Protein 6L6R (pdb70)

InterPro domains:
  IPR000033 LDLR class B repeat [PF00058] (108-147)
  IPR000033 LDLR class B repeat [PF00058] (150-191)
  IPR000033 LDLR class B repeat [PF00058] (194-233)
  IPR000033 LDLR class B repeat [PF00058] (372-412)
  IPR000033 LDLR class B repeat [PF00058] (416-455)
  IPR000033 LDLR class B repeat [PF00058] (458-499)
  IPR000033 LDLR class B repeat [PF00058] (674-714)
  IPR000033 LDLR class B repeat [PF00058] (718-757)
  IPR000033 LDLR class B repeat [PF00058] (760-800)
  IPR000033 LDLR class B repeat [PF00058] (1069-1110)
  IPR000033 LDLR class B repeat [PF00058] (1114-1153)
  IPR000033 LDLR class B repeat [PS51120] (63-106)
  IPR000033 LDLR class B repeat [PS51120] (107-149)
  IPR000033 LDLR class B repeat [PS51120] (150-193)
  IPR000033 LDLR class B repeat [PS51120] (194-236)
  IPR000033 LDLR class B repeat [PS51120] (372-414)
  IPR000033 LDLR class B repeat [PS51120] (415-457)
  IPR000033 LDLR class B repeat [PS51120] (458-501)
  IPR000033 LDLR class B repeat [PS51120] (502-544)
  IPR000033 LDLR class B repeat [PS51120] (674-716)

GO terms:
  GO:0060070 canonical Wnt signaling pathway (P, IGI)
  GO:1990851 Wnt-Frizzled-LRP5/6 complex (C, IDA)
  GO:1990909 Wnt signalosome (C, IDA)
  GO:0016055 Wnt signaling pathway (P, IDA)
  GO:0060070 canonical Wnt signaling pathway (P, IDA)
  GO:0017147 Wnt-protein binding (F, TAS)
  GO:1990851 Wnt-Frizzled-LRP5/6 complex (C, TAS)
  GO:0060070 canonical Wnt signaling pathway (P, TAS)
  GO:1904948 midbrain dopaminergic neuron differentiation (P, TAS)
  GO:0005515 protein binding (F, IPI)
  GO:0017147 Wnt-protein binding (F, IPI)
  GO:1990851 Wnt-Frizzled-LRP5/6 complex (C, IPI)
  GO:0072659 protein localization to plasma membrane (P, IPI)
  GO:0005041 low-density lipoprotein particle receptor activity (F, IDA)
  GO:0005886 plasma membrane (C, IDA)
  GO:0042813 Wnt receptor activity (F, IDA)
  GO:0045121 membrane raft (C, EXP)
  GO:0042813 Wnt receptor activity (F, IMP)
  GO:0031901 early endosome membrane (C, TAS)
  GO:0005576 extracellular region (C, TAS)

Radius of gyration: 44.04 Å; Cα contacts (8 Å, |Δi|>4): 3867; chains: 4; bounding box: 131×134×88 Å

Organism: Homo sapiens (NCBI:txid9606)

Foldseek 3Di:
DFFWKWFWQQFFIWIADQPAGDIHTQGGRAHTWFEWDAQVVQQKIKTAHQVQQFIWMWRSVDPVTDIQTQDDDHHGFQEWDADNFQQKIWTAHQPQQFIWMAHPSNPQIATLDRPPAHGKHYKEDDLVQQKIWTWGQPPQTFIWMAGQQSHDIDTQDRPPAHAFQEKYADVVVQKIWTAGFVQAFIWMGHPRNPPTDGAARHDANGWHYKEDDDQKIWTDGFVFQFIWMGGNHHNPDTGTRGGDGNGIHYMYRDDVVRNDDDDHLCPPCNVLAPGGWTAGNDPVRTFHDGGYQWDDDPVSHYTDPPAFWKKWFDFAQFTWIFHPNDLLRDTHTQDEDDRHGWFEWDAAQVVQKIWIQHQVQQFIWIAHPNHPPIDTQARDPGHAFNEKEAPNALQKIWTAGQVQQWIWMFHVRNPFIATQGRPPGHAWHYKYDDVQAFKIWTWGAAPQTFIWMDGQRNPPIHTLDRPPAHGFQYKEDDVVQQKIWTDHQVQLFTWIAHPVRDDIGTQDRDHRNGWRAWEDDDQKIWTQGPPFRWIWIAGNVHGDIDTSGTDHPRTHYMYIDTHNDDDHYDCCNVVNVLAQGHWGAHNVGTFHDGHPQWDADPVRHYIDGD/DWWKWFDQQFFIWIDDQPDDDIHTQGGRARGWFEWDAQVVQQKIKTQHQVQQFIWMWRRVDPPTDIGTQDHPHHGFQEWEAQNFLQKIWTAHQPQQWIWMAHVSNPQIATLDRPPAHGWHYKYDDLLQQKIWTWGADPQTFIWMAGQQNHDIDTQDRPPAHAFQEKDADVVVQKIWTAGFVQAFIWIGHPRNPPTDGAGRHDANGWHYWEDDDQKIWTAGFVQQFIWMAGNHRRPDIDTRGHDGNGIHYMYRDDPVRNDDDDHLCPPCNVLAQGGWGAGNDPVRTFHDGGYQWDQDPVSHYTDPDAFWKKWFDFAQFTWIFHPNDLPRDTHTQDEDDRHGWFEWDFAQAVQWIWIAGQVQQFIWIAHPNHPPIGTQARDDGHAFNEKEAPNALQKIWTAGQVQQFIWMFHVRNPFIATQGRDPGHAWHYKYDDVQAFKIWTFGAAPQTFIWMDGLRNPPTDTLDRPPAHGWQYKEADVVQQKIWTDHQVQQFTWIAHNVRDDTGTQDRDHRNAWRAWEDDDQKIWTQGPVFRWIWIAGNVHGDIGTSGTDHPRGHYMYMDTHNDDDHYDCCNVVNVLAPGHWRAHNVGIFHDGGPQWDADPVRHYIDHDD/DAFDWDWDWDWDDPDQKIFDDIDIATDGDDDNDDDDDDPPDDDDDDFFGWAQDDKAKDKTWIGHDPDDDTHIDIDMHGDDIGTDHDDDDDDDD/DAFDKDKDWDWDDPDQKIFDDIGIAIDGDDANDDDDDDPPDDDDAFGWDQDDKDKDKTWIGHDPPDDTHIDMDMHGDDIDTDDDDDDDDDD

Structure (mmCIF, N/CA/C/O backbone):
data_6L6R
#
_entry.id   6L6R
#
_cell.length_a   252.792
_cell.length_b   252.792
_cell.length_c   86.286
_cell.angle_alpha   90.000
_cell.angle_beta   90.000
_cell.angle_gamma   120.000
#
_symmetry.space_group_name_H-M   'P 64'
#
loop_
_entity.id
_entity.type
_entity.pdbx_description
1 polymer 'Low-density lipoprotein receptor-related protein 6'
2 polymer Sclerostin
3 branched 2-acetamido-2-deoxy-beta-D-glucopyranose-(1-4)-2-acetamido-2-deoxy-beta-D-glucopyranose
4 branched alpha-L-fucopyranose-(1-4)-[alpha-L-fucopyranose-(1-6)]2-acetamido-2-deoxy-beta-D-glucopyranose
5 non-polymer 2-acetamido-2-deoxy-beta-D-glucopyranose
6 non-polymer 'MAGNESIUM ION'
7 non-polymer 'ACETATE ION'
#
loop_
_atom_site.group_PDB
_atom_site.id
_atom_site.type_symbol
_atom_site.label_atom_id
_atom_site.label_alt_id
_atom_site.label_comp_id
_atom_site.label_asym_id
_atom_site.label_entity_id
_atom_site.label_seq_id
_atom_site.pdbx_PDB_ins_code
_atom_site.Cartn_x
_atom_site.Cartn_y
_atom_site.Cartn_z
_atom_site.occupancy
_atom_site.B_iso_or_equiv
_atom_site.auth_seq_id
_atom_site.auth_comp_id
_atom_site.auth_asym_id
_atom_site.auth_atom_id
_atom_site.pdbx_PDB_model_num
ATOM 1 N N . ALA A 1 1 ? 18.559 309.071 22.629 1.00 107.44 19 ALA A N 1
ATOM 2 C CA . ALA A 1 1 ? 17.278 309.462 22.050 1.00 114.56 19 ALA A CA 1
ATOM 3 C C . ALA A 1 1 ? 17.472 310.128 20.690 1.00 128.89 19 ALA A C 1
ATOM 4 O O . ALA A 1 1 ? 16.503 310.481 20.016 1.00 135.91 19 ALA A O 1
ATOM 6 N N . ASP A 1 2 ? 18.734 310.290 20.295 1.00 130.03 20 ASP A N 1
ATOM 7 C CA . ASP A 1 2 ? 19.120 310.900 19.028 1.00 123.14 20 ASP A CA 1
ATOM 8 C C . ASP A 1 2 ? 20.586 310.515 18.801 1.00 110.09 20 ASP A C 1
ATOM 9 O O . ASP A 1 2 ? 21.034 309.557 19.443 1.00 115.07 20 ASP A O 1
ATOM 14 N N . PRO A 1 3 ? 21.393 311.179 17.913 1.00 91.92 21 PRO A N 1
ATOM 15 C CA . PRO A 1 3 ? 22.751 310.655 17.702 1.00 81.84 21 PRO A CA 1
ATOM 16 C C . PRO A 1 3 ? 23.638 310.695 18.933 1.00 80.79 21 PRO A C 1
ATOM 17 O O . PRO A 1 3 ? 23.983 311.763 19.446 1.00 83.03 21 PRO A O 1
ATOM 21 N N . LEU A 1 4 ? 24.006 309.514 19.415 1.00 79.37 22 LEU A N 1
ATOM 22 C CA . LEU A 1 4 ? 25.006 309.403 20.463 1.00 74.26 22 LEU A CA 1
ATOM 23 C C . LEU A 1 4 ? 26.385 309.568 19.840 1.00 89.74 22 LEU A C 1
ATOM 24 O O . LEU A 1 4 ? 26.693 308.940 18.824 1.00 97.74 22 LEU A O 1
ATOM 29 N N . LEU A 1 5 ? 27.211 310.420 20.435 1.00 71.94 23 LEU A N 1
ATOM 30 C CA . LEU A 1 5 ? 28.532 310.713 19.900 1.00 70.48 23 LEU A CA 1
ATOM 31 C C . LEU A 1 5 ? 29.572 309.960 20.716 1.00 78.12 23 LEU A C 1
ATOM 32 O O . LEU A 1 5 ? 29.749 310.228 21.909 1.00 101.02 23 LEU A O 1
ATOM 37 N N . LEU A 1 6 ? 30.254 309.024 20.070 1.00 69.42 24 LEU A N 1
ATOM 38 C CA . LEU A 1 6 ? 31.345 308.275 20.676 1.00 69.06 24 LEU A CA 1
ATOM 39 C C . LEU A 1 6 ? 32.661 308.946 20.318 1.00 78.54 24 LEU A C 1
ATOM 40 O O . LEU A 1 6 ? 32.929 309.198 19.140 1.00 85.03 24 LEU A O 1
ATOM 45 N N . TYR A 1 7 ? 33.477 309.240 21.328 1.00 67.96 25 TYR A N 1
ATOM 46 C CA . TYR A 1 7 ? 34.747 309.909 21.092 1.00 67.11 25 TYR A CA 1
ATOM 47 C C . TYR A 1 7 ? 35.810 309.369 22.035 1.00 67.19 25 TYR A C 1
ATOM 48 O O . TYR A 1 7 ? 35.512 308.806 23.090 1.00 99.33 25 TYR A O 1
ATOM 57 N N . ALA A 1 8 ? 37.064 309.537 21.624 1.00 66.39 26 ALA A N 1
ATOM 58 C CA . ALA A 1 8 ? 38.218 309.109 22.402 1.00 66.47 26 ALA A CA 1
ATOM 59 C C . ALA A 1 8 ? 38.798 310.310 23.135 1.00 66.88 26 ALA A C 1
ATOM 60 O O . ALA A 1 8 ? 39.016 311.366 22.532 1.00 66.54 26 ALA A O 1
ATOM 62 N N . ASN A 1 9 ? 39.056 310.139 24.432 1.00 71.25 27 ASN A N 1
ATOM 63 C CA . ASN A 1 9 ? 39.473 311.231 25.301 1.00 71.20 27 ASN A CA 1
ATOM 64 C C . ASN A 1 9 ? 40.888 311.051 25.838 1.00 83.60 27 ASN A C 1
ATOM 65 O O . ASN A 1 9 ? 41.219 311.624 26.878 1.00 112.76 27 ASN A O 1
ATOM 70 N N . ARG A 1 10 ? 41.712 310.240 25.167 1.00 67.86 28 ARG A N 1
ATOM 71 C CA . ARG A 1 10 ? 43.117 310.020 25.507 1.00 67.98 28 ARG A CA 1
ATOM 72 C C . ARG A 1 10 ? 43.266 309.117 26.728 1.00 97.70 28 ARG A C 1
ATOM 73 O O . ARG A 1 10 ? 44.304 308.477 26.908 1.00 103.08 28 ARG A O 1
ATOM 81 N N . ARG A 1 11 ? 42.251 309.064 27.588 1.00 87.22 29 ARG A N 1
ATOM 82 C CA . ARG A 1 11 ? 42.300 308.220 28.771 1.00 75.75 29 ARG A CA 1
ATOM 83 C C . ARG A 1 11 ? 41.134 307.261 28.868 1.00 84.02 29 ARG A C 1
ATOM 84 O O . ARG A 1 11 ? 41.192 306.327 29.675 1.00 95.58 29 ARG A O 1
ATOM 92 N N . ASP A 1 12 ? 40.084 307.464 28.084 1.00 80.42 30 ASP A N 1
ATOM 93 C CA . ASP A 1 12 ? 38.909 306.611 28.097 1.00 83.78 30 ASP A CA 1
ATOM 94 C C . ASP A 1 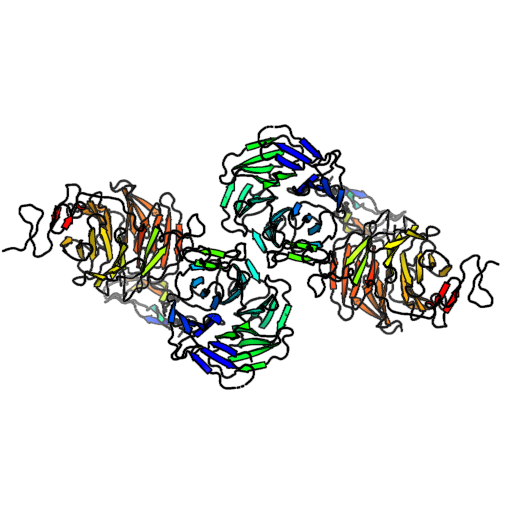12 ? 38.085 306.932 26.859 1.00 77.05 30 ASP A C 1
ATOM 95 O O . ASP A 1 12 ? 38.317 307.935 26.180 1.00 69.43 30 ASP A O 1
ATOM 100 N N . LEU A 1 13 ? 37.130 306.056 26.565 1.00 70.43 31 LEU A N 1
ATOM 101 C CA . LEU A 1 13 ? 36.192 306.244 25.467 1.00 69.86 31 LEU A CA 1
ATOM 102 C C . LEU A 1 13 ? 34.828 306.601 26.045 1.00 71.07 31 LEU A C 1
ATOM 103 O O . LEU A 1 13 ? 34.263 305.831 26.827 1.00 72.28 31 LEU A O 1
ATOM 108 N N . ARG A 1 14 ? 34.315 307.769 25.676 1.00 70.87 32 ARG A N 1
ATOM 109 C CA . ARG A 1 14 ? 33.067 308.291 26.214 1.00 78.99 32 ARG A CA 1
ATOM 110 C C . ARG A 1 14 ? 31.980 308.305 25.143 1.00 77.63 32 ARG A C 1
ATOM 111 O O . ARG A 1 14 ? 32.238 308.113 23.952 1.00 70.69 32 ARG A O 1
ATOM 119 N N . LEU A 1 15 ? 30.744 308.525 25.590 1.00 85.26 33 LEU A N 1
ATOM 120 C CA . LEU A 1 15 ? 29.570 308.519 24.719 1.00 73.24 33 LEU A CA 1
ATOM 121 C C . LEU A 1 15 ? 28.612 309.604 25.193 1.00 74.27 33 LEU A C 1
ATOM 122 O O . LEU A 1 15 ? 28.048 309.497 26.285 1.00 78.08 33 LEU A O 1
ATOM 127 N N . VAL A 1 16 ? 28.418 310.637 24.380 1.00 73.62 34 VAL A N 1
ATOM 128 C CA . VAL A 1 16 ? 27.561 311.756 24.738 1.00 74.55 34 VAL A CA 1
ATOM 129 C C . VAL A 1 16 ? 26.228 311.616 24.015 1.00 98.40 34 VAL A C 1
ATOM 130 O O . VAL A 1 16 ? 26.106 310.927 23.001 1.00 108.92 34 VAL A O 1
ATOM 134 N N . ASP A 1 17 ? 25.207 312.278 24.549 1.00 98.25 35 ASP A N 1
ATOM 135 C CA . ASP A 1 17 ? 23.913 312.406 23.895 1.00 97.07 35 ASP A CA 1
ATOM 136 C C . ASP A 1 17 ? 23.813 313.763 23.209 1.00 110.23 35 ASP A C 1
ATOM 137 O O . ASP A 1 17 ? 24.088 314.798 23.825 1.00 121.92 35 ASP A O 1
ATOM 142 N N . ALA A 1 18 ? 23.423 313.755 21.929 1.00 110.49 36 ALA A N 1
ATOM 143 C CA . ALA A 1 18 ? 23.371 314.998 21.162 1.00 109.31 36 ALA A CA 1
ATOM 144 C C . ALA A 1 18 ? 22.220 315.891 21.605 1.00 121.21 36 ALA A C 1
ATOM 145 O O . ALA A 1 18 ? 22.289 317.113 21.429 1.00 124.41 36 ALA A O 1
ATOM 147 N N . THR A 1 19 ? 21.155 315.312 22.161 1.00 128.52 37 THR A N 1
ATOM 148 C CA . THR A 1 19 ? 20.007 316.111 22.576 1.00 130.75 37 THR A CA 1
ATOM 149 C C . THR A 1 19 ? 20.379 317.033 23.731 1.00 124.19 37 THR A C 1
ATOM 150 O O . THR A 1 19 ? 20.464 318.254 23.556 1.00 119.70 37 THR A O 1
ATOM 154 N N . ASN A 1 20 ? 20.629 316.464 24.904 1.00 139.93 38 ASN A N 1
ATOM 155 C CA . ASN A 1 20 ? 20.921 317.268 26.083 1.00 147.39 38 ASN A CA 1
ATOM 156 C C . ASN A 1 20 ? 22.387 317.687 26.098 1.00 144.83 38 ASN A C 1
ATOM 157 O O . ASN A 1 20 ? 23.270 316.889 26.409 1.00 142.95 38 ASN A O 1
ATOM 162 N N . GLU A 1 23 ? 23.344 316.612 29.459 1.00 141.10 41 GLU A N 1
ATOM 163 C CA . GLU A 1 23 ? 24.753 316.406 29.144 1.00 145.12 41 GLU A CA 1
ATOM 164 C C . GLU A 1 23 ? 25.423 315.421 30.104 1.00 152.89 41 GLU A C 1
ATOM 165 O O . GLU A 1 23 ? 26.344 315.790 30.833 1.00 154.13 41 GLU A O 1
ATOM 171 N N . ASN A 1 24 ? 24.955 314.175 30.130 1.00 154.85 42 ASN A N 1
ATOM 172 C CA . ASN A 1 24 ? 25.592 313.130 30.925 1.00 145.11 42 ASN A CA 1
ATOM 173 C C . ASN A 1 24 ? 26.315 312.191 29.963 1.00 130.60 42 ASN A C 1
ATOM 174 O O . ASN A 1 24 ? 25.675 311.464 29.195 1.00 133.22 42 ASN A O 1
ATOM 179 N N . ALA A 1 25 ? 27.646 312.236 29.988 1.00 113.57 43 ALA A N 1
ATOM 180 C CA . ALA A 1 25 ? 28.472 311.399 29.128 1.00 87.57 43 ALA A CA 1
ATOM 181 C C . ALA A 1 25 ? 28.757 310.067 29.811 1.00 86.21 43 ALA A C 1
ATOM 182 O O . ALA A 1 25 ? 29.303 310.039 30.918 1.00 79.74 43 ALA A O 1
ATOM 184 N N . THR A 1 26 ? 28.391 308.969 29.156 1.00 90.36 44 THR A N 1
ATOM 185 C CA . THR A 1 26 ? 28.655 307.638 29.686 1.00 79.20 44 THR A CA 1
ATOM 186 C C . THR A 1 26 ? 29.998 307.143 29.160 1.00 77.55 44 THR A C 1
ATOM 187 O O . THR A 1 26 ? 30.270 307.225 27.958 1.00 86.92 44 THR A O 1
ATOM 191 N N . ILE A 1 27 ? 30.837 306.644 30.059 1.00 79.37 45 ILE A N 1
ATOM 192 C CA . ILE A 1 27 ? 32.149 306.132 29.672 1.00 76.69 45 ILE A CA 1
ATOM 193 C C . ILE A 1 27 ? 32.000 304.715 29.138 1.00 84.74 45 ILE A C 1
ATOM 194 O O . ILE A 1 27 ? 31.339 303.870 29.756 1.00 94.07 45 ILE A O 1
ATOM 199 N N . VAL A 1 28 ? 32.620 304.447 27.989 1.00 76.76 46 VAL A N 1
ATOM 200 C CA . VAL A 1 28 ? 32.612 303.110 27.409 1.00 74.79 46 VAL A CA 1
ATOM 201 C C . VAL A 1 28 ? 33.733 302.267 28.005 1.00 74.87 46 VAL A C 1
ATOM 202 O O . VAL A 1 28 ? 33.479 301.229 28.623 1.00 77.74 46 VAL A O 1
ATOM 206 N N . VAL A 1 29 ? 34.978 302.703 27.824 1.00 79.89 47 VAL A N 1
ATOM 207 C CA . VAL A 1 29 ? 36.145 301.962 28.301 1.00 84.41 47 VAL A CA 1
ATOM 208 C C . VAL A 1 29 ? 37.125 302.946 28.920 1.00 84.73 47 VAL A C 1
ATOM 209 O O . VAL A 1 29 ? 37.605 303.856 28.237 1.00 92.31 47 VAL A O 1
ATOM 213 N N . GLY A 1 30 ? 37.442 302.754 30.203 1.00 82.15 48 GLY A N 1
ATOM 214 C CA . GLY A 1 30 ? 38.394 303.590 30.901 1.00 87.04 48 GLY A CA 1
ATOM 215 C C . GLY A 1 30 ? 39.763 302.935 31.036 1.00 94.40 48 GLY A C 1
ATOM 216 O O . GLY A 1 30 ? 40.023 301.840 30.542 1.00 104.83 48 GLY A O 1
ATOM 217 N N . GLY A 1 31 ? 40.654 303.647 31.724 1.00 93.03 49 GLY A N 1
ATOM 218 C CA . GLY A 1 31 ? 41.982 303.131 31.988 1.00 90.86 49 GLY A CA 1
ATOM 219 C C . GLY A 1 31 ? 42.956 303.231 30.837 1.00 73.40 49 GLY A C 1
ATOM 220 O O . GLY A 1 31 ? 44.072 302.709 30.944 1.00 73.38 49 GLY A O 1
ATOM 221 N N . LEU A 1 32 ? 42.568 303.869 29.737 1.00 72.11 50 LEU A N 1
ATOM 222 C CA . LEU A 1 32 ? 43.449 304.024 28.590 1.00 71.12 50 LEU A CA 1
ATOM 223 C C . LEU A 1 32 ? 44.538 305.058 28.867 1.00 81.13 50 LEU A C 1
ATOM 224 O O . LEU A 1 32 ? 44.401 305.934 29.725 1.00 87.67 50 LEU A O 1
ATOM 229 N N . GLU A 1 33 ? 45.634 304.948 28.116 1.00 79.26 51 GLU A N 1
ATOM 230 C CA . GLU A 1 33 ? 46.778 305.838 28.276 1.00 82.11 51 GLU A CA 1
ATOM 231 C C . GLU A 1 33 ? 46.830 306.942 27.228 1.00 75.85 51 GLU A C 1
ATOM 232 O O . GLU A 1 33 ? 47.177 308.081 27.555 1.00 81.99 51 GLU A O 1
ATOM 238 N N . ASP A 1 34 ? 46.475 306.639 25.979 1.00 69.97 52 ASP A N 1
ATOM 239 C CA . ASP A 1 34 ? 46.410 307.646 24.926 1.00 73.72 52 ASP A CA 1
ATOM 240 C C . ASP A 1 34 ? 45.444 307.214 23.827 1.00 75.13 52 ASP A C 1
ATOM 241 O O . ASP A 1 34 ? 45.852 306.989 22.682 1.00 69.69 52 ASP A O 1
ATOM 246 N N . ALA A 1 35 ? 44.161 307.104 24.170 1.00 66.45 53 ALA A N 1
ATOM 247 C CA . ALA A 1 35 ? 43.123 306.768 23.204 1.00 65.82 53 ALA A CA 1
ATOM 248 C C . ALA A 1 35 ? 43.044 307.812 22.098 1.00 67.50 53 ALA A C 1
ATOM 249 O O . ALA A 1 35 ? 42.612 308.944 22.337 1.00 73.31 53 ALA A O 1
ATOM 251 N N . ALA A 1 36 ? 43.454 307.437 20.886 1.00 65.39 54 ALA A N 1
ATOM 252 C CA . ALA A 1 36 ? 43.540 308.380 19.776 1.00 66.49 54 ALA A CA 1
ATOM 253 C C . ALA A 1 36 ? 42.360 308.251 18.820 1.00 63.49 54 ALA A C 1
ATOM 254 O O . ALA A 1 36 ? 41.392 309.011 18.912 1.00 65.47 54 ALA A O 1
ATOM 256 N N . ALA A 1 37 ? 42.422 307.298 17.901 1.00 63.06 55 ALA A N 1
ATOM 257 C CA . ALA A 1 37 ? 41.370 307.117 16.914 1.00 62.91 55 ALA A CA 1
ATOM 258 C C . ALA A 1 37 ? 40.438 305.992 17.343 1.00 63.31 55 ALA A C 1
ATOM 259 O O . ALA A 1 37 ? 40.793 305.139 18.157 1.00 63.58 55 ALA A O 1
ATOM 261 N N . VAL A 1 38 ? 39.231 306.002 16.782 1.00 70.56 56 VAL A N 1
ATOM 262 C CA . VAL A 1 38 ? 38.202 305.033 17.149 1.00 73.50 56 VAL A CA 1
ATOM 263 C C . VAL A 1 38 ? 37.211 304.922 15.997 1.00 84.68 56 VAL A C 1
ATOM 264 O O . VAL A 1 38 ? 36.880 305.913 15.343 1.00 100.23 56 VAL A O 1
ATOM 268 N N . ASP A 1 39 ? 36.770 303.695 15.733 1.00 80.79 57 ASP A N 1
ATOM 269 C CA . ASP A 1 39 ? 35.596 303.436 14.911 1.00 94.81 57 ASP A CA 1
ATOM 270 C C . ASP A 1 39 ? 34.845 302.283 15.571 1.00 66.21 57 ASP A C 1
ATOM 271 O O . ASP A 1 39 ? 35.163 301.875 16.692 1.00 66.45 57 ASP A O 1
ATOM 276 N N . PHE A 1 40 ? 33.835 301.751 14.890 1.00 67.81 58 PHE A N 1
ATOM 277 C CA . PHE A 1 40 ? 33.035 300.689 15.480 1.00 71.67 58 PHE A CA 1
ATOM 278 C C . PHE A 1 40 ? 32.524 299.759 14.391 1.00 78.02 58 PHE A C 1
ATOM 279 O O . PHE A 1 40 ? 32.637 300.038 13.196 1.00 85.68 58 PHE A O 1
ATOM 287 N N . VAL A 1 41 ? 31.976 298.628 14.832 1.00 70.90 59 VAL A N 1
ATOM 288 C CA . VAL A 1 41 ? 31.334 297.649 13.963 1.00 71.10 59 VAL A CA 1
ATOM 289 C C . VAL A 1 41 ? 29.991 297.310 14.592 1.00 72.73 59 VAL A C 1
ATOM 290 O O . VAL A 1 41 ? 29.867 296.309 15.307 1.00 93.33 59 VAL A O 1
ATOM 294 N N . PHE A 1 42 ? 28.986 298.156 14.347 1.00 73.12 60 PHE A N 1
ATOM 295 C CA . PHE A 1 42 ? 27.747 298.099 15.121 1.00 74.64 60 PHE A CA 1
ATOM 296 C C . PHE A 1 42 ? 27.099 296.721 15.053 1.00 79.87 60 PHE A C 1
ATOM 297 O O . PHE A 1 42 ? 26.606 296.214 16.067 1.00 77.65 60 PHE A O 1
ATOM 305 N N . SER A 1 43 ? 27.080 296.107 13.868 1.00 82.93 61 SER A N 1
ATOM 306 C CA . SER A 1 43 ? 26.479 294.783 13.720 1.00 85.36 61 SER A CA 1
ATOM 307 C C . SER A 1 43 ? 27.127 293.778 14.665 1.00 89.66 61 SER A C 1
ATOM 308 O O . SER A 1 43 ? 26.438 293.077 15.416 1.00 95.41 61 SER A O 1
ATOM 311 N N . HIS A 1 44 ? 28.458 293.691 14.635 1.00 97.80 62 HIS A N 1
ATOM 312 C CA . HIS A 1 44 ? 29.177 292.832 15.565 1.00 100.02 62 HIS A CA 1
ATOM 313 C C . HIS A 1 44 ? 29.185 293.385 16.983 1.00 94.06 62 HIS A C 1
ATOM 314 O O . HIS A 1 44 ? 29.558 292.660 17.911 1.00 77.93 62 HIS A O 1
ATOM 321 N N . GLY A 1 45 ? 28.786 294.638 17.170 1.00 87.08 63 GLY A N 1
ATOM 322 C CA . GLY A 1 45 ? 28.787 295.249 18.486 1.00 81.86 63 GLY A CA 1
ATOM 323 C C . GLY A 1 45 ? 30.167 295.461 19.071 1.00 85.03 63 GLY A C 1
ATOM 324 O O . GLY A 1 45 ? 30.369 295.231 20.270 1.00 101.04 63 GLY A O 1
ATOM 325 N N . LEU A 1 46 ? 31.121 295.908 18.259 1.00 76.55 64 LEU A N 1
ATOM 326 C CA . LEU A 1 46 ? 32.497 296.097 18.693 1.00 72.40 64 LEU A CA 1
ATOM 327 C C . LEU A 1 46 ? 32.880 297.566 18.605 1.00 71.04 64 LEU A C 1
ATOM 328 O O . LEU A 1 46 ? 32.370 298.308 17.761 1.00 79.73 64 LEU A O 1
ATOM 333 N N . ILE A 1 47 ? 33.792 297.979 19.480 1.00 70.42 65 ILE A N 1
ATOM 334 C CA . ILE A 1 47 ? 34.402 299.302 19.425 1.00 69.19 65 ILE A CA 1
ATOM 335 C C . ILE A 1 47 ? 35.910 299.114 19.351 1.00 68.19 65 ILE A C 1
ATOM 336 O O . ILE A 1 47 ? 36.520 298.572 20.281 1.00 69.32 65 ILE A O 1
ATOM 341 N N . TYR A 1 48 ? 36.502 299.545 18.243 1.00 67.13 66 TYR A N 1
ATOM 342 C CA . TYR A 1 48 ? 37.943 299.537 18.056 1.00 66.22 66 TYR A CA 1
ATOM 343 C C . TYR A 1 48 ? 38.508 300.914 18.376 1.00 65.51 66 TYR A C 1
ATOM 344 O O . TYR A 1 48 ? 37.840 301.933 18.191 1.00 73.53 66 TYR A O 1
ATOM 353 N N . TRP A 1 49 ? 39.746 300.942 18.862 1.00 65.14 67 TRP A N 1
ATOM 354 C CA . TRP A 1 49 ? 40.410 302.214 19.109 1.00 64.62 67 TRP A CA 1
ATOM 355 C C . TRP A 1 49 ? 41.918 302.011 19.049 1.00 64.16 67 TRP A C 1
ATOM 356 O O . TRP A 1 49 ? 42.416 300.883 19.054 1.00 64.31 67 TRP A O 1
ATOM 367 N N . SER A 1 50 ? 42.638 303.129 18.975 1.00 68.01 68 SER A N 1
ATOM 368 C CA . SER A 1 50 ? 44.092 303.153 18.897 1.00 69.40 68 SER A CA 1
ATOM 369 C C . SER A 1 50 ? 44.660 303.817 20.146 1.00 71.74 68 SER A C 1
ATOM 370 O O . SER A 1 50 ? 43.949 304.479 20.907 1.00 81.73 68 SER A O 1
ATOM 373 N N . ASP A 1 51 ? 45.968 303.641 20.346 1.00 65.51 69 ASP A N 1
ATOM 374 C CA . ASP A 1 51 ? 46.630 304.118 21.561 1.00 72.97 69 ASP A CA 1
ATOM 375 C C . ASP A 1 51 ? 48.089 304.382 21.201 1.00 75.53 69 ASP A C 1
ATOM 376 O O . ASP A 1 51 ? 48.882 303.442 21.104 1.00 80.83 69 ASP A O 1
ATOM 381 N N . VAL A 1 52 ? 48.434 305.658 20.998 1.00 64.38 70 VAL A N 1
ATOM 382 C CA . VAL A 1 52 ? 49.768 305.993 20.507 1.00 85.49 70 VAL A CA 1
ATOM 383 C C . VAL A 1 52 ? 50.848 305.757 21.556 1.00 80.73 70 VAL A C 1
ATOM 384 O O . VAL A 1 52 ? 52.036 305.699 21.212 1.00 83.71 70 VAL A O 1
ATOM 388 N N . SER A 1 53 ? 50.475 305.612 22.828 1.00 90.39 71 SER A N 1
ATOM 389 C CA . SER A 1 53 ? 51.463 305.378 23.873 1.00 89.07 71 SER A CA 1
ATOM 390 C C . SER A 1 53 ? 51.681 303.894 24.134 1.00 86.21 71 SER A C 1
ATOM 391 O O . SER A 1 53 ? 52.827 303.451 24.263 1.00 92.84 71 SER A O 1
ATOM 394 N N . GLU A 1 54 ? 50.603 303.114 24.215 1.00 77.13 72 GLU A N 1
ATOM 395 C CA . GLU A 1 54 ? 50.749 301.665 24.229 1.00 80.89 72 GLU A CA 1
ATOM 396 C C . GLU A 1 54 ? 51.140 301.119 22.862 1.00 78.05 72 GLU A C 1
ATOM 397 O O . GLU A 1 54 ? 51.505 299.941 22.766 1.00 73.27 72 GLU A O 1
ATOM 403 N N . GLU A 1 55 ? 51.071 301.946 21.815 1.00 77.05 73 GLU A N 1
ATOM 404 C CA . GLU A 1 55 ? 51.474 301.580 20.457 1.00 71.31 73 GLU A CA 1
ATOM 405 C C . GLU A 1 55 ? 50.740 300.325 19.981 1.00 76.60 73 GLU A C 1
ATOM 406 O O . GLU A 1 55 ? 51.343 299.321 19.596 1.00 90.82 73 GLU A O 1
ATOM 412 N N . ALA A 1 56 ? 49.413 300.404 20.015 1.00 66.90 74 ALA A N 1
ATOM 413 C CA . ALA A 1 56 ? 48.582 299.243 19.732 1.00 71.59 74 ALA A CA 1
ATOM 414 C C . ALA A 1 56 ? 47.178 299.704 19.372 1.00 69.17 74 ALA A C 1
ATOM 415 O O . ALA A 1 56 ? 46.836 300.883 19.487 1.00 63.78 74 ALA A O 1
ATOM 417 N N . ILE A 1 57 ? 46.368 298.743 18.934 1.00 64.08 75 ILE A N 1
ATOM 418 C CA . ILE A 1 57 ? 44.965 298.950 18.598 1.00 64.09 75 ILE A CA 1
ATOM 419 C C . ILE A 1 57 ? 44.171 297.864 19.306 1.00 64.94 75 ILE A C 1
ATOM 420 O O . ILE A 1 57 ? 44.532 296.685 19.238 1.00 68.51 75 ILE A O 1
ATOM 425 N N . LYS A 1 58 ? 43.109 298.261 20.000 1.00 65.41 76 LYS A N 1
ATOM 426 C CA . LYS A 1 58 ? 42.346 297.357 20.845 1.00 66.48 76 LYS A CA 1
ATOM 427 C C . LYS A 1 58 ? 40.873 297.397 20.455 1.00 68.30 76 LYS A C 1
ATOM 428 O O . LYS A 1 58 ? 40.415 298.297 19.746 1.00 68.56 76 LYS A O 1
ATOM 434 N N . ARG A 1 59 ? 40.131 296.403 20.937 1.00 69.32 77 ARG A N 1
ATOM 435 C CA . ARG A 1 59 ? 38.715 296.261 20.640 1.00 68.63 77 ARG A CA 1
ATOM 436 C C . ARG A 1 59 ? 37.993 295.802 21.897 1.00 70.07 77 ARG A C 1
ATOM 437 O O . ARG A 1 59 ? 38.597 295.243 22.815 1.00 75.76 77 ARG A O 1
ATOM 445 N N . THR A 1 60 ? 36.688 296.056 21.934 1.00 75.52 78 THR A N 1
ATOM 446 C CA . THR A 1 60 ? 35.862 295.583 23.035 1.00 87.79 78 THR A CA 1
ATOM 447 C C . THR A 1 60 ? 34.422 295.468 22.559 1.00 96.65 78 THR A C 1
ATOM 448 O O . THR A 1 60 ? 34.001 296.171 21.636 1.00 104.68 78 THR A O 1
ATOM 452 N N . GLU A 1 61 ? 33.679 294.562 23.191 1.00 90.92 79 GLU A N 1
ATOM 453 C CA . GLU A 1 61 ? 32.265 294.365 22.892 1.00 86.34 79 GLU A CA 1
ATOM 454 C C . GLU A 1 61 ? 31.462 295.246 23.840 1.00 97.35 79 GLU A C 1
ATOM 455 O O . GLU A 1 61 ? 31.444 295.002 25.051 1.00 108.26 79 GLU A O 1
ATOM 461 N N . PHE A 1 62 ? 30.796 296.269 23.301 1.00 99.69 80 PHE A N 1
ATOM 462 C CA . PHE A 1 62 ? 30.097 297.199 24.180 1.00 106.86 80 PHE A CA 1
ATOM 463 C C . PHE A 1 62 ? 28.794 296.623 24.712 1.00 111.64 80 PHE A C 1
ATOM 464 O O . PHE A 1 62 ? 28.268 297.137 25.705 1.00 124.30 80 PHE A O 1
ATOM 472 N N . ASN A 1 63 ? 28.266 295.574 24.079 1.00 122.80 81 ASN A N 1
ATOM 473 C CA . ASN A 1 63 ? 27.061 294.932 24.590 1.00 138.82 81 ASN A CA 1
ATOM 474 C C . ASN A 1 63 ? 27.354 294.098 25.835 1.00 139.43 81 ASN A C 1
ATOM 475 O O . ASN A 1 63 ? 26.472 293.931 26.684 1.00 146.94 81 ASN A O 1
ATOM 480 N N . LYS A 1 64 ? 28.573 293.574 25.967 1.00 129.65 82 LYS A N 1
ATOM 481 C CA . LYS A 1 64 ? 28.933 292.735 27.104 1.00 122.39 82 LYS A CA 1
ATOM 482 C C . LYS A 1 64 ? 29.386 293.610 28.265 1.00 137.87 82 LYS A C 1
ATOM 483 O O . LYS A 1 64 ? 30.172 294.543 28.076 1.00 133.52 82 LYS A O 1
ATOM 489 N N . THR A 1 65 ? 28.887 293.310 29.462 1.00 165.21 83 THR A N 1
ATOM 490 C CA . THR A 1 65 ? 29.311 294.045 30.642 1.00 170.36 83 THR A CA 1
ATOM 491 C C . THR A 1 65 ? 30.672 293.538 31.115 1.00 171.76 83 THR A C 1
ATOM 492 O O . THR A 1 65 ? 31.103 292.432 30.773 1.00 175.95 83 THR A O 1
ATOM 496 N N . GLU A 1 66 ? 31.341 294.360 31.931 1.00 163.89 84 GLU A N 1
ATOM 497 C CA . GLU A 1 66 ? 32.728 294.108 32.336 1.00 148.06 84 GLU A CA 1
ATOM 498 C C . GLU A 1 66 ? 33.565 293.730 31.118 1.00 124.51 84 GLU A C 1
ATOM 499 O O . GLU A 1 66 ? 34.405 292.828 31.160 1.00 115.86 84 GLU A O 1
ATOM 505 N N . SER A 1 67 ? 33.329 294.450 30.025 1.00 121.68 85 SER A N 1
ATOM 506 C CA . SER A 1 67 ? 33.866 294.124 28.712 1.00 131.42 85 SER A CA 1
ATOM 507 C C . SER A 1 67 ? 35.383 294.216 28.672 1.00 139.88 85 SER A C 1
ATOM 508 O O . SER A 1 67 ? 35.938 295.280 28.374 1.00 141.56 85 SER A O 1
ATOM 511 N N . VAL A 1 68 ? 36.057 293.111 29.003 1.00 142.25 86 VAL A N 1
ATOM 512 C CA . VAL A 1 68 ? 37.510 293.092 28.953 1.00 136.09 86 VAL A CA 1
ATOM 513 C C . VAL A 1 68 ? 37.969 293.399 27.527 1.00 127.17 86 VAL A C 1
ATOM 514 O O . VAL A 1 68 ? 37.304 293.052 26.541 1.00 121.70 86 VAL A O 1
ATOM 518 N N . GLN A 1 69 ? 39.110 294.075 27.422 1.00 119.60 87 GLN A N 1
ATOM 519 C CA . GLN A 1 69 ? 39.688 294.423 26.135 1.00 113.06 87 GLN A CA 1
ATOM 520 C C . GLN A 1 69 ? 40.232 293.180 25.428 1.00 108.82 87 GLN A C 1
ATOM 521 O O . GLN A 1 69 ? 40.364 292.099 26.008 1.00 114.05 87 GLN A O 1
ATOM 527 N N . ASN A 1 70 ? 40.565 293.358 24.150 1.00 95.70 88 ASN A N 1
ATOM 528 C CA . ASN A 1 70 ? 41.162 292.306 23.330 1.00 89.72 88 ASN A CA 1
ATOM 529 C C . ASN A 1 70 ? 42.303 292.940 22.548 1.00 78.50 88 ASN A C 1
ATOM 530 O O . ASN A 1 70 ? 42.065 293.752 21.650 1.00 78.10 88 ASN A O 1
ATOM 535 N N . VAL A 1 71 ? 43.540 292.591 22.904 1.00 78.51 89 VAL A N 1
ATOM 536 C CA . VAL A 1 71 ? 44.700 293.111 22.189 1.00 80.15 89 VAL A CA 1
ATOM 537 C C . VAL A 1 71 ? 44.644 292.629 20.744 1.00 81.28 89 VAL A C 1
ATOM 538 O O . VAL A 1 71 ? 44.602 291.422 20.476 1.00 90.04 89 VAL A O 1
ATOM 542 N N . VAL A 1 72 ? 44.613 293.571 19.806 1.00 78.87 90 VAL A N 1
ATOM 543 C CA . VAL A 1 72 ? 44.467 293.264 18.381 1.00 86.13 90 VAL A CA 1
ATOM 544 C C . VAL A 1 72 ? 45.789 293.394 17.629 1.00 82.66 90 VAL A C 1
ATOM 545 O O . VAL A 1 72 ? 46.150 292.520 16.839 1.00 76.32 90 VAL A O 1
ATOM 549 N N . VAL A 1 73 ? 46.532 294.479 17.860 1.00 89.96 91 VAL A N 1
ATOM 550 C CA . VAL A 1 73 ? 47.779 294.726 17.147 1.00 84.92 91 VAL A CA 1
ATOM 551 C C . VAL A 1 73 ? 48.875 295.103 18.137 1.00 86.95 91 VAL A C 1
ATOM 552 O O . VAL A 1 73 ? 48.607 295.596 19.236 1.00 70.43 91 VAL A O 1
ATOM 556 N N . SER A 1 74 ? 50.122 294.859 17.731 1.00 102.72 92 SER A N 1
ATOM 557 C CA . SER A 1 74 ? 51.304 295.295 18.464 1.00 94.16 92 SER A CA 1
ATOM 558 C C . SER A 1 74 ? 52.503 295.243 17.527 1.00 94.45 92 SER A C 1
ATOM 559 O O . SER A 1 74 ? 52.676 294.274 16.781 1.00 84.95 92 SER A O 1
ATOM 562 N N . GLY A 1 75 ? 53.331 296.284 17.579 1.00 95.72 93 GLY A N 1
ATOM 563 C CA . GLY A 1 75 ? 54.379 296.465 16.592 1.00 84.73 93 GLY A CA 1
ATOM 564 C C . GLY A 1 75 ? 54.197 297.732 15.778 1.00 87.54 93 GLY A C 1
ATOM 565 O O . GLY A 1 75 ? 54.832 297.908 14.734 1.00 78.68 93 GLY A O 1
ATOM 566 N N . LEU A 1 76 ? 53.319 298.615 16.246 1.00 96.19 94 LEU A N 1
ATOM 567 C CA . LEU A 1 76 ? 53.050 299.910 15.634 1.00 79.67 94 LEU A CA 1
ATOM 568 C C . LEU A 1 76 ? 53.884 300.999 16.302 1.00 79.12 94 LEU A C 1
ATOM 569 O O . LEU A 1 76 ? 54.388 300.831 17.416 1.00 103.40 94 LEU A O 1
ATOM 574 N N . LEU A 1 77 ? 54.023 302.131 15.610 1.00 63.61 95 LEU A N 1
ATOM 575 C CA . LEU A 1 77 ? 54.775 303.265 16.140 1.00 64.09 95 LEU A CA 1
ATOM 576 C C . LEU A 1 77 ? 53.882 304.431 16.543 1.00 73.78 95 LEU A C 1
ATOM 577 O O . LEU A 1 77 ? 53.940 304.877 17.691 1.00 74.60 95 LEU A O 1
ATOM 582 N N . SER A 1 78 ? 53.054 304.947 15.632 1.00 73.20 96 SER A N 1
ATOM 583 C CA . SER A 1 78 ? 52.197 306.099 15.924 1.00 76.83 96 SER A CA 1
ATOM 584 C C . SER A 1 78 ? 50.907 305.988 15.122 1.00 71.49 96 SER A C 1
ATOM 585 O O . SER A 1 78 ? 50.691 306.719 14.147 1.00 65.34 96 SER A O 1
ATOM 588 N N . PRO A 1 79 ? 50.008 305.072 15.518 1.00 68.72 97 PRO A N 1
ATOM 589 C CA . PRO A 1 79 ? 48.746 304.905 14.781 1.00 68.56 97 PRO A CA 1
ATOM 590 C C . PRO A 1 79 ? 47.796 306.074 14.972 1.00 62.17 97 PRO A C 1
ATOM 591 O O . PRO A 1 79 ? 47.018 306.097 15.931 1.00 62.28 97 PRO A O 1
ATOM 595 N N . ASP A 1 80 ? 47.837 307.039 14.051 1.00 71.85 98 ASP A N 1
ATOM 596 C CA . ASP A 1 80 ? 47.064 308.268 14.185 1.00 76.03 98 ASP A CA 1
ATOM 597 C C . ASP A 1 80 ? 45.637 308.164 13.648 1.00 67.28 98 ASP A C 1
ATOM 598 O O . ASP A 1 80 ? 44.812 309.030 13.962 1.00 63.67 98 ASP A O 1
ATOM 603 N N . GLY A 1 81 ? 45.321 307.151 12.853 1.00 61.89 99 GLY A N 1
ATOM 604 C CA . GLY A 1 81 ? 44.005 307.056 12.245 1.00 61.90 99 GLY A CA 1
ATOM 605 C C . GLY A 1 81 ? 43.529 305.622 12.163 1.00 61.92 99 GLY A C 1
ATOM 606 O O . GLY A 1 81 ? 44.323 304.682 12.105 1.00 61.89 99 GLY A O 1
ATOM 607 N N . LEU A 1 82 ? 42.208 305.466 12.143 1.00 62.12 100 LEU A N 1
ATOM 608 C CA . LEU A 1 82 ? 41.600 304.145 12.167 1.00 62.38 100 LEU A CA 1
ATOM 609 C C . LEU A 1 82 ? 40.191 304.223 11.595 1.00 81.99 100 LEU A C 1
ATOM 610 O O . LEU A 1 82 ? 39.467 305.190 11.848 1.00 90.91 100 LEU A O 1
ATOM 615 N N . ALA A 1 83 ? 39.814 303.200 10.826 1.00 75.89 101 ALA A N 1
ATOM 616 C CA . ALA A 1 83 ? 38.466 303.081 10.286 1.00 80.29 101 ALA A CA 1
ATOM 617 C C . ALA A 1 83 ? 38.131 301.607 10.096 1.00 70.65 101 ALA A C 1
ATOM 618 O O . ALA A 1 83 ? 38.975 300.826 9.652 1.00 66.08 101 ALA A O 1
ATOM 620 N N . CYS A 1 84 ? 36.902 301.235 10.444 1.00 65.11 102 CYS A N 1
ATOM 621 C CA . CYS A 1 84 ? 36.441 299.855 10.359 1.00 65.97 102 CYS A CA 1
ATOM 622 C C . CYS A 1 84 ? 35.630 299.630 9.088 1.00 66.79 102 CYS A C 1
ATOM 623 O O . CYS A 1 84 ? 34.859 300.498 8.668 1.00 66.98 102 CYS A O 1
ATOM 626 N N . ASP A 1 85 ? 35.808 298.457 8.482 1.00 67.42 103 ASP A N 1
ATOM 627 C CA . ASP A 1 85 ? 35.038 298.039 7.310 1.00 105.79 103 ASP A CA 1
ATOM 628 C C . ASP A 1 85 ? 33.944 297.090 7.785 1.00 69.76 103 ASP A C 1
ATOM 629 O O . ASP A 1 85 ? 34.180 295.893 7.972 1.00 70.32 103 ASP A O 1
ATOM 634 N N . TRP A 1 86 ? 32.744 297.628 7.973 1.00 70.34 104 TRP A N 1
ATOM 635 C CA . TRP A 1 86 ? 31.637 296.855 8.515 1.00 71.69 104 TRP A CA 1
ATOM 636 C C . TRP A 1 86 ? 30.984 295.940 7.488 1.00 73.26 104 TRP A C 1
ATOM 637 O O . TRP A 1 86 ? 29.922 295.378 7.777 1.00 74.68 104 TRP A O 1
ATOM 648 N N . LEU A 1 87 ? 31.572 295.781 6.303 1.00 73.23 105 LEU A N 1
ATOM 649 C CA . LEU A 1 87 ? 31.029 294.889 5.286 1.00 74.88 105 LEU A CA 1
ATOM 650 C C . LEU A 1 87 ? 31.939 293.694 5.039 1.00 90.06 105 LEU A C 1
ATOM 651 O O . LEU A 1 87 ? 31.535 292.548 5.256 1.00 76.41 105 LEU A O 1
ATOM 656 N N . GLY A 1 88 ? 33.161 293.931 4.579 1.00 86.72 106 GLY A N 1
ATOM 657 C CA . GLY A 1 88 ? 34.117 292.863 4.412 1.00 87.21 106 GLY A CA 1
ATOM 658 C C . GLY A 1 88 ? 34.773 292.386 5.685 1.00 89.21 106 GLY A C 1
ATOM 659 O O . GLY A 1 88 ? 35.702 291.577 5.615 1.00 103.12 106 GLY A O 1
ATOM 660 N N . GLU A 1 89 ? 34.324 292.869 6.847 1.00 72.89 107 GLU A N 1
ATOM 661 C CA . GLU A 1 89 ? 34.892 292.480 8.139 1.00 79.27 107 GLU A CA 1
ATOM 662 C C . GLU A 1 89 ? 36.385 292.791 8.202 1.00 78.48 107 GLU A C 1
ATOM 663 O O . GLU A 1 89 ? 37.190 291.977 8.660 1.00 83.27 107 GLU A O 1
ATOM 669 N N . LYS A 1 90 ? 36.760 293.975 7.735 1.00 73.84 108 LYS A N 1
ATOM 670 C CA . LYS A 1 90 ? 38.157 294.369 7.660 1.00 76.26 108 LYS A CA 1
ATOM 671 C C . LYS A 1 90 ? 38.395 295.600 8.523 1.00 70.91 108 LYS A C 1
ATOM 672 O O . LYS A 1 90 ? 37.461 296.262 8.982 1.00 69.97 108 LYS A O 1
ATOM 678 N N . LEU A 1 91 ? 39.673 295.904 8.734 1.00 75.86 109 LEU A N 1
ATOM 679 C CA . LEU A 1 91 ? 40.082 296.966 9.645 1.00 75.51 109 LEU A CA 1
ATOM 680 C C . LEU A 1 91 ? 41.294 297.669 9.058 1.00 73.91 109 LEU A C 1
ATOM 681 O O . LEU A 1 91 ? 42.339 297.041 8.858 1.00 74.99 109 LEU A O 1
ATOM 686 N N . TYR A 1 92 ? 41.164 298.967 8.806 1.00 74.06 110 TYR A N 1
ATOM 687 C CA . TYR A 1 92 ? 42.223 299.766 8.208 1.00 76.15 110 TYR A CA 1
ATOM 688 C C . TYR A 1 92 ? 42.718 300.801 9.209 1.00 78.23 110 TYR A C 1
ATOM 689 O O . TYR A 1 92 ? 41.937 301.334 10.005 1.00 70.89 110 TYR A O 1
ATOM 698 N N . TRP A 1 93 ? 44.019 301.074 9.169 1.00 77.89 111 TRP A N 1
ATOM 699 C CA . TRP A 1 93 ? 44.618 302.086 10.025 1.00 65.50 111 TRP A CA 1
ATOM 700 C C . TRP A 1 93 ? 45.827 302.678 9.319 1.00 62.30 111 TRP A C 1
ATOM 701 O O . TRP A 1 93 ? 46.295 302.162 8.302 1.00 76.66 111 TRP A O 1
ATOM 712 N N . THR A 1 94 ? 46.328 303.775 9.871 1.00 62.09 112 THR A N 1
ATOM 713 C CA . THR A 1 94 ? 47.488 304.478 9.340 1.00 67.87 112 THR A CA 1
ATOM 714 C C . THR A 1 94 ? 48.561 304.573 10.421 1.00 69.79 112 THR A C 1
ATOM 715 O O . THR A 1 94 ? 48.384 304.111 11.551 1.00 67.66 112 THR A O 1
ATOM 719 N N . ASP A 1 95 ? 49.691 305.172 10.056 1.00 67.90 113 ASP A N 1
ATOM 720 C CA . ASP A 1 95 ? 50.777 305.398 11.006 1.00 71.46 113 ASP A CA 1
ATOM 721 C C . ASP A 1 95 ? 51.602 306.562 10.475 1.00 74.95 113 ASP A C 1
ATOM 722 O O . ASP A 1 95 ? 52.226 306.440 9.416 1.00 78.10 113 ASP A O 1
ATOM 727 N N . SER A 1 96 ? 51.597 307.684 11.199 1.00 72.83 114 SER A N 1
ATOM 728 C CA . SER A 1 96 ? 52.255 308.891 10.712 1.00 73.24 114 SER A CA 1
ATOM 729 C C . SER A 1 96 ? 53.776 308.818 10.774 1.00 75.41 114 SER A C 1
ATOM 730 O O . SER A 1 96 ? 54.441 309.645 10.140 1.00 69.16 114 SER A O 1
ATOM 733 N N . GLU A 1 97 ? 54.345 307.854 11.499 1.00 79.07 115 GLU A N 1
ATOM 734 C CA . GLU A 1 97 ? 55.795 307.736 11.619 1.00 84.48 115 GLU A CA 1
ATOM 735 C C . GLU A 1 97 ? 56.375 306.721 10.638 1.00 91.63 115 GLU A C 1
ATOM 736 O O . GLU A 1 97 ? 57.194 307.082 9.788 1.00 99.82 115 GLU A O 1
ATOM 742 N N . THR A 1 98 ? 55.961 305.452 10.730 1.00 86.25 116 THR A N 1
ATOM 743 C CA . THR A 1 98 ? 56.465 304.441 9.802 1.00 81.22 116 THR A CA 1
ATOM 744 C C . THR A 1 98 ? 55.996 304.662 8.370 1.00 85.96 116 THR A C 1
ATOM 745 O O . THR A 1 98 ? 56.538 304.028 7.456 1.00 91.29 116 THR A O 1
ATOM 749 N N . ASN A 1 99 ? 55.007 305.531 8.159 1.00 80.48 117 ASN A N 1
ATOM 750 C CA . ASN A 1 99 ? 54.527 305.906 6.831 1.00 68.04 117 ASN A CA 1
ATOM 751 C C . ASN A 1 99 ? 54.014 304.678 6.072 1.00 65.02 117 ASN A C 1
ATOM 752 O O . ASN A 1 99 ? 54.608 304.208 5.101 1.00 80.45 117 ASN A O 1
ATOM 757 N N . ARG A 1 100 ? 52.882 304.172 6.557 1.00 64.30 118 ARG A N 1
ATOM 758 C CA . ARG A 1 100 ? 52.218 303.041 5.926 1.00 65.02 118 ARG A CA 1
ATOM 759 C C . ARG A 1 100 ? 50.750 303.038 6.322 1.00 66.51 118 ARG A C 1
ATOM 760 O O . ARG A 1 100 ? 50.348 303.680 7.296 1.00 66.15 118 ARG A O 1
ATOM 768 N N . ILE A 1 101 ? 49.955 302.303 5.547 1.00 69.37 119 ILE A N 1
ATOM 769 C CA . ILE A 1 101 ? 48.532 302.109 5.804 1.00 63.60 119 ILE A CA 1
ATOM 770 C C . ILE A 1 101 ? 48.274 300.611 5.733 1.00 78.11 119 ILE A C 1
ATOM 771 O O . ILE A 1 101 ? 48.239 300.037 4.638 1.00 79.50 119 ILE A O 1
ATOM 776 N N . GLU A 1 102 ? 48.087 299.978 6.884 1.00 75.06 120 GLU A N 1
ATOM 777 C CA . GLU A 1 102 ? 47.898 298.537 6.937 1.00 80.15 120 GLU A CA 1
ATOM 778 C C . GLU A 1 102 ? 46.413 298.191 6.953 1.00 81.35 120 GLU A C 1
ATOM 779 O O . GLU A 1 102 ? 45.541 299.057 7.044 1.00 87.08 120 GLU A O 1
ATOM 785 N N . VAL A 1 103 ? 46.138 296.891 6.855 1.00 78.50 121 VAL A N 1
ATOM 786 C CA . VAL A 1 103 ? 44.778 296.369 6.874 1.00 70.16 121 VAL A CA 1
ATOM 787 C C . VAL A 1 103 ? 44.830 294.954 7.426 1.00 65.45 121 VAL A C 1
ATOM 788 O O . VAL A 1 103 ? 45.801 294.223 7.214 1.00 76.64 121 VAL A O 1
ATOM 792 N N . SER A 1 104 ? 43.781 294.569 8.148 1.00 65.73 122 SER A N 1
ATOM 793 C CA . SER A 1 104 ? 43.724 293.246 8.744 1.00 66.37 122 SER A CA 1
ATOM 794 C C . SER A 1 104 ? 42.272 292.838 8.929 1.00 72.29 122 SER A C 1
ATOM 795 O O . SER A 1 104 ? 41.347 293.630 8.734 1.00 78.83 122 SER A O 1
ATOM 798 N N . ASN A 1 105 ? 42.084 291.581 9.318 1.00 68.04 123 ASN A N 1
ATOM 799 C CA . ASN A 1 105 ? 40.782 291.133 9.779 1.00 68.96 123 ASN A CA 1
ATOM 800 C C . ASN A 1 105 ? 40.480 291.746 11.145 1.00 86.38 123 ASN A C 1
ATOM 801 O O . ASN A 1 105 ? 41.298 292.454 11.740 1.00 81.66 123 ASN A O 1
ATOM 806 N N . LEU A 1 106 ? 39.275 291.473 11.642 1.00 86.44 124 LEU A N 1
ATOM 807 C CA . LEU A 1 106 ? 38.871 292.010 12.935 1.00 83.11 124 LEU A CA 1
ATOM 808 C C . LEU A 1 106 ? 39.686 291.412 14.077 1.00 79.42 124 LEU A C 1
ATOM 809 O O . LEU A 1 106 ? 39.986 292.112 15.050 1.00 74.38 124 LEU A O 1
ATOM 814 N N . ASP A 1 107 ? 40.069 290.138 13.975 1.00 81.84 125 ASP A N 1
ATOM 815 C CA . ASP A 1 107 ? 40.856 289.497 15.023 1.00 83.25 125 ASP A CA 1
ATOM 816 C C . ASP A 1 107 ? 42.344 289.807 14.892 1.00 78.67 125 ASP A C 1
ATOM 817 O O . ASP A 1 107 ? 43.183 289.032 15.363 1.00 87.92 125 ASP A O 1
ATOM 822 N N . GLY A 1 108 ? 42.682 290.934 14.265 1.00 75.22 126 GLY A N 1
ATOM 823 C CA . GLY A 1 108 ? 44.062 291.340 14.096 1.00 78.31 126 GLY A CA 1
ATOM 824 C C . GLY A 1 108 ? 44.904 290.459 13.203 1.00 78.29 126 GLY A C 1
ATOM 825 O O . GLY A 1 108 ? 46.107 290.717 13.065 1.00 75.50 126 GLY A O 1
ATOM 826 N N . SER A 1 109 ? 44.322 289.431 12.596 1.00 75.97 127 SER A N 1
ATOM 827 C CA . SER A 1 109 ? 45.076 288.507 11.768 1.00 77.11 127 SER A CA 1
ATOM 828 C C . SER A 1 109 ? 45.225 289.050 10.350 1.00 86.49 127 SER A C 1
ATOM 829 O O . SER A 1 109 ? 44.471 289.922 9.906 1.00 85.74 127 SER A O 1
ATOM 832 N N . LEU A 1 110 ? 46.236 288.530 9.648 1.00 92.05 128 LEU A N 1
ATOM 833 C CA . LEU A 1 110 ? 46.456 288.804 8.226 1.00 68.73 128 LEU A CA 1
ATOM 834 C C . LEU A 1 110 ? 46.807 290.273 7.984 1.00 67.63 128 LEU A C 1
ATOM 835 O O . LEU A 1 110 ? 46.168 290.958 7.184 1.00 77.71 128 LEU A O 1
ATOM 840 N N . ARG A 1 111 ? 47.838 290.754 8.674 1.00 69.58 129 ARG A N 1
ATOM 841 C CA . ARG A 1 111 ? 48.306 292.115 8.446 1.00 74.82 129 ARG A CA 1
ATOM 842 C C . ARG A 1 111 ? 48.870 292.241 7.039 1.00 78.22 129 ARG A C 1
ATOM 843 O O . ARG A 1 111 ? 49.781 291.499 6.658 1.00 83.88 129 ARG A O 1
ATOM 851 N N . LYS A 1 112 ? 48.319 293.168 6.262 1.00 75.58 130 LYS A N 1
ATOM 852 C CA . LYS A 1 112 ? 48.875 293.522 4.967 1.00 66.60 130 LYS A CA 1
ATOM 853 C C . LYS A 1 112 ? 49.124 295.018 4.923 1.00 65.91 130 LYS A C 1
ATOM 854 O O . LYS A 1 112 ? 48.242 295.808 5.266 1.00 65.44 130 LYS A O 1
ATOM 860 N N . VAL A 1 113 ? 50.326 295.399 4.505 1.00 66.00 131 VAL A N 1
ATOM 861 C CA . VAL A 1 113 ? 50.624 296.795 4.209 1.00 65.71 131 VAL A CA 1
ATOM 862 C C . VAL A 1 113 ? 50.087 297.095 2.816 1.00 86.13 131 VAL A C 1
ATOM 863 O O . VAL A 1 113 ? 50.561 296.535 1.822 1.00 67.31 131 VAL A O 1
ATOM 867 N N . LEU A 1 114 ? 49.092 297.975 2.738 1.00 87.10 132 LEU A N 1
ATOM 868 C CA . LEU A 1 114 ? 48.514 298.343 1.455 1.00 66.90 132 LEU A CA 1
ATOM 869 C C . LEU A 1 114 ? 49.277 299.465 0.773 1.00 76.56 132 LEU A C 1
ATOM 870 O O . LEU A 1 114 ? 49.333 299.505 -0.461 1.00 92.61 132 LEU A O 1
ATOM 875 N N . PHE A 1 115 ? 49.867 300.374 1.543 1.00 66.69 133 PHE A N 1
ATOM 876 C CA . PHE A 1 115 ? 50.597 301.496 0.975 1.00 75.56 133 PHE A CA 1
ATOM 877 C C . PHE A 1 115 ? 51.755 301.858 1.890 1.00 72.43 133 PHE A C 1
ATOM 878 O O . PHE A 1 115 ? 51.624 301.819 3.115 1.00 76.52 133 PHE A O 1
ATOM 886 N N . TRP A 1 116 ? 52.888 302.201 1.282 1.00 67.28 134 TRP A N 1
ATOM 887 C CA . TRP A 1 116 ? 54.016 302.778 2.002 1.00 67.19 134 TRP A CA 1
ATOM 888 C C . TRP A 1 116 ? 54.658 303.940 1.265 1.00 78.23 134 TRP A C 1
ATOM 889 O O . TRP A 1 116 ? 55.558 304.573 1.824 1.00 82.99 134 TRP A O 1
ATOM 900 N N . GLN A 1 117 ? 54.225 304.250 0.045 1.00 74.35 135 GLN A N 1
ATOM 901 C CA . GLN A 1 117 ? 54.863 305.259 -0.785 1.00 82.89 135 GLN A CA 1
ATOM 902 C C . GLN A 1 117 ? 54.191 306.614 -0.603 1.00 80.75 135 GLN A C 1
ATOM 903 O O . GLN A 1 117 ? 52.970 306.696 -0.448 1.00 69.17 135 GLN A O 1
ATOM 909 N N . GLU A 1 118 ? 55.001 307.673 -0.634 1.00 82.70 136 GLU A N 1
ATOM 910 C CA . GLU A 1 118 ? 54.525 309.060 -0.630 1.00 83.72 136 GLU A CA 1
ATOM 911 C C . GLU A 1 118 ? 53.482 309.303 0.460 1.00 70.20 136 GLU A C 1
ATOM 912 O O . GLU A 1 118 ? 52.407 309.857 0.218 1.00 69.96 136 GLU A O 1
ATOM 918 N N . LEU A 1 119 ? 53.806 308.868 1.675 1.00 68.47 137 LEU A N 1
ATOM 919 C CA . LEU A 1 119 ? 52.974 309.113 2.851 1.00 67.32 137 LEU A CA 1
ATOM 920 C C . LEU A 1 119 ? 53.854 309.790 3.893 1.00 69.42 137 LEU A C 1
ATOM 921 O O . LEU A 1 119 ? 54.674 309.134 4.540 1.00 68.58 137 LEU A O 1
ATOM 926 N N . ASP A 1 120 ? 53.691 311.103 4.052 1.00 84.49 138 ASP A N 1
ATOM 927 C CA . ASP A 1 120 ? 54.521 311.849 4.998 1.00 85.09 138 ASP A CA 1
ATOM 928 C C . ASP A 1 120 ? 53.960 311.737 6.412 1.00 91.31 138 ASP A C 1
ATOM 929 O O . ASP A 1 120 ? 54.558 311.098 7.284 1.00 98.56 138 ASP A O 1
ATOM 934 N N . GLN A 1 121 ? 52.813 312.369 6.654 1.00 85.94 139 GLN A N 1
ATOM 935 C CA . GLN A 1 121 ? 52.130 312.320 7.945 1.00 77.61 139 GLN A CA 1
ATOM 936 C C . GLN A 1 121 ? 50.651 312.067 7.687 1.00 75.65 139 GLN A C 1
ATOM 937 O O . GLN A 1 121 ? 49.826 312.987 7.765 1.00 70.97 139 GLN A O 1
ATOM 943 N N . PRO A 1 122 ? 50.280 310.829 7.366 1.00 75.98 140 PRO A N 1
ATOM 944 C CA . PRO A 1 122 ? 48.861 310.517 7.178 1.00 69.54 140 PRO A CA 1
ATOM 945 C C . PRO A 1 122 ? 48.103 310.641 8.487 1.00 79.53 140 PRO A C 1
ATOM 946 O O . PRO A 1 122 ? 48.642 310.410 9.571 1.00 86.16 140 PRO A O 1
ATOM 950 N N . ARG A 1 123 ? 46.832 311.018 8.378 1.00 81.51 141 ARG A N 1
ATOM 951 C CA . ARG A 1 123 ? 46.055 311.258 9.584 1.00 73.99 141 ARG A CA 1
ATOM 952 C C . ARG A 1 123 ? 44.800 310.394 9.594 1.00 68.06 141 ARG A C 1
ATOM 953 O O . ARG A 1 123 ? 44.848 309.236 10.022 1.00 67.32 141 ARG A O 1
ATOM 961 N N . ALA A 1 124 ? 43.692 310.915 9.081 1.00 63.67 142 ALA A N 1
ATOM 962 C CA . ALA A 1 124 ? 42.388 310.296 9.264 1.00 77.11 142 ALA A CA 1
ATOM 963 C C . ALA A 1 124 ? 41.979 309.529 8.016 1.00 62.87 142 ALA A C 1
ATOM 964 O O . ALA A 1 124 ? 42.388 309.862 6.904 1.00 70.11 142 ALA A O 1
ATOM 966 N N . ILE A 1 125 ? 41.147 308.506 8.211 1.00 62.84 143 ILE A N 1
ATOM 967 C CA . ILE A 1 125 ? 40.778 307.571 7.153 1.00 63.21 143 ILE A CA 1
ATOM 968 C C . ILE A 1 125 ? 39.294 307.249 7.268 1.00 77.55 143 ILE A C 1
ATOM 969 O O . ILE A 1 125 ? 38.760 307.111 8.374 1.00 89.28 143 ILE A O 1
ATOM 974 N N . ALA A 1 126 ? 38.627 307.129 6.120 1.00 64.17 144 ALA A N 1
ATOM 975 C CA . ALA A 1 126 ? 37.200 306.846 6.066 1.00 64.74 144 ALA A CA 1
ATOM 976 C C . ALA A 1 126 ? 36.923 305.854 4.946 1.00 65.48 144 ALA A C 1
ATOM 977 O O . ALA A 1 126 ? 37.676 305.773 3.973 1.00 97.58 144 ALA A O 1
ATOM 979 N N . LEU A 1 127 ? 35.827 305.108 5.082 1.00 66.08 145 LEU A N 1
ATOM 980 C CA . LEU A 1 127 ? 35.539 304.006 4.178 1.00 66.97 145 LEU A CA 1
ATOM 981 C C . LEU A 1 127 ? 34.158 304.147 3.552 1.00 69.48 145 LEU A C 1
ATOM 982 O O . LEU A 1 127 ? 33.286 304.861 4.052 1.00 73.08 145 LEU A O 1
ATOM 987 N N . ASP A 1 128 ? 33.988 303.442 2.433 1.00 69.09 146 ASP A N 1
ATOM 988 C CA . ASP A 1 128 ? 32.689 303.296 1.773 1.00 70.45 146 ASP A CA 1
ATOM 989 C C . ASP A 1 128 ? 32.659 301.916 1.132 1.00 71.49 146 ASP A C 1
ATOM 990 O O . ASP A 1 128 ? 32.810 301.769 -0.087 1.00 102.51 146 ASP A O 1
ATOM 995 N N . PRO A 1 129 ? 32.491 300.869 1.941 1.00 71.55 147 PRO A N 1
ATOM 996 C CA . PRO A 1 129 ? 32.664 299.502 1.420 1.00 92.44 147 PRO A CA 1
ATOM 997 C C . PRO A 1 129 ? 31.684 299.114 0.322 1.00 98.08 147 PRO A C 1
ATOM 998 O O . PRO A 1 129 ? 32.002 298.232 -0.486 1.00 75.27 147 PRO A O 1
ATOM 1002 N N . SER A 1 130 ? 30.504 299.739 0.261 1.00 89.42 148 SER A N 1
ATOM 1003 C CA . SER A 1 130 ? 29.559 299.434 -0.810 1.00 89.66 148 SER A CA 1
ATOM 1004 C C . SER A 1 130 ? 30.107 299.808 -2.179 1.00 87.79 148 SER A C 1
ATOM 1005 O O . SER A 1 130 ? 29.625 299.290 -3.194 1.00 91.74 148 SER A O 1
ATOM 1008 N N . SER A 1 131 ? 31.095 300.700 -2.227 1.00 86.40 149 SER A N 1
ATOM 1009 C CA . SER A 1 131 ? 31.789 301.046 -3.457 1.00 80.38 149 SER A CA 1
ATOM 1010 C C . SER A 1 131 ? 33.190 300.470 -3.532 1.00 76.51 149 SER A C 1
ATOM 1011 O O . SER A 1 131 ? 33.659 300.156 -4.627 1.00 84.83 149 SER A O 1
ATOM 1014 N N . GLY A 1 132 ? 33.861 300.314 -2.396 1.00 74.36 150 GLY A N 1
ATOM 1015 C CA . GLY A 1 132 ? 35.206 299.779 -2.377 1.00 83.02 150 GLY A CA 1
ATOM 1016 C C . GLY A 1 132 ? 36.244 300.873 -2.466 1.00 84.51 150 GLY A C 1
ATOM 1017 O O . GLY A 1 132 ? 37.286 300.699 -3.103 1.00 83.63 150 GLY A O 1
ATOM 1018 N N . PHE A 1 133 ? 35.968 302.008 -1.827 1.00 88.84 151 PHE A N 1
ATOM 1019 C CA . PHE A 1 133 ? 36.849 303.169 -1.871 1.00 92.11 151 PHE A CA 1
ATOM 1020 C C . PHE A 1 133 ? 37.181 303.598 -0.452 1.00 82.17 151 PHE A C 1
ATOM 1021 O O . PHE A 1 133 ? 36.277 303.890 0.338 1.00 83.84 151 PHE A O 1
ATOM 1029 N N . MET A 1 134 ? 38.469 303.640 -0.135 1.00 73.59 152 MET A N 1
ATOM 1030 C CA . MET A 1 134 ? 38.949 304.235 1.101 1.00 68.69 152 MET A CA 1
ATOM 1031 C C . MET A 1 134 ? 39.469 305.642 0.832 1.00 78.93 152 MET A C 1
ATOM 1032 O O . MET A 1 134 ? 39.996 305.935 -0.244 1.00 89.29 152 MET A O 1
ATOM 1037 N N . TYR A 1 135 ? 39.310 306.512 1.826 1.00 77.85 153 TYR A N 1
ATOM 1038 C CA . TYR A 1 135 ? 39.728 307.904 1.745 1.00 66.22 153 TYR A CA 1
ATOM 1039 C C . TYR A 1 135 ? 40.566 308.236 2.968 1.00 65.25 153 TYR A C 1
ATOM 1040 O O . TYR A 1 135 ? 40.227 307.834 4.083 1.00 83.20 153 TYR A O 1
ATOM 1049 N N . TRP A 1 136 ? 41.655 308.972 2.765 1.00 65.25 154 TRP A N 1
ATOM 1050 C CA . TRP A 1 136 ? 42.482 309.390 3.886 1.00 64.55 154 TRP A CA 1
ATOM 1051 C C . TRP A 1 136 ? 43.127 310.731 3.569 1.00 64.92 154 TRP A C 1
ATOM 1052 O O . TRP A 1 136 ? 43.041 311.238 2.450 1.00 85.48 154 TRP A O 1
ATOM 1063 N N . THR A 1 137 ? 43.765 311.310 4.585 1.00 64.50 155 THR A N 1
ATOM 1064 C CA . THR A 1 137 ? 44.363 312.634 4.497 1.00 67.70 155 THR A CA 1
ATOM 1065 C C . THR A 1 137 ? 45.832 312.580 4.898 1.00 66.96 155 THR A C 1
ATOM 1066 O O . THR A 1 137 ? 46.302 311.610 5.497 1.00 67.99 155 THR A O 1
ATOM 1070 N N . ASP A 1 138 ? 46.556 313.641 4.549 1.00 65.67 156 ASP A N 1
ATOM 1071 C CA . ASP A 1 138 ? 47.954 313.806 4.927 1.00 66.88 156 ASP A CA 1
ATOM 1072 C C . ASP A 1 138 ? 48.233 315.298 5.031 1.00 70.86 156 ASP A C 1
ATOM 1073 O O . ASP A 1 138 ? 47.860 316.061 4.137 1.00 80.92 156 ASP A O 1
ATOM 1078 N N . TRP A 1 139 ? 48.885 315.705 6.120 1.00 69.10 157 TRP A N 1
ATOM 1079 C CA . TRP A 1 139 ? 49.174 317.107 6.395 1.00 73.93 157 TRP A CA 1
ATOM 1080 C C . TRP A 1 139 ? 50.666 317.421 6.366 1.00 76.22 157 TRP A C 1
ATOM 1081 O O . TRP A 1 139 ? 51.063 318.536 6.722 1.00 69.35 157 TRP A O 1
ATOM 1092 N N . GLY A 1 140 ? 51.501 316.471 5.954 1.00 74.22 158 GLY A N 1
ATOM 1093 C CA . GLY A 1 140 ? 52.934 316.683 5.969 1.00 83.01 158 GLY A CA 1
ATOM 1094 C C . GLY A 1 140 ? 53.471 317.570 4.864 1.00 91.63 158 GLY A C 1
ATOM 1095 O O . GLY A 1 140 ? 52.953 318.668 4.630 1.00 88.44 158 GLY A O 1
ATOM 1096 N N . GLU A 1 141 ? 54.510 317.087 4.174 1.00 93.72 159 GLU A N 1
ATOM 1097 C CA . GLU A 1 141 ? 55.217 317.904 3.191 1.00 93.78 159 GLU A CA 1
ATOM 1098 C C . GLU A 1 141 ? 54.267 318.424 2.120 1.00 91.46 159 GLU A C 1
ATOM 1099 O O . GLU A 1 141 ? 54.235 319.626 1.830 1.00 93.87 159 GLU A O 1
ATOM 1105 N N . VAL A 1 142 ? 53.475 317.535 1.534 1.00 89.58 160 VAL A N 1
ATOM 1106 C CA . VAL A 1 142 ? 52.513 317.916 0.504 1.00 81.24 160 VAL A CA 1
ATOM 1107 C C . VAL A 1 142 ? 51.118 317.568 1.008 1.00 79.26 160 VAL A C 1
ATOM 1108 O O . VAL A 1 142 ? 50.653 316.434 0.817 1.00 71.36 160 VAL A O 1
ATOM 1112 N N . PRO A 1 143 ? 50.434 318.499 1.675 1.00 86.32 161 PRO A N 1
ATOM 1113 C CA . PRO A 1 143 ? 49.084 318.216 2.180 1.00 79.93 161 PRO A CA 1
ATOM 1114 C C . PRO A 1 143 ? 48.136 317.837 1.052 1.00 72.00 161 PRO A C 1
ATOM 1115 O O . PRO A 1 143 ? 48.095 318.483 0.004 1.00 75.84 161 PRO A O 1
ATOM 1119 N N . LYS A 1 144 ? 47.369 316.776 1.282 1.00 69.49 162 LYS A N 1
ATOM 1120 C CA . LYS A 1 144 ? 46.563 316.169 0.234 1.00 69.70 162 LYS A CA 1
ATOM 1121 C C . LYS A 1 144 ? 45.519 315.263 0.870 1.00 68.48 162 LYS A C 1
ATOM 1122 O O . LYS A 1 144 ? 45.659 314.836 2.019 1.00 82.93 162 LYS A O 1
ATOM 1128 N N . ILE A 1 145 ? 44.465 314.983 0.108 1.00 72.94 163 ILE A N 1
ATOM 1129 C CA . ILE A 1 145 ? 43.447 314.004 0.479 1.00 67.94 163 ILE A CA 1
ATOM 1130 C C . ILE A 1 145 ? 43.397 312.974 -0.641 1.00 80.42 163 ILE A C 1
ATOM 1131 O O . ILE A 1 145 ? 42.996 313.293 -1.767 1.00 83.12 163 ILE A O 1
ATOM 1136 N N . GLU A 1 146 ? 43.819 311.750 -0.346 1.00 70.48 164 GLU A N 1
ATOM 1137 C CA . GLU A 1 146 ? 43.858 310.683 -1.334 1.00 68.55 164 GLU A CA 1
ATOM 1138 C C . GLU A 1 146 ? 42.637 309.784 -1.203 1.00 68.27 164 GLU A C 1
ATOM 1139 O O . GLU A 1 146 ? 42.003 309.701 -0.150 1.00 67.40 164 GLU A O 1
ATOM 1145 N N . ARG A 1 147 ? 42.305 309.118 -2.304 1.00 69.23 165 ARG A N 1
ATOM 1146 C CA . ARG A 1 147 ? 41.308 308.062 -2.308 1.00 69.28 165 ARG A CA 1
ATOM 1147 C C . ARG A 1 147 ? 41.858 306.879 -3.088 1.00 76.38 165 ARG A C 1
ATOM 1148 O O . ARG A 1 147 ? 42.651 307.043 -4.020 1.00 70.85 165 ARG A O 1
ATOM 1156 N N . ALA A 1 148 ? 41.438 305.683 -2.691 1.00 69.70 166 ALA A N 1
ATOM 1157 C CA . ALA A 1 148 ? 41.949 304.470 -3.307 1.00 70.36 166 ALA A CA 1
ATOM 1158 C C . ALA A 1 148 ? 40.974 303.340 -3.044 1.00 70.50 166 ALA A C 1
ATOM 1159 O O . ALA A 1 148 ? 40.096 303.438 -2.186 1.00 69.88 166 ALA A O 1
ATOM 1161 N N . GLY A 1 149 ? 41.147 302.260 -3.798 1.00 71.94 167 GLY A N 1
ATOM 1162 C CA . GLY A 1 149 ? 40.367 301.067 -3.551 1.00 79.33 167 GLY A CA 1
ATOM 1163 C C . GLY A 1 149 ? 40.777 300.411 -2.246 1.00 81.16 167 GLY A C 1
ATOM 1164 O O . GLY A 1 149 ? 41.949 300.410 -1.865 1.00 69.87 167 GLY A O 1
ATOM 1165 N N . MET A 1 150 ? 39.790 299.846 -1.551 1.00 79.41 168 MET A N 1
ATOM 1166 C CA . MET A 1 150 ? 40.065 299.109 -0.326 1.00 69.62 168 MET A CA 1
ATOM 1167 C C . MET A 1 150 ? 40.892 297.856 -0.576 1.00 70.07 168 MET A C 1
ATOM 1168 O O . MET A 1 150 ? 41.293 297.195 0.387 1.00 69.44 168 MET A O 1
ATOM 1173 N N . ASP A 1 151 ? 41.155 297.519 -1.836 1.00 71.26 169 ASP A N 1
ATOM 1174 C CA . ASP A 1 151 ? 42.027 296.412 -2.191 1.00 79.95 169 ASP A CA 1
ATOM 1175 C C . ASP A 1 151 ? 43.471 296.846 -2.389 1.00 71.37 169 ASP A C 1
ATOM 1176 O O . ASP A 1 151 ? 44.337 295.991 -2.600 1.00 71.77 169 ASP A O 1
ATOM 1181 N N . GLY A 1 152 ? 43.749 298.144 -2.328 1.00 77.24 170 GLY A N 1
ATOM 1182 C CA . GLY A 1 152 ? 45.089 298.641 -2.555 1.00 81.24 170 GLY A CA 1
ATOM 1183 C C . GLY A 1 152 ? 45.378 299.054 -3.976 1.00 77.72 170 GLY A C 1
ATOM 1184 O O . GLY A 1 152 ? 46.552 299.194 -4.337 1.00 72.05 170 GLY A O 1
ATOM 1185 N N . SER A 1 153 ? 44.347 299.247 -4.795 1.00 84.84 171 SER A N 1
ATOM 1186 C CA . SER A 1 153 ? 44.489 299.618 -6.195 1.00 97.71 171 SER A CA 1
ATOM 1187 C C . SER A 1 153 ? 43.843 300.975 -6.449 1.00 100.69 171 SER A C 1
ATOM 1188 O O . SER A 1 153 ? 43.134 301.522 -5.600 1.00 100.42 171 SER A O 1
ATOM 1191 N N . SER A 1 154 ? 44.092 301.496 -7.651 1.00 97.68 172 SER A N 1
ATOM 1192 C CA . SER A 1 154 ? 43.536 302.762 -8.135 1.00 98.56 172 SER A CA 1
ATOM 1193 C C . SER A 1 154 ? 43.635 303.867 -7.081 1.00 95.38 172 SER A C 1
ATOM 1194 O O . SER A 1 154 ? 42.644 304.483 -6.682 1.00 101.49 172 SER A O 1
ATOM 1197 N N . ARG A 1 155 ? 44.864 304.103 -6.628 1.00 92.76 173 ARG A N 1
ATOM 1198 C CA . ARG A 1 155 ? 45.152 305.188 -5.697 1.00 93.12 173 ARG A CA 1
ATOM 1199 C C . ARG A 1 155 ? 45.351 306.486 -6.471 1.00 89.70 173 ARG A C 1
ATOM 1200 O O . ARG A 1 155 ? 46.262 306.584 -7.302 1.00 86.44 173 ARG A O 1
ATOM 1208 N N . PHE A 1 156 ? 44.501 307.478 -6.206 1.00 85.36 174 PHE A N 1
ATOM 1209 C CA . PHE A 1 156 ? 44.572 308.765 -6.884 1.00 81.40 174 PHE A CA 1
ATOM 1210 C C . PHE A 1 156 ? 44.440 309.884 -5.865 1.00 80.02 174 PHE A C 1
ATOM 1211 O O . PHE A 1 156 ? 43.548 309.850 -5.013 1.00 83.69 174 PHE A O 1
ATOM 1219 N N . ILE A 1 157 ? 45.330 310.870 -5.957 1.00 77.48 175 ILE A N 1
ATOM 1220 C CA . ILE A 1 157 ? 45.234 312.064 -5.126 1.00 76.83 175 ILE A CA 1
ATOM 1221 C C . ILE A 1 157 ? 44.056 312.897 -5.614 1.00 79.10 175 ILE A C 1
ATOM 1222 O O . ILE A 1 157 ? 44.029 313.341 -6.768 1.00 88.31 175 ILE A O 1
ATOM 1227 N N . ILE A 1 158 ? 43.067 313.110 -4.742 1.00 79.78 176 ILE A N 1
ATOM 1228 C CA . ILE A 1 158 ? 41.840 313.788 -5.157 1.00 84.68 176 ILE A CA 1
ATOM 1229 C C . ILE A 1 158 ? 41.749 315.230 -4.672 1.00 88.99 176 ILE A C 1
ATOM 1230 O O . ILE A 1 158 ? 40.862 315.966 -5.136 1.00 99.29 176 ILE A O 1
ATOM 1235 N N . ILE A 1 159 ? 42.624 315.663 -3.765 1.00 77.81 177 ILE A N 1
ATOM 1236 C CA . ILE A 1 159 ? 42.687 317.061 -3.346 1.00 77.16 177 ILE A CA 1
ATOM 1237 C C . ILE A 1 159 ? 44.147 317.452 -3.172 1.00 79.98 177 ILE A C 1
ATOM 1238 O O . ILE A 1 159 ? 44.911 316.742 -2.510 1.00 81.94 177 ILE A O 1
ATOM 1243 N N . ASN A 1 160 ? 44.536 318.576 -3.773 1.00 76.97 178 ASN A N 1
ATOM 1244 C CA . ASN A 1 160 ? 45.880 319.105 -3.582 1.00 74.73 178 ASN A CA 1
ATOM 1245 C C . ASN A 1 160 ? 45.930 320.625 -3.579 1.00 75.78 178 ASN A C 1
ATOM 1246 O O . ASN A 1 160 ? 47.005 321.179 -3.336 1.00 82.81 178 ASN A O 1
ATOM 1251 N N . SER A 1 161 ? 44.822 321.318 -3.827 1.00 76.16 179 SER A N 1
ATOM 1252 C CA . SER A 1 161 ? 44.796 322.769 -3.923 1.00 91.66 179 SER A CA 1
ATOM 1253 C C . SER A 1 161 ? 44.049 323.354 -2.734 1.00 102.77 179 SER A C 1
ATOM 1254 O O . SER A 1 161 ? 42.982 322.858 -2.357 1.00 112.62 179 SER A O 1
ATOM 1257 N N . GLU A 1 162 ? 44.607 324.419 -2.160 1.00 109.10 180 GLU A N 1
ATOM 1258 C CA . GLU A 1 162 ? 44.037 325.096 -0.994 1.00 110.89 180 GLU A CA 1
ATOM 1259 C C . GLU A 1 162 ? 43.744 324.087 0.120 1.00 94.80 180 GLU A C 1
ATOM 1260 O O . GLU A 1 162 ? 42.600 323.751 0.428 1.00 82.12 180 GLU A O 1
ATOM 1266 N N . ILE A 1 163 ? 44.832 323.611 0.717 1.00 91.76 181 ILE A N 1
ATOM 1267 C CA . ILE A 1 163 ? 44.762 322.588 1.752 1.00 82.52 181 ILE A CA 1
ATOM 1268 C C . ILE A 1 163 ? 46.097 322.580 2.481 1.00 82.49 181 ILE A C 1
ATOM 1269 O O . ILE A 1 163 ? 47.159 322.687 1.860 1.00 83.61 181 ILE A O 1
ATOM 1274 N N . TYR A 1 164 ? 46.039 322.473 3.809 1.00 79.98 182 TYR A N 1
ATOM 1275 C CA . TYR A 1 164 ? 47.256 322.540 4.609 1.00 78.81 182 TYR A CA 1
ATOM 1276 C C . TYR A 1 164 ? 47.225 321.565 5.781 1.00 75.85 182 TYR A C 1
ATOM 1277 O O . TYR A 1 164 ? 48.164 320.783 5.967 1.00 75.32 182 TYR A O 1
ATOM 1286 N N . TRP A 1 165 ? 46.159 321.602 6.577 1.00 83.88 183 TRP A N 1
ATOM 1287 C CA . TRP A 1 165 ? 46.008 320.740 7.751 1.00 87.21 183 TRP A CA 1
ATOM 1288 C C . TRP A 1 165 ? 44.662 320.031 7.693 1.00 77.25 183 TRP A C 1
ATOM 1289 O O . TRP A 1 165 ? 43.743 320.347 8.457 1.00 78.24 183 TRP A O 1
ATOM 1300 N N . PRO A 1 166 ? 44.521 319.049 6.814 1.00 67.00 184 PRO A N 1
ATOM 1301 C CA . PRO A 1 166 ? 43.250 318.306 6.711 1.00 72.14 184 PRO A CA 1
ATOM 1302 C C . PRO A 1 166 ? 43.110 317.264 7.819 1.00 70.67 184 PRO A C 1
ATOM 1303 O O . PRO A 1 166 ? 43.339 316.070 7.645 1.00 84.40 184 PRO A O 1
ATOM 1307 N N . ASN A 1 167 ? 42.710 317.727 9.005 1.00 65.29 185 ASN A N 1
ATOM 1308 C CA . ASN A 1 167 ? 42.739 316.858 10.178 1.00 64.65 185 ASN A CA 1
ATOM 1309 C C . ASN A 1 167 ? 41.571 315.876 10.206 1.00 64.14 185 ASN A C 1
ATOM 1310 O O . ASN A 1 167 ? 41.766 314.691 10.502 1.00 69.80 185 ASN A O 1
ATOM 1315 N N . GLY A 1 168 ? 40.356 316.336 9.907 1.00 64.40 186 GLY A N 1
ATOM 1316 C CA . GLY A 1 168 ? 39.182 315.487 10.014 1.00 64.16 186 GLY A CA 1
ATOM 1317 C C . GLY A 1 168 ? 38.526 315.171 8.689 1.00 70.18 186 GLY A C 1
ATOM 1318 O O . GLY A 1 168 ? 38.684 315.919 7.723 1.00 72.21 186 GLY A O 1
ATOM 1319 N N . LEU A 1 169 ? 37.763 314.082 8.632 1.00 64.25 187 LEU A N 1
ATOM 1320 C CA . LEU A 1 169 ? 37.229 313.616 7.360 1.00 67.53 187 LEU A CA 1
ATOM 1321 C C . LEU A 1 169 ? 36.122 312.596 7.596 1.00 76.34 187 LEU A C 1
ATOM 1322 O O . LEU A 1 169 ? 36.272 311.704 8.433 1.00 101.76 187 LEU A O 1
ATOM 1327 N N . THR A 1 170 ? 35.025 312.727 6.854 1.00 67.63 188 THR A N 1
ATOM 1328 C CA . THR A 1 170 ? 33.926 311.769 6.933 1.00 67.33 188 THR A CA 1
ATOM 1329 C C . THR A 1 170 ? 33.065 311.896 5.681 1.00 66.63 188 THR A C 1
ATOM 1330 O O . THR A 1 170 ? 33.240 312.807 4.872 1.00 81.66 188 THR A O 1
ATOM 1334 N N . LEU A 1 171 ? 32.111 310.973 5.550 1.00 67.20 189 LEU A N 1
ATOM 1335 C CA . LEU A 1 171 ? 31.276 310.844 4.364 1.00 68.26 189 LEU A CA 1
ATOM 1336 C C . LEU A 1 171 ? 29.811 311.054 4.718 1.00 81.15 189 LEU A C 1
ATOM 1337 O O . LEU A 1 171 ? 29.391 310.865 5.862 1.00 93.70 189 LEU A O 1
ATOM 1342 N N . ASP A 1 172 ? 29.031 311.438 3.711 1.00 70.11 190 ASP A N 1
ATOM 1343 C CA . ASP A 1 172 ? 27.579 311.547 3.823 1.00 71.17 190 ASP A CA 1
ATOM 1344 C C . ASP A 1 172 ? 26.976 310.507 2.883 1.00 72.33 190 ASP A C 1
ATOM 1345 O O . ASP A 1 172 ? 26.696 310.790 1.718 1.00 78.81 190 ASP A O 1
ATOM 1350 N N . TYR A 1 173 ? 26.789 309.293 3.405 1.00 72.42 191 TYR A N 1
ATOM 1351 C CA . TYR A 1 173 ? 26.317 308.186 2.581 1.00 73.61 191 TYR A CA 1
ATOM 1352 C C . TYR A 1 173 ? 24.969 308.492 1.940 1.00 88.43 191 TYR A C 1
ATOM 1353 O O . TYR A 1 173 ? 24.709 308.064 0.809 1.00 76.42 191 TYR A O 1
ATOM 1362 N N . GLU A 1 174 ? 24.104 309.234 2.640 1.00 86.85 192 GLU A N 1
ATOM 1363 C CA . GLU A 1 174 ? 22.795 309.565 2.087 1.00 94.83 192 GLU A CA 1
ATOM 1364 C C . GLU A 1 174 ? 22.897 310.471 0.869 1.00 97.04 192 GLU A C 1
ATOM 1365 O O . GLU A 1 174 ? 22.058 310.385 -0.034 1.00 120.09 192 GLU A O 1
ATOM 1371 N N . GLU A 1 175 ? 23.902 311.342 0.821 1.00 84.65 193 GLU A N 1
ATOM 1372 C CA . GLU A 1 175 ? 24.038 312.300 -0.264 1.00 81.98 193 GLU A CA 1
ATOM 1373 C C . GLU A 1 175 ? 25.269 312.064 -1.129 1.00 91.06 193 GLU A C 1
ATOM 1374 O O . GLU A 1 175 ? 25.471 312.803 -2.097 1.00 107.96 193 GLU A O 1
ATOM 1380 N N . GLN A 1 176 ? 26.086 311.059 -0.811 1.00 93.16 194 GLN A N 1
ATOM 1381 C CA . GLN A 1 176 ? 27.286 310.723 -1.580 1.00 93.95 194 GLN A CA 1
ATOM 1382 C C . GLN A 1 176 ? 28.199 311.942 -1.745 1.00 85.02 194 GLN A C 1
ATOM 1383 O O . GLN A 1 176 ? 28.477 312.404 -2.854 1.00 86.31 194 GLN A O 1
ATOM 1389 N N . LYS A 1 177 ? 28.669 312.459 -0.607 1.00 77.53 195 LYS A N 1
ATOM 1390 C CA . LYS A 1 177 ? 29.559 313.614 -0.575 1.00 73.96 195 LYS A CA 1
ATOM 1391 C C . LYS A 1 177 ? 30.676 313.357 0.430 1.00 71.12 195 LYS A C 1
ATOM 1392 O O . LYS A 1 177 ? 30.659 312.369 1.167 1.00 85.92 195 LYS A O 1
ATOM 1398 N N . LEU A 1 178 ? 31.659 314.257 0.457 1.00 70.62 196 LEU A N 1
ATOM 1399 C CA . LEU A 1 178 ? 32.854 314.091 1.281 1.00 69.40 196 LEU A CA 1
ATOM 1400 C C . LEU A 1 178 ? 33.108 315.367 2.068 1.00 82.23 196 LEU A C 1
ATOM 1401 O O . LEU A 1 178 ? 33.324 316.429 1.476 1.00 85.93 196 LEU A O 1
ATOM 1406 N N . TYR A 1 179 ? 33.112 315.259 3.394 1.00 68.14 197 TYR A N 1
ATOM 1407 C CA . TYR A 1 179 ? 33.338 316.392 4.282 1.00 67.84 197 TYR A CA 1
ATOM 1408 C C . TYR A 1 179 ? 34.702 316.271 4.945 1.00 66.97 197 TYR A C 1
ATOM 1409 O O . TYR A 1 179 ? 35.024 315.234 5.533 1.00 78.89 197 TYR A O 1
ATOM 1418 N N . TRP A 1 180 ? 35.497 317.333 4.847 1.00 69.91 198 TRP A N 1
ATOM 1419 C CA . TRP A 1 180 ? 36.763 317.422 5.557 1.00 66.53 198 TRP A CA 1
ATOM 1420 C C . TRP A 1 180 ? 36.892 318.805 6.179 1.00 69.93 198 TRP A C 1
ATOM 1421 O O . TRP A 1 180 ? 36.187 319.747 5.806 1.00 71.32 198 TRP A O 1
ATOM 1432 N N . ALA A 1 181 ? 37.808 318.913 7.140 1.00 68.81 199 ALA A N 1
ATOM 1433 C CA . ALA A 1 181 ? 38.020 320.138 7.898 1.00 67.58 199 ALA A CA 1
ATOM 1434 C C . ALA A 1 181 ? 39.509 320.439 7.962 1.00 66.88 199 ALA A C 1
ATOM 1435 O O . ALA A 1 181 ? 40.308 319.552 8.277 1.00 66.29 199 ALA A O 1
ATOM 1437 N N . ASP A 1 182 ? 39.883 321.684 7.676 1.00 67.74 200 ASP A N 1
ATOM 1438 C CA . ASP A 1 182 ? 41.280 322.099 7.674 1.00 76.87 200 ASP A CA 1
ATOM 1439 C C . ASP A 1 182 ? 41.545 322.925 8.927 1.00 82.17 200 ASP A C 1
ATOM 1440 O O . ASP A 1 182 ? 40.864 323.928 9.170 1.00 81.43 200 ASP A O 1
ATOM 1445 N N . ALA A 1 183 ? 42.544 322.508 9.712 1.00 82.93 201 ALA A N 1
ATOM 1446 C CA . ALA A 1 183 ? 42.776 323.113 11.018 1.00 68.56 201 ALA A CA 1
ATOM 1447 C C . ALA A 1 183 ? 43.549 324.420 10.923 1.00 74.99 201 ALA A C 1
ATOM 1448 O O . ALA A 1 183 ? 43.388 325.289 11.787 1.00 87.67 201 ALA A O 1
ATOM 1450 N N . LYS A 1 184 ? 44.392 324.578 9.904 1.00 70.38 202 LYS A N 1
ATOM 1451 C CA . LYS A 1 184 ? 45.105 325.837 9.719 1.00 78.02 202 LYS A CA 1
ATOM 1452 C C . LYS A 1 184 ? 44.344 326.777 8.794 1.00 85.62 202 LYS A C 1
ATOM 1453 O O . LYS A 1 184 ? 44.178 327.962 9.104 1.00 86.50 202 LYS A O 1
ATOM 1459 N N . LEU A 1 185 ? 43.876 326.263 7.656 1.00 89.01 203 LEU A N 1
ATOM 1460 C CA . LEU A 1 185 ? 43.124 327.090 6.725 1.00 92.72 203 LEU A CA 1
ATOM 1461 C C . LEU A 1 185 ? 41.736 327.443 7.241 1.00 94.08 203 LEU A C 1
ATOM 1462 O O . LEU A 1 185 ? 41.060 328.270 6.619 1.00 98.91 203 LEU A O 1
ATOM 1467 N N . ASN A 1 186 ? 41.297 326.833 8.345 1.00 87.03 204 ASN A N 1
ATOM 1468 C CA . ASN A 1 186 ? 40.146 327.299 9.117 1.00 84.40 204 ASN A CA 1
ATOM 1469 C C . ASN A 1 186 ? 38.871 327.291 8.267 1.00 71.88 204 ASN A C 1
ATOM 1470 O O . ASN A 1 186 ? 38.287 328.329 7.967 1.00 85.50 204 ASN A O 1
ATOM 1475 N N . PHE A 1 187 ? 38.449 326.088 7.889 1.00 70.89 205 PHE A N 1
ATOM 1476 C CA . PHE A 1 187 ? 37.167 325.925 7.208 1.00 70.92 205 PHE A CA 1
ATOM 1477 C C . PHE A 1 187 ? 36.787 324.449 7.200 1.00 69.81 205 PHE A C 1
ATOM 1478 O O . PHE A 1 187 ? 37.558 323.583 7.626 1.00 69.03 205 PHE A O 1
ATOM 1486 N N . ILE A 1 188 ? 35.584 324.177 6.695 1.00 69.90 206 ILE A N 1
ATOM 1487 C CA . ILE A 1 188 ? 35.093 322.830 6.418 1.00 69.20 206 ILE A CA 1
ATOM 1488 C C . ILE A 1 188 ? 34.465 322.865 5.036 1.00 69.91 206 ILE A C 1
ATOM 1489 O O . ILE A 1 188 ? 33.507 323.614 4.808 1.00 78.64 206 ILE A O 1
ATOM 1494 N N . HIS A 1 189 ? 34.992 322.064 4.118 1.00 75.24 207 HIS A N 1
ATOM 1495 C CA . HIS A 1 189 ? 34.455 322.001 2.768 1.00 84.38 207 HIS A CA 1
ATOM 1496 C C . HIS A 1 189 ? 33.849 320.632 2.498 1.00 90.04 207 HIS A C 1
ATOM 1497 O O . HIS A 1 189 ? 34.181 319.635 3.146 1.00 93.96 207 HIS A O 1
ATOM 1504 N N . LYS A 1 190 ? 32.951 320.602 1.519 1.00 76.97 208 LYS A N 1
ATOM 1505 C CA . LYS A 1 190 ? 32.357 319.370 1.037 1.00 72.56 208 LYS A CA 1
ATOM 1506 C C . LYS A 1 190 ? 32.713 319.184 -0.430 1.00 86.44 208 LYS A C 1
ATOM 1507 O O . LYS A 1 190 ? 33.158 320.113 -1.108 1.00 90.44 208 LYS A O 1
ATOM 1513 N N . SER A 1 191 ? 32.510 317.963 -0.912 1.00 90.33 209 SER A N 1
ATOM 1514 C CA . SER A 1 191 ? 32.835 317.620 -2.287 1.00 84.52 209 SER A CA 1
ATOM 1515 C C . SER A 1 191 ? 32.155 316.307 -2.630 1.00 90.91 209 SER A C 1
ATOM 1516 O O . SER A 1 191 ? 31.774 315.539 -1.743 1.00 101.60 209 SER A O 1
ATOM 1519 N N . ASN A 1 192 ? 32.010 316.056 -3.929 1.00 94.38 210 ASN A N 1
ATOM 1520 C CA . ASN A 1 192 ? 31.585 314.740 -4.373 1.00 91.83 210 ASN A CA 1
ATOM 1521 C C . ASN A 1 192 ? 32.714 313.735 -4.144 1.00 92.87 210 ASN A C 1
ATOM 1522 O O . ASN A 1 192 ? 33.857 314.100 -3.855 1.00 91.06 210 ASN A O 1
ATOM 1527 N N . LEU A 1 193 ? 32.389 312.450 -4.281 1.00 74.41 211 LEU A N 1
ATOM 1528 C CA . LEU A 1 193 ? 33.358 311.424 -3.884 1.00 73.47 211 LEU A CA 1
ATOM 1529 C C . LEU A 1 193 ? 34.631 311.403 -4.749 1.00 88.15 211 LEU A C 1
ATOM 1530 O O . LEU A 1 193 ? 35.464 310.507 -4.538 1.00 86.81 211 LEU A O 1
ATOM 1535 N N . ASP A 1 194 ? 34.824 312.332 -5.689 1.00 84.29 212 ASP A N 1
ATOM 1536 C CA . ASP A 1 194 ? 36.048 312.409 -6.471 1.00 81.68 212 ASP A CA 1
ATOM 1537 C C . ASP A 1 194 ? 36.831 313.700 -6.284 1.00 81.18 212 ASP A C 1
ATOM 1538 O O . ASP A 1 194 ? 38.023 313.723 -6.605 1.00 81.72 212 ASP A O 1
ATOM 1543 N N . GLY A 1 195 ? 36.209 314.763 -5.787 1.00 88.62 213 GLY A N 1
ATOM 1544 C CA . GLY A 1 195 ? 36.859 316.055 -5.647 1.00 91.06 213 GLY A CA 1
ATOM 1545 C C . GLY A 1 195 ? 36.176 317.183 -6.391 1.00 95.08 213 GLY A C 1
ATOM 1546 O O . GLY A 1 195 ? 36.596 318.343 -6.249 1.00 93.05 213 GLY A O 1
ATOM 1547 N N . THR A 1 196 ? 35.141 316.891 -7.175 1.00 94.48 214 THR A N 1
ATOM 1548 C CA . THR A 1 196 ? 34.459 317.901 -7.968 1.00 100.28 214 THR A CA 1
ATOM 1549 C C . THR A 1 196 ? 33.420 318.643 -7.137 1.00 96.17 214 THR A C 1
ATOM 1550 O O . THR A 1 196 ? 32.887 318.120 -6.153 1.00 93.68 214 THR A O 1
ATOM 1554 N N . ASN A 1 197 ? 33.126 319.873 -7.561 1.00 100.08 215 ASN A N 1
ATOM 1555 C CA . ASN A 1 197 ? 32.156 320.738 -6.890 1.00 100.42 215 ASN A CA 1
ATOM 1556 C C . ASN A 1 197 ? 32.522 320.931 -5.420 1.00 101.72 215 ASN A C 1
ATOM 1557 O O . ASN A 1 197 ? 31.687 320.806 -4.522 1.00 104.95 215 ASN A O 1
ATOM 1562 N N . ARG A 1 198 ? 33.793 321.233 -5.179 1.00 102.09 216 ARG A N 1
ATOM 1563 C CA . ARG A 1 198 ? 34.254 321.589 -3.841 1.00 75.85 216 ARG A CA 1
ATOM 1564 C C . ARG A 1 198 ? 33.670 322.949 -3.479 1.00 83.88 216 ARG A C 1
ATOM 1565 O O . ARG A 1 198 ? 34.153 323.990 -3.930 1.00 89.11 216 ARG A O 1
ATOM 1573 N N . GLN A 1 199 ? 32.618 322.946 -2.665 1.00 75.83 217 GLN A N 1
ATOM 1574 C CA . GLN A 1 199 ? 31.944 324.167 -2.255 1.00 83.01 217 GLN A CA 1
ATOM 1575 C C . GLN A 1 199 ? 32.051 324.334 -0.745 1.00 89.91 217 GLN A C 1
ATOM 1576 O O . GLN A 1 199 ? 32.187 323.358 -0.003 1.00 91.18 217 GLN A O 1
ATOM 1582 N N . ALA A 1 200 ? 31.995 325.586 -0.298 1.00 93.31 218 ALA A N 1
ATOM 1583 C CA . ALA A 1 200 ? 32.243 325.906 1.100 1.00 88.10 218 ALA A CA 1
ATOM 1584 C C . ALA A 1 200 ? 31.013 325.639 1.958 1.00 89.75 218 ALA A C 1
ATOM 1585 O O . ALA A 1 200 ? 29.870 325.767 1.509 1.00 101.48 218 ALA A O 1
ATOM 1587 N N . VAL A 1 201 ? 31.264 325.270 3.212 1.00 88.21 219 VAL A N 1
ATOM 1588 C CA . VAL A 1 201 ? 30.200 325.038 4.182 1.00 83.79 219 VAL A CA 1
ATOM 1589 C C . VAL A 1 201 ? 30.380 326.012 5.339 1.00 96.96 219 VAL A C 1
ATOM 1590 O O . VAL A 1 201 ? 29.592 326.949 5.507 1.00 104.96 219 VAL A O 1
ATOM 1594 N N . VAL A 1 202 ? 31.431 325.809 6.128 1.00 99.97 220 VAL A N 1
ATOM 1595 C CA . VAL A 1 202 ? 31.775 326.684 7.243 1.00 72.26 220 VAL A CA 1
ATOM 1596 C C . VAL A 1 202 ? 33.094 327.357 6.899 1.00 84.57 220 VAL A C 1
ATOM 1597 O O . VAL A 1 202 ? 34.115 326.682 6.723 1.00 71.92 220 VAL A O 1
ATOM 1601 N N . LYS A 1 203 ? 33.075 328.685 6.811 1.00 93.13 221 LYS A N 1
ATOM 1602 C CA . LYS A 1 203 ? 34.209 329.444 6.297 1.00 107.71 221 LYS A CA 1
ATOM 1603 C C . LYS A 1 203 ? 35.128 329.974 7.385 1.00 110.25 221 LYS A C 1
ATOM 1604 O O . LYS A 1 203 ? 36.347 329.972 7.206 1.00 120.32 221 LYS A O 1
ATOM 1610 N N . GLY A 1 204 ? 34.579 330.462 8.496 1.00 90.36 222 GLY A N 1
ATOM 1611 C CA . GLY A 1 204 ? 35.372 331.001 9.573 1.00 86.44 222 GLY A CA 1
ATOM 1612 C C . GLY A 1 204 ? 35.188 330.209 10.855 1.00 91.58 222 GLY A C 1
ATOM 1613 O O . GLY A 1 204 ? 34.491 329.192 10.898 1.00 103.83 222 GLY A O 1
ATOM 1614 N N . SER A 1 205 ? 35.861 330.689 11.900 1.00 85.81 223 SER A N 1
ATOM 1615 C CA . SER A 1 205 ? 35.557 330.306 13.275 1.00 78.60 223 SER A CA 1
ATOM 1616 C C . SER A 1 205 ? 35.821 328.819 13.521 1.00 76.60 223 SER A C 1
ATOM 1617 O O . SER A 1 205 ? 34.922 328.046 13.856 1.00 85.66 223 SER A O 1
ATOM 1620 N N . LEU A 1 206 ? 37.081 328.427 13.342 1.00 72.42 224 LEU A N 1
ATOM 1621 C CA . LEU A 1 206 ? 37.521 327.062 13.628 1.00 76.93 224 LEU A CA 1
ATOM 1622 C C . LEU A 1 206 ? 38.921 327.120 14.226 1.00 85.47 224 LEU A C 1
ATOM 1623 O O . LEU A 1 206 ? 39.915 327.233 13.490 1.00 92.11 224 LEU A O 1
ATOM 1628 N N . PRO A 1 207 ? 39.041 327.031 15.556 1.00 85.52 225 PRO A N 1
ATOM 1629 C CA . PRO A 1 207 ? 40.355 327.189 16.198 1.00 83.08 225 PRO A CA 1
ATOM 1630 C C . PRO A 1 207 ? 41.341 326.101 15.806 1.00 75.31 225 PRO A C 1
ATOM 1631 O O . PRO A 1 207 ? 42.420 326.395 15.280 1.00 71.60 225 PRO A O 1
ATOM 1635 N N . HIS A 1 208 ? 40.980 324.843 16.056 1.00 70.10 226 HIS A N 1
ATOM 1636 C CA . HIS A 1 208 ? 41.876 323.732 15.765 1.00 69.27 226 HIS A CA 1
ATOM 1637 C C . HIS A 1 208 ? 41.116 322.411 15.798 1.00 68.16 226 HIS A C 1
ATOM 1638 O O . HIS A 1 208 ? 41.264 321.633 16.748 1.00 67.88 226 HIS A O 1
ATOM 1645 N N . PRO A 1 209 ? 40.305 322.120 14.784 1.00 67.90 227 PRO A N 1
ATOM 1646 C CA . PRO A 1 209 ? 39.547 320.866 14.778 1.00 66.82 227 PRO A CA 1
ATOM 1647 C C . PRO A 1 209 ? 40.442 319.668 14.507 1.00 66.07 227 PRO A C 1
ATOM 1648 O O . PRO A 1 209 ? 41.539 319.782 13.958 1.00 66.11 227 PRO A O 1
ATOM 1652 N N . PHE A 1 210 ? 39.947 318.496 14.887 1.00 65.49 228 PHE A N 1
ATOM 1653 C CA . PHE A 1 210 ? 40.739 317.283 14.700 1.00 64.85 228 PHE A CA 1
ATOM 1654 C C . PHE A 1 210 ? 39.977 316.140 14.047 1.00 64.29 228 PHE A C 1
ATOM 1655 O O . PHE A 1 210 ? 40.542 315.446 13.201 1.00 90.51 228 PHE A O 1
ATOM 1663 N N . ALA A 1 211 ? 38.723 315.903 14.428 1.00 64.40 229 ALA A N 1
ATOM 1664 C CA . ALA A 1 211 ? 37.962 314.800 13.852 1.00 64.10 229 ALA A CA 1
ATOM 1665 C C . ALA A 1 211 ? 36.532 315.242 13.589 1.00 64.55 229 ALA A C 1
ATOM 1666 O O . ALA A 1 211 ? 35.891 315.820 14.469 1.00 65.02 229 ALA A O 1
ATOM 1668 N N . LEU A 1 212 ? 36.032 314.945 12.394 1.00 64.54 230 LEU A N 1
ATOM 1669 C CA . LEU A 1 212 ? 34.708 315.361 11.950 1.00 65.09 230 LEU A CA 1
ATOM 1670 C C . LEU A 1 212 ? 33.814 314.143 11.766 1.00 76.85 230 LEU A C 1
ATOM 1671 O O . LEU A 1 212 ? 34.269 313.095 11.298 1.00 86.12 230 LEU A O 1
ATOM 1676 N N . THR A 1 213 ? 32.543 314.280 12.141 1.00 65.83 231 THR A N 1
ATOM 1677 C CA . THR A 1 213 ? 31.561 313.235 11.886 1.00 74.44 231 THR A CA 1
ATOM 1678 C C . THR A 1 213 ? 30.212 313.878 11.592 1.00 76.87 231 THR A C 1
ATOM 1679 O O . THR A 1 213 ? 29.989 315.060 11.867 1.00 79.64 231 THR A O 1
ATOM 1683 N N . LEU A 1 214 ? 29.307 313.078 11.031 1.00 81.32 232 LEU A N 1
ATOM 1684 C CA . LEU A 1 214 ? 28.079 313.592 10.444 1.00 75.39 232 LEU A CA 1
ATOM 1685 C C . LEU A 1 214 ? 26.906 312.709 10.846 1.00 74.07 232 LEU A C 1
ATOM 1686 O O . LEU A 1 214 ? 27.064 311.507 11.077 1.00 70.67 232 LEU A O 1
ATOM 1691 N N . PHE A 1 215 ? 25.725 313.322 10.939 1.00 70.56 233 PHE A N 1
ATOM 1692 C CA . PHE A 1 215 ? 24.497 312.582 11.211 1.00 75.34 233 PHE A CA 1
ATOM 1693 C C . PHE A 1 215 ? 23.305 313.446 10.832 1.00 82.82 233 PHE A C 1
ATOM 1694 O O . PHE A 1 215 ? 23.224 314.606 11.251 1.00 90.26 233 PHE A O 1
ATOM 1702 N N . GLU A 1 216 ? 22.384 312.874 10.058 1.00 81.81 234 GLU A N 1
ATOM 1703 C CA . GLU A 1 216 ? 21.185 313.571 9.568 1.00 80.16 234 GLU A CA 1
ATOM 1704 C C . GLU A 1 216 ? 21.664 314.802 8.802 1.00 75.09 234 GLU A C 1
ATOM 1705 O O . GLU A 1 216 ? 22.519 314.665 7.912 1.00 78.17 234 GLU A O 1
ATOM 1711 N N . ASP A 1 217 ? 21.163 315.999 9.104 1.00 75.17 235 ASP A N 1
ATOM 1712 C CA . ASP A 1 217 ? 21.607 317.231 8.467 1.00 84.89 235 ASP A CA 1
ATOM 1713 C C . ASP A 1 217 ? 22.481 318.072 9.396 1.00 83.60 235 ASP A C 1
ATOM 1714 O O . ASP A 1 217 ? 22.554 319.294 9.249 1.00 89.66 235 ASP A O 1
ATOM 1719 N N . ILE A 1 218 ? 23.147 317.434 10.360 1.00 87.46 236 ILE A N 1
ATOM 1720 C CA . ILE A 1 218 ? 23.915 318.130 11.388 1.00 83.24 236 ILE A CA 1
ATOM 1721 C C . ILE A 1 218 ? 25.333 317.571 11.413 1.00 80.92 236 ILE A C 1
ATOM 1722 O O . ILE A 1 218 ? 25.525 316.350 11.398 1.00 81.48 236 ILE A O 1
ATOM 1727 N N . LEU A 1 219 ? 26.320 318.461 11.452 1.00 70.52 237 LEU A N 1
ATOM 1728 C CA . LEU A 1 219 ? 27.717 318.074 11.565 1.00 69.43 237 LEU A CA 1
ATOM 1729 C C . LEU A 1 219 ? 28.148 318.069 13.027 1.00 82.25 237 LEU A C 1
ATOM 1730 O O . LEU A 1 219 ? 27.553 318.732 13.879 1.00 102.14 237 LEU A O 1
ATOM 1735 N N . TYR A 1 220 ? 29.199 317.303 13.311 1.00 76.28 238 TYR A N 1
ATOM 1736 C CA . TYR A 1 220 ? 29.759 317.221 14.654 1.00 72.84 238 TYR A CA 1
ATOM 1737 C C . TYR A 1 220 ? 31.262 317.031 14.529 1.00 67.28 238 TYR A C 1
ATOM 1738 O O . TYR A 1 220 ? 31.715 316.206 13.732 1.00 66.72 238 TYR A O 1
ATOM 1747 N N . TRP A 1 221 ? 32.031 317.779 15.317 1.00 67.38 239 TRP A N 1
ATOM 1748 C CA . TRP A 1 221 ? 33.476 317.614 15.295 1.00 71.71 239 TRP A CA 1
ATOM 1749 C C . TRP A 1 221 ? 34.079 318.033 16.625 1.00 81.88 239 TRP A C 1
ATOM 1750 O O . TRP A 1 221 ? 33.469 318.766 17.408 1.00 90.13 239 TRP A O 1
ATOM 1761 N N . THR A 1 222 ? 35.298 317.556 16.864 1.00 83.08 240 THR A N 1
ATOM 1762 C CA . THR A 1 222 ? 36.084 317.923 18.031 1.00 75.81 240 THR A CA 1
ATOM 1763 C C . THR A 1 222 ? 37.041 319.055 17.678 1.00 71.75 240 THR A C 1
ATOM 1764 O O . THR A 1 222 ? 37.475 319.193 16.532 1.00 66.95 240 THR A O 1
ATOM 1768 N N . ASP A 1 223 ? 37.369 319.863 18.679 1.00 73.45 241 ASP A N 1
ATOM 1769 C CA . ASP A 1 223 ? 38.342 320.934 18.536 1.00 79.21 241 ASP A CA 1
ATOM 1770 C C . ASP A 1 223 ? 39.324 320.846 19.693 1.00 87.36 241 ASP A C 1
ATOM 1771 O O . ASP A 1 223 ? 38.934 320.559 20.828 1.00 93.09 241 ASP A O 1
ATOM 1776 N N . TRP A 1 224 ? 40.598 321.094 19.403 1.00 84.16 242 TRP A N 1
ATOM 1777 C CA . TRP A 1 224 ? 41.647 320.922 20.400 1.00 80.84 242 TRP A CA 1
ATOM 1778 C C . TRP A 1 224 ? 41.845 322.158 21.265 1.00 83.13 242 TRP A C 1
ATOM 1779 O O . TRP A 1 224 ? 41.983 322.039 22.487 1.00 96.07 242 TRP A O 1
ATOM 1790 N N . SER A 1 225 ? 41.868 323.344 20.658 1.00 79.74 243 SER A N 1
ATOM 1791 C CA . SER A 1 225 ? 42.109 324.565 21.415 1.00 87.40 243 SER A CA 1
ATOM 1792 C C . SER A 1 225 ? 40.928 324.957 22.293 1.00 88.16 243 SER A C 1
ATOM 1793 O O . SER A 1 225 ? 41.093 325.805 23.178 1.00 93.48 243 SER A O 1
ATOM 1796 N N . THR A 1 226 ? 39.752 324.363 22.080 1.00 84.39 244 THR A N 1
ATOM 1797 C CA . THR A 1 226 ? 38.582 324.647 22.896 1.00 73.10 244 THR A CA 1
ATOM 1798 C C . THR A 1 226 ? 38.227 323.522 23.859 1.00 72.98 244 THR A C 1
ATOM 1799 O O . THR A 1 226 ? 37.456 323.759 24.794 1.00 75.88 244 THR A O 1
ATOM 1803 N N . HIS A 1 227 ? 38.777 322.324 23.670 1.00 71.98 245 HIS A N 1
ATOM 1804 C CA . HIS A 1 227 ? 38.454 321.153 24.486 1.00 75.38 245 HIS A CA 1
ATOM 1805 C C . HIS A 1 227 ? 36.942 320.961 24.582 1.00 72.97 245 HIS A C 1
ATOM 1806 O O . HIS A 1 227 ? 36.346 320.946 25.661 1.00 81.22 245 HIS A O 1
ATOM 1813 N N . SER A 1 228 ? 36.328 320.806 23.413 1.00 71.12 246 SER A N 1
ATOM 1814 C CA . SER A 1 228 ? 34.879 320.722 23.307 1.00 79.01 246 SER A CA 1
ATOM 1815 C C . SER A 1 228 ? 34.528 320.040 21.991 1.00 79.47 246 SER A C 1
ATOM 1816 O O . SER A 1 228 ? 35.404 319.674 21.203 1.00 69.24 246 SER A O 1
ATOM 1819 N N . ILE A 1 229 ? 33.230 319.861 21.768 1.00 80.94 247 ILE A N 1
ATOM 1820 C CA . ILE A 1 229 ? 32.697 319.274 20.544 1.00 78.91 247 ILE A CA 1
ATOM 1821 C C . ILE A 1 229 ? 31.737 320.292 19.945 1.00 89.01 247 ILE A C 1
ATOM 1822 O O . ILE A 1 229 ? 30.689 320.586 20.533 1.00 105.43 247 ILE A O 1
ATOM 1827 N N . LEU A 1 230 ? 32.098 320.850 18.794 1.00 69.62 248 LEU A N 1
ATOM 1828 C CA . LEU A 1 230 ? 31.213 321.778 18.110 1.00 70.13 248 LEU A CA 1
ATOM 1829 C C . LEU A 1 230 ? 30.237 321.018 17.215 1.00 79.76 248 LEU A C 1
ATOM 1830 O O . LEU A 1 230 ? 30.350 319.808 17.012 1.00 79.41 248 LEU A O 1
ATOM 1835 N N . ALA A 1 231 ? 29.265 321.750 16.673 1.00 79.61 249 ALA A N 1
ATOM 1836 C CA . ALA A 1 231 ? 28.229 321.144 15.847 1.00 70.62 249 ALA A CA 1
ATOM 1837 C C . ALA A 1 231 ? 27.534 322.224 15.034 1.00 94.24 249 ALA A C 1
ATOM 1838 O O . ALA A 1 231 ? 27.154 323.263 15.581 1.00 108.53 249 ALA A O 1
ATOM 1840 N N . CYS A 1 232 ? 27.368 321.975 13.734 1.00 85.79 250 CYS A N 1
ATOM 1841 C CA . CYS A 1 232 ? 26.696 322.910 12.840 1.00 85.67 250 CYS A CA 1
ATOM 1842 C C . CYS A 1 232 ? 25.805 322.131 11.879 1.00 79.05 250 CYS A C 1
ATOM 1843 O O . CYS A 1 232 ? 25.720 320.900 11.931 1.00 71.63 250 CYS A O 1
ATOM 1846 N N . ASN A 1 233 ? 25.145 322.864 10.988 1.00 75.66 251 ASN A N 1
ATOM 1847 C CA . ASN A 1 233 ? 24.280 322.269 9.982 1.00 76.44 251 ASN A CA 1
ATOM 1848 C C . ASN A 1 233 ? 25.099 321.758 8.804 1.00 80.93 251 ASN A C 1
ATOM 1849 O O . ASN A 1 233 ? 26.119 322.343 8.431 1.00 90.45 251 ASN A O 1
ATOM 1854 N N . LYS A 1 234 ? 24.642 320.646 8.220 1.00 74.05 252 LYS A N 1
ATOM 1855 C CA . LYS A 1 234 ? 25.423 319.984 7.178 1.00 76.52 252 LYS A CA 1
ATOM 1856 C C . LYS A 1 234 ? 25.448 320.801 5.889 1.00 86.46 252 LYS A C 1
ATOM 1857 O O . LYS A 1 234 ? 26.486 320.887 5.222 1.00 91.61 252 LYS A O 1
ATOM 1863 N N . TYR A 1 235 ? 24.321 321.416 5.525 1.00 84.14 253 TYR A N 1
ATOM 1864 C CA . TYR A 1 235 ? 24.241 322.131 4.254 1.00 74.94 253 TYR A CA 1
ATOM 1865 C C . TYR A 1 235 ? 24.766 323.556 4.386 1.00 75.03 253 TYR A C 1
ATOM 1866 O O . TYR A 1 235 ? 25.657 323.969 3.636 1.00 74.98 253 TYR A O 1
ATOM 1875 N N . THR A 1 236 ? 24.222 324.321 5.326 1.00 75.34 254 THR A N 1
ATOM 1876 C CA . THR A 1 236 ? 24.587 325.715 5.520 1.00 81.55 254 THR A CA 1
ATOM 1877 C C . THR A 1 236 ? 25.650 325.832 6.604 1.00 87.41 254 THR A C 1
ATOM 1878 O O . THR A 1 236 ? 25.844 324.928 7.420 1.00 90.64 254 THR A O 1
ATOM 1882 N N . GLY A 1 237 ? 26.341 326.966 6.604 1.00 96.74 255 GLY A N 1
ATOM 1883 C CA . GLY A 1 237 ? 27.327 327.208 7.632 1.00 101.30 255 GLY A CA 1
ATOM 1884 C C . GLY A 1 237 ? 26.742 327.731 8.921 1.00 108.66 255 GLY A C 1
ATOM 1885 O O . GLY A 1 237 ? 27.481 328.066 9.850 1.00 108.55 255 GLY A O 1
ATOM 1886 N N . GLU A 1 238 ? 25.416 327.794 9.000 1.00 111.87 256 GLU A N 1
ATOM 1887 C CA . GLU A 1 238 ? 24.704 328.394 10.114 1.00 118.56 256 GLU A CA 1
ATOM 1888 C C . GLU A 1 238 ? 24.663 327.471 11.326 1.00 111.69 256 GLU A C 1
ATOM 1889 O O . GLU A 1 238 ? 24.780 326.246 11.224 1.00 97.08 256 GLU A O 1
ATOM 1895 N N . GLY A 1 239 ? 24.499 328.095 12.491 1.00 109.61 257 GLY A N 1
ATOM 1896 C CA . GLY A 1 239 ? 24.289 327.381 13.730 1.00 97.90 257 GLY A CA 1
ATOM 1897 C C . GLY A 1 239 ? 25.553 326.783 14.303 1.00 87.02 257 GLY A C 1
ATOM 1898 O O . GLY A 1 239 ? 25.596 325.585 14.595 1.00 89.02 257 GLY A O 1
ATOM 1899 N N . LEU A 1 240 ? 26.596 327.592 14.451 1.00 82.93 258 LEU A N 1
ATOM 1900 C CA . LEU A 1 240 ? 27.827 327.103 15.054 1.00 86.20 258 LEU A CA 1
ATOM 1901 C C . LEU A 1 240 ? 27.597 326.995 16.555 1.00 87.51 258 LEU A C 1
ATOM 1902 O O . LEU A 1 240 ? 27.351 328.003 17.225 1.00 98.37 258 LEU A O 1
ATOM 1907 N N . ARG A 1 241 ? 27.662 325.776 17.082 1.00 83.13 259 ARG A N 1
ATOM 1908 C CA . ARG A 1 241 ? 27.207 325.499 18.435 1.00 83.63 259 ARG A CA 1
ATOM 1909 C C . ARG A 1 241 ? 28.278 324.777 19.238 1.00 73.65 259 ARG A C 1
ATOM 1910 O O . ARG A 1 241 ? 29.178 324.141 18.687 1.00 77.88 259 ARG A O 1
ATOM 1918 N N . GLU A 1 242 ? 28.166 324.892 20.559 1.00 75.18 260 GLU A N 1
ATOM 1919 C CA . GLU A 1 242 ? 28.839 323.997 21.488 1.00 79.63 260 GLU A CA 1
ATOM 1920 C C . GLU A 1 242 ? 27.807 323.015 22.022 1.00 96.90 260 GLU A C 1
ATOM 1921 O O . GLU A 1 242 ? 26.759 323.429 22.528 1.00 123.23 260 GLU A O 1
ATOM 1927 N N . ILE A 1 243 ? 28.101 321.723 21.924 1.00 73.80 261 ILE A N 1
ATOM 1928 C CA . ILE A 1 243 ? 27.189 320.705 22.413 1.00 74.33 261 ILE A CA 1
ATOM 1929 C C . ILE A 1 243 ? 27.747 319.968 23.622 1.00 87.37 261 ILE A C 1
ATOM 1930 O O . ILE A 1 243 ? 26.969 319.497 24.460 1.00 97.79 261 ILE A O 1
ATOM 1935 N N . HIS A 1 244 ? 29.066 319.855 23.738 1.00 80.59 262 HIS A N 1
ATOM 1936 C CA . HIS A 1 244 ? 29.694 319.150 24.849 1.00 82.50 262 HIS A CA 1
ATOM 1937 C C . HIS A 1 244 ? 31.036 319.827 25.075 1.00 77.68 262 HIS A C 1
ATOM 1938 O O . HIS A 1 244 ? 31.927 319.732 24.228 1.00 77.51 262 HIS A O 1
ATOM 1945 N N . SER A 1 245 ? 31.173 320.517 26.199 1.00 75.08 263 SER A N 1
ATOM 1946 C CA . SER A 1 245 ? 32.340 321.335 26.478 1.00 75.22 263 SER A CA 1
ATOM 1947 C C . SER A 1 245 ? 33.135 320.751 27.642 1.00 86.93 263 SER A C 1
ATOM 1948 O O . SER A 1 245 ? 32.739 319.764 28.268 1.00 91.41 263 SER A O 1
ATOM 1951 N N . ASP A 1 246 ? 34.273 321.383 27.924 1.00 92.54 264 ASP A N 1
ATOM 1952 C CA . ASP A 1 246 ? 35.166 321.008 29.022 1.00 103.37 264 ASP A CA 1
ATOM 1953 C C . ASP A 1 246 ? 35.574 319.536 28.949 1.00 98.39 264 ASP A C 1
ATOM 1954 O O . ASP A 1 246 ? 35.379 318.755 29.883 1.00 87.43 264 ASP A O 1
ATOM 1959 N N . ILE A 1 247 ? 36.170 319.172 27.823 1.00 93.66 265 ILE A N 1
ATOM 1960 C CA . ILE A 1 247 ? 36.655 317.816 27.603 1.00 89.01 265 ILE A CA 1
ATOM 1961 C C . ILE A 1 247 ? 38.134 317.768 27.945 1.00 87.60 265 ILE A C 1
ATOM 1962 O O . ILE A 1 247 ? 38.867 318.745 27.757 1.00 86.73 265 ILE A O 1
ATOM 1967 N N . PHE A 1 248 ? 38.577 316.626 28.469 1.00 73.34 266 PHE A N 1
ATOM 1968 C CA . PHE A 1 248 ? 39.973 316.463 28.850 1.00 78.83 266 PHE A CA 1
ATOM 1969 C C . PHE A 1 248 ? 40.875 316.727 27.653 1.00 79.21 266 PHE A C 1
ATOM 1970 O O . PHE A 1 248 ? 41.527 317.774 27.575 1.00 78.94 266 PHE A O 1
ATOM 1978 N N . SER A 1 249 ? 40.903 315.795 26.704 1.00 79.34 267 SER A N 1
ATOM 1979 C CA . SER A 1 249 ? 41.626 315.996 25.450 1.00 73.50 267 SER A CA 1
ATOM 1980 C C . SER A 1 249 ? 40.924 315.177 24.382 1.00 69.22 267 SER A C 1
ATOM 1981 O O . SER A 1 249 ? 41.218 313.990 24.191 1.00 68.04 267 SER A O 1
ATOM 1984 N N . PRO A 1 250 ? 39.980 315.778 23.665 1.00 68.50 268 PRO A N 1
ATOM 1985 C CA . PRO A 1 250 ? 39.189 315.009 22.700 1.00 67.52 268 PRO A CA 1
ATOM 1986 C C . PRO A 1 250 ? 40.008 314.642 21.478 1.00 66.48 268 PRO A C 1
ATOM 1987 O O . PRO A 1 250 ? 40.911 315.373 21.065 1.00 70.55 268 PRO A O 1
ATOM 1991 N N . MET A 1 251 ? 39.687 313.485 20.896 1.00 65.83 269 MET A N 1
ATOM 1992 C CA . MET A 1 251 ? 40.422 313.036 19.723 1.00 70.62 269 MET A CA 1
ATOM 1993 C C . MET A 1 251 ? 39.488 312.725 18.562 1.00 72.50 269 MET A C 1
ATOM 1994 O O . MET A 1 251 ? 39.117 313.629 17.805 1.00 77.22 269 MET A O 1
ATOM 1999 N N . ASP A 1 252 ? 39.079 311.471 18.416 1.00 65.27 270 ASP A N 1
ATOM 2000 C CA . ASP A 1 252 ? 38.340 311.031 17.241 1.00 63.98 270 ASP A CA 1
ATOM 2001 C C . ASP A 1 252 ? 36.912 310.706 17.648 1.00 64.55 270 ASP A C 1
ATOM 2002 O O . ASP A 1 252 ? 36.674 310.154 18.723 1.00 79.93 270 ASP A O 1
ATOM 2007 N N . ILE A 1 253 ? 35.966 311.051 16.779 1.00 74.96 271 ILE A N 1
ATOM 2008 C CA . ILE A 1 253 ? 34.547 311.011 17.111 1.00 70.90 271 ILE A CA 1
ATOM 2009 C C . ILE A 1 253 ? 33.769 310.447 15.930 1.00 65.41 271 ILE A C 1
ATOM 2010 O O . ILE A 1 253 ? 34.074 310.742 14.770 1.00 86.45 271 ILE A O 1
ATOM 2015 N N . HIS A 1 254 ? 32.769 309.623 16.229 1.00 66.09 272 HIS A N 1
ATOM 2016 C CA . HIS A 1 254 ? 31.845 309.112 15.227 1.00 74.99 272 HIS A CA 1
ATOM 2017 C C . HIS A 1 254 ? 30.423 309.212 15.759 1.00 72.38 272 HIS A C 1
ATOM 2018 O O . HIS A 1 254 ? 30.192 309.136 16.968 1.00 70.01 272 HIS A O 1
ATOM 2025 N N . ALA A 1 255 ? 29.473 309.391 14.846 1.00 75.90 273 ALA A N 1
ATOM 2026 C CA . ALA A 1 255 ? 28.069 309.195 15.184 1.00 69.32 273 ALA A CA 1
ATOM 2027 C C . ALA A 1 255 ? 27.825 307.710 15.416 1.00 69.92 273 ALA A C 1
ATOM 2028 O O . ALA A 1 255 ? 28.105 306.885 14.541 1.00 69.71 273 ALA A O 1
ATOM 2030 N N . PHE A 1 256 ? 27.323 307.364 16.597 1.00 70.80 274 PHE A N 1
ATOM 2031 C CA . PHE A 1 256 ? 27.177 305.969 17.011 1.00 76.88 274 PHE A CA 1
ATOM 2032 C C . PHE A 1 256 ? 25.731 305.527 16.812 1.00 83.65 274 PHE A C 1
ATOM 2033 O O . PHE A 1 256 ? 24.876 305.718 17.677 1.00 96.99 274 PHE A O 1
ATOM 2041 N N . SER A 1 257 ? 25.462 304.924 15.657 1.00 78.82 275 SER A N 1
ATOM 2042 C CA . SER A 1 257 ? 24.153 304.355 15.371 1.00 85.84 275 SER A CA 1
ATOM 2043 C C . SER A 1 257 ? 24.295 303.402 14.197 1.00 85.99 275 SER A C 1
ATOM 2044 O O . SER A 1 257 ? 25.173 303.575 13.347 1.00 79.55 275 SER A O 1
ATOM 2047 N N . GLN A 1 258 ? 23.427 302.387 14.164 1.00 95.69 276 GLN A N 1
ATOM 2048 C CA . GLN A 1 258 ? 23.445 301.443 13.052 1.00 97.84 276 GLN A CA 1
ATOM 2049 C C . GLN A 1 258 ? 23.167 302.139 11.726 1.00 96.13 276 GLN A C 1
ATOM 2050 O O . GLN A 1 258 ? 23.610 301.670 10.671 1.00 89.07 276 GLN A O 1
ATOM 2056 N N . GLN A 1 259 ? 22.471 303.275 11.763 1.00 97.13 277 GLN A N 1
ATOM 2057 C CA . GLN A 1 259 ? 22.119 304.020 10.563 1.00 90.33 277 GLN A CA 1
ATOM 2058 C C . GLN A 1 259 ? 23.311 304.709 9.917 1.00 87.54 277 GLN A C 1
ATOM 2059 O O . GLN A 1 259 ? 23.127 305.438 8.935 1.00 97.99 277 GLN A O 1
ATOM 2065 N N . ARG A 1 260 ? 24.519 304.501 10.434 1.00 76.36 278 ARG A N 1
ATOM 2066 C CA . ARG A 1 260 ? 25.732 305.021 9.823 1.00 76.52 278 ARG A CA 1
ATOM 2067 C C . ARG A 1 260 ? 26.594 303.916 9.233 1.00 77.87 278 ARG A C 1
ATOM 2068 O O . ARG A 1 260 ? 27.699 304.193 8.754 1.00 80.43 278 ARG A O 1
ATOM 2076 N N . GLN A 1 261 ? 26.116 302.676 9.257 1.00 75.87 279 GLN A N 1
ATOM 2077 C CA . GLN A 1 261 ? 26.798 301.546 8.627 1.00 83.58 279 GLN A CA 1
ATOM 2078 C C . GLN A 1 261 ? 25.766 300.723 7.869 1.00 91.21 279 GLN A C 1
ATOM 2079 O O . GLN A 1 261 ? 25.391 299.621 8.285 1.00 102.18 279 GLN A O 1
ATOM 2085 N N . PRO A 1 262 ? 25.271 301.245 6.742 1.00 85.62 280 PRO A N 1
ATOM 2086 C CA . PRO A 1 262 ? 24.095 300.642 6.103 1.00 90.49 280 PRO A CA 1
ATOM 2087 C C . PRO A 1 262 ? 24.348 299.211 5.647 1.00 94.32 280 PRO A C 1
ATOM 2088 O O . PRO A 1 262 ? 25.423 298.876 5.146 1.00 77.96 280 PRO A O 1
ATOM 2092 N N . ASN A 1 263 ? 23.336 298.367 5.839 1.00 99.63 281 ASN A N 1
ATOM 2093 C CA . ASN A 1 263 ? 23.395 296.988 5.372 1.00 101.84 281 ASN A CA 1
ATOM 2094 C C . ASN A 1 263 ? 23.488 296.947 3.850 1.00 100.58 281 ASN A C 1
ATOM 2095 O O . ASN A 1 263 ? 22.700 297.587 3.148 1.00 98.38 281 ASN A O 1
ATOM 2100 N N . ALA A 1 264 ? 24.466 296.198 3.343 1.00 106.00 282 ALA A N 1
ATOM 2101 C CA . ALA A 1 264 ? 24.654 296.028 1.910 1.00 97.48 282 ALA A CA 1
ATOM 2102 C C . ALA A 1 264 ? 25.177 294.621 1.660 1.00 96.68 282 ALA A C 1
ATOM 2103 O O . ALA A 1 264 ? 25.678 293.954 2.570 1.00 98.12 282 ALA A O 1
ATOM 2105 N N . THR A 1 265 ? 25.071 294.179 0.410 1.00 94.42 283 THR A N 1
ATOM 2106 C CA . THR A 1 265 ? 25.404 292.803 0.069 1.00 90.40 283 THR A CA 1
ATOM 2107 C C . THR A 1 265 ? 26.904 292.651 -0.147 1.00 85.20 283 THR A C 1
ATOM 2108 O O . THR A 1 265 ? 27.526 293.460 -0.843 1.00 88.48 283 THR A O 1
ATOM 2112 N N . ASN A 1 266 ? 27.477 291.607 0.449 1.00 84.83 284 ASN A N 1
ATOM 2113 C CA . ASN A 1 266 ? 28.913 291.369 0.380 1.00 84.62 284 ASN A CA 1
ATOM 2114 C C . ASN A 1 266 ? 29.247 290.575 -0.874 1.00 96.41 284 ASN A C 1
ATOM 2115 O O . ASN A 1 266 ? 28.689 289.487 -1.070 1.00 107.21 284 ASN A O 1
ATOM 2120 N N . PRO A 1 267 ? 30.139 291.066 -1.741 1.00 96.12 285 PRO A N 1
ATOM 2121 C CA . PRO A 1 267 ? 30.546 290.253 -2.898 1.00 94.62 285 PRO A CA 1
ATOM 2122 C C . PRO A 1 267 ? 31.306 288.998 -2.510 1.00 94.47 285 PRO A C 1
ATOM 2123 O O . PRO A 1 267 ? 31.277 288.015 -3.262 1.00 99.06 285 PRO A O 1
ATOM 2127 N N . CYS A 1 268 ? 31.978 288.994 -1.356 1.00 93.25 286 CYS A N 1
ATOM 2128 C CA . CYS A 1 268 ? 32.690 287.800 -0.919 1.00 103.64 286 CYS A CA 1
ATOM 2129 C C . CYS A 1 268 ? 31.742 286.662 -0.562 1.00 108.55 286 CYS A C 1
ATOM 2130 O O . CYS A 1 268 ? 32.168 285.502 -0.547 1.00 119.88 286 CYS A O 1
ATOM 2133 N N . GLY A 1 269 ? 30.472 286.961 -0.293 1.00 103.96 287 GLY A N 1
ATOM 2134 C CA . GLY A 1 269 ? 29.490 285.933 -0.014 1.00 100.38 287 GLY A CA 1
ATOM 2135 C C . GLY A 1 269 ? 29.860 285.105 1.203 1.00 100.92 287 GLY A C 1
ATOM 2136 O O . GLY A 1 269 ? 30.499 285.578 2.150 1.00 107.12 287 GLY A O 1
ATOM 2137 N N . ILE A 1 270 ? 29.445 283.838 1.174 1.00 110.60 288 ILE A N 1
ATOM 2138 C CA . ILE A 1 270 ? 29.749 282.926 2.273 1.00 112.19 288 ILE A CA 1
ATOM 2139 C C . ILE A 1 270 ? 31.134 282.312 2.101 1.00 109.83 288 ILE A C 1
ATOM 2140 O O . ILE A 1 270 ? 31.860 282.107 3.080 1.00 110.64 288 ILE A O 1
ATOM 2145 N N . ASP A 1 271 ? 31.530 282.029 0.858 1.00 106.51 289 ASP A N 1
ATOM 2146 C CA . ASP A 1 271 ? 32.779 281.342 0.553 1.00 96.95 289 ASP A CA 1
ATOM 2147 C C . ASP A 1 271 ? 34.001 282.257 0.594 1.00 91.83 289 ASP A C 1
ATOM 2148 O O . ASP A 1 271 ? 35.022 281.908 -0.013 1.00 88.83 289 ASP A O 1
ATOM 2153 N N . ASN A 1 272 ? 33.923 283.392 1.296 1.00 91.67 290 ASN A N 1
ATOM 2154 C CA . ASN A 1 272 ? 35.025 284.358 1.367 1.00 84.06 290 ASN A CA 1
ATOM 2155 C C . ASN A 1 272 ? 35.493 284.763 -0.028 1.00 113.47 290 ASN A C 1
ATOM 2156 O O . ASN A 1 272 ? 36.668 285.063 -0.243 1.00 82.94 290 ASN A O 1
ATOM 2161 N N . GLY A 1 273 ? 34.575 284.760 -0.991 1.00 126.33 291 GLY A N 1
ATOM 2162 C CA . GLY A 1 273 ? 34.938 285.031 -2.365 1.00 126.89 291 GLY A CA 1
ATOM 2163 C C . GLY A 1 273 ? 35.886 284.015 -2.965 1.00 122.95 291 GLY A C 1
ATOM 2164 O O . GLY A 1 273 ? 36.470 284.271 -4.016 1.00 128.29 291 GLY A O 1
ATOM 2165 N N . GLY A 1 274 ? 36.039 282.858 -2.323 1.00 113.34 292 GLY A N 1
ATOM 2166 C CA . GLY A 1 274 ? 37.012 281.877 -2.746 1.00 99.76 292 GLY A CA 1
ATOM 2167 C C . GLY A 1 274 ? 38.433 282.181 -2.337 1.00 88.86 292 GLY A C 1
ATOM 2168 O O . GLY A 1 274 ? 39.324 281.369 -2.611 1.00 87.42 292 GLY A O 1
ATOM 2169 N N . CYS A 1 275 ? 38.672 283.320 -1.691 1.00 84.61 293 CYS A N 1
ATOM 2170 C CA . CYS A 1 275 ? 40.024 283.699 -1.307 1.00 89.84 293 CYS A CA 1
ATOM 2171 C C . CYS A 1 275 ? 40.573 282.773 -0.230 1.00 88.62 293 CYS A C 1
ATOM 2172 O O . CYS A 1 275 ? 39.850 282.333 0.668 1.00 89.95 293 CYS A O 1
ATOM 2175 N N . SER A 1 276 ? 41.870 282.483 -0.327 1.00 89.10 294 SER A N 1
ATOM 2176 C CA . SER A 1 276 ? 42.518 281.652 0.680 1.00 90.82 294 SER A CA 1
ATOM 2177 C C . SER A 1 276 ? 42.672 282.400 1.998 1.00 93.44 294 SER A C 1
ATOM 2178 O O . SER A 1 276 ? 42.524 281.808 3.073 1.00 99.34 294 SER A O 1
ATOM 2181 N N . HIS A 1 277 ? 42.974 283.699 1.938 1.00 101.27 295 HIS A N 1
ATOM 2182 C CA . HIS A 1 277 ? 43.239 284.465 3.151 1.00 103.82 295 HIS A CA 1
ATOM 2183 C C . HIS A 1 277 ? 42.358 285.706 3.270 1.00 108.03 295 HIS A C 1
ATOM 2184 O O . HIS A 1 277 ? 41.407 285.721 4.058 1.00 114.40 295 HIS A O 1
ATOM 2191 N N . LEU A 1 278 ? 42.654 286.749 2.500 1.00 102.91 296 LEU A N 1
ATOM 2192 C CA . LEU A 1 278 ? 42.014 288.049 2.657 1.00 91.97 296 LEU A CA 1
ATOM 2193 C C . LEU A 1 278 ? 41.068 288.311 1.493 1.00 91.40 296 LEU A C 1
ATOM 2194 O O . LEU A 1 278 ? 41.475 288.217 0.331 1.00 108.10 296 LEU A O 1
ATOM 2199 N N . CYS A 1 279 ? 39.815 288.642 1.803 1.00 77.11 297 CYS A N 1
ATOM 2200 C CA . CYS A 1 279 ? 38.828 289.030 0.793 1.00 78.51 297 CYS A CA 1
ATOM 2201 C C . CYS A 1 279 ? 38.502 290.505 1.013 1.00 74.97 297 CYS A C 1
ATOM 2202 O O . CYS A 1 279 ? 37.550 290.849 1.713 1.00 74.82 297 CYS A O 1
ATOM 2205 N N . LEU A 1 280 ? 39.293 291.373 0.396 1.00 74.21 298 LEU A N 1
ATOM 2206 C CA . LEU A 1 280 ? 39.131 292.810 0.542 1.00 73.07 298 LEU A CA 1
ATOM 2207 C C . LEU A 1 280 ? 38.114 293.350 -0.458 1.00 98.37 298 LEU A C 1
ATOM 2208 O O . LEU A 1 280 ? 37.867 292.761 -1.511 1.00 96.36 298 LEU A O 1
ATOM 2213 N N . MET A 1 281 ? 37.521 294.490 -0.111 1.00 92.81 299 MET A N 1
ATOM 2214 C CA . MET A 1 281 ? 36.604 295.164 -1.018 1.00 78.17 299 MET A CA 1
ATOM 2215 C C . MET A 1 281 ? 37.377 295.845 -2.143 1.00 77.62 299 MET A C 1
ATOM 2216 O O . MET A 1 281 ? 38.523 296.269 -1.971 1.00 80.72 299 MET A O 1
ATOM 2221 N N . SER A 1 282 ? 36.736 295.952 -3.303 1.00 80.49 300 SER A N 1
ATOM 2222 C CA . SER A 1 282 ? 37.376 296.507 -4.486 1.00 84.83 300 SER A CA 1
ATOM 2223 C C . SER A 1 282 ? 36.339 297.267 -5.297 1.00 82.73 300 SER A C 1
ATOM 2224 O O . SER A 1 282 ? 35.144 296.953 -5.221 1.00 84.10 300 SER A O 1
ATOM 2227 N N . PRO A 1 283 ? 36.755 298.280 -6.062 1.00 80.15 301 PRO A N 1
ATOM 2228 C CA . PRO A 1 283 ? 35.802 298.994 -6.922 1.00 78.79 301 PRO A CA 1
ATOM 2229 C C . PRO A 1 283 ? 35.597 298.297 -8.257 1.00 95.86 301 PRO A C 1
ATOM 2230 O O . PRO A 1 283 ? 34.519 298.391 -8.852 1.00 82.53 301 PRO A O 1
ATOM 2234 N N . VAL A 1 284 ? 36.626 297.608 -8.742 1.00 96.48 302 VAL A N 1
ATOM 2235 C CA . VAL A 1 284 ? 36.527 296.878 -10.000 1.00 100.17 302 VAL A CA 1
ATOM 2236 C C . VAL A 1 284 ? 35.722 295.604 -9.781 1.00 104.70 302 VAL A C 1
ATOM 2237 O O . VAL A 1 284 ? 35.776 294.988 -8.711 1.00 112.01 302 VAL A O 1
ATOM 2241 N N . LYS A 1 285 ? 34.962 295.208 -10.799 1.00 97.32 303 LYS A N 1
ATOM 2242 C CA . LYS A 1 285 ? 34.258 293.934 -10.758 1.00 98.63 303 LYS A CA 1
ATOM 2243 C C . LYS A 1 285 ? 35.240 292.802 -10.456 1.00 106.73 303 LYS A C 1
ATOM 2244 O O . LYS A 1 285 ? 36.388 292.842 -10.918 1.00 112.23 303 LYS A O 1
ATOM 2250 N N . PRO A 1 286 ? 34.838 291.780 -9.680 1.00 103.21 304 PRO A N 1
ATOM 2251 C CA . PRO A 1 286 ? 33.516 291.558 -9.085 1.00 94.04 304 PRO A CA 1
ATOM 2252 C C . PRO A 1 286 ? 33.341 292.229 -7.725 1.00 89.78 304 PRO A C 1
ATOM 2253 O O . PRO A 1 286 ? 32.520 291.773 -6.929 1.00 86.67 304 PRO A O 1
ATOM 2257 N N . PHE A 1 287 ? 34.130 293.276 -7.475 1.00 92.14 305 PHE A N 1
ATOM 2258 C CA . PHE A 1 287 ? 34.093 294.161 -6.300 1.00 91.32 305 PHE A CA 1
ATOM 2259 C C . PHE A 1 287 ? 34.801 293.578 -5.088 1.00 84.34 305 PHE A C 1
ATOM 2260 O O . PHE A 1 287 ? 34.704 294.152 -3.992 1.00 81.71 305 PHE A O 1
ATOM 2268 N N . TYR A 1 288 ? 35.507 292.465 -5.243 1.00 82.84 306 TYR A N 1
ATOM 2269 C CA . TYR A 1 288 ? 36.435 292.001 -4.230 1.00 79.99 306 TYR A CA 1
ATOM 2270 C C . TYR A 1 288 ? 37.743 291.632 -4.911 1.00 93.46 306 TYR A C 1
ATOM 2271 O O . TYR A 1 288 ? 37.806 291.459 -6.130 1.00 111.51 306 TYR A O 1
ATOM 2280 N N . GLN A 1 289 ? 38.794 291.517 -4.107 1.00 78.65 307 GLN A N 1
ATOM 2281 C CA . GLN A 1 289 ? 40.071 291.025 -4.601 1.00 89.05 307 GLN A CA 1
ATOM 2282 C C . GLN A 1 289 ? 40.746 290.247 -3.485 1.00 96.13 307 GLN A C 1
ATOM 2283 O O . GLN A 1 289 ? 40.790 290.714 -2.344 1.00 107.01 307 GLN A O 1
ATOM 2289 N N . CYS A 1 290 ? 41.258 289.066 -3.812 1.00 92.75 308 CYS A N 1
ATOM 2290 C CA . CYS A 1 290 ? 41.955 288.272 -2.815 1.00 78.27 308 CYS A CA 1
ATOM 2291 C C . CYS A 1 290 ? 43.327 288.870 -2.529 1.00 76.80 308 CYS A C 1
ATOM 2292 O O . CYS A 1 290 ? 43.984 289.429 -3.409 1.00 76.97 308 CYS A O 1
ATOM 2295 N N . ALA A 1 291 ? 43.760 288.740 -1.281 1.00 81.00 309 ALA A N 1
ATOM 2296 C CA . ALA A 1 291 ? 44.986 289.375 -0.830 1.00 87.13 309 ALA A CA 1
ATOM 2297 C C . ALA A 1 291 ? 45.721 288.443 0.118 1.00 86.12 309 ALA A C 1
ATOM 2298 O O . ALA A 1 291 ? 45.119 287.579 0.761 1.00 90.38 309 ALA A O 1
ATOM 2300 N N . CYS A 1 292 ? 47.036 288.627 0.191 1.00 85.72 310 CYS A N 1
ATOM 2301 C CA . CYS A 1 292 ? 47.880 287.834 1.063 1.00 89.26 310 CYS A CA 1
ATOM 2302 C C . CYS A 1 292 ? 48.538 288.727 2.106 1.00 87.68 310 CYS A C 1
ATOM 2303 O O . CYS A 1 292 ? 48.712 289.927 1.873 1.00 88.68 310 CYS A O 1
ATOM 2306 N N . PRO A 1 293 ? 48.900 288.177 3.267 1.00 79.98 311 PRO A N 1
ATOM 2307 C CA . PRO A 1 293 ? 49.561 288.987 4.297 1.00 72.38 311 PRO A CA 1
ATOM 2308 C C . PRO A 1 293 ? 50.858 289.591 3.784 1.00 74.94 311 PRO A C 1
ATOM 2309 O O . PRO A 1 293 ? 51.341 289.292 2.690 1.00 83.22 311 PRO A O 1
ATOM 2313 N N . THR A 1 294 ? 51.427 290.458 4.614 1.00 68.40 312 THR A N 1
ATOM 2314 C CA . THR A 1 294 ? 52.621 291.198 4.232 1.00 71.04 312 THR A CA 1
ATOM 2315 C C . THR A 1 294 ? 53.757 290.258 3.846 1.00 76.54 312 THR A C 1
ATOM 2316 O O . THR A 1 294 ? 54.107 289.340 4.595 1.00 85.65 312 THR A O 1
ATOM 2320 N N . GLY A 1 295 ? 54.323 290.483 2.662 1.00 72.18 313 GLY A N 1
ATOM 2321 C CA . GLY A 1 295 ? 55.482 289.751 2.209 1.00 70.76 313 GLY A CA 1
ATOM 2322 C C . GLY A 1 295 ? 55.199 288.441 1.505 1.00 86.21 313 GLY A C 1
ATOM 2323 O O . GLY A 1 295 ? 56.122 287.869 0.909 1.00 91.31 313 GLY A O 1
ATOM 2324 N N . VAL A 1 296 ? 53.966 287.942 1.550 1.00 83.02 314 VAL A N 1
ATOM 2325 C CA . VAL A 1 296 ? 53.589 286.710 0.866 1.00 80.45 314 VAL A CA 1
ATOM 2326 C C . VAL A 1 296 ? 52.916 287.074 -0.449 1.00 87.57 314 VAL A C 1
ATOM 2327 O O . VAL A 1 296 ? 51.974 287.876 -0.472 1.00 88.14 314 VAL A O 1
ATOM 2331 N N . LYS A 1 297 ? 53.400 286.490 -1.541 1.00 89.30 315 LYS A N 1
ATOM 2332 C CA . LYS A 1 297 ? 52.880 286.782 -2.867 1.00 87.35 315 LYS A CA 1
ATOM 2333 C C . LYS A 1 297 ? 51.741 285.830 -3.211 1.00 93.52 315 LYS A C 1
ATOM 2334 O O . LYS A 1 297 ? 51.679 284.701 -2.717 1.00 78.39 315 LYS A O 1
ATOM 2340 N N . LEU A 1 298 ? 50.824 286.311 -4.048 1.00 97.94 316 LEU A N 1
ATOM 2341 C CA . LEU A 1 298 ? 49.639 285.557 -4.433 1.00 97.86 316 LEU A CA 1
ATOM 2342 C C . LEU A 1 298 ? 49.925 284.711 -5.670 1.00 110.92 316 LEU A C 1
ATOM 2343 O O . LEU A 1 298 ? 50.662 285.131 -6.567 1.00 119.90 316 LEU A O 1
ATOM 2348 N N . LEU A 1 299 ? 49.326 283.521 -5.715 1.00 112.24 317 LEU A N 1
ATOM 2349 C CA . LEU A 1 299 ? 49.595 282.546 -6.767 1.00 112.10 317 LEU A CA 1
ATOM 2350 C C . LEU A 1 299 ? 48.873 282.926 -8.060 1.00 112.58 317 LEU A C 1
ATOM 2351 O O . LEU A 1 299 ? 48.303 284.012 -8.198 1.00 110.76 317 LEU A O 1
ATOM 2356 N N . GLU A 1 300 ? 48.899 282.011 -9.032 1.00 117.26 318 GLU A N 1
ATOM 2357 C CA . GLU A 1 300 ? 48.275 282.256 -10.326 1.00 127.14 318 GLU A CA 1
ATOM 2358 C C . GLU A 1 300 ? 46.755 282.249 -10.251 1.00 121.17 318 GLU A C 1
ATOM 2359 O O . GLU A 1 300 ? 46.102 282.815 -11.136 1.00 119.84 318 GLU A O 1
ATOM 2365 N N . ASN A 1 301 ? 46.179 281.619 -9.222 1.00 114.35 319 ASN A N 1
ATOM 2366 C CA . ASN A 1 301 ? 44.729 281.597 -9.076 1.00 103.83 319 ASN A CA 1
ATOM 2367 C C . ASN A 1 301 ? 44.143 282.991 -8.938 1.00 103.33 319 ASN A C 1
ATOM 2368 O O . ASN A 1 301 ? 42.966 283.193 -9.255 1.00 101.42 319 ASN A O 1
ATOM 2373 N N . GLY A 1 302 ? 44.942 283.959 -8.496 1.00 108.97 320 GLY A N 1
ATOM 2374 C CA . GLY A 1 302 ? 44.387 285.218 -8.046 1.00 109.42 320 GLY A CA 1
ATOM 2375 C C . GLY A 1 302 ? 43.493 285.055 -6.843 1.00 106.10 320 GLY A C 1
ATOM 2376 O O . GLY A 1 302 ? 42.687 285.942 -6.549 1.00 106.85 320 GLY A O 1
ATOM 2377 N N . LYS A 1 303 ? 43.621 283.932 -6.130 1.00 99.63 321 LYS A N 1
ATOM 2378 C CA . LYS A 1 303 ? 42.739 283.603 -5.019 1.00 95.56 321 LYS A CA 1
ATOM 2379 C C . LYS A 1 303 ? 43.459 282.814 -3.929 1.00 92.09 321 LYS A C 1
ATOM 2380 O O . LYS A 1 303 ? 43.021 282.814 -2.775 1.00 98.16 321 LYS A O 1
ATOM 2386 N N . THR A 1 304 ? 44.554 282.138 -4.271 1.00 84.78 322 THR A N 1
ATOM 2387 C CA . THR A 1 304 ? 45.214 281.207 -3.361 1.00 84.53 322 THR A CA 1
ATOM 2388 C C . THR A 1 304 ? 46.602 281.723 -3.008 1.00 87.80 322 THR A C 1
ATOM 2389 O O . THR A 1 304 ? 47.465 281.837 -3.883 1.00 85.48 322 THR A O 1
ATOM 2393 N N . CYS A 1 305 ? 46.815 282.032 -1.730 1.00 96.98 323 CYS A N 1
ATOM 2394 C CA . CYS A 1 305 ? 48.110 282.535 -1.292 1.00 94.97 323 CYS A CA 1
ATOM 2395 C C . CYS A 1 305 ? 49.143 281.407 -1.260 1.00 83.92 323 CYS A C 1
ATOM 2396 O O . CYS A 1 305 ? 48.818 280.220 -1.321 1.00 82.13 323 CYS A O 1
ATOM 2399 N N . LYS A 1 306 ? 50.404 281.799 -1.139 1.00 79.80 324 LYS A N 1
ATOM 2400 C CA . LYS A 1 306 ? 51.510 280.857 -1.090 1.00 90.32 324 LYS A CA 1
ATOM 2401 C C . LYS A 1 306 ? 51.779 280.407 0.342 1.00 105.94 324 LYS A C 1
ATOM 2402 O O . LYS A 1 306 ? 51.482 281.113 1.311 1.00 114.03 324 LYS A O 1
ATOM 2408 N N . ASP A 1 307 ? 52.370 279.220 0.464 1.00 116.60 325 ASP A N 1
ATOM 2409 C CA . ASP A 1 307 ? 52.747 278.684 1.768 1.00 120.69 325 ASP A CA 1
ATOM 2410 C C . ASP A 1 307 ? 53.866 279.531 2.364 1.00 108.92 325 ASP A C 1
ATOM 2411 O O . ASP A 1 307 ? 55.049 279.201 2.230 1.00 104.23 325 ASP A O 1
ATOM 2416 N N . GLY A 1 308 ? 53.503 280.622 3.046 1.00 98.97 326 GLY A N 1
ATOM 2417 C CA . GLY A 1 308 ? 54.497 281.547 3.568 1.00 96.08 326 GLY A CA 1
ATOM 2418 C C . GLY A 1 308 ? 55.232 282.256 2.441 1.00 95.73 326 GLY A C 1
ATOM 2419 O O . GLY A 1 308 ? 54.922 282.111 1.256 1.00 105.34 326 GLY A O 1
ATOM 2420 N N . ALA A 1 309 ? 56.218 283.058 2.831 1.00 89.12 327 ALA A N 1
ATOM 2421 C CA . ALA A 1 309 ? 57.069 283.738 1.864 1.00 85.53 327 ALA A CA 1
ATOM 2422 C C . ALA A 1 309 ? 58.294 282.879 1.576 1.00 96.53 327 ALA A C 1
ATOM 2423 O O . ALA A 1 309 ? 58.919 282.344 2.495 1.00 105.57 327 ALA A O 1
ATOM 2425 N N . THR A 1 310 ? 58.636 282.751 0.289 1.00 94.96 328 THR A N 1
ATOM 2426 C CA . THR A 1 310 ? 59.670 281.811 -0.135 1.00 89.21 328 THR A CA 1
ATOM 2427 C C . THR A 1 310 ? 61.061 282.285 0.277 1.00 94.84 328 THR A C 1
ATOM 2428 O O . THR A 1 310 ? 61.673 281.711 1.184 1.00 98.74 328 THR A O 1
ATOM 2432 N N . GLU A 1 311 ? 61.572 283.330 -0.366 1.00 105.75 329 GLU A N 1
ATOM 2433 C CA . GLU A 1 311 ? 62.840 283.905 0.053 1.00 107.21 329 GLU A CA 1
ATOM 2434 C C . GLU A 1 311 ? 62.590 284.870 1.202 1.00 102.03 329 GLU A C 1
ATOM 2435 O O . GLU A 1 311 ? 61.654 285.675 1.171 1.00 98.59 329 GLU A O 1
ATOM 2441 N N . LEU A 1 312 ? 63.439 284.789 2.221 1.00 104.02 330 LEU A N 1
ATOM 2442 C CA . LEU A 1 312 ? 63.182 285.501 3.461 1.00 96.47 330 LEU A CA 1
ATOM 2443 C C . LEU A 1 312 ? 64.500 285.957 4.061 1.00 94.59 330 LEU A C 1
ATOM 2444 O O . LEU A 1 312 ? 65.510 285.253 3.973 1.00 105.37 330 LEU A O 1
ATOM 2449 N N . LEU A 1 313 ? 64.480 287.140 4.668 1.00 78.91 331 LEU A N 1
ATOM 2450 C CA . LEU A 1 313 ? 65.668 287.749 5.253 1.00 74.55 331 LEU A CA 1
ATOM 2451 C C . LEU A 1 313 ? 65.390 288.001 6.729 1.00 77.40 331 LEU A C 1
ATOM 2452 O O . LEU A 1 313 ? 64.640 288.919 7.076 1.00 89.67 331 LEU A O 1
ATOM 2457 N N . LEU A 1 314 ? 65.983 287.179 7.591 1.00 73.95 332 LEU A N 1
ATOM 2458 C CA . LEU A 1 314 ? 65.804 287.290 9.031 1.00 73.29 332 LEU A CA 1
ATOM 2459 C C . LEU A 1 314 ? 66.873 288.199 9.619 1.00 73.59 332 LEU A C 1
ATOM 2460 O O . LEU A 1 314 ? 68.045 288.109 9.248 1.00 78.12 332 LEU A O 1
ATOM 2465 N N . LEU A 1 315 ? 66.466 289.064 10.547 1.00 72.73 333 LEU A N 1
ATOM 2466 C CA . LEU A 1 315 ? 67.343 290.075 11.124 1.00 80.03 333 LEU A CA 1
ATOM 2467 C C . LEU A 1 315 ? 67.337 290.016 12.647 1.00 87.35 333 LEU A C 1
ATOM 2468 O O . LEU A 1 315 ? 66.332 289.667 13.271 1.00 101.53 333 LEU A O 1
ATOM 2473 N N . ALA A 1 316 ? 68.470 290.395 13.236 1.00 84.61 334 ALA A N 1
ATOM 2474 C CA . ALA A 1 316 ? 68.621 290.544 14.678 1.00 73.91 334 ALA A CA 1
ATOM 2475 C C . ALA A 1 316 ? 68.968 291.990 15.007 1.00 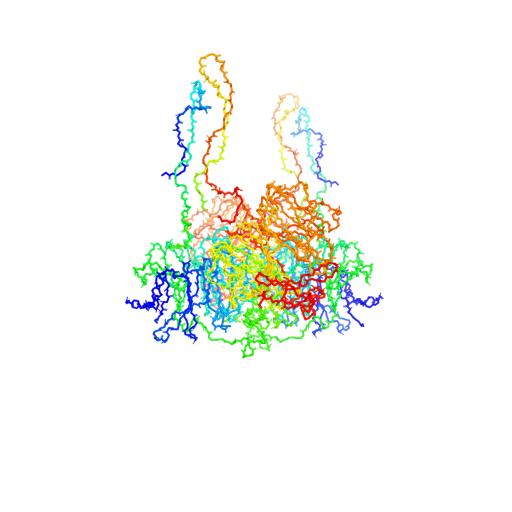88.55 334 ALA A C 1
ATOM 2476 O O . ALA A 1 316 ? 69.975 292.513 14.519 1.00 74.89 334 ALA A O 1
ATOM 2478 N N . ARG A 1 317 ? 68.100 292.650 15.773 1.00 85.30 335 ARG A N 1
ATOM 2479 C CA . ARG A 1 317 ? 68.410 293.916 16.418 1.00 83.00 335 ARG A CA 1
ATOM 2480 C C . ARG A 1 317 ? 68.858 293.644 17.851 1.00 90.97 335 ARG A C 1
ATOM 2481 O O . ARG A 1 317 ? 69.148 292.506 18.234 1.00 104.29 335 ARG A O 1
ATOM 2489 N N . ARG A 1 318 ? 68.929 294.697 18.664 1.00 84.71 336 ARG A N 1
ATOM 2490 C CA . ARG A 1 318 ? 69.335 294.508 20.052 1.00 87.08 336 ARG A CA 1
ATOM 2491 C C . ARG A 1 318 ? 68.172 294.010 20.907 1.00 86.53 336 ARG A C 1
ATOM 2492 O O . ARG A 1 318 ? 68.309 293.025 21.640 1.00 81.03 336 ARG A O 1
ATOM 2500 N N . THR A 1 319 ? 67.017 294.670 20.819 1.00 90.59 337 THR A N 1
ATOM 2501 C CA . THR A 1 319 ? 65.888 294.380 21.695 1.00 83.54 337 THR A CA 1
ATOM 2502 C C . THR A 1 319 ? 64.796 293.531 21.050 1.00 88.01 337 THR A C 1
ATOM 2503 O O . THR A 1 319 ? 63.934 293.018 21.772 1.00 92.91 337 THR A O 1
ATOM 2507 N N . ASP A 1 320 ? 64.799 293.367 19.730 1.00 85.06 338 ASP A N 1
ATOM 2508 C CA . ASP A 1 320 ? 63.793 292.550 19.067 1.00 82.25 338 ASP A CA 1
ATOM 2509 C C . ASP A 1 320 ? 64.455 291.752 17.953 1.00 91.17 338 ASP A C 1
ATOM 2510 O O . ASP A 1 320 ? 65.616 291.977 17.600 1.00 104.87 338 ASP A O 1
ATOM 2515 N N . LEU A 1 321 ? 63.710 290.791 17.418 1.00 91.04 339 LEU A N 1
ATOM 2516 C CA . LEU A 1 321 ? 64.060 290.120 16.175 1.00 81.42 339 LEU A CA 1
ATOM 2517 C C . LEU A 1 321 ? 63.040 290.521 15.119 1.00 95.09 339 LEU A C 1
ATOM 2518 O O . LEU A 1 321 ? 61.853 290.676 15.423 1.00 115.28 339 LEU A O 1
ATOM 2523 N N . ARG A 1 322 ? 63.495 290.701 13.884 1.00 69.87 340 ARG A N 1
ATOM 2524 C CA . ARG A 1 322 ? 62.601 291.116 12.813 1.00 79.48 340 ARG A CA 1
ATOM 2525 C C . ARG A 1 322 ? 62.919 290.339 11.547 1.00 90.67 340 ARG A C 1
ATOM 2526 O O . ARG A 1 322 ? 64.082 290.036 11.269 1.00 96.07 340 ARG A O 1
ATOM 2534 N N . ARG A 1 323 ? 61.878 290.023 10.780 1.00 96.86 341 ARG A N 1
ATOM 2535 C CA . ARG A 1 323 ? 62.028 289.355 9.499 1.00 69.94 341 ARG A CA 1
ATOM 2536 C C . ARG A 1 323 ? 61.550 290.274 8.384 1.00 78.47 341 ARG A C 1
ATOM 2537 O O . ARG A 1 323 ? 60.658 291.106 8.580 1.00 83.71 341 ARG A O 1
ATOM 2545 N N . ILE A 1 324 ? 62.157 290.121 7.211 1.00 75.87 342 ILE A N 1
ATOM 2546 C CA . ILE A 1 324 ? 61.843 290.932 6.042 1.00 77.58 342 ILE A CA 1
ATOM 2547 C C . ILE A 1 324 ? 61.668 289.986 4.865 1.00 79.92 342 ILE A C 1
ATOM 2548 O O . ILE A 1 324 ? 62.612 289.280 4.488 1.00 78.87 342 ILE A O 1
ATOM 2553 N N . SER A 1 325 ? 60.473 289.972 4.284 1.00 74.27 343 SER A N 1
ATOM 2554 C CA . SER A 1 325 ? 60.218 289.120 3.133 1.00 72.03 343 SER A CA 1
ATOM 2555 C C . SER A 1 325 ? 60.853 289.713 1.885 1.00 74.36 343 SER A C 1
ATOM 2556 O O . SER A 1 325 ? 60.865 290.933 1.692 1.00 72.60 343 SER A O 1
ATOM 2559 N N . LEU A 1 326 ? 61.371 288.836 1.029 1.00 74.26 344 LEU A N 1
ATOM 2560 C CA . LEU A 1 326 ? 62.048 289.243 -0.192 1.00 84.23 344 LEU A CA 1
ATOM 2561 C C . LEU A 1 326 ? 61.215 288.999 -1.443 1.00 83.45 344 LEU A C 1
ATOM 2562 O O . LEU A 1 326 ? 61.694 289.264 -2.551 1.00 90.46 344 LEU A O 1
ATOM 2567 N N . ASP A 1 327 ? 59.985 288.509 -1.298 1.00 82.88 345 ASP A N 1
ATOM 2568 C CA . ASP A 1 327 ? 59.116 288.255 -2.438 1.00 87.96 345 ASP A CA 1
ATOM 2569 C C . ASP A 1 327 ? 58.330 289.483 -2.873 1.00 90.36 345 ASP A C 1
ATOM 2570 O O . ASP A 1 327 ? 57.727 289.463 -3.951 1.00 99.00 345 ASP A O 1
ATOM 2575 N N . THR A 1 328 ? 58.320 290.541 -2.069 1.00 83.78 346 THR A N 1
ATOM 2576 C CA . THR A 1 328 ? 57.551 291.742 -2.343 1.00 84.44 346 THR A CA 1
ATOM 2577 C C . THR A 1 328 ? 58.442 292.968 -2.208 1.00 90.25 346 THR A C 1
ATOM 2578 O O . THR A 1 328 ? 59.387 292.967 -1.413 1.00 98.68 346 THR A O 1
ATOM 2582 N N . PRO A 1 329 ? 58.159 294.033 -2.965 1.00 86.76 347 PRO A N 1
ATOM 2583 C CA . PRO A 1 329 ? 58.982 295.246 -2.883 1.00 87.51 347 PRO A CA 1
ATOM 2584 C C . PRO A 1 329 ? 58.704 296.116 -1.668 1.00 96.61 347 PRO A C 1
ATOM 2585 O O . PRO A 1 329 ? 59.376 297.140 -1.499 1.00 109.22 347 PRO A O 1
ATOM 2589 N N . ASP A 1 330 ? 57.737 295.750 -0.824 1.00 97.94 348 ASP A N 1
ATOM 2590 C CA . ASP A 1 330 ? 57.433 296.573 0.340 1.00 91.46 348 ASP A CA 1
ATOM 2591 C C . ASP A 1 330 ? 58.513 296.453 1.406 1.00 94.68 348 ASP A C 1
ATOM 2592 O O . ASP A 1 330 ? 58.746 297.408 2.156 1.00 99.04 348 ASP A O 1
ATOM 2597 N N . PHE A 1 331 ? 59.184 295.300 1.480 1.00 96.60 349 PHE A N 1
ATOM 2598 C CA . PHE A 1 331 ? 60.288 295.084 2.418 1.00 96.06 349 PHE A CA 1
ATOM 2599 C C . PHE A 1 331 ? 59.868 295.390 3.851 1.00 99.41 349 PHE A C 1
ATOM 2600 O O . PHE A 1 331 ? 60.638 295.934 4.646 1.00 97.48 349 PHE A O 1
ATOM 2608 N N . THR A 1 332 ? 58.630 295.041 4.186 1.00 101.52 350 THR A N 1
ATOM 2609 C CA . THR A 1 332 ? 58.122 295.322 5.520 1.00 99.63 350 THR A CA 1
ATOM 2610 C C . THR A 1 332 ? 58.800 294.420 6.543 1.00 84.96 350 THR A C 1
ATOM 2611 O O . THR A 1 332 ? 58.787 293.191 6.414 1.00 77.98 350 THR A O 1
ATOM 2615 N N . ASP A 1 333 ? 59.399 295.042 7.553 1.00 75.20 351 ASP A N 1
ATOM 2616 C CA . ASP A 1 333 ? 60.078 294.343 8.640 1.00 75.37 351 ASP A CA 1
ATOM 2617 C C . ASP A 1 333 ? 59.048 293.971 9.698 1.00 76.41 351 ASP A C 1
ATOM 2618 O O . ASP A 1 333 ? 58.685 294.792 10.542 1.00 83.62 351 ASP A O 1
ATOM 2623 N N . ILE A 1 334 ? 58.570 292.730 9.656 1.00 76.12 352 ILE A N 1
ATOM 2624 C CA . ILE A 1 334 ? 57.595 292.276 10.641 1.00 78.21 352 ILE A CA 1
ATOM 2625 C C . ILE A 1 334 ? 58.303 292.085 11.976 1.00 81.21 352 ILE A C 1
ATOM 2626 O O . ILE A 1 334 ? 59.292 291.348 12.069 1.00 77.83 352 ILE A O 1
ATOM 2631 N N . VAL A 1 335 ? 57.809 292.762 13.012 1.00 86.82 353 VAL A N 1
ATOM 2632 C CA . VAL A 1 335 ? 58.382 292.641 14.351 1.00 80.24 353 VAL A CA 1
ATOM 2633 C C . VAL A 1 335 ? 58.022 291.262 14.891 1.00 80.35 353 VAL A C 1
ATOM 2634 O O . VAL A 1 335 ? 56.869 291.004 15.249 1.00 83.63 353 VAL A O 1
ATOM 2638 N N . LEU A 1 336 ? 59.007 290.373 14.945 1.00 87.38 354 LEU A N 1
ATOM 2639 C CA . LEU A 1 336 ? 58.784 289.024 15.439 1.00 87.99 354 LEU A CA 1
ATOM 2640 C C . LEU A 1 336 ? 58.392 289.061 16.911 1.00 68.53 354 LEU A C 1
ATOM 2641 O O . LEU A 1 336 ? 59.168 289.512 17.760 1.00 68.82 354 LEU A O 1
ATOM 2646 N N . GLN A 1 337 ? 57.182 288.584 17.205 1.00 94.30 355 GLN A N 1
ATOM 2647 C CA . GLN A 1 337 ? 56.577 288.693 18.534 1.00 89.41 355 GLN A CA 1
ATOM 2648 C C . GLN A 1 337 ? 57.247 287.709 19.484 1.00 83.02 355 GLN A C 1
ATOM 2649 O O . GLN A 1 337 ? 56.907 286.524 19.521 1.00 81.11 355 GLN A O 1
ATOM 2655 N N . LEU A 1 338 ? 58.199 288.207 20.269 1.00 80.21 356 LEU A N 1
ATOM 2656 C CA . LEU A 1 338 ? 58.969 287.367 21.174 1.00 75.06 356 LEU A CA 1
ATOM 2657 C C . LEU A 1 338 ? 59.082 288.023 22.545 1.00 88.39 356 LEU A C 1
ATOM 2658 O O . LEU A 1 338 ? 58.469 289.069 22.780 1.00 99.23 356 LEU A O 1
ATOM 2663 N N . GLU A 1 339 ? 59.855 287.429 23.456 1.00 93.34 357 GLU A N 1
ATOM 2664 C CA . GLU A 1 339 ? 59.911 287.917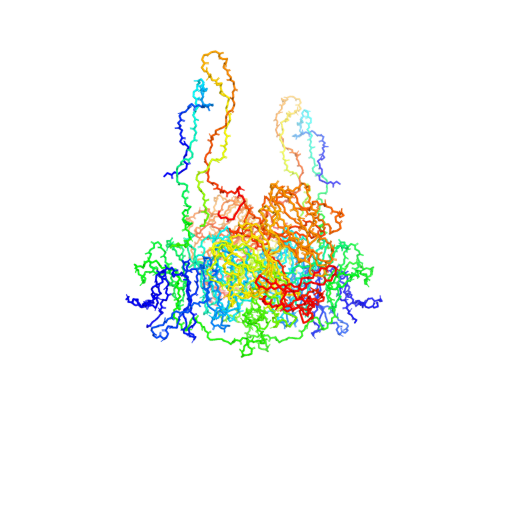 24.828 1.00 91.59 357 GLU A CA 1
ATOM 2665 C C . GLU A 1 339 ? 61.304 287.739 25.415 1.00 86.47 357 GLU A C 1
ATOM 2666 O O . GLU A 1 339 ? 61.959 286.719 25.184 1.00 83.20 357 GLU A O 1
ATOM 2672 N N . ASP A 1 340 ? 61.731 288.733 26.197 1.00 75.17 358 ASP A N 1
ATOM 2673 C CA . ASP A 1 340 ? 63.028 288.761 26.878 1.00 84.25 358 ASP A CA 1
ATOM 2674 C C . ASP A 1 340 ? 64.179 288.610 25.876 1.00 90.34 358 ASP A C 1
ATOM 2675 O O . ASP A 1 340 ? 64.867 287.589 25.809 1.00 91.54 358 ASP A O 1
ATOM 2680 N N . ILE A 1 341 ? 64.374 289.675 25.104 1.00 87.26 359 ILE A N 1
ATOM 2681 C CA . ILE A 1 341 ? 65.494 289.797 24.176 1.00 82.71 359 ILE A CA 1
ATOM 2682 C C . ILE A 1 341 ? 66.223 291.075 24.569 1.00 84.53 359 ILE A C 1
ATOM 2683 O O . ILE A 1 341 ? 65.802 292.179 24.202 1.00 87.43 359 ILE A O 1
ATOM 2688 N N . ARG A 1 342 ? 67.320 290.932 25.312 1.00 88.21 360 ARG A N 1
ATOM 2689 C CA . ARG A 1 342 ? 68.019 292.077 25.882 1.00 92.14 360 ARG A CA 1
ATOM 2690 C C . ARG A 1 342 ? 69.097 292.623 24.962 1.00 93.93 360 ARG A C 1
ATOM 2691 O O . ARG A 1 342 ? 69.336 293.837 24.948 1.00 92.21 360 ARG A O 1
ATOM 2699 N N . HIS A 1 343 ? 69.751 291.752 24.196 1.00 96.54 361 HIS A N 1
ATOM 2700 C CA . HIS A 1 343 ? 70.878 292.163 23.373 1.00 102.51 361 HIS A CA 1
ATOM 2701 C C . HIS A 1 343 ? 71.193 291.090 22.340 1.00 99.99 361 HIS A C 1
ATOM 2702 O O . HIS A 1 343 ? 72.220 290.413 22.443 1.00 104.13 361 HIS A O 1
ATOM 2709 N N . ALA A 1 344 ? 70.329 290.927 21.342 1.00 91.20 362 ALA A N 1
ATOM 2710 C CA . ALA A 1 344 ? 70.508 289.850 20.377 1.00 91.36 362 ALA A CA 1
ATOM 2711 C C . ALA A 1 344 ? 71.667 290.155 19.435 1.00 85.36 362 ALA A C 1
ATOM 2712 O O . ALA A 1 344 ? 71.812 291.278 18.945 1.00 90.78 362 ALA A O 1
ATOM 2714 N N . ILE A 1 345 ? 72.492 289.139 19.179 1.00 81.71 363 ILE A N 1
ATOM 2715 C CA . ILE A 1 345 ? 73.731 289.312 18.426 1.00 88.56 363 ILE A CA 1
ATOM 2716 C C . ILE A 1 345 ? 73.640 288.575 17.096 1.00 94.88 363 ILE A C 1
ATOM 2717 O O . ILE A 1 345 ? 73.250 289.155 16.076 1.00 90.18 363 ILE A O 1
ATOM 2722 N N . ALA A 1 346 ? 74.002 287.296 17.101 1.00 97.51 364 ALA A N 1
ATOM 2723 C CA . ALA A 1 346 ? 74.085 286.484 15.897 1.00 94.68 364 ALA A CA 1
ATOM 2724 C C . ALA A 1 346 ? 72.814 285.667 15.714 1.00 79.50 364 ALA A C 1
ATOM 2725 O O . ALA A 1 346 ? 72.067 285.416 16.661 1.00 79.01 364 ALA A O 1
ATOM 2727 N N . ILE A 1 347 ? 72.581 285.245 14.471 1.00 80.32 365 ILE A N 1
ATOM 2728 C CA . ILE A 1 347 ? 71.315 284.634 14.089 1.00 85.23 365 ILE A CA 1
ATOM 2729 C C . ILE A 1 347 ? 71.554 283.702 12.907 1.00 86.46 365 ILE A C 1
ATOM 2730 O O . ILE A 1 347 ? 72.463 283.913 12.099 1.00 91.26 365 ILE A O 1
ATOM 2735 N N . ASP A 1 348 ? 70.740 282.651 12.824 1.00 80.41 366 ASP A N 1
ATOM 2736 C CA . ASP A 1 348 ? 70.769 281.723 11.699 1.00 85.32 366 ASP A CA 1
ATOM 2737 C C . ASP A 1 348 ? 69.407 281.039 11.630 1.00 85.93 366 ASP A C 1
ATOM 2738 O O . ASP A 1 348 ? 68.545 281.242 12.490 1.00 83.23 366 ASP A O 1
ATOM 2743 N N . TYR A 1 349 ? 69.222 280.214 10.602 1.00 79.41 367 TYR A N 1
ATOM 2744 C CA . TYR A 1 349 ? 67.938 279.590 10.320 1.00 79.04 367 TYR A CA 1
ATOM 2745 C C . TYR A 1 349 ? 68.159 278.124 9.976 1.00 90.51 367 TYR A C 1
ATOM 2746 O O . TYR A 1 349 ? 69.280 277.680 9.719 1.00 103.75 367 TYR A O 1
ATOM 2755 N N . ASP A 1 350 ? 67.064 277.368 9.983 1.00 80.42 368 ASP A N 1
ATOM 2756 C CA . ASP A 1 350 ? 67.080 275.945 9.658 1.00 81.82 368 ASP A CA 1
ATOM 2757 C C . ASP A 1 350 ? 65.840 275.658 8.824 1.00 99.31 368 ASP A C 1
ATOM 2758 O O . ASP A 1 350 ? 64.742 275.477 9.377 1.00 103.14 368 ASP A O 1
ATOM 2763 N N . PRO A 1 351 ? 65.967 275.617 7.496 1.00 100.70 369 PRO A N 1
ATOM 2764 C CA . PRO A 1 351 ? 64.775 275.411 6.656 1.00 96.26 369 PRO A CA 1
ATOM 2765 C C . PRO A 1 351 ? 64.094 274.083 6.898 1.00 103.32 369 PRO A C 1
ATOM 2766 O O . PRO A 1 351 ? 62.919 273.930 6.538 1.00 110.93 369 PRO A O 1
ATOM 2770 N N . VAL A 1 352 ? 64.790 273.125 7.510 1.00 97.78 370 VAL A N 1
ATOM 2771 C CA . VAL A 1 352 ? 64.208 271.811 7.762 1.00 93.72 370 VAL A CA 1
ATOM 2772 C C . VAL A 1 352 ? 63.062 271.919 8.759 1.00 95.65 370 VAL A C 1
ATOM 2773 O O . VAL A 1 352 ? 61.917 271.563 8.459 1.00 110.21 370 VAL A O 1
ATOM 2777 N N . GLU A 1 353 ? 63.354 272.424 9.956 1.00 88.30 371 GLU A N 1
ATOM 2778 C CA . GLU A 1 353 ? 62.351 272.545 11.003 1.00 83.52 371 GLU A CA 1
ATOM 2779 C C . GLU A 1 353 ? 61.710 273.923 11.070 1.00 87.56 371 GLU A C 1
ATOM 2780 O O . GLU A 1 353 ? 60.658 274.066 11.702 1.00 88.27 371 GLU A O 1
ATOM 2786 N N . GLY A 1 354 ? 62.305 274.929 10.436 1.00 92.44 372 GLY A N 1
ATOM 2787 C CA . GLY A 1 354 ? 61.769 276.273 10.517 1.00 89.96 372 GLY A CA 1
ATOM 2788 C C . GLY A 1 354 ? 62.145 276.993 11.788 1.00 85.37 372 GLY A C 1
ATOM 2789 O O . GLY A 1 354 ? 61.367 277.816 12.280 1.00 77.35 372 GLY A O 1
ATOM 2790 N N . TYR A 1 355 ? 63.322 276.702 12.336 1.00 88.89 373 TYR A N 1
ATOM 2791 C CA . TYR A 1 355 ? 63.780 277.265 13.598 1.00 85.62 373 TYR A CA 1
ATOM 2792 C C . TYR A 1 355 ? 64.803 278.369 13.363 1.00 82.75 373 TYR A C 1
ATOM 2793 O O . TYR A 1 355 ? 65.682 278.245 12.505 1.00 92.36 373 TYR A O 1
ATOM 2802 N N . ILE A 1 356 ? 64.695 279.438 14.145 1.00 77.05 374 ILE A N 1
ATOM 2803 C CA . ILE A 1 356 ? 65.625 280.560 14.093 1.00 80.38 374 ILE A CA 1
ATOM 2804 C C . ILE A 1 356 ? 66.488 280.503 15.342 1.00 79.71 374 ILE A C 1
ATOM 2805 O O . ILE A 1 356 ? 65.978 280.622 16.462 1.00 86.49 374 ILE A O 1
ATOM 2810 N N . TYR A 1 357 ? 67.787 280.316 15.154 1.00 78.15 375 TYR A N 1
ATOM 2811 C CA . TYR A 1 357 ? 68.735 280.236 16.256 1.00 79.00 375 TYR A CA 1
ATOM 2812 C C . TYR A 1 357 ? 69.455 281.572 16.387 1.00 83.37 375 TYR A C 1
ATOM 2813 O O . TYR A 1 357 ? 70.161 281.992 15.465 1.00 89.45 375 TYR A O 1
ATOM 2822 N N . TRP A 1 358 ? 69.264 282.242 17.522 1.00 85.31 376 TRP A N 1
ATOM 2823 C CA . TRP A 1 358 ? 69.898 283.525 17.776 1.00 85.11 376 TRP A CA 1
ATOM 2824 C C . TRP A 1 358 ? 70.561 283.501 19.146 1.00 97.45 376 TRP A C 1
ATOM 2825 O O . TRP A 1 358 ? 70.275 282.644 19.987 1.00 103.47 376 TRP A O 1
ATOM 2836 N N . THR A 1 359 ? 71.462 284.455 19.357 1.00 99.76 377 THR A N 1
ATOM 2837 C CA . THR A 1 359 ? 72.267 284.535 20.567 1.00 98.82 377 THR A CA 1
ATOM 2838 C C . THR A 1 359 ? 71.993 285.844 21.296 1.00 96.33 377 THR A C 1
ATOM 2839 O O . THR A 1 359 ? 71.330 286.746 20.777 1.00 96.56 377 THR A O 1
ATOM 2843 N N . ASP A 1 360 ? 72.528 285.944 22.512 1.00 97.07 378 ASP A N 1
ATOM 2844 C CA . ASP A 1 360 ? 72.367 287.145 23.324 1.00 96.65 378 ASP A CA 1
ATOM 2845 C C . ASP A 1 360 ? 73.454 287.148 24.389 1.00 94.58 378 ASP A C 1
ATOM 2846 O O . ASP A 1 360 ? 73.648 286.141 25.077 1.00 91.12 378 ASP A O 1
ATOM 2851 N N . ASP A 1 361 ? 74.156 288.276 24.524 1.00 95.87 379 ASP A N 1
ATOM 2852 C CA . ASP A 1 361 ? 75.293 288.365 25.434 1.00 93.49 379 ASP A CA 1
ATOM 2853 C C . ASP A 1 361 ? 74.929 288.890 26.818 1.00 100.38 379 ASP A C 1
ATOM 2854 O O . ASP A 1 361 ? 75.779 288.854 27.714 1.00 115.14 379 ASP A O 1
ATOM 2859 N N . GLU A 1 362 ? 73.705 289.377 27.022 1.00 98.85 380 GLU A N 1
ATOM 2860 C CA . GLU A 1 362 ? 73.239 289.723 28.360 1.00 97.38 380 GLU A CA 1
ATOM 2861 C C . GLU A 1 362 ? 72.350 288.649 28.967 1.00 104.55 380 GLU A C 1
ATOM 2862 O O . GLU A 1 362 ? 72.340 288.487 30.193 1.00 106.62 380 GLU A O 1
ATOM 2868 N N . VAL A 1 363 ? 71.609 287.915 28.135 1.00 102.91 381 VAL A N 1
ATOM 2869 C CA . VAL A 1 363 ? 70.918 286.718 28.596 1.00 84.59 381 VAL A CA 1
ATOM 2870 C C . VAL A 1 363 ? 71.889 285.554 28.735 1.00 96.99 381 VAL A C 1
ATOM 2871 O O . VAL A 1 363 ? 71.630 284.623 29.510 1.00 98.95 381 VAL A O 1
ATOM 2875 N N . ARG A 1 364 ? 73.010 285.599 28.010 1.00 99.56 382 ARG A N 1
ATOM 2876 C CA . ARG A 1 364 ? 74.026 284.546 28.022 1.00 108.29 382 ARG A CA 1
ATOM 2877 C C . ARG A 1 364 ? 73.440 283.220 27.549 1.00 109.14 382 ARG A C 1
ATOM 2878 O O . ARG A 1 364 ? 73.687 282.167 28.140 1.00 121.69 382 ARG A O 1
ATOM 2886 N N . ALA A 1 365 ? 72.666 283.264 26.468 1.00 96.24 383 ALA A N 1
ATOM 2887 C CA . ALA A 1 365 ? 71.984 282.063 26.017 1.00 93.22 383 ALA A CA 1
ATOM 2888 C C . ALA A 1 365 ? 71.816 282.076 24.509 1.00 88.27 383 ALA A C 1
ATOM 2889 O O . ALA A 1 365 ? 71.603 283.125 23.895 1.00 87.57 383 ALA A O 1
ATOM 2891 N N . ILE A 1 366 ? 71.905 280.888 23.924 1.00 89.25 384 ILE A N 1
ATOM 2892 C CA . ILE A 1 366 ? 71.539 280.658 22.535 1.00 89.38 384 ILE A CA 1
ATOM 2893 C C . ILE A 1 366 ? 70.114 280.140 22.539 1.00 87.97 384 ILE A C 1
ATOM 2894 O O . ILE A 1 366 ? 69.801 279.165 23.234 1.00 93.49 384 ILE A O 1
ATOM 2899 N N . ARG A 1 367 ? 69.245 280.792 21.779 1.00 80.97 385 ARG A N 1
ATOM 2900 C CA . ARG A 1 367 ? 67.825 280.504 21.849 1.00 83.37 385 ARG A CA 1
ATOM 2901 C C . ARG A 1 367 ? 67.304 280.167 20.460 1.00 85.37 385 ARG A C 1
ATOM 2902 O O . ARG A 1 367 ? 68.002 280.318 19.454 1.00 86.60 385 ARG A O 1
ATOM 2910 N N . ARG A 1 368 ? 66.058 279.708 20.416 1.00 85.40 386 ARG A N 1
ATOM 2911 C CA . ARG A 1 368 ? 65.504 279.139 19.200 1.00 81.69 386 ARG A CA 1
ATOM 2912 C C . ARG A 1 368 ? 64.003 279.388 19.156 1.00 87.26 386 ARG A C 1
ATOM 2913 O O . ARG A 1 368 ? 63.314 279.238 20.169 1.00 102.24 386 ARG A O 1
ATOM 2921 N N . SER A 1 369 ? 63.504 279.777 17.982 1.00 76.92 387 SER A N 1
ATOM 2922 C CA . SER A 1 369 ? 62.093 280.094 17.814 1.00 84.81 387 SER A CA 1
ATOM 2923 C C . SER A 1 369 ? 61.683 279.814 16.378 1.00 75.85 387 SER A C 1
ATOM 2924 O O . SER A 1 369 ? 62.524 279.623 15.497 1.00 96.96 387 SER A O 1
ATOM 2927 N N . PHE A 1 370 ? 60.372 279.798 16.149 1.00 75.46 388 PHE A N 1
ATOM 2928 C CA . PHE A 1 370 ? 59.851 279.725 14.795 1.00 75.21 388 PHE A CA 1
ATOM 2929 C C . PHE A 1 370 ? 59.892 281.102 14.141 1.00 73.95 388 PHE A C 1
ATOM 2930 O O . PHE A 1 370 ? 60.091 282.127 14.798 1.00 93.19 388 PHE A O 1
ATOM 2938 N N . ILE A 1 371 ? 59.700 281.115 12.820 1.00 73.87 389 ILE A N 1
ATOM 2939 C CA . ILE A 1 371 ? 59.559 282.380 12.102 1.00 93.87 389 ILE A CA 1
ATOM 2940 C C . ILE A 1 371 ? 58.443 283.207 12.723 1.00 92.78 389 ILE A C 1
ATOM 2941 O O . ILE A 1 371 ? 58.569 284.425 12.902 1.00 82.99 389 ILE A O 1
ATOM 2946 N N . ASP A 1 372 ? 57.330 282.551 13.058 1.00 104.24 390 ASP A N 1
ATOM 2947 C CA . ASP A 1 372 ? 56.225 283.222 13.735 1.00 106.44 390 ASP A CA 1
ATOM 2948 C C . ASP A 1 372 ? 56.692 283.898 15.018 1.00 97.33 390 ASP A C 1
ATOM 2949 O O . ASP A 1 372 ? 56.418 285.082 15.248 1.00 89.61 390 ASP A O 1
ATOM 2954 N N . GLY A 1 373 ? 57.403 283.160 15.862 1.00 93.47 391 GLY A N 1
ATOM 2955 C CA . GLY A 1 373 ? 57.808 283.663 17.157 1.00 82.83 391 GLY A CA 1
ATOM 2956 C C . GLY A 1 373 ? 57.327 282.752 18.262 1.00 80.82 391 GLY A C 1
ATOM 2957 O O . GLY A 1 373 ? 57.455 283.064 19.449 1.00 98.99 391 GLY A O 1
ATOM 2958 N N . SER A 1 374 ? 56.761 281.618 17.873 1.00 83.23 392 SER A N 1
ATOM 2959 C CA . SER A 1 374 ? 56.299 280.616 18.816 1.00 85.32 392 SER A CA 1
ATOM 2960 C C . SER A 1 374 ? 57.403 279.605 19.108 1.00 78.92 392 SER A C 1
ATOM 2961 O O . SER A 1 374 ? 58.396 279.500 18.383 1.00 77.39 392 SER A O 1
ATOM 2964 N N . GLY A 1 375 ? 57.216 278.860 20.194 1.00 87.25 393 GLY A N 1
ATOM 2965 C CA . GLY A 1 375 ? 58.187 277.857 20.587 1.00 89.93 393 GLY A CA 1
ATOM 2966 C C . GLY A 1 375 ? 59.525 278.415 21.011 1.00 88.62 393 GLY A C 1
ATOM 2967 O O . GLY A 1 375 ? 60.558 277.787 20.758 1.00 82.88 393 GLY A O 1
ATOM 2968 N N . SER A 1 376 ? 59.537 279.583 21.649 1.00 84.54 394 SER A N 1
ATOM 2969 C CA . SER A 1 376 ? 60.778 280.172 22.140 1.00 80.08 394 SER A CA 1
ATOM 2970 C C . SER A 1 376 ? 61.353 279.295 23.247 1.00 96.07 394 SER A C 1
ATOM 2971 O O . SER A 1 376 ? 60.755 279.162 24.319 1.00 120.62 394 SER A O 1
ATOM 2974 N N . GLN A 1 377 ? 62.510 278.689 22.989 1.00 90.84 395 GLN A N 1
ATOM 2975 C CA . GLN A 1 377 ? 63.143 277.792 23.944 1.00 104.35 395 GLN A CA 1
ATOM 2976 C C . GLN A 1 377 ? 64.625 278.112 24.037 1.00 106.34 395 GLN A C 1
ATOM 2977 O O . GLN A 1 377 ? 65.237 278.582 23.075 1.00 109.00 395 GLN A O 1
ATOM 2983 N N . PHE A 1 378 ? 65.194 277.857 25.211 1.00 110.25 396 PHE A N 1
ATOM 2984 C CA . PHE A 1 378 ? 66.620 278.046 25.436 1.00 107.52 396 PHE A CA 1
ATOM 2985 C C . PHE A 1 378 ? 67.375 276.784 25.038 1.00 97.14 396 PHE A C 1
ATOM 2986 O O . PHE A 1 378 ? 67.016 275.678 25.457 1.00 103.52 396 PHE A O 1
ATOM 2994 N N . VAL A 1 379 ? 68.415 276.956 24.226 1.00 84.90 397 VAL A N 1
ATOM 2995 C CA . VAL A 1 379 ? 69.199 275.834 23.726 1.00 86.01 397 VAL A CA 1
ATOM 2996 C C . VAL A 1 379 ? 70.376 275.588 24.657 1.00 87.63 397 VAL A C 1
ATOM 2997 O O . VAL A 1 379 ? 70.461 274.540 25.306 1.00 89.12 397 VAL A O 1
ATOM 3001 N N . VAL A 1 380 ? 71.296 276.547 24.724 1.00 87.50 398 VAL A N 1
ATOM 3002 C CA . VAL A 1 380 ? 72.460 276.470 25.599 1.00 102.99 398 VAL A CA 1
ATOM 3003 C C . VAL A 1 380 ? 72.340 277.585 26.628 1.00 99.23 398 VAL A C 1
ATOM 3004 O O . VAL A 1 380 ? 72.312 278.769 26.266 1.00 87.80 398 VAL A O 1
ATOM 3008 N N . THR A 1 381 ? 72.266 277.211 27.905 1.00 96.01 399 THR A N 1
ATOM 3009 C CA . THR A 1 381 ? 71.997 278.156 28.983 1.00 98.24 399 THR A CA 1
ATOM 3010 C C . THR A 1 381 ? 73.262 278.658 29.666 1.00 99.02 399 THR A C 1
ATOM 3011 O O . THR A 1 381 ? 73.425 279.868 29.850 1.00 100.79 399 THR A O 1
ATOM 3015 N N . ALA A 1 382 ? 74.165 277.759 30.042 1.00 107.49 400 ALA A N 1
ATOM 3016 C CA . ALA A 1 382 ? 75.300 278.113 30.881 1.00 117.91 400 ALA A CA 1
ATOM 3017 C C . ALA A 1 382 ? 76.598 278.054 30.088 1.00 114.53 400 ALA A C 1
ATOM 3018 O O . ALA A 1 382 ? 76.648 277.567 28.954 1.00 102.40 400 ALA A O 1
ATOM 3020 N N . GLN A 1 383 ? 77.653 278.566 30.721 1.00 120.14 401 GLN A N 1
ATOM 3021 C CA . GLN A 1 383 ? 78.991 278.639 30.141 1.00 111.43 401 GLN A CA 1
ATOM 3022 C C . GLN A 1 383 ? 78.933 279.281 28.755 1.00 105.14 401 GLN A C 1
ATOM 3023 O O . GLN A 1 383 ? 79.313 278.699 27.737 1.00 107.95 401 GLN A O 1
ATOM 3029 N N . ILE A 1 384 ? 78.421 280.511 28.748 1.00 102.48 402 ILE A N 1
ATOM 3030 C CA . ILE A 1 384 ? 78.275 281.330 27.550 1.00 93.50 402 ILE A CA 1
ATOM 3031 C C . ILE A 1 384 ? 78.556 282.774 27.943 1.00 114.21 402 ILE A C 1
ATOM 3032 O O . ILE A 1 384 ? 78.039 283.255 28.957 1.00 93.78 402 ILE A O 1
ATOM 3037 N N . ALA A 1 385 ? 79.377 283.467 27.150 1.00 111.67 403 ALA A N 1
ATOM 3038 C CA . ALA A 1 385 ? 79.805 284.823 27.481 1.00 111.08 403 ALA A CA 1
ATOM 3039 C C . ALA A 1 385 ? 79.460 285.828 26.391 1.00 116.33 403 ALA A C 1
ATOM 3040 O O . ALA A 1 385 ? 78.698 286.766 26.645 1.00 91.55 403 ALA A O 1
ATOM 3042 N N . HIS A 1 386 ? 80.004 285.671 25.187 1.00 117.69 404 HIS A N 1
ATOM 3043 C CA . HIS A 1 386 ? 79.775 286.609 24.086 1.00 126.90 404 HIS A CA 1
ATOM 3044 C C . HIS A 1 386 ? 79.676 285.844 22.776 1.00 129.44 404 HIS A C 1
ATOM 3045 O O . HIS A 1 386 ? 80.662 285.695 22.044 1.00 138.15 404 HIS A O 1
ATOM 3052 N N . PRO A 1 387 ? 78.491 285.331 22.451 1.00 118.51 405 PRO A N 1
ATOM 3053 C CA . PRO A 1 387 ? 78.318 284.635 21.170 1.00 115.84 405 PRO A CA 1
ATOM 3054 C C . PRO A 1 387 ? 78.174 285.611 20.012 1.00 118.15 405 PRO A C 1
ATOM 3055 O O . PRO A 1 387 ? 77.059 286.031 19.685 1.00 119.63 405 PRO A O 1
ATOM 3059 N N . ASP A 1 388 ? 79.292 285.982 19.391 1.00 115.07 406 ASP A N 1
ATOM 3060 C CA . ASP A 1 388 ? 79.294 286.941 18.294 1.00 110.17 406 ASP A CA 1
ATOM 3061 C C . ASP A 1 388 ? 79.120 286.279 16.930 1.00 94.83 406 ASP A C 1
ATOM 3062 O O . ASP A 1 388 ? 79.339 286.934 15.905 1.00 90.44 406 ASP A O 1
ATOM 3067 N N . GLY A 1 389 ? 78.735 285.006 16.893 1.00 93.27 407 GLY A N 1
ATOM 3068 C CA . GLY A 1 389 ? 78.600 284.284 15.643 1.00 86.68 407 GLY A CA 1
ATOM 3069 C C . GLY A 1 389 ? 78.039 282.890 15.835 1.00 99.35 407 GLY A C 1
ATOM 3070 O O . GLY A 1 389 ? 78.480 282.156 16.724 1.00 101.66 407 GLY A O 1
ATOM 3071 N N . ILE A 1 390 ? 77.066 282.511 15.008 1.00 92.76 408 ILE A N 1
ATOM 3072 C CA . ILE A 1 390 ? 76.399 281.220 15.121 1.00 85.20 408 ILE A CA 1
ATOM 3073 C C . ILE A 1 390 ? 76.138 280.679 13.721 1.00 85.13 408 ILE A C 1
ATOM 3074 O O . ILE A 1 390 ? 75.918 281.438 12.772 1.00 87.73 408 ILE A O 1
ATOM 3079 N N . ALA A 1 391 ? 76.181 279.354 13.592 1.00 85.93 409 ALA A N 1
ATOM 3080 C CA . ALA A 1 391 ? 76.006 278.703 12.302 1.00 92.36 409 ALA A CA 1
ATOM 3081 C C . ALA A 1 391 ? 75.317 277.359 12.494 1.00 98.00 409 ALA A C 1
ATOM 3082 O O . ALA A 1 391 ? 75.603 276.637 13.454 1.00 101.75 409 ALA A O 1
ATOM 3084 N N . VAL A 1 392 ? 74.418 277.028 11.568 1.00 97.20 410 VAL A N 1
ATOM 3085 C CA . VAL A 1 392 ? 73.603 275.819 11.636 1.00 86.08 410 VAL A CA 1
ATOM 3086 C C . VAL A 1 392 ? 74.081 274.848 10.567 1.00 97.22 410 VAL A C 1
ATOM 3087 O O . VAL A 1 392 ? 74.110 275.189 9.378 1.00 106.19 410 VAL A O 1
ATOM 3091 N N . ASP A 1 393 ? 74.453 273.638 10.986 1.00 90.19 411 ASP A N 1
ATOM 3092 C CA . ASP A 1 393 ? 74.714 272.538 10.057 1.00 90.27 411 ASP A CA 1
ATOM 3093 C C . ASP A 1 393 ? 73.375 271.860 9.794 1.00 91.17 411 ASP A C 1
ATOM 3094 O O . ASP A 1 393 ? 72.944 270.976 10.535 1.00 95.36 411 ASP A O 1
ATOM 3099 N N . TRP A 1 394 ? 72.704 272.289 8.727 1.00 95.78 412 TRP A N 1
ATOM 3100 C CA . TRP A 1 394 ? 71.401 271.740 8.370 1.00 99.55 412 TRP A CA 1
ATOM 3101 C C . TRP A 1 394 ? 71.462 270.275 7.951 1.00 103.62 412 TRP A C 1
ATOM 3102 O O . TRP A 1 394 ? 70.411 269.626 7.888 1.00 99.49 412 TRP A O 1
ATOM 3113 N N . VAL A 1 395 ? 72.650 269.737 7.670 1.00 107.98 413 VAL A N 1
ATOM 3114 C CA . VAL A 1 395 ? 72.786 268.351 7.232 1.00 103.08 413 VAL A CA 1
ATOM 3115 C C . VAL A 1 395 ? 72.960 267.433 8.435 1.00 105.22 413 VAL A C 1
ATOM 3116 O O . VAL A 1 395 ? 72.116 266.570 8.698 1.00 113.89 413 VAL A O 1
ATOM 3120 N N . ALA A 1 396 ? 74.064 267.603 9.165 1.00 104.22 414 ALA A N 1
ATOM 3121 C CA . ALA A 1 396 ? 74.347 266.754 10.317 1.00 103.29 414 ALA A CA 1
ATOM 3122 C C . ALA A 1 396 ? 73.487 267.089 11.529 1.00 99.52 414 ALA A C 1
ATOM 3123 O O . ALA A 1 396 ? 73.591 266.394 12.547 1.00 95.84 414 ALA A O 1
ATOM 3125 N N . ARG A 1 397 ? 72.648 268.122 11.437 1.00 97.31 415 ARG A N 1
ATOM 3126 C CA . ARG A 1 397 ? 71.767 268.554 12.526 1.00 99.07 415 ARG A CA 1
ATOM 3127 C C . ARG A 1 397 ? 72.572 268.928 13.770 1.00 101.81 415 ARG A C 1
ATOM 3128 O O . ARG A 1 397 ? 72.301 268.465 14.881 1.00 114.40 415 ARG A O 1
ATOM 3136 N N . ASN A 1 398 ? 73.569 269.787 13.572 1.00 91.91 416 ASN A N 1
ATOM 3137 C CA . ASN A 1 398 ? 74.437 270.257 14.640 1.00 91.89 416 ASN A CA 1
ATOM 3138 C C . ASN A 1 398 ? 74.485 271.779 14.621 1.00 94.57 416 ASN A C 1
ATOM 3139 O O . ASN A 1 398 ? 74.141 272.420 13.625 1.00 89.43 416 ASN A O 1
ATOM 3144 N N . LEU A 1 399 ? 74.915 272.352 15.744 1.00 99.08 417 LEU A N 1
ATOM 3145 C CA . LEU A 1 399 ? 74.919 273.794 15.949 1.00 96.54 417 LEU A CA 1
ATOM 3146 C C . LEU A 1 399 ? 76.322 274.252 16.317 1.00 97.85 417 LEU A C 1
ATOM 3147 O O . LEU A 1 399 ? 76.944 273.689 17.224 1.00 104.45 417 LEU A O 1
ATOM 3152 N N . TYR A 1 400 ? 76.813 275.273 15.620 1.00 89.49 418 TYR A N 1
ATOM 3153 C CA . TYR A 1 400 ? 78.137 275.826 15.856 1.00 90.51 418 TYR A CA 1
ATOM 3154 C C . TYR A 1 400 ? 78.005 277.274 16.304 1.00 89.43 418 TYR A C 1
ATOM 3155 O O . TYR A 1 400 ? 77.095 277.990 15.875 1.00 87.90 418 TYR A O 1
ATOM 3164 N N . TRP A 1 401 ? 78.927 277.709 17.160 1.00 90.38 419 TRP A N 1
ATOM 3165 C CA . TRP A 1 401 ? 78.948 279.103 17.580 1.00 89.69 419 TRP A CA 1
ATOM 3166 C C . TRP A 1 401 ? 80.341 279.455 18.078 1.00 98.66 419 TRP A C 1
ATOM 3167 O O . TRP A 1 401 ? 81.147 278.579 18.404 1.00 112.71 419 TRP A O 1
ATOM 3178 N N . THR A 1 402 ? 80.609 280.757 18.129 1.00 91.13 420 THR A N 1
ATOM 3179 C CA . THR A 1 402 ? 81.883 281.291 18.587 1.00 92.79 420 THR A CA 1
ATOM 3180 C C . THR A 1 402 ? 81.632 282.222 19.761 1.00 92.51 420 THR A C 1
ATOM 3181 O O . THR A 1 402 ? 80.733 283.067 19.706 1.00 90.95 420 THR A O 1
ATOM 3185 N N . ASP A 1 403 ? 82.427 282.069 20.816 1.00 105.76 421 ASP A N 1
ATOM 3186 C CA . ASP A 1 403 ? 82.282 282.853 22.038 1.00 102.81 421 ASP A CA 1
ATOM 3187 C C . ASP A 1 403 ? 83.645 283.443 22.369 1.00 101.60 421 ASP A C 1
ATOM 3188 O O . ASP A 1 403 ? 84.544 282.721 22.812 1.00 108.51 421 ASP A O 1
ATOM 3193 N N . THR A 1 404 ? 83.796 284.751 22.163 1.00 99.23 422 THR A N 1
ATOM 3194 C CA . THR A 1 404 ? 85.060 285.413 22.452 1.00 109.86 422 THR A CA 1
ATOM 3195 C C . THR A 1 404 ? 85.266 285.705 23.931 1.00 117.13 422 THR A C 1
ATOM 3196 O O . THR A 1 404 ? 86.379 286.078 24.318 1.00 120.04 422 THR A O 1
ATOM 3200 N N . GLY A 1 405 ? 84.232 285.558 24.760 1.00 114.58 423 GLY A N 1
ATOM 3201 C CA . GLY A 1 405 ? 84.442 285.634 26.196 1.00 111.63 423 GLY A CA 1
ATOM 3202 C C . GLY A 1 405 ? 85.335 284.519 26.702 1.00 111.75 423 GLY A C 1
ATOM 3203 O O . GLY A 1 405 ? 86.225 284.745 27.526 1.00 116.06 423 GLY A O 1
ATOM 3204 N N . THR A 1 406 ? 85.112 283.302 26.211 1.00 112.28 424 THR A N 1
ATOM 3205 C CA . THR A 1 406 ? 85.996 282.172 26.455 1.00 119.88 424 THR A CA 1
ATOM 3206 C C . THR A 1 406 ? 86.986 281.947 25.320 1.00 118.87 424 THR A C 1
ATOM 3207 O O . THR A 1 406 ? 87.859 281.081 25.442 1.00 121.32 424 THR A O 1
ATOM 3211 N N . ASP A 1 407 ? 86.874 282.709 24.231 1.00 110.86 425 ASP A N 1
ATOM 3212 C CA . ASP A 1 407 ? 87.756 282.586 23.072 1.00 112.14 425 ASP A CA 1
ATOM 3213 C C . ASP A 1 407 ? 87.840 281.135 22.602 1.00 109.54 425 ASP A C 1
ATOM 3214 O O . ASP A 1 407 ? 88.921 280.562 22.445 1.00 112.54 425 ASP A O 1
ATOM 3219 N N . ARG A 1 408 ? 86.672 280.534 22.383 1.00 109.37 426 ARG A N 1
ATOM 3220 C CA . ARG A 1 408 ? 86.597 279.152 21.934 1.00 109.62 426 ARG A CA 1
ATOM 3221 C C . ARG A 1 408 ? 85.393 278.980 21.019 1.00 107.03 426 ARG A C 1
ATOM 3222 O O . ARG A 1 408 ? 84.478 279.809 20.998 1.00 103.21 426 ARG A O 1
ATOM 3230 N N . ILE A 1 409 ? 85.413 277.894 20.248 1.00 108.94 427 ILE A N 1
ATOM 3231 C CA . ILE A 1 409 ? 84.316 277.514 19.364 1.00 102.84 427 ILE A CA 1
ATOM 3232 C C . ILE A 1 409 ? 83.869 276.108 19.736 1.00 105.89 427 ILE A C 1
ATOM 3233 O O . ILE A 1 409 ? 84.689 275.184 19.779 1.00 117.90 427 ILE A O 1
ATOM 3238 N N . GLU A 1 410 ? 82.576 275.948 19.996 1.00 97.74 428 GLU A N 1
ATOM 3239 C CA . GLU A 1 410 ? 82.006 274.683 20.437 1.00 102.89 428 GLU A CA 1
ATOM 3240 C C . GLU A 1 410 ? 80.924 274.238 19.458 1.00 102.72 428 GLU A C 1
ATOM 3241 O O . GLU A 1 410 ? 80.640 274.907 18.461 1.00 94.61 428 GLU A O 1
ATOM 3247 N N . VAL A 1 411 ? 80.323 273.086 19.748 1.00 101.17 429 VAL A N 1
ATOM 3248 C CA . VAL A 1 411 ? 79.328 272.497 18.859 1.00 95.11 429 VAL A CA 1
ATOM 3249 C C . VAL A 1 411 ? 78.422 271.588 19.677 1.00 116.18 429 VAL A C 1
ATOM 3250 O O . VAL A 1 411 ? 78.886 270.837 20.540 1.00 123.19 429 VAL A O 1
ATOM 3254 N N . THR A 1 412 ? 77.120 271.678 19.410 1.00 106.94 430 THR A N 1
ATOM 3255 C CA . THR A 1 412 ? 76.120 270.779 19.971 1.00 105.42 430 THR A CA 1
ATOM 3256 C C . THR A 1 412 ? 75.168 270.334 18.869 1.00 101.93 430 THR A C 1
ATOM 3257 O O . THR A 1 412 ? 75.174 270.867 17.757 1.00 108.22 430 THR A O 1
ATOM 3261 N N . ARG A 1 413 ? 74.337 269.347 19.191 1.00 93.73 431 ARG A N 1
ATOM 3262 C CA . ARG A 1 413 ? 73.171 269.072 18.368 1.00 95.16 431 ARG A CA 1
ATOM 3263 C C . ARG A 1 413 ? 72.191 270.242 18.474 1.00 90.98 431 ARG A C 1
ATOM 3264 O O . ARG A 1 413 ? 72.273 271.071 19.384 1.00 90.44 431 ARG A O 1
ATOM 3272 N N . LEU A 1 414 ? 71.271 270.322 17.509 1.00 90.03 432 LEU A N 1
ATOM 3273 C CA . LEU A 1 414 ? 70.409 271.495 17.393 1.00 91.81 432 LEU A CA 1
ATOM 3274 C C . LEU A 1 414 ? 69.590 271.769 18.651 1.00 92.19 432 LEU A C 1
ATOM 3275 O O . LEU A 1 414 ? 69.165 272.911 18.854 1.00 100.53 432 LEU A O 1
ATOM 3280 N N . ASN A 1 415 ? 69.349 270.764 19.496 1.00 89.35 433 ASN A N 1
ATOM 3281 C CA . ASN A 1 415 ? 68.571 270.970 20.712 1.00 93.06 433 ASN A CA 1
ATOM 3282 C C . ASN A 1 415 ? 69.442 270.978 21.971 1.00 92.43 433 ASN A C 1
ATOM 3283 O O . ASN A 1 415 ? 69.004 270.546 23.039 1.00 98.54 433 ASN A O 1
ATOM 3288 N N . GLY A 1 416 ? 70.675 271.477 21.858 1.00 90.10 434 GLY A N 1
ATOM 3289 C CA . GLY A 1 416 ? 71.522 271.749 22.999 1.00 90.99 434 GLY A CA 1
ATOM 3290 C C . GLY A 1 416 ? 72.380 270.599 23.486 1.00 93.09 434 GLY A C 1
ATOM 3291 O O . GLY A 1 416 ? 73.391 270.843 24.153 1.00 93.97 434 GLY A O 1
ATOM 3292 N N . THR A 1 417 ? 72.019 269.358 23.173 1.00 94.05 435 THR A N 1
ATOM 3293 C CA . THR A 1 417 ? 72.732 268.218 23.729 1.00 96.19 435 THR A CA 1
ATOM 3294 C C . THR A 1 417 ? 74.101 268.040 23.073 1.00 119.05 435 THR A C 1
ATOM 3295 O O . THR A 1 417 ? 74.359 268.509 21.960 1.00 117.81 435 THR A O 1
ATOM 3299 N N . MET A 1 418 ? 74.987 267.350 23.797 1.00 120.92 436 MET A N 1
ATOM 3300 C CA . MET A 1 418 ? 76.290 266.899 23.300 1.00 119.92 436 MET A CA 1
ATOM 3301 C C . MET A 1 418 ? 77.189 268.085 22.932 1.00 118.68 436 MET A C 1
ATOM 3302 O O . MET A 1 418 ? 77.483 268.353 21.766 1.00 119.35 436 MET A O 1
ATOM 3307 N N . ARG A 1 419 ? 77.630 268.783 23.977 1.00 112.44 437 ARG A N 1
ATOM 3308 C CA . ARG A 1 419 ? 78.542 269.907 23.814 1.00 104.66 437 ARG A CA 1
ATOM 3309 C C . ARG A 1 419 ? 79.974 269.398 23.707 1.00 113.82 437 ARG A C 1
ATOM 3310 O O . ARG A 1 419 ? 80.395 268.517 24.463 1.00 121.06 437 ARG A O 1
ATOM 3318 N N . LYS A 1 420 ? 80.725 269.960 22.762 1.00 111.88 438 LYS A N 1
ATOM 3319 C CA . LYS A 1 420 ? 82.108 269.565 22.532 1.00 102.47 438 LYS A CA 1
ATOM 3320 C C . LYS A 1 420 ? 82.902 270.796 22.127 1.00 102.10 438 LYS A C 1
ATOM 3321 O O . LYS A 1 420 ? 82.511 271.507 21.196 1.00 100.55 438 LYS A O 1
ATOM 3327 N N . ILE A 1 421 ? 84.015 271.041 22.812 1.00 107.81 439 ILE A N 1
ATOM 3328 C CA . ILE A 1 421 ? 84.838 272.212 22.527 1.00 103.70 439 ILE A CA 1
ATOM 3329 C C . ILE A 1 421 ? 85.770 271.872 21.373 1.00 104.65 439 ILE A C 1
ATOM 3330 O O . ILE A 1 421 ? 86.607 270.971 21.483 1.00 106.58 439 ILE A O 1
ATOM 3335 N N . LEU A 1 422 ? 85.631 272.597 20.262 1.00 111.71 440 LEU A N 1
ATOM 3336 C CA . LEU A 1 422 ? 86.418 272.306 19.068 1.00 122.83 440 LEU A CA 1
ATOM 3337 C C . LEU A 1 422 ? 87.691 273.143 18.994 1.00 127.73 440 LEU A C 1
ATOM 3338 O O . LEU A 1 422 ? 88.801 272.599 18.996 1.00 137.13 440 LEU A O 1
ATOM 3343 N N . ILE A 1 423 ? 87.546 274.464 18.938 1.00 120.03 441 ILE A N 1
ATOM 3344 C CA . ILE A 1 423 ? 88.675 275.366 18.759 1.00 124.96 441 ILE A CA 1
ATOM 3345 C C . ILE A 1 423 ? 88.814 276.201 20.022 1.00 127.12 441 ILE A C 1
ATOM 3346 O O . ILE A 1 423 ? 87.986 277.083 20.278 1.00 125.21 441 ILE A O 1
ATOM 3351 N N . SER A 1 424 ? 89.858 275.938 20.805 1.00 130.96 442 SER A N 1
ATOM 3352 C CA . SER A 1 424 ? 90.094 276.631 22.068 1.00 133.27 442 SER A CA 1
ATOM 3353 C C . SER A 1 424 ? 91.267 277.596 22.036 1.00 132.34 442 SER A C 1
ATOM 3354 O O . SER A 1 424 ? 91.173 278.696 22.589 1.00 132.47 442 SER A O 1
ATOM 3357 N N . GLU A 1 425 ? 92.368 277.215 21.400 1.00 128.70 443 GLU A N 1
ATOM 3358 C CA . GLU A 1 425 ? 93.607 277.971 21.467 1.00 127.75 443 GLU A CA 1
ATOM 3359 C C . GLU A 1 425 ? 93.796 278.835 20.223 1.00 129.23 443 GLU A C 1
ATOM 3360 O O . GLU A 1 425 ? 93.025 278.766 19.263 1.00 128.99 443 GLU A O 1
ATOM 3366 N N . ASP A 1 426 ? 94.847 279.657 20.261 1.00 130.35 444 ASP A N 1
ATOM 3367 C CA . ASP A 1 426 ? 95.265 280.498 19.137 1.00 128.16 444 ASP A CA 1
ATOM 3368 C C . ASP A 1 426 ? 94.095 281.279 18.534 1.00 118.51 444 ASP A C 1
ATOM 3369 O O . ASP A 1 426 ? 93.869 281.267 17.320 1.00 121.32 444 ASP A O 1
ATOM 3374 N N . LEU A 1 427 ? 93.342 281.971 19.387 1.00 112.58 445 LEU A N 1
ATOM 3375 C CA . LEU A 1 427 ? 92.166 282.693 18.917 1.00 119.09 445 LEU A CA 1
ATOM 3376 C C . LEU A 1 427 ? 92.008 283.992 19.691 1.00 128.16 445 LEU A C 1
ATOM 3377 O O . LEU A 1 427 ? 92.069 283.994 20.923 1.00 110.47 445 LEU A O 1
ATOM 3382 N N . GLU A 1 428 ? 91.783 285.088 18.963 1.00 130.59 446 GLU A N 1
ATOM 3383 C CA . GLU A 1 428 ? 91.761 286.437 19.530 1.00 136.02 446 GLU A CA 1
ATOM 3384 C C . GLU A 1 428 ? 90.480 287.144 19.099 1.00 128.48 446 GLU A C 1
ATOM 3385 O O . GLU A 1 428 ? 90.399 287.657 17.978 1.00 128.89 446 GLU A O 1
ATOM 3391 N N . GLU A 1 429 ? 89.497 287.184 19.994 1.00 126.51 447 GLU A N 1
ATOM 3392 C CA . GLU A 1 429 ? 88.225 287.856 19.756 1.00 119.17 447 GLU A CA 1
ATOM 3393 C C . GLU A 1 429 ? 87.552 287.395 18.457 1.00 118.70 447 GLU A C 1
ATOM 3394 O O . GLU A 1 429 ? 87.328 288.197 17.549 1.00 118.54 447 GLU A O 1
ATOM 3400 N N . PRO A 1 430 ? 87.210 286.111 18.347 1.00 115.60 448 PRO A N 1
ATOM 3401 C CA . PRO A 1 430 ? 86.566 285.620 17.126 1.00 110.40 448 PRO A CA 1
ATOM 3402 C C . PRO A 1 430 ? 85.062 285.844 17.142 1.00 107.76 448 PRO A C 1
ATOM 3403 O O . PRO A 1 430 ? 84.420 285.867 18.194 1.00 112.27 448 PRO A O 1
ATOM 3407 N N . ARG A 1 431 ? 84.501 286.013 15.946 1.00 100.38 449 ARG A N 1
ATOM 3408 C CA . ARG A 1 431 ? 83.066 286.246 15.831 1.00 103.20 449 ARG A CA 1
ATOM 3409 C C . ARG A 1 431 ? 82.386 285.426 14.739 1.00 108.11 449 ARG A C 1
ATOM 3410 O O . ARG A 1 431 ? 81.762 284.400 15.025 1.00 111.16 449 ARG A O 1
ATOM 3418 N N . ALA A 1 432 ? 82.490 285.876 13.489 1.00 108.30 450 ALA A N 1
ATOM 3419 C CA . ALA A 1 432 ? 81.650 285.350 12.423 1.00 107.76 450 ALA A CA 1
ATOM 3420 C C . ALA A 1 432 ? 82.022 283.913 12.096 1.00 100.91 450 ALA A C 1
ATOM 3421 O O . ALA A 1 432 ? 83.171 283.495 12.250 1.00 102.89 450 ALA A O 1
ATOM 3423 N N . ILE A 1 433 ? 81.032 283.156 11.624 1.00 101.36 451 ILE A N 1
ATOM 3424 C CA . ILE A 1 433 ? 81.233 281.746 11.318 1.00 106.78 451 ILE A CA 1
ATOM 3425 C C . ILE A 1 433 ? 80.174 281.269 10.333 1.00 107.22 451 ILE A C 1
ATOM 3426 O O . ILE A 1 433 ? 78.971 281.460 10.547 1.00 97.35 451 ILE A O 1
ATOM 3431 N N . VAL A 1 434 ? 80.623 280.661 9.234 1.00 113.93 452 VAL A N 1
ATOM 3432 C CA . VAL A 1 434 ? 79.757 280.020 8.254 1.00 111.34 452 VAL A CA 1
ATOM 3433 C C . VAL A 1 434 ? 80.311 278.625 8.003 1.00 115.28 452 VAL A C 1
ATOM 3434 O O . VAL A 1 434 ? 81.469 278.328 8.304 1.00 123.85 452 VAL A O 1
ATOM 3438 N N . LEU A 1 435 ? 79.470 277.765 7.436 1.00 110.92 453 LEU A N 1
ATOM 3439 C CA . LEU A 1 435 ? 79.797 276.356 7.298 1.00 111.23 453 LEU A CA 1
ATOM 3440 C C . LEU A 1 435 ? 79.542 275.891 5.872 1.00 94.08 453 LEU A C 1
ATOM 3441 O O . LEU A 1 435 ? 78.786 276.504 5.114 1.00 99.95 453 LEU A O 1
ATOM 3446 N N . ASP A 1 436 ? 80.188 274.782 5.525 1.00 95.84 454 ASP A N 1
ATOM 3447 C CA . ASP A 1 436 ? 79.993 274.126 4.235 1.00 106.93 454 ASP A CA 1
ATOM 3448 C C . ASP A 1 436 ? 80.020 272.629 4.500 1.00 111.71 454 ASP A C 1
ATOM 3449 O O . ASP A 1 436 ? 81.079 271.992 4.443 1.00 122.26 454 ASP A O 1
ATOM 3454 N N . PRO A 1 437 ? 78.865 272.032 4.809 1.00 108.27 455 PRO A N 1
ATOM 3455 C CA . PRO A 1 437 ? 78.864 270.616 5.207 1.00 119.48 455 PRO A CA 1
ATOM 3456 C C . PRO A 1 437 ? 79.105 269.658 4.054 1.00 125.84 455 PRO A C 1
ATOM 3457 O O . PRO A 1 437 ? 79.573 268.538 4.299 1.00 129.48 455 PRO A O 1
ATOM 3461 N N . MET A 1 438 ? 78.813 270.055 2.812 1.00 129.65 456 MET A N 1
ATOM 3462 C CA . MET A 1 438 ? 79.080 269.178 1.676 1.00 138.95 456 MET A CA 1
ATOM 3463 C C . MET A 1 438 ? 80.571 268.911 1.516 1.00 142.56 456 MET A C 1
ATOM 3464 O O . MET A 1 438 ? 80.978 267.778 1.231 1.00 148.07 456 MET A O 1
ATOM 3469 N N . VAL A 1 439 ? 81.399 269.939 1.693 1.00 144.73 457 VAL A N 1
ATOM 3470 C CA . VAL A 1 439 ? 82.842 269.771 1.570 1.00 142.73 457 VAL A CA 1
ATOM 3471 C C . VAL A 1 439 ? 83.493 269.443 2.914 1.00 134.06 457 VAL A C 1
ATOM 3472 O O . VAL A 1 439 ? 84.542 268.792 2.953 1.00 126.27 457 VAL A O 1
ATOM 3476 N N . GLY A 1 440 ? 82.885 269.863 4.019 1.00 140.19 458 GLY A N 1
ATOM 3477 C CA . GLY A 1 440 ? 83.378 269.534 5.342 1.00 140.69 458 GLY A CA 1
ATOM 3478 C C . GLY A 1 440 ? 84.405 270.505 5.886 1.00 138.84 458 GLY A C 1
ATOM 3479 O O . GLY A 1 440 ? 85.359 270.098 6.555 1.00 144.01 458 GLY A O 1
ATOM 3480 N N . TYR A 1 441 ? 84.221 271.793 5.609 1.00 125.21 459 TYR A N 1
ATOM 3481 C CA . TYR A 1 441 ? 85.067 272.844 6.152 1.00 116.66 459 TYR A CA 1
ATOM 3482 C C . TYR A 1 441 ? 84.214 273.854 6.902 1.00 116.33 459 TYR A C 1
ATOM 3483 O O . TYR A 1 441 ? 83.078 274.137 6.509 1.00 119.02 459 TYR A O 1
ATOM 3492 N N . MET A 1 442 ? 84.765 274.386 7.987 1.00 121.00 460 MET A N 1
ATOM 3493 C CA . MET A 1 442 ? 84.187 275.521 8.687 1.00 117.29 460 MET A CA 1
ATOM 3494 C C . MET A 1 442 ? 85.067 276.746 8.468 1.00 124.79 460 MET A C 1
ATOM 3495 O O . MET A 1 442 ? 86.284 276.635 8.289 1.00 128.45 460 MET A O 1
ATOM 3500 N N . TYR A 1 443 ? 84.438 277.917 8.464 1.00 122.06 461 TYR A N 1
ATOM 3501 C CA . TYR A 1 443 ? 85.130 279.176 8.234 1.00 119.51 461 TYR A CA 1
ATOM 3502 C C . TYR A 1 443 ? 84.753 280.161 9.328 1.00 116.75 461 TYR A C 1
ATOM 3503 O O . TYR A 1 443 ? 83.611 280.168 9.794 1.00 118.76 461 TYR A O 1
ATOM 3512 N N . TRP A 1 444 ? 85.709 280.993 9.733 1.00 118.36 462 TRP A N 1
ATOM 3513 C CA . TRP A 1 444 ? 85.446 281.981 10.771 1.00 111.17 462 TRP A CA 1
ATOM 3514 C C . TRP A 1 444 ? 86.490 283.086 10.690 1.00 107.54 462 TRP A C 1
ATOM 3515 O O . TRP A 1 444 ? 87.514 282.955 10.017 1.00 113.55 462 TRP A O 1
ATOM 3526 N N . THR A 1 445 ? 86.206 284.185 11.387 1.00 98.29 463 THR A N 1
ATOM 3527 C CA . THR A 1 445 ? 87.092 285.336 11.451 1.00 99.69 463 THR A CA 1
ATOM 3528 C C . THR A 1 445 ? 87.368 285.686 12.907 1.00 116.15 463 THR A C 1
ATOM 3529 O O . THR A 1 445 ? 86.622 285.304 13.813 1.00 114.68 463 THR A O 1
ATOM 3533 N N . ASP A 1 446 ? 88.462 286.415 13.129 1.00 114.31 464 ASP A N 1
ATOM 3534 C CA . ASP A 1 446 ? 88.690 287.042 14.425 1.00 113.45 464 ASP A CA 1
ATOM 3535 C C . ASP A 1 446 ? 89.090 288.498 14.210 1.00 110.61 464 ASP A C 1
ATOM 3536 O O . ASP A 1 446 ? 88.951 289.019 13.098 1.00 106.19 464 ASP A O 1
ATOM 3541 N N . TRP A 1 447 ? 89.592 289.164 15.242 1.00 115.20 465 TRP A N 1
ATOM 3542 C CA . TRP A 1 447 ? 89.671 290.614 15.194 1.00 124.38 465 TRP A CA 1
ATOM 3543 C C . TRP A 1 447 ? 91.052 291.123 14.782 1.00 137.87 465 TRP A C 1
ATOM 3544 O O . TRP A 1 447 ? 91.929 290.366 14.371 1.00 148.74 465 TRP A O 1
ATOM 3555 N N . GLY A 1 448 ? 91.256 292.432 14.943 1.00 138.66 466 GLY A N 1
ATOM 3556 C CA . GLY A 1 448 ? 92.296 293.178 14.256 1.00 143.84 466 GLY A CA 1
ATOM 3557 C C . GLY A 1 448 ? 93.712 292.984 14.749 1.00 148.39 466 GLY A C 1
ATOM 3558 O O . GLY A 1 448 ? 94.642 293.400 14.048 1.00 154.65 466 GLY A O 1
ATOM 3559 N N . GLU A 1 449 ? 93.905 292.391 15.930 1.00 146.34 467 GLU A N 1
ATOM 3560 C CA . GLU A 1 449 ? 95.258 292.218 16.449 1.00 147.56 467 GLU A CA 1
ATOM 3561 C C . GLU A 1 449 ? 96.067 291.304 15.541 1.00 147.29 467 GLU A C 1
ATOM 3562 O O . GLU A 1 449 ? 97.095 291.709 14.984 1.00 144.71 467 GLU A O 1
ATOM 3568 N N . ILE A 1 450 ? 95.621 290.060 15.390 1.00 145.64 468 ILE A N 1
ATOM 3569 C CA . ILE A 1 450 ? 96.156 289.153 14.379 1.00 143.55 468 ILE A CA 1
ATOM 3570 C C . ILE A 1 450 ? 94.997 288.788 13.457 1.00 139.67 468 ILE A C 1
ATOM 3571 O O . ILE A 1 450 ? 94.473 287.668 13.532 1.00 139.97 468 ILE A O 1
ATOM 3576 N N . PRO A 1 451 ? 94.555 289.700 12.589 1.00 137.90 469 PRO A N 1
ATOM 3577 C CA . PRO A 1 451 ? 93.323 289.458 11.828 1.00 135.78 469 PRO A CA 1
ATOM 3578 C C . PRO A 1 451 ? 93.507 288.360 10.794 1.00 142.36 469 PRO A C 1
ATOM 3579 O O . PRO A 1 451 ? 94.535 288.281 10.118 1.00 144.31 469 PRO A O 1
ATOM 3583 N N . LYS A 1 452 ? 92.490 287.510 10.675 1.00 146.06 470 LYS A N 1
ATOM 3584 C CA . LYS A 1 452 ? 92.578 286.349 9.803 1.00 141.38 470 LYS A CA 1
ATOM 3585 C C . LYS A 1 452 ? 91.177 285.823 9.532 1.00 133.81 470 LYS A C 1
ATOM 3586 O O . LYS A 1 452 ? 90.213 286.176 10.217 1.00 125.68 470 LYS A O 1
ATOM 3592 N N . ILE A 1 453 ? 91.081 284.988 8.505 1.00 128.97 471 ILE A N 1
ATOM 3593 C CA . ILE A 1 453 ? 89.876 284.218 8.215 1.00 127.07 471 ILE A CA 1
ATOM 3594 C C . ILE A 1 453 ? 90.320 282.761 8.172 1.00 135.34 471 ILE A C 1
ATOM 3595 O O . ILE A 1 453 ? 90.626 282.219 7.108 1.00 143.49 471 ILE A O 1
ATOM 3600 N N . GLU A 1 454 ? 90.372 282.115 9.333 1.00 137.88 472 GLU A N 1
ATOM 3601 C CA . GLU A 1 454 ? 90.846 280.740 9.396 1.00 136.53 472 GLU A CA 1
ATOM 3602 C C . GLU A 1 454 ? 89.808 279.770 8.835 1.00 131.74 472 GLU A C 1
ATOM 3603 O O . GLU A 1 454 ? 88.629 280.097 8.666 1.00 132.42 472 GLU A O 1
ATOM 3609 N N . ARG A 1 455 ? 90.274 278.559 8.534 1.00 121.85 473 ARG A N 1
ATOM 3610 C CA . ARG A 1 455 ? 89.428 277.483 8.042 1.00 114.57 473 ARG A CA 1
ATOM 3611 C C . ARG A 1 455 ? 89.900 276.168 8.645 1.00 117.29 473 ARG A C 1
ATOM 3612 O O . ARG A 1 455 ? 91.104 275.953 8.816 1.00 119.92 473 ARG A O 1
ATOM 3620 N N . ALA A 1 456 ? 88.948 275.302 8.984 1.00 114.42 474 ALA A N 1
ATOM 3621 C CA . ALA A 1 456 ? 89.255 273.988 9.531 1.00 115.68 474 ALA A CA 1
ATOM 3622 C C . ALA A 1 456 ? 88.122 273.035 9.171 1.00 112.11 474 ALA A C 1
ATOM 3623 O O . ALA A 1 456 ? 87.121 273.427 8.564 1.00 109.57 474 ALA A O 1
ATOM 3625 N N . ALA A 1 457 ? 88.289 271.769 9.544 1.00 113.28 475 ALA A N 1
ATOM 3626 C CA . ALA A 1 457 ? 87.230 270.791 9.367 1.00 113.31 475 ALA A CA 1
ATOM 3627 C C . ALA A 1 457 ? 86.224 270.912 10.508 1.00 119.14 475 ALA A C 1
ATOM 3628 O O . ALA A 1 457 ? 86.397 271.696 11.444 1.00 118.09 475 ALA A O 1
ATOM 3630 N N . LEU A 1 458 ? 85.157 270.119 10.438 1.00 121.89 476 LEU A N 1
ATOM 3631 C CA . LEU A 1 458 ? 84.097 270.188 11.436 1.00 124.44 476 LEU A CA 1
ATOM 3632 C C . LEU A 1 458 ? 84.466 269.510 12.751 1.00 129.78 476 LEU A C 1
ATOM 3633 O O . LEU A 1 458 ? 83.646 269.501 13.675 1.00 127.30 476 LEU A O 1
ATOM 3638 N N . ASP A 1 459 ? 85.670 268.949 12.862 1.00 144.61 477 ASP A N 1
ATOM 3639 C CA . ASP A 1 459 ? 86.145 268.337 14.094 1.00 147.47 477 ASP A CA 1
ATOM 3640 C C . ASP A 1 459 ? 87.242 269.149 14.766 1.00 152.81 477 ASP A C 1
ATOM 3641 O O . ASP A 1 459 ? 87.678 268.786 15.863 1.00 159.87 477 ASP A O 1
ATOM 3646 N N . GLY A 1 460 ? 87.692 270.237 14.147 1.00 151.13 478 GLY A N 1
ATOM 3647 C CA . GLY A 1 460 ? 88.825 270.980 14.654 1.00 149.94 478 GLY A CA 1
ATOM 3648 C C . GLY A 1 460 ? 90.164 270.496 14.151 1.00 149.90 478 GLY A C 1
ATOM 3649 O O . GLY A 1 460 ? 91.174 270.665 14.845 1.00 158.80 478 GLY A O 1
ATOM 3650 N N . SER A 1 461 ? 90.209 269.896 12.967 1.00 140.39 479 SER A N 1
ATOM 3651 C CA . SER A 1 461 ? 91.434 269.360 12.398 1.00 146.04 479 SER A CA 1
ATOM 3652 C C . SER A 1 461 ? 91.892 270.231 11.234 1.00 161.99 479 SER A C 1
ATOM 3653 O O . SER A 1 461 ? 91.154 271.087 10.740 1.00 163.79 479 SER A O 1
ATOM 3656 N N . ASP A 1 462 ? 93.133 269.979 10.800 1.00 179.38 480 ASP A N 1
ATOM 3657 C CA . ASP A 1 462 ? 93.831 270.695 9.729 1.00 182.57 480 ASP A CA 1
ATOM 3658 C C . ASP A 1 462 ? 93.441 272.169 9.633 1.00 179.85 480 ASP A C 1
ATOM 3659 O O . ASP A 1 462 ? 93.092 272.658 8.552 1.00 183.21 480 ASP A O 1
ATOM 3664 N N . ARG A 1 463 ? 93.509 272.890 10.755 1.00 164.85 481 ARG A N 1
ATOM 3665 C CA . ARG A 1 463 ? 93.211 274.317 10.752 1.00 138.21 481 ARG A CA 1
ATOM 3666 C C . ARG A 1 463 ? 94.206 275.070 9.878 1.00 133.46 481 ARG A C 1
ATOM 3667 O O . ARG A 1 463 ? 95.374 275.229 10.249 1.00 137.81 481 ARG A O 1
ATOM 3675 N N . VAL A 1 464 ? 93.760 275.525 8.711 1.00 128.84 482 VAL A N 1
ATOM 3676 C CA . VAL A 1 464 ? 94.604 276.252 7.769 1.00 124.03 482 VAL A CA 1
ATOM 3677 C C . VAL A 1 464 ? 94.103 277.689 7.690 1.00 119.25 482 VAL A C 1
ATOM 3678 O O . VAL A 1 464 ? 92.937 277.932 7.354 1.00 125.40 482 VAL A O 1
ATOM 3682 N N . VAL A 1 465 ? 94.977 278.636 8.024 1.00 118.50 483 VAL A N 1
ATOM 3683 C CA . VAL A 1 465 ? 94.650 280.055 7.920 1.00 119.26 483 VAL A CA 1
ATOM 3684 C C . VAL A 1 465 ? 94.483 280.421 6.450 1.00 130.87 483 VAL A C 1
ATOM 3685 O O . VAL A 1 465 ? 95.405 280.247 5.644 1.00 147.89 483 VAL A O 1
ATOM 3689 N N . LEU A 1 466 ? 93.299 280.920 6.089 1.00 122.99 484 LEU A N 1
ATOM 3690 C CA . LEU A 1 466 ? 93.019 281.215 4.687 1.00 122.05 484 LEU A CA 1
ATOM 3691 C C . LEU A 1 466 ? 93.629 282.546 4.263 1.00 127.69 484 LEU A C 1
ATOM 3692 O O . LEU A 1 466 ? 94.462 282.597 3.353 1.00 140.89 484 LEU A O 1
ATOM 3697 N N . VAL A 1 467 ? 93.223 283.636 4.910 1.00 123.74 485 VAL A N 1
ATOM 3698 C CA . VAL A 1 467 ? 93.634 284.982 4.530 1.00 129.08 485 VAL A CA 1
ATOM 3699 C C . VAL A 1 467 ? 94.454 285.590 5.659 1.00 140.09 485 VAL A C 1
ATOM 3700 O O . VAL A 1 467 ? 94.141 285.393 6.838 1.00 139.38 485 VAL A O 1
ATOM 3704 N N . ASN A 1 468 ? 95.507 286.332 5.295 1.00 141.60 486 ASN A N 1
ATOM 3705 C CA . ASN A 1 468 ? 96.321 287.031 6.280 1.00 131.93 486 ASN A CA 1
ATOM 3706 C C . ASN A 1 468 ? 96.625 288.481 5.919 1.00 128.67 486 ASN A C 1
ATOM 3707 O O . ASN A 1 468 ? 97.142 289.206 6.775 1.00 131.01 486 ASN A O 1
ATOM 3712 N N . THR A 1 469 ? 96.302 288.938 4.711 1.00 123.07 487 THR A N 1
ATOM 3713 C CA . THR A 1 469 ? 96.736 290.244 4.230 1.00 124.15 487 THR A CA 1
ATOM 3714 C C . THR A 1 469 ? 95.564 291.212 4.131 1.00 124.36 487 THR A C 1
ATOM 3715 O O . THR A 1 469 ? 94.447 290.818 3.779 1.00 130.85 487 THR A O 1
ATOM 3719 N N . SER A 1 470 ? 95.839 292.484 4.433 1.00 122.18 488 SER A N 1
ATOM 3720 C CA . SER A 1 470 ? 94.875 293.580 4.302 1.00 133.84 488 SER A CA 1
ATOM 3721 C C . SER A 1 470 ? 93.567 293.267 5.028 1.00 136.09 488 SER A C 1
ATOM 3722 O O . SER A 1 470 ? 92.469 293.391 4.481 1.00 132.04 488 SER A O 1
ATOM 3725 N N . LEU A 1 471 ? 93.699 292.862 6.286 1.00 142.98 489 LEU A N 1
ATOM 3726 C CA . LEU A 1 471 ? 92.573 292.495 7.133 1.00 142.98 489 LEU A CA 1
ATOM 3727 C C . LEU A 1 471 ? 92.527 293.451 8.313 1.00 143.20 489 LEU A C 1
ATOM 3728 O O . LEU A 1 471 ? 93.560 293.733 8.928 1.00 154.57 489 LEU A O 1
ATOM 3733 N N . GLY A 1 472 ? 91.335 293.948 8.622 1.00 131.71 490 GLY A N 1
ATOM 3734 C CA . GLY A 1 472 ? 91.163 294.837 9.751 1.00 133.76 490 GLY A CA 1
ATOM 3735 C C . GLY A 1 472 ? 90.134 294.318 10.730 1.00 135.02 490 GLY A C 1
ATOM 3736 O O . GLY A 1 472 ? 90.480 293.676 11.726 1.00 139.39 490 GLY A O 1
ATOM 3737 N N . TRP A 1 473 ? 88.859 294.583 10.451 1.00 132.22 491 TRP A N 1
ATOM 3738 C CA . TRP A 1 473 ? 87.747 294.154 11.294 1.00 123.29 491 TRP A CA 1
ATOM 3739 C C . TRP A 1 473 ? 86.814 293.264 10.479 1.00 128.17 491 TRP A C 1
ATOM 3740 O O . TRP A 1 473 ? 85.723 293.692 10.081 1.00 134.67 491 TRP A O 1
ATOM 3751 N N . PRO A 1 474 ? 87.213 292.020 10.207 1.00 122.93 492 PRO A N 1
ATOM 3752 C CA . PRO A 1 474 ? 86.331 291.129 9.444 1.00 117.93 492 PRO A CA 1
ATOM 3753 C C . PRO A 1 474 ? 85.167 290.636 10.288 1.00 112.91 492 PRO A C 1
ATOM 3754 O O . PRO A 1 474 ? 85.260 289.596 10.949 1.00 114.63 492 PRO A O 1
ATOM 3758 N N . ASN A 1 475 ? 84.056 291.372 10.263 1.00 107.86 493 ASN A N 1
ATOM 3759 C CA . ASN A 1 475 ? 82.925 291.056 11.126 1.00 107.60 493 ASN A CA 1
ATOM 3760 C C . ASN A 1 475 ? 81.974 290.040 10.514 1.00 112.44 493 ASN A C 1
ATOM 3761 O O . ASN A 1 475 ? 81.315 289.303 11.255 1.00 118.52 493 ASN A O 1
ATOM 3766 N N . GLY A 1 476 ? 81.881 289.987 9.187 1.00 115.14 494 GLY A N 1
ATOM 3767 C CA . GLY A 1 476 ? 80.924 289.116 8.533 1.00 110.49 494 GLY A CA 1
ATOM 3768 C C . GLY A 1 476 ? 81.520 288.116 7.564 1.00 106.10 494 GLY A C 1
ATOM 3769 O O . GLY A 1 476 ? 82.626 288.310 7.051 1.00 106.42 494 GLY A O 1
ATOM 3770 N N . LEU A 1 477 ? 80.778 287.045 7.294 1.00 104.07 495 LEU A N 1
ATOM 3771 C CA . LEU A 1 477 ? 81.236 285.987 6.409 1.00 103.15 495 LEU A CA 1
ATOM 3772 C C . LEU A 1 477 ? 80.018 285.343 5.761 1.00 105.54 495 LEU A C 1
ATOM 3773 O O . LEU A 1 477 ? 78.945 285.268 6.367 1.00 106.41 495 LEU A O 1
ATOM 3778 N N . ALA A 1 478 ? 80.188 284.892 4.519 1.00 105.11 496 ALA A N 1
ATOM 3779 C CA . ALA A 1 478 ? 79.111 284.226 3.796 1.00 99.65 496 ALA A CA 1
ATOM 3780 C C . ALA A 1 478 ? 79.708 283.400 2.666 1.00 92.43 496 ALA A C 1
ATOM 3781 O O . ALA A 1 478 ? 80.813 283.673 2.189 1.00 94.25 496 ALA A O 1
ATOM 3783 N N . LEU A 1 479 ? 78.955 282.387 2.236 1.00 94.66 497 LEU A N 1
ATOM 3784 C CA . LEU A 1 479 ? 79.403 281.474 1.195 1.00 103.55 497 LEU A CA 1
ATOM 3785 C C . LEU A 1 479 ? 78.362 281.368 0.092 1.00 113.88 497 LEU A C 1
ATOM 3786 O O . LEU A 1 479 ? 77.158 281.314 0.362 1.00 117.50 497 LEU A O 1
ATOM 3791 N N . ASP A 1 480 ? 78.839 281.334 -1.152 1.00 122.36 498 ASP A N 1
ATOM 3792 C CA . ASP A 1 480 ? 78.011 281.060 -2.325 1.00 114.28 498 ASP A CA 1
ATOM 3793 C C . ASP A 1 480 ? 78.439 279.689 -2.840 1.00 114.99 498 ASP A C 1
ATOM 3794 O O . ASP A 1 480 ? 79.417 279.574 -3.586 1.00 114.74 498 ASP A O 1
ATOM 3799 N N . TYR A 1 481 ? 77.695 278.654 -2.439 1.00 113.01 499 TYR A N 1
ATOM 3800 C CA . TYR A 1 481 ? 78.132 277.281 -2.673 1.00 113.00 499 TYR A CA 1
ATOM 3801 C C . TYR A 1 481 ? 78.168 276.945 -4.158 1.00 115.80 499 TYR A C 1
ATOM 3802 O O . TYR A 1 481 ? 79.070 276.233 -4.617 1.00 122.88 499 TYR A O 1
ATOM 3811 N N . ASP A 1 482 ? 77.208 277.457 -4.930 1.00 115.23 500 ASP A N 1
ATOM 3812 C CA . ASP A 1 482 ? 77.145 277.111 -6.344 1.00 121.03 500 ASP A CA 1
ATOM 3813 C C . ASP A 1 482 ? 78.313 277.680 -7.136 1.00 126.59 500 ASP A C 1
ATOM 3814 O O . ASP A 1 482 ? 78.586 277.198 -8.240 1.00 141.21 500 ASP A O 1
ATOM 3819 N N . GLU A 1 483 ? 79.010 278.684 -6.603 1.00 120.53 501 GLU A N 1
ATOM 3820 C CA . GLU A 1 483 ? 80.129 279.295 -7.309 1.00 123.37 501 GLU A CA 1
ATOM 3821 C C . GLU A 1 483 ? 81.451 279.119 -6.573 1.00 126.28 501 GLU A C 1
ATOM 3822 O O . GLU A 1 483 ? 82.449 279.742 -6.959 1.00 131.60 501 GLU A O 1
ATOM 3828 N N . GLY A 1 484 ? 81.489 278.279 -5.539 1.00 117.92 502 GLY A N 1
ATOM 3829 C CA . GLY A 1 484 ? 82.715 277.935 -4.840 1.00 116.24 502 GLY A CA 1
ATOM 3830 C C . GLY A 1 484 ? 83.529 279.114 -4.344 1.00 118.19 502 GLY A C 1
ATOM 3831 O O . GLY A 1 484 ? 84.730 278.984 -4.092 1.00 118.31 502 GLY A O 1
ATOM 3832 N N . LYS A 1 485 ? 82.886 280.266 -4.187 1.00 117.21 503 LYS A N 1
ATOM 3833 C CA . LYS A 1 485 ? 83.535 281.468 -3.691 1.00 119.87 503 LYS A CA 1
ATOM 3834 C C . LYS A 1 485 ? 82.911 281.885 -2.367 1.00 119.49 503 LYS A C 1
ATOM 3835 O O . LYS A 1 485 ? 81.717 281.674 -2.132 1.00 109.96 503 LYS A O 1
ATOM 3841 N N . ILE A 1 486 ? 83.734 282.468 -1.496 1.00 127.81 504 ILE A N 1
ATOM 3842 C CA . ILE A 1 486 ? 83.276 282.967 -0.205 1.00 116.98 504 ILE A CA 1
ATOM 3843 C C . ILE A 1 486 ? 83.412 284.483 -0.200 1.00 111.54 504 ILE A C 1
ATOM 3844 O O . ILE A 1 486 ? 84.314 285.060 -0.820 1.00 121.34 504 ILE A O 1
ATOM 3849 N N . TYR A 1 487 ? 82.490 285.129 0.499 1.00 100.52 505 TYR A N 1
ATOM 3850 C CA . TYR A 1 487 ? 82.421 286.578 0.570 1.00 100.19 505 TYR A CA 1
ATOM 3851 C C . TYR A 1 487 ? 82.609 286.992 2.021 1.00 104.21 505 TYR A C 1
ATOM 3852 O O . TYR A 1 487 ? 82.077 286.347 2.930 1.00 110.84 505 TYR A O 1
ATOM 3861 N N . TRP A 1 488 ? 83.372 288.060 2.242 1.00 105.73 506 TRP A N 1
ATOM 3862 C CA . TRP A 1 488 ? 83.560 288.584 3.586 1.00 105.30 506 TRP A CA 1
ATOM 3863 C C . TRP A 1 488 ? 83.445 290.099 3.538 1.00 107.93 506 TRP A C 1
ATOM 3864 O O . TRP A 1 488 ? 83.266 290.698 2.474 1.00 104.56 506 TRP A O 1
ATOM 3875 N N . GLY A 1 489 ? 83.543 290.719 4.709 1.00 110.91 507 GLY A N 1
ATOM 3876 C CA . GLY A 1 489 ? 83.367 292.151 4.816 1.00 95.91 507 GLY A CA 1
ATOM 3877 C C . GLY A 1 489 ? 84.082 292.750 6.008 1.00 114.83 507 GLY A C 1
ATOM 3878 O O . GLY A 1 489 ? 84.085 292.172 7.100 1.00 95.99 507 GLY A O 1
ATOM 3879 N N . ASP A 1 490 ? 84.689 293.916 5.810 1.00 113.54 508 ASP A N 1
ATOM 3880 C CA . ASP A 1 490 ? 85.530 294.546 6.814 1.00 113.45 508 ASP A CA 1
ATOM 3881 C C . ASP A 1 490 ? 84.962 295.906 7.194 1.00 126.33 508 ASP A C 1
ATOM 3882 O O . ASP A 1 490 ? 84.448 296.640 6.343 1.00 131.81 508 ASP A O 1
ATOM 3887 N N . ALA A 1 491 ? 85.061 296.235 8.481 1.00 129.42 509 ALA A N 1
ATOM 3888 C CA . ALA A 1 491 ? 84.588 297.507 9.009 1.00 130.54 509 ALA A CA 1
ATOM 3889 C C . ALA A 1 491 ? 85.710 298.494 9.289 1.00 117.75 509 ALA A C 1
ATOM 3890 O O . ALA A 1 491 ? 85.474 299.706 9.255 1.00 100.69 509 ALA A O 1
ATOM 3892 N N . LYS A 1 492 ? 86.915 298.006 9.593 1.00 124.04 510 LYS A N 1
ATOM 3893 C CA . LYS A 1 492 ? 88.060 298.900 9.738 1.00 129.18 510 LYS A CA 1
ATOM 3894 C C . LYS A 1 492 ? 88.518 299.425 8.383 1.00 139.05 510 LYS A C 1
ATOM 3895 O O . LYS A 1 492 ? 88.703 300.636 8.206 1.00 145.31 510 LYS A O 1
ATOM 3901 N N . THR A 1 493 ? 88.705 298.530 7.409 1.00 133.61 511 THR A N 1
ATOM 3902 C CA . THR A 1 493 ? 89.066 298.960 6.062 1.00 132.20 511 THR A CA 1
ATOM 3903 C C . THR A 1 493 ? 87.924 299.673 5.353 1.00 136.46 511 THR A C 1
ATOM 3904 O O . THR A 1 493 ? 88.139 300.202 4.256 1.00 146.73 511 THR A O 1
ATOM 3908 N N . ASP A 1 494 ? 86.729 299.694 5.949 1.00 137.01 512 ASP A N 1
ATOM 3909 C CA . ASP A 1 494 ? 85.549 300.336 5.366 1.00 132.50 512 ASP A CA 1
ATOM 3910 C C . ASP A 1 494 ? 85.321 299.840 3.939 1.00 129.92 512 ASP A C 1
ATOM 3911 O O . ASP A 1 494 ? 85.070 300.615 3.013 1.00 131.97 512 ASP A O 1
ATOM 3916 N N . LYS A 1 495 ? 85.414 298.523 3.770 1.00 121.31 513 LYS A N 1
ATOM 3917 C CA . LYS A 1 495 ? 85.490 297.932 2.443 1.00 117.52 513 LYS A CA 1
ATOM 3918 C C . LYS A 1 495 ? 85.094 296.466 2.539 1.00 123.43 513 LYS A C 1
ATOM 3919 O O . LYS A 1 495 ? 85.210 295.845 3.598 1.00 129.43 513 LYS A O 1
ATOM 3925 N N . ILE A 1 496 ? 84.619 295.919 1.421 1.00 128.54 514 ILE A N 1
ATOM 3926 C CA . ILE A 1 496 ? 84.125 294.544 1.371 1.00 120.16 514 ILE A CA 1
ATOM 3927 C C . ILE A 1 496 ? 84.574 293.897 0.067 1.00 119.57 514 ILE A C 1
ATOM 3928 O O . ILE A 1 496 ? 84.420 294.485 -1.009 1.00 126.76 514 ILE A O 1
ATOM 3933 N N . GLU A 1 497 ? 85.127 292.687 0.163 1.00 115.48 515 GLU A N 1
ATOM 3934 C CA . GLU A 1 497 ? 85.758 292.025 -0.970 1.00 130.17 515 GLU A CA 1
ATOM 3935 C C . GLU A 1 497 ? 85.368 290.552 -0.990 1.00 133.26 515 GLU A C 1
ATOM 3936 O O . GLU A 1 497 ? 84.706 290.047 -0.078 1.00 125.28 515 GLU A O 1
ATOM 3942 N N . VAL A 1 498 ? 85.795 289.860 -2.052 1.00 145.58 516 VAL A N 1
ATOM 3943 C CA . VAL A 1 498 ? 85.408 288.481 -2.330 1.00 144.88 516 VAL A CA 1
ATOM 3944 C C . VAL A 1 498 ? 86.657 287.639 -2.571 1.00 148.53 516 VAL A C 1
ATOM 3945 O O . VAL A 1 498 ? 87.726 288.151 -2.907 1.00 152.68 516 VAL A O 1
ATOM 3949 N N . MET A 1 499 ? 86.505 286.325 -2.396 1.00 145.37 517 MET A N 1
ATOM 3950 C CA . MET A 1 499 ? 87.557 285.369 -2.712 1.00 144.72 517 MET A CA 1
ATOM 3951 C C . MET A 1 499 ? 86.929 284.043 -3.124 1.00 134.88 517 MET A C 1
ATOM 3952 O O . MET A 1 499 ? 85.763 283.768 -2.832 1.00 134.47 517 MET A O 1
ATOM 3957 N N . ASN A 1 500 ? 87.716 283.229 -3.822 1.00 135.01 518 ASN A N 1
ATOM 3958 C CA . ASN A 1 500 ? 87.359 281.856 -4.146 1.00 137.00 518 ASN A CA 1
ATOM 3959 C C . ASN A 1 500 ? 87.965 280.925 -3.100 1.00 138.50 518 ASN A C 1
ATOM 3960 O O . ASN A 1 500 ? 88.987 281.240 -2.484 1.00 137.94 518 ASN A O 1
ATOM 3965 N N . THR A 1 501 ? 87.320 279.773 -2.895 1.00 132.20 519 THR A N 1
ATOM 3966 C CA . THR A 1 501 ? 87.815 278.829 -1.898 1.00 131.79 519 THR A CA 1
ATOM 3967 C C . THR A 1 501 ? 89.187 278.272 -2.263 1.00 141.53 519 THR A C 1
ATOM 3968 O O . THR A 1 501 ? 89.910 277.808 -1.375 1.00 147.73 519 THR A O 1
ATOM 3972 N N . ASP A 1 502 ? 89.563 278.306 -3.545 1.00 146.40 520 ASP A N 1
ATOM 3973 C CA . ASP A 1 502 ? 90.911 277.926 -3.951 1.00 147.18 520 ASP A CA 1
ATOM 3974 C C . ASP A 1 502 ? 91.946 278.984 -3.599 1.00 142.84 520 ASP A C 1
ATOM 3975 O O . ASP A 1 502 ? 93.145 278.723 -3.729 1.00 145.33 520 ASP A O 1
ATOM 3980 N N . GLY A 1 503 ? 91.514 280.164 -3.164 1.00 142.94 521 GLY A N 1
ATOM 3981 C CA . GLY A 1 503 ? 92.413 281.291 -3.028 1.00 139.87 521 GLY A CA 1
ATOM 3982 C C . GLY A 1 503 ? 92.831 281.882 -4.352 1.00 133.69 521 GLY A C 1
ATOM 3983 O O . GLY A 1 503 ? 93.954 282.380 -4.476 1.00 124.56 521 GLY A O 1
ATOM 3984 N N . THR A 1 504 ? 91.944 281.855 -5.347 1.00 129.62 522 THR A N 1
ATOM 3985 C CA . THR A 1 504 ? 92.300 282.284 -6.693 1.00 135.70 522 THR A CA 1
ATOM 3986 C C . THR A 1 504 ? 92.138 283.793 -6.820 1.00 137.76 522 THR A C 1
ATOM 3987 O O . THR A 1 504 ? 93.127 284.533 -6.773 1.00 145.86 522 THR A O 1
ATOM 3991 N N . GLY A 1 505 ? 90.900 284.257 -6.966 1.00 129.56 523 GLY A N 1
ATOM 3992 C CA . GLY A 1 505 ? 90.638 285.675 -7.076 1.00 120.95 523 GLY A CA 1
ATOM 3993 C C . GLY A 1 505 ? 90.389 286.302 -5.718 1.00 118.61 523 GLY A C 1
ATOM 3994 O O . GLY A 1 505 ? 89.884 285.660 -4.804 1.00 139.70 523 GLY A O 1
ATOM 3995 N N . ARG A 1 506 ? 90.763 287.582 -5.593 1.00 120.74 524 ARG A N 1
ATOM 3996 C CA . ARG A 1 506 ? 90.539 288.342 -4.360 1.00 122.24 524 ARG A CA 1
ATOM 3997 C C . ARG A 1 506 ? 90.368 289.812 -4.757 1.00 129.75 524 ARG A C 1
ATOM 3998 O O . ARG A 1 506 ? 91.274 290.638 -4.628 1.00 140.33 524 ARG A O 1
ATOM 4006 N N . ARG A 1 507 ? 89.186 290.136 -5.270 1.00 125.03 525 ARG A N 1
ATOM 4007 C CA . ARG A 1 507 ? 88.884 291.477 -5.745 1.00 127.06 525 ARG A CA 1
ATOM 4008 C C . ARG A 1 507 ? 87.947 292.176 -4.767 1.00 127.77 525 ARG A C 1
ATOM 4009 O O . ARG A 1 507 ? 87.107 291.541 -4.123 1.00 110.69 525 ARG A O 1
ATOM 4017 N N . VAL A 1 508 ? 88.105 293.491 -4.654 1.00 136.35 526 VAL A N 1
ATOM 4018 C CA . VAL A 1 508 ? 87.203 294.294 -3.836 1.00 137.96 526 VAL A CA 1
ATOM 4019 C C . VAL A 1 508 ? 85.908 294.505 -4.606 1.00 142.65 526 VAL A C 1
ATOM 4020 O O . VAL A 1 508 ? 85.921 294.792 -5.809 1.00 154.79 526 VAL A O 1
ATOM 4024 N N . LEU A 1 509 ? 84.780 294.341 -3.920 1.00 135.95 527 LEU A N 1
ATOM 4025 C CA . LEU A 1 509 ? 83.472 294.495 -4.566 1.00 133.56 527 LEU A CA 1
ATOM 4026 C C . LEU A 1 509 ? 83.022 295.953 -4.516 1.00 136.33 527 LEU A C 1
ATOM 4027 O O . LEU A 1 509 ? 82.932 296.617 -5.553 1.00 143.65 527 LEU A O 1
ATOM 4032 N N . VAL A 1 510 ? 82.742 296.462 -3.316 1.00 134.66 528 VAL A N 1
ATOM 4033 C CA . VAL A 1 510 ? 82.377 297.861 -3.123 1.00 131.72 528 VAL A CA 1
ATOM 4034 C C . VAL A 1 510 ? 83.280 298.471 -2.061 1.00 131.19 528 VAL A C 1
ATOM 4035 O O . VAL A 1 510 ? 83.532 297.861 -1.016 1.00 133.94 528 VAL A O 1
ATOM 4039 N N . GLU A 1 511 ? 83.755 299.687 -2.333 1.00 131.31 529 GLU A N 1
ATOM 4040 C CA . GLU A 1 511 ? 84.687 300.397 -1.471 1.00 131.25 529 GLU A CA 1
ATOM 4041 C C . GLU A 1 511 ? 84.162 301.739 -0.982 1.00 137.23 529 GLU A C 1
ATOM 4042 O O . GLU A 1 511 ? 84.666 302.250 0.025 1.00 133.95 529 GLU A O 1
ATOM 4048 N N . ASP A 1 512 ? 83.131 302.290 -1.619 1.00 159.49 530 ASP A N 1
ATOM 4049 C CA . ASP A 1 512 ? 82.796 303.701 -1.467 1.00 168.61 530 ASP A CA 1
ATOM 4050 C C . ASP A 1 512 ? 82.274 304.058 -0.078 1.00 166.22 530 ASP A C 1
ATOM 4051 O O . ASP A 1 512 ? 82.948 304.774 0.670 1.00 171.70 530 ASP A O 1
ATOM 4056 N N . LYS A 1 513 ? 81.083 303.577 0.283 1.00 147.21 531 LYS A N 1
ATOM 4057 C CA . LYS A 1 513 ? 80.394 304.033 1.490 1.00 130.30 531 LYS A CA 1
ATOM 4058 C C . LYS A 1 513 ? 79.958 302.816 2.312 1.00 118.96 531 LYS A C 1
ATOM 4059 O O . LYS A 1 513 ? 78.766 302.537 2.470 1.00 107.77 531 LYS A O 1
ATOM 4065 N N . ILE A 1 514 ? 80.944 302.103 2.848 1.00 126.06 532 ILE A N 1
ATOM 4066 C CA . ILE A 1 514 ? 80.721 300.955 3.725 1.00 120.30 532 ILE A CA 1
ATOM 4067 C C . ILE A 1 514 ? 81.413 301.243 5.054 1.00 125.61 532 ILE A C 1
ATOM 4068 O O . ILE A 1 514 ? 82.434 300.614 5.369 1.00 128.55 532 ILE A O 1
ATOM 4073 N N . PRO A 1 515 ? 80.902 302.177 5.862 1.00 125.38 533 PRO A N 1
ATOM 4074 C CA . PRO A 1 515 ? 81.648 302.585 7.064 1.00 126.09 533 PRO A CA 1
ATOM 4075 C C . PRO A 1 515 ? 81.814 301.486 8.099 1.00 126.33 533 PRO A C 1
ATOM 4076 O O . PRO A 1 515 ? 82.851 301.443 8.772 1.00 121.39 533 PRO A O 1
ATOM 4080 N N . HIS A 1 516 ? 80.839 300.589 8.249 1.00 125.47 534 HIS A N 1
ATOM 4081 C CA . HIS A 1 516 ? 80.891 299.656 9.368 1.00 122.96 534 HIS A CA 1
ATOM 4082 C C . HIS A 1 516 ? 79.851 298.546 9.266 1.00 113.77 534 HIS A C 1
ATOM 4083 O O . HIS A 1 516 ? 78.742 298.677 9.796 1.00 108.80 534 HIS A O 1
ATOM 4090 N N . ILE A 1 517 ? 80.200 297.443 8.614 1.00 103.11 535 ILE A N 1
ATOM 4091 C CA . ILE A 1 517 ? 79.275 296.330 8.435 1.00 97.39 535 ILE A CA 1
ATOM 4092 C C . ILE A 1 517 ? 79.477 295.316 9.552 1.00 90.78 535 ILE A C 1
ATOM 4093 O O . ILE A 1 517 ? 80.598 294.847 9.786 1.00 89.63 535 ILE A O 1
ATOM 4098 N N . PHE A 1 518 ? 78.392 294.988 10.250 1.00 86.05 536 PHE A N 1
ATOM 4099 C CA . PHE A 1 518 ? 78.370 293.886 11.202 1.00 95.07 536 PHE A CA 1
ATOM 4100 C C . PHE A 1 518 ? 77.586 292.691 10.682 1.00 93.40 536 PHE A C 1
ATOM 4101 O O . PHE A 1 518 ? 78.113 291.575 10.644 1.00 101.28 536 PHE A O 1
ATOM 4109 N N . GLY A 1 519 ? 76.337 292.897 10.268 1.00 87.64 537 GLY A N 1
ATOM 4110 C CA . GLY A 1 519 ? 75.556 291.813 9.689 1.00 85.51 537 GLY A CA 1
ATOM 4111 C C . GLY A 1 519 ? 75.957 291.560 8.244 1.00 93.49 537 GLY A C 1
ATOM 4112 O O . GLY A 1 519 ? 76.288 292.481 7.497 1.00 108.61 537 GLY A O 1
ATOM 4113 N N . PHE A 1 520 ? 75.918 290.289 7.848 1.00 83.02 538 PHE A N 1
ATOM 4114 C CA . PHE A 1 520 ? 76.454 289.905 6.548 1.00 87.68 538 PHE A CA 1
ATOM 4115 C C . PHE A 1 520 ? 75.935 288.530 6.162 1.00 93.36 538 PHE A C 1
ATOM 4116 O O . PHE A 1 520 ? 76.036 287.585 6.950 1.00 106.20 538 PHE A O 1
ATOM 4124 N N . THR A 1 521 ? 75.401 288.420 4.949 1.00 85.10 539 THR A N 1
ATOM 4125 C CA . THR A 1 521 ? 74.883 287.154 4.447 1.00 93.64 539 THR A CA 1
ATOM 4126 C C . THR A 1 521 ? 74.813 287.212 2.929 1.00 103.87 539 THR A C 1
ATOM 4127 O O . THR A 1 521 ? 74.952 288.274 2.317 1.00 115.73 539 THR A O 1
ATOM 4131 N N . LEU A 1 522 ? 74.577 286.047 2.330 1.00 106.73 540 LEU A N 1
ATOM 4132 C CA . LEU A 1 522 ? 74.466 285.917 0.886 1.00 108.75 540 LEU A CA 1
ATOM 4133 C C . LEU A 1 522 ? 73.318 284.976 0.554 1.00 118.64 540 LEU A C 1
ATOM 4134 O O . LEU A 1 522 ? 73.077 284.003 1.274 1.00 118.01 540 LEU A O 1
ATOM 4139 N N . LEU A 1 523 ? 72.612 285.272 -0.539 1.00 121.73 541 LEU A N 1
ATOM 4140 C CA . LEU A 1 523 ? 71.561 284.381 -1.030 1.00 110.29 541 LEU A CA 1
ATOM 4141 C C . LEU A 1 523 ? 71.295 284.710 -2.493 1.00 101.34 541 LEU A C 1
ATOM 4142 O O . LEU A 1 523 ? 70.681 285.740 -2.789 1.00 102.29 541 LEU A O 1
ATOM 4147 N N . GLY A 1 524 ? 71.754 283.842 -3.393 1.00 88.57 542 GLY A N 1
ATOM 4148 C CA . GLY A 1 524 ? 71.396 283.914 -4.799 1.00 110.51 542 GLY A CA 1
ATOM 4149 C C . GLY A 1 524 ? 71.580 285.243 -5.506 1.00 104.96 542 GLY A C 1
ATOM 4150 O O . GLY A 1 524 ? 70.610 285.981 -5.703 1.00 102.79 542 GLY A O 1
ATOM 4151 N N . ASP A 1 525 ? 72.821 285.565 -5.879 1.00 102.90 543 ASP A N 1
ATOM 4152 C CA . ASP A 1 525 ? 73.152 286.750 -6.673 1.00 107.04 543 ASP A CA 1
ATOM 4153 C C . ASP A 1 525 ? 72.838 288.059 -5.953 1.00 117.13 543 ASP A C 1
ATOM 4154 O O . ASP A 1 525 ? 72.727 289.109 -6.596 1.00 124.32 543 ASP A O 1
ATOM 4159 N N . TYR A 1 526 ? 72.686 288.022 -4.631 1.00 115.43 544 TYR A N 1
ATOM 4160 C CA . TYR A 1 526 ? 72.534 289.228 -3.829 1.00 100.21 544 TYR A CA 1
ATOM 4161 C C . TYR A 1 526 ? 73.232 289.029 -2.493 1.00 101.61 544 TYR A C 1
ATOM 4162 O O . TYR A 1 526 ? 73.262 287.922 -1.947 1.00 100.29 544 TYR A O 1
ATOM 4171 N N . VAL A 1 527 ? 73.786 290.117 -1.966 1.00 106.22 545 VAL A N 1
ATOM 4172 C CA . VAL A 1 527 ? 74.515 290.105 -0.704 1.00 115.13 545 VAL A CA 1
ATOM 4173 C C . VAL A 1 527 ? 73.964 291.227 0.163 1.00 110.61 545 VAL A C 1
ATOM 4174 O O . VAL A 1 527 ? 73.977 292.395 -0.245 1.00 115.95 545 VAL A O 1
ATOM 4178 N N . TYR A 1 528 ? 73.496 290.878 1.358 1.00 103.54 546 TYR A N 1
ATOM 4179 C CA . TYR A 1 528 ? 72.868 291.829 2.261 1.00 99.72 546 TYR A CA 1
ATOM 4180 C C . TYR A 1 528 ? 73.796 292.102 3.436 1.00 92.79 546 TYR A C 1
ATOM 4181 O O . TYR A 1 528 ? 74.475 291.196 3.931 1.00 84.03 546 TYR A O 1
ATOM 4190 N N . TRP A 1 529 ? 73.820 293.356 3.876 1.00 99.78 547 TRP A N 1
ATOM 4191 C CA . TRP A 1 529 ? 74.716 293.791 4.933 1.00 102.08 547 TRP A CA 1
ATOM 4192 C C . TRP A 1 529 ? 74.021 294.795 5.837 1.00 104.36 547 TRP A C 1
ATOM 4193 O O . TRP A 1 529 ? 73.098 295.501 5.421 1.00 106.19 547 TRP A O 1
ATOM 4204 N N . THR A 1 530 ? 74.488 294.850 7.081 1.00 107.92 548 THR A N 1
ATOM 4205 C CA . THR A 1 530 ? 73.910 295.685 8.132 1.00 104.93 548 THR A CA 1
ATOM 4206 C C . THR A 1 530 ? 74.972 296.680 8.592 1.00 108.82 548 THR A C 1
ATOM 4207 O O . THR A 1 530 ? 75.909 296.311 9.309 1.00 109.84 548 THR A O 1
ATOM 4211 N N . ASP A 1 531 ? 74.820 297.938 8.184 1.00 113.19 549 ASP A N 1
ATOM 4212 C CA . ASP A 1 531 ? 75.804 298.979 8.460 1.00 117.22 549 ASP A CA 1
ATOM 4213 C C . ASP A 1 531 ? 75.522 299.647 9.802 1.00 113.44 549 ASP A C 1
ATOM 4214 O O . ASP A 1 531 ? 74.441 300.205 10.009 1.00 107.61 549 ASP A O 1
ATOM 4219 N N . TRP A 1 532 ? 76.493 299.589 10.709 1.00 114.00 550 TRP A N 1
ATOM 4220 C CA . TRP A 1 532 ? 76.501 300.468 11.865 1.00 117.18 550 TRP A CA 1
ATOM 4221 C C . TRP A 1 532 ? 76.978 301.854 11.439 1.00 131.71 550 TRP A C 1
ATOM 4222 O O . TRP A 1 532 ? 77.649 302.024 10.412 1.00 138.99 550 TRP A O 1
ATOM 4233 N N . GLN A 1 533 ? 76.604 302.855 12.234 1.00 141.34 551 GLN A N 1
ATOM 4234 C CA . GLN A 1 533 ? 76.893 304.273 12.042 1.00 151.66 551 GLN A CA 1
ATOM 4235 C C . GLN A 1 533 ? 75.962 304.861 10.974 1.00 159.15 551 GLN A C 1
ATOM 4236 O O . GLN A 1 533 ? 75.802 306.081 10.911 1.00 175.62 551 GLN A O 1
ATOM 4242 N N . ARG A 1 534 ? 75.302 304.032 10.169 1.00 143.21 552 ARG A N 1
ATOM 4243 C CA . ARG A 1 534 ? 74.306 304.497 9.221 1.00 127.22 552 ARG A CA 1
ATOM 4244 C C . ARG A 1 534 ? 72.940 303.887 9.472 1.00 128.35 552 ARG A C 1
ATOM 4245 O O . ARG A 1 534 ? 71.962 304.346 8.873 1.00 136.20 552 ARG A O 1
ATOM 4253 N N . ARG A 1 535 ? 72.850 302.881 10.348 1.00 123.63 553 ARG A N 1
ATOM 4254 C CA . ARG A 1 535 ? 71.577 302.312 10.785 1.00 120.97 553 ARG A CA 1
ATOM 4255 C C . ARG A 1 535 ? 70.717 301.904 9.594 1.00 116.51 553 ARG A C 1
ATOM 4256 O O . ARG A 1 535 ? 69.492 302.036 9.609 1.00 119.49 553 ARG A O 1
ATOM 4264 N N . SER A 1 536 ? 71.368 301.396 8.549 1.00 113.31 554 SER A N 1
ATOM 4265 C CA . SER A 1 536 ? 70.695 301.067 7.303 1.00 113.51 554 SER A CA 1
ATOM 4266 C C . SER A 1 536 ? 71.057 299.652 6.874 1.00 104.21 554 SER A C 1
ATOM 4267 O O . SER A 1 536 ? 72.000 299.042 7.384 1.00 104.42 554 SER A O 1
ATOM 4270 N N . ILE A 1 537 ? 70.268 299.131 5.938 1.00 101.68 555 ILE A N 1
ATOM 4271 C CA . ILE A 1 537 ? 70.502 297.832 5.321 1.00 98.34 555 ILE A CA 1
ATOM 4272 C C . ILE A 1 537 ? 70.376 298.007 3.818 1.00 105.46 555 ILE A C 1
ATOM 4273 O O . ILE A 1 537 ? 69.430 298.645 3.344 1.00 116.03 555 ILE A O 1
ATOM 4278 N N . GLU A 1 538 ? 71.326 297.452 3.072 1.00 104.78 556 GLU A N 1
ATOM 4279 C CA . GLU A 1 538 ? 71.266 297.480 1.620 1.00 109.43 556 GLU A CA 1
ATOM 4280 C C . GLU A 1 538 ? 71.628 296.105 1.078 1.00 106.48 556 GLU A C 1
ATOM 4281 O O . GLU A 1 538 ? 72.045 295.207 1.816 1.00 101.17 556 GLU A O 1
ATOM 4287 N N . ARG A 1 539 ? 71.453 295.950 -0.230 1.00 109.84 557 ARG A N 1
ATOM 4288 C CA . ARG A 1 539 ? 71.845 294.756 -0.958 1.00 101.18 557 ARG A CA 1
ATOM 4289 C C . ARG A 1 539 ? 72.808 295.153 -2.069 1.00 99.55 557 ARG A C 1
ATOM 4290 O O . ARG A 1 539 ? 72.842 296.307 -2.503 1.00 102.17 557 ARG A O 1
ATOM 4298 N N . VAL A 1 540 ? 73.617 294.193 -2.511 1.00 103.10 558 VAL A N 1
ATOM 4299 C CA . VAL A 1 540 ? 74.488 294.375 -3.666 1.00 99.82 558 VAL A CA 1
ATOM 4300 C C . VAL A 1 540 ? 74.283 293.209 -4.623 1.00 101.92 558 VAL A C 1
ATOM 4301 O O . VAL A 1 540 ? 74.172 292.055 -4.193 1.00 96.17 558 VAL A O 1
ATOM 4305 N N . HIS A 1 541 ? 74.234 293.512 -5.920 1.00 112.97 559 HIS A N 1
ATOM 4306 C CA . HIS A 1 541 ? 74.142 292.472 -6.933 1.00 119.90 559 HIS A CA 1
ATOM 4307 C C . HIS A 1 541 ? 75.502 291.803 -7.076 1.00 110.55 559 HIS A C 1
ATOM 4308 O O . HIS A 1 541 ? 76.535 292.480 -7.126 1.00 104.63 559 HIS A O 1
ATOM 4315 N N . LYS A 1 542 ? 75.499 290.473 -7.130 1.00 112.97 560 LYS A N 1
ATOM 4316 C CA . LYS A 1 542 ? 76.728 289.691 -7.162 1.00 119.40 560 LYS A CA 1
ATOM 4317 C C . LYS A 1 542 ? 77.562 289.988 -8.402 1.00 142.85 560 LYS A C 1
ATOM 4318 O O . LYS A 1 542 ? 78.652 290.566 -8.306 1.00 150.22 560 LYS A O 1
ATOM 4324 N N . ARG A 1 543 ? 77.057 289.577 -9.569 1.00 149.03 561 ARG A N 1
ATOM 4325 C CA . ARG A 1 543 ? 77.769 289.811 -10.822 1.00 139.06 561 ARG A CA 1
ATOM 4326 C C . ARG A 1 543 ? 77.962 291.300 -11.071 1.00 134.56 561 ARG A C 1
ATOM 4327 O O . ARG A 1 543 ? 79.064 291.752 -11.404 1.00 136.40 561 ARG A O 1
ATOM 4335 N N . SER A 1 544 ? 76.895 292.080 -10.902 1.00 126.45 562 SER A N 1
ATOM 4336 C CA . SER A 1 544 ? 76.960 293.528 -11.038 1.00 118.73 562 SER A CA 1
ATOM 4337 C C . SER A 1 544 ? 77.584 294.165 -9.805 1.00 130.41 562 SER A C 1
ATOM 4338 O O . SER A 1 544 ? 78.324 293.515 -9.061 1.00 149.76 562 SER A O 1
ATOM 4341 N N . ALA A 1 545 ? 77.297 295.447 -9.595 1.00 123.97 563 ALA A N 1
ATOM 4342 C CA . ALA A 1 545 ? 77.608 296.100 -8.332 1.00 116.27 563 ALA A CA 1
ATOM 4343 C C . ALA A 1 545 ? 76.457 296.976 -7.861 1.00 118.66 563 ALA A C 1
ATOM 4344 O O . ALA A 1 545 ? 76.640 297.748 -6.912 1.00 120.36 563 ALA A O 1
ATOM 4346 N N . GLU A 1 546 ? 75.288 296.882 -8.497 1.00 123.19 564 GLU A N 1
ATOM 4347 C CA . GLU A 1 546 ? 74.155 297.719 -8.133 1.00 126.91 564 GLU A CA 1
ATOM 4348 C C . GLU A 1 546 ? 73.785 297.521 -6.671 1.00 128.47 564 GLU A C 1
ATOM 4349 O O . GLU A 1 546 ? 74.023 296.463 -6.080 1.00 127.82 564 GLU A O 1
ATOM 4355 N N . ARG A 1 547 ? 73.193 298.557 -6.088 1.00 127.03 565 ARG A N 1
ATOM 4356 C CA . ARG A 1 547 ? 72.824 298.547 -4.684 1.00 116.91 565 ARG A CA 1
ATOM 4357 C C . ARG A 1 547 ? 71.401 299.057 -4.531 1.00 110.28 565 ARG A C 1
ATOM 4358 O O . ARG A 1 547 ? 70.909 299.837 -5.352 1.00 112.77 565 ARG A O 1
ATOM 4366 N N . GLU A 1 548 ? 70.740 298.597 -3.473 1.00 109.11 566 GLU A N 1
ATOM 4367 C CA . GLU A 1 548 ? 69.349 298.954 -3.229 1.00 110.76 566 GLU A CA 1
ATOM 4368 C C . GLU A 1 548 ? 69.131 299.039 -1.729 1.00 106.68 566 GLU A C 1
ATOM 4369 O O . GLU A 1 548 ? 69.266 298.034 -1.022 1.00 108.51 566 GLU A O 1
ATOM 4375 N N . VAL A 1 549 ? 68.803 300.233 -1.244 1.00 103.15 567 VAL A N 1
ATOM 4376 C CA . VAL A 1 549 ? 68.489 300.393 0.170 1.00 93.87 567 VAL A CA 1
ATOM 4377 C C . VAL A 1 549 ? 67.141 299.735 0.428 1.00 84.99 567 VAL A C 1
ATOM 4378 O O . VAL A 1 549 ? 66.141 300.065 -0.219 1.00 85.51 567 VAL A O 1
ATOM 4382 N N . ILE A 1 550 ? 67.106 298.803 1.378 1.00 76.71 568 ILE A N 1
ATOM 4383 C CA . ILE A 1 550 ? 65.886 298.046 1.628 1.00 81.06 568 ILE A CA 1
ATOM 4384 C C . ILE A 1 550 ? 65.178 298.562 2.874 1.00 94.81 568 ILE A C 1
ATOM 4385 O O . ILE A 1 550 ? 63.943 298.569 2.930 1.00 100.87 568 ILE A O 1
ATOM 4390 N N . ILE A 1 551 ? 65.949 299.039 3.854 1.00 93.14 569 ILE A N 1
ATOM 4391 C CA . ILE A 1 551 ? 65.427 299.809 4.982 1.00 91.82 569 ILE A CA 1
ATOM 4392 C C . ILE A 1 551 ? 66.554 300.665 5.536 1.00 99.47 569 ILE A C 1
ATOM 4393 O O . ILE A 1 551 ? 67.616 300.147 5.896 1.00 74.62 569 ILE A O 1
ATOM 4398 N N . ASP A 1 552 ? 66.337 301.975 5.593 1.00 104.77 570 ASP A N 1
ATOM 4399 C CA . ASP A 1 552 ? 67.279 302.907 6.192 1.00 119.18 570 ASP A CA 1
ATOM 4400 C C . ASP A 1 552 ? 66.723 303.442 7.508 1.00 123.78 570 ASP A C 1
ATOM 4401 O O . ASP A 1 552 ? 65.523 303.352 7.783 1.00 123.05 570 ASP A O 1
ATOM 4406 N N . GLN A 1 553 ? 67.620 304.001 8.319 1.00 124.75 571 GLN A N 1
ATOM 4407 C CA . GLN A 1 553 ? 67.293 304.570 9.628 1.00 128.27 571 GLN A CA 1
ATOM 4408 C C . GLN A 1 553 ? 66.543 303.556 10.501 1.00 121.40 571 GLN A C 1
ATOM 4409 O O . GLN A 1 553 ? 65.335 303.639 10.725 1.00 124.42 571 GLN A O 1
ATOM 4415 N N . LEU A 1 554 ? 67.310 302.580 10.983 1.00 106.55 572 LEU A N 1
ATOM 4416 C CA . LEU A 1 554 ? 66.818 301.587 11.931 1.00 91.32 572 LEU A CA 1
AT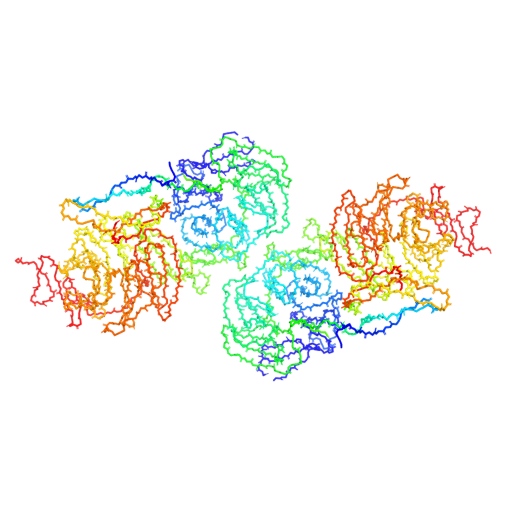OM 4417 C C . LEU A 1 554 ? 67.861 301.398 13.024 1.00 91.96 572 LEU A C 1
ATOM 4418 O O . LEU A 1 554 ? 68.926 300.819 12.773 1.00 93.14 572 LEU A O 1
ATOM 4423 N N . PRO A 1 555 ? 67.600 301.868 14.239 1.00 90.00 573 PRO A N 1
ATOM 4424 C CA . PRO A 1 555 ? 68.638 301.850 15.275 1.00 92.81 573 PRO A CA 1
ATOM 4425 C C . PRO A 1 555 ? 68.887 300.449 15.816 1.00 88.39 573 PRO A C 1
ATOM 4426 O O . PRO A 1 555 ? 68.098 299.521 15.619 1.00 82.46 573 PRO A O 1
ATOM 4430 N N . ASP A 1 556 ? 70.021 300.312 16.509 1.00 88.42 574 ASP A N 1
ATOM 4431 C CA . ASP A 1 556 ? 70.389 299.078 17.208 1.00 95.45 574 ASP A CA 1
ATOM 4432 C C . ASP A 1 556 ? 70.412 297.874 16.267 1.00 99.59 574 ASP A C 1
ATOM 4433 O O . ASP A 1 556 ? 70.026 296.765 16.635 1.00 99.27 574 ASP A O 1
ATOM 4438 N N . LEU A 1 557 ? 70.864 298.098 15.038 1.00 105.30 575 LEU A N 1
ATOM 4439 C CA . LEU A 1 557 ? 71.013 297.018 14.072 1.00 90.24 575 LEU A CA 1
ATOM 4440 C C . LEU A 1 557 ? 72.150 296.084 14.480 1.00 87.02 575 LEU A C 1
ATOM 4441 O O . LEU A 1 557 ? 73.173 296.527 15.005 1.00 89.54 575 LEU A O 1
ATOM 4446 N N . MET A 1 558 ? 71.963 294.780 14.258 1.00 78.77 576 MET A N 1
ATOM 4447 C CA . MET A 1 558 ? 73.047 293.834 14.511 1.00 88.15 576 MET A CA 1
ATOM 4448 C C . MET A 1 558 ? 73.381 292.989 13.294 1.00 96.09 576 MET A C 1
ATOM 4449 O O . MET A 1 558 ? 74.162 293.414 12.436 1.00 113.63 576 MET A O 1
ATOM 4454 N N . GLY A 1 559 ? 72.793 291.806 13.202 1.00 88.26 577 GLY A N 1
ATOM 4455 C CA . GLY A 1 559 ? 73.222 290.832 12.218 1.00 84.69 577 GLY A CA 1
ATOM 4456 C C . GLY A 1 559 ? 72.035 290.117 11.620 1.00 86.70 577 GLY A C 1
ATOM 4457 O O . GLY A 1 559 ? 70.968 290.029 12.227 1.00 93.82 577 GLY A O 1
ATOM 4458 N N . LEU A 1 560 ? 72.236 289.611 10.406 1.00 81.41 578 LEU A N 1
ATOM 4459 C CA . LEU A 1 560 ? 71.156 288.972 9.673 1.00 83.14 578 LEU A CA 1
ATOM 4460 C C . LEU A 1 560 ? 71.721 287.855 8.810 1.00 82.08 578 LEU A C 1
ATOM 4461 O O . LEU A 1 560 ? 72.913 287.829 8.495 1.00 83.15 578 LEU A O 1
ATOM 4466 N N . LYS A 1 561 ? 70.842 286.924 8.446 1.00 77.80 579 LYS A N 1
ATOM 4467 C CA . LYS A 1 561 ? 71.145 285.890 7.468 1.00 78.83 579 LYS A CA 1
ATOM 4468 C C . LYS A 1 561 ? 69.918 285.661 6.603 1.00 78.17 579 LYS A C 1
ATOM 4469 O O . LYS A 1 561 ? 68.820 285.447 7.126 1.00 77.10 579 LYS A O 1
ATOM 4475 N N . ALA A 1 562 ? 70.107 285.712 5.287 1.00 81.19 580 ALA A N 1
ATOM 4476 C CA . ALA A 1 562 ? 69.039 285.446 4.338 1.00 78.70 580 ALA A CA 1
ATOM 4477 C C . ALA A 1 562 ? 69.045 283.976 3.945 1.00 86.52 580 ALA A C 1
ATOM 4478 O O . ALA A 1 562 ? 70.101 283.347 3.833 1.00 91.52 580 ALA A O 1
ATOM 4480 N N . THR A 1 563 ? 67.850 283.434 3.724 1.00 88.04 581 THR A N 1
ATOM 4481 C CA . THR A 1 563 ? 67.698 282.006 3.481 1.00 97.55 581 THR A CA 1
ATOM 4482 C C . THR A 1 563 ? 66.337 281.741 2.851 1.00 105.88 581 THR A C 1
ATOM 4483 O O . THR A 1 563 ? 65.457 282.605 2.827 1.00 78.73 581 THR A O 1
ATOM 4487 N N . ASN A 1 564 ? 66.183 280.525 2.338 1.00 105.01 582 ASN A N 1
ATOM 4488 C CA . ASN A 1 564 ? 64.920 280.050 1.798 1.00 101.07 582 ASN A CA 1
ATOM 4489 C C . ASN A 1 564 ? 64.139 279.299 2.874 1.00 112.95 582 ASN A C 1
ATOM 4490 O O . ASN A 1 564 ? 64.704 278.781 3.840 1.00 120.02 582 ASN A O 1
ATOM 4495 N N . VAL A 1 565 ? 62.821 279.259 2.704 1.00 119.66 583 VAL A N 1
ATOM 4496 C CA . VAL A 1 565 ? 61.927 278.547 3.610 1.00 116.38 583 VAL A CA 1
ATOM 4497 C C . VAL A 1 565 ? 61.536 277.225 2.963 1.00 133.48 583 VAL A C 1
ATOM 4498 O O . VAL A 1 565 ? 61.068 277.200 1.816 1.00 135.43 583 VAL A O 1
ATOM 4502 N N . HIS A 1 566 ? 61.745 276.127 3.691 1.00 141.34 584 HIS A N 1
ATOM 4503 C CA . HIS A 1 566 ? 61.348 274.777 3.282 1.00 147.97 584 HIS A CA 1
ATOM 4504 C C . HIS A 1 566 ? 62.084 274.285 2.038 1.00 152.74 584 HIS A C 1
ATOM 4505 O O . HIS A 1 566 ? 61.647 273.317 1.406 1.00 161.99 584 HIS A O 1
ATOM 4512 N N . ARG A 1 567 ? 63.193 274.922 1.660 1.00 137.34 585 ARG A N 1
ATOM 4513 C CA . ARG A 1 567 ? 64.049 274.418 0.591 1.00 112.07 585 ARG A CA 1
ATOM 4514 C C . ARG A 1 567 ? 65.477 274.362 1.109 1.00 99.71 585 ARG A C 1
ATOM 4515 O O . ARG A 1 567 ? 66.019 275.380 1.552 1.00 90.74 585 ARG A O 1
ATOM 4523 N N . VAL A 1 568 ? 66.085 273.179 1.045 1.00 88.86 586 VAL A N 1
ATOM 4524 C CA . VAL A 1 568 ? 67.456 272.981 1.494 1.00 95.59 586 VAL A CA 1
ATOM 4525 C C . VAL A 1 568 ? 68.184 272.140 0.454 1.00 99.45 586 VAL A C 1
ATOM 4526 O O . VAL A 1 568 ? 67.571 271.369 -0.292 1.00 99.96 586 VAL A O 1
ATOM 4530 N N . ILE A 1 569 ? 69.507 272.302 0.404 1.00 102.89 587 ILE A N 1
ATOM 4531 C CA . ILE A 1 569 ? 70.352 271.573 -0.531 1.00 102.08 587 ILE A CA 1
ATOM 4532 C C . ILE A 1 569 ? 71.587 271.066 0.199 1.00 95.00 587 ILE A C 1
ATOM 4533 O O . ILE A 1 569 ? 72.003 271.612 1.222 1.00 93.82 587 ILE A O 1
ATOM 4538 N N . GLY A 1 570 ? 72.173 270.002 -0.342 1.00 97.09 588 GLY A N 1
ATOM 4539 C CA . GLY A 1 570 ? 73.388 269.454 0.223 1.00 98.07 588 GLY A CA 1
ATOM 4540 C C . GLY A 1 570 ? 73.187 268.233 1.094 1.00 105.95 588 GLY A C 1
ATOM 4541 O O . GLY A 1 570 ? 72.244 268.171 1.889 1.00 97.39 588 GLY A O 1
ATOM 4542 N N . SER A 1 571 ? 74.076 267.252 0.950 1.00 110.37 589 SER A N 1
ATOM 4543 C CA . SER A 1 571 ? 74.034 266.047 1.763 1.00 109.90 589 SER A CA 1
ATOM 4544 C C . SER A 1 571 ? 75.441 265.480 1.884 1.00 113.05 589 SER A C 1
ATOM 4545 O O . SER A 1 571 ? 76.331 265.788 1.087 1.00 104.01 589 SER A O 1
ATOM 4548 N N . ASN A 1 572 ? 75.628 264.645 2.901 1.00 115.21 590 ASN A N 1
ATOM 4549 C CA . ASN A 1 572 ? 76.888 263.954 3.135 1.00 123.25 590 ASN A CA 1
ATOM 4550 C C . ASN A 1 572 ? 76.609 262.759 4.036 1.00 124.59 590 ASN A C 1
ATOM 4551 O O . ASN A 1 572 ? 75.545 262.691 4.662 1.00 123.05 590 ASN A O 1
ATOM 4556 N N . PRO A 1 573 ? 77.541 261.788 4.108 1.00 122.64 591 PRO A N 1
ATOM 4557 C CA . PRO A 1 573 ? 77.304 260.565 4.894 1.00 119.32 591 PRO A CA 1
ATOM 4558 C C . PRO A 1 573 ? 76.694 260.747 6.280 1.00 115.98 591 PRO A C 1
ATOM 4559 O O . PRO A 1 573 ? 76.091 259.808 6.806 1.00 115.35 591 PRO A O 1
ATOM 4563 N N . CYS A 1 574 ? 76.839 261.927 6.888 1.00 120.56 592 CYS A N 1
ATOM 4564 C CA . CYS A 1 574 ? 76.340 262.125 8.246 1.00 128.80 592 CYS A CA 1
ATOM 4565 C C . CYS A 1 574 ? 74.816 262.126 8.335 1.00 129.31 592 CYS A C 1
ATOM 4566 O O . CYS A 1 574 ? 74.279 261.918 9.428 1.00 129.77 592 CYS A O 1
ATOM 4569 N N . ALA A 1 575 ? 74.107 262.362 7.227 1.00 133.07 593 ALA A N 1
ATOM 4570 C CA . ALA A 1 575 ? 72.647 262.411 7.288 1.00 134.59 593 ALA A CA 1
ATOM 4571 C C . ALA A 1 575 ? 72.039 261.038 7.562 1.00 140.17 593 ALA A C 1
ATOM 4572 O O . ALA A 1 575 ? 71.098 260.921 8.357 1.00 137.69 593 ALA A O 1
ATOM 4574 N N . GLU A 1 576 ? 72.549 259.995 6.910 1.00 146.71 594 GLU A N 1
ATOM 4575 C CA . GLU A 1 576 ? 71.995 258.649 7.048 1.00 146.28 594 GLU A CA 1
ATOM 4576 C C . GLU A 1 576 ? 72.228 258.125 8.461 1.00 142.06 594 GLU A C 1
ATOM 4577 O O . GLU A 1 576 ? 73.367 257.833 8.840 1.00 144.81 594 GLU A O 1
ATOM 4583 N N . GLU A 1 577 ? 71.140 257.990 9.224 1.00 125.41 595 GLU A N 1
ATOM 4584 C CA . GLU A 1 577 ? 71.141 257.523 10.618 1.00 120.52 595 GLU A CA 1
ATOM 4585 C C . GLU A 1 577 ? 72.336 258.068 11.403 1.00 122.36 595 GLU A C 1
ATOM 4586 O O . GLU A 1 577 ? 73.039 257.344 12.113 1.00 131.28 595 GLU A O 1
ATOM 4592 N N . ASN A 1 578 ? 72.553 259.381 11.266 1.00 119.25 596 ASN A N 1
ATOM 4593 C CA . ASN A 1 578 ? 73.630 260.107 11.950 1.00 122.85 596 ASN A CA 1
ATOM 4594 C C . ASN A 1 578 ? 75.006 259.518 11.644 1.00 114.86 596 ASN A C 1
ATOM 4595 O O . ASN A 1 578 ? 75.919 259.583 12.469 1.00 109.97 596 ASN A O 1
ATOM 4600 N N . GLY A 1 579 ? 75.167 258.946 10.454 1.00 123.46 597 GLY A N 1
ATOM 4601 C CA . GLY A 1 579 ? 76.424 258.316 10.086 1.00 129.39 597 GLY A CA 1
ATOM 4602 C C . GLY A 1 579 ? 76.844 257.195 11.010 1.00 133.25 597 GLY A C 1
ATOM 4603 O O . GLY A 1 579 ? 78.040 256.901 11.116 1.00 138.83 597 GLY A O 1
ATOM 4604 N N . GLY A 1 580 ? 75.888 256.558 11.685 1.00 131.50 598 GLY A N 1
ATOM 4605 C CA . GLY A 1 580 ? 76.190 255.529 12.657 1.00 128.81 598 GLY A CA 1
ATOM 4606 C C . GLY A 1 580 ? 76.767 256.020 13.965 1.00 124.66 598 GLY A C 1
ATOM 4607 O O . GLY A 1 580 ? 77.023 255.199 14.853 1.00 128.36 598 GLY A O 1
ATOM 4608 N N . CYS A 1 581 ? 76.995 257.323 14.111 1.00 120.60 599 CYS A N 1
ATOM 4609 C CA . CYS A 1 581 ? 77.545 257.856 15.351 1.00 123.04 599 CYS A CA 1
ATOM 4610 C C . CYS A 1 581 ? 76.502 257.835 16.462 1.00 121.43 599 CYS A C 1
ATOM 4611 O O . CYS A 1 581 ? 75.323 258.118 16.236 1.00 113.47 599 CYS A O 1
ATOM 4614 N N . SER A 1 582 ? 76.947 257.490 17.673 1.00 128.49 600 SER A N 1
ATOM 4615 C CA . SER A 1 582 ? 76.055 257.525 18.829 1.00 124.66 600 SER A CA 1
ATOM 4616 C C . SER A 1 582 ? 75.732 258.951 19.257 1.00 116.84 600 SER A C 1
ATOM 4617 O O . SER A 1 582 ? 74.668 259.195 19.836 1.00 110.14 600 SER A O 1
ATOM 4620 N N . HIS A 1 583 ? 76.639 259.896 19.008 1.00 118.87 601 HIS A N 1
ATOM 4621 C CA . HIS A 1 583 ? 76.423 261.270 19.443 1.00 122.63 601 HIS A CA 1
ATOM 4622 C C . HIS A 1 583 ? 76.673 262.277 18.325 1.00 127.20 601 HIS A C 1
ATOM 4623 O O . HIS A 1 583 ? 75.721 262.824 17.761 1.00 129.98 601 HIS A O 1
ATOM 4630 N N . LEU A 1 584 ? 77.936 262.531 17.995 1.00 130.83 602 LEU A N 1
ATOM 4631 C CA . LEU A 1 584 ? 78.310 263.586 17.063 1.00 130.27 602 LEU A CA 1
ATOM 4632 C C . LEU A 1 584 ? 78.841 262.990 15.766 1.00 135.73 602 LEU A C 1
ATOM 4633 O O . LEU A 1 584 ? 79.618 262.030 15.785 1.00 145.39 602 LEU A O 1
ATOM 4638 N N . CYS A 1 585 ? 78.422 263.566 14.642 1.00 122.26 603 CYS A N 1
ATOM 4639 C CA . CYS A 1 585 ? 78.895 263.168 13.317 1.00 114.98 603 CYS A CA 1
ATOM 4640 C C . CYS A 1 585 ? 79.537 264.396 12.678 1.00 116.70 603 CYS A C 1
ATOM 4641 O O . CYS A 1 585 ? 78.843 265.250 12.117 1.00 124.01 603 CYS A O 1
ATOM 4644 N N . LEU A 1 586 ? 80.864 264.476 12.760 1.00 107.33 604 LEU A N 1
ATOM 4645 C CA . LEU A 1 586 ? 81.626 265.626 12.277 1.00 103.79 604 LEU A CA 1
ATOM 4646 C C . LEU A 1 586 ? 82.261 265.264 10.939 1.00 105.57 604 LEU A C 1
ATOM 4647 O O . LEU A 1 586 ? 83.306 264.610 10.893 1.00 112.69 604 LEU A O 1
ATOM 4652 N N . TYR A 1 587 ? 81.635 265.701 9.850 1.00 104.21 605 TYR A N 1
ATOM 4653 C CA . TYR A 1 587 ? 82.112 265.356 8.520 1.00 120.28 605 TYR A CA 1
ATOM 4654 C C . TYR A 1 587 ? 83.359 266.154 8.154 1.00 117.44 605 TYR A C 1
ATOM 4655 O O . TYR A 1 587 ? 83.582 267.269 8.636 1.00 105.15 605 TYR A O 1
ATOM 4664 N N . ARG A 1 588 ? 84.177 265.556 7.296 1.00 116.43 606 ARG A N 1
ATOM 4665 C CA . ARG A 1 588 ? 85.385 266.168 6.765 1.00 122.47 606 ARG A CA 1
ATOM 4666 C C . ARG A 1 588 ? 85.833 265.346 5.565 1.00 126.96 606 ARG A C 1
ATOM 4667 O O . ARG A 1 588 ? 85.487 264.162 5.463 1.00 127.06 606 ARG A O 1
ATOM 4675 N N . PRO A 1 589 ? 86.586 265.944 4.634 1.00 122.89 607 PRO A N 1
ATOM 4676 C CA . PRO A 1 589 ? 86.909 265.237 3.379 1.00 128.92 607 PRO A CA 1
ATOM 4677 C C . PRO A 1 589 ? 87.501 263.852 3.573 1.00 130.63 607 PRO A C 1
ATOM 4678 O O . PRO A 1 589 ? 87.314 262.984 2.711 1.00 133.40 607 PRO A O 1
ATOM 4682 N N . GLN A 1 590 ? 88.200 263.611 4.681 1.00 132.68 608 GLN A N 1
ATOM 4683 C CA . GLN A 1 590 ? 88.714 262.280 4.981 1.00 135.63 608 GLN A CA 1
ATOM 4684 C C . GLN A 1 590 ? 87.613 261.282 5.317 1.00 131.71 608 GLN A C 1
ATOM 4685 O O . GLN A 1 590 ? 87.918 260.112 5.575 1.00 129.13 608 GLN A O 1
ATOM 4691 N N . GLY A 1 591 ? 86.356 261.706 5.311 1.00 129.09 609 GLY A N 1
ATOM 4692 C CA . GLY A 1 591 ? 85.267 260.913 5.834 1.00 131.29 609 GLY A CA 1
ATOM 4693 C C . GLY A 1 591 ? 84.822 261.415 7.200 1.00 134.61 609 GLY A C 1
ATOM 4694 O O . GLY A 1 591 ? 85.525 262.162 7.886 1.00 132.60 609 GLY A O 1
ATOM 4695 N N . LEU A 1 592 ? 83.623 260.997 7.600 1.00 136.09 610 LEU A N 1
ATOM 4696 C CA . LEU A 1 592 ? 83.075 261.451 8.869 1.00 128.09 610 LEU A CA 1
ATOM 4697 C C . LEU A 1 592 ? 83.934 260.949 10.033 1.00 122.67 610 LEU A C 1
ATOM 4698 O O . LEU A 1 592 ? 84.784 260.067 9.891 1.00 127.63 610 LEU A O 1
ATOM 4703 N N . ARG A 1 593 ? 83.699 261.537 11.203 1.00 119.11 611 ARG A N 1
ATOM 4704 C CA . ARG A 1 593 ? 84.418 261.176 12.422 1.00 126.19 611 ARG A CA 1
ATOM 4705 C C . ARG A 1 593 ? 83.446 261.293 13.586 1.00 134.95 611 ARG A C 1
ATOM 4706 O O . ARG A 1 593 ? 83.021 262.401 13.931 1.00 136.14 611 ARG A O 1
ATOM 4714 N N . CYS A 1 594 ? 83.091 260.160 14.185 1.00 139.69 612 CYS A N 1
ATOM 4715 C CA . CYS A 1 594 ? 82.208 260.186 15.341 1.00 136.19 612 CYS A CA 1
ATOM 4716 C C . CYS A 1 594 ? 82.938 260.770 16.543 1.00 129.94 612 CYS A C 1
ATOM 4717 O O . CYS A 1 594 ? 84.133 260.533 16.739 1.00 129.41 612 CYS A O 1
ATOM 4720 N N . ALA A 1 595 ? 82.209 261.530 17.356 1.00 125.28 613 ALA A N 1
ATOM 4721 C CA . ALA A 1 595 ? 82.805 262.255 18.466 1.00 124.99 613 ALA A CA 1
ATOM 4722 C C . ALA A 1 595 ? 81.912 262.155 19.692 1.00 122.13 613 ALA A C 1
ATOM 4723 O O . ALA A 1 595 ? 80.683 262.112 19.590 1.00 110.84 613 ALA A O 1
ATOM 4725 N N . CYS A 1 596 ? 82.549 262.119 20.853 1.00 129.58 614 CYS A N 1
ATOM 4726 C CA . CYS A 1 596 ? 81.870 262.067 22.131 1.00 132.05 614 CYS A CA 1
ATOM 4727 C C . CYS A 1 596 ? 81.997 263.404 22.849 1.00 128.97 614 CYS A C 1
ATOM 4728 O O . CYS A 1 596 ? 82.955 264.149 22.616 1.00 130.32 614 CYS A O 1
ATOM 4731 N N . PRO A 1 597 ? 81.050 263.744 23.724 1.00 123.68 615 PRO A N 1
ATOM 4732 C CA . PRO A 1 597 ? 81.219 264.944 24.552 1.00 118.07 615 PRO A CA 1
ATOM 4733 C C . PRO A 1 597 ? 82.239 264.723 25.659 1.00 128.11 615 PRO A C 1
ATOM 4734 O O . PRO A 1 597 ? 83.018 263.764 25.612 1.00 134.90 615 PRO A O 1
ATOM 4738 N N . ILE A 1 598 ? 82.248 265.600 26.659 1.00 128.06 616 ILE A N 1
ATOM 4739 C CA . ILE A 1 598 ? 83.119 265.427 27.816 1.00 126.88 616 ILE A CA 1
ATOM 4740 C C . ILE A 1 598 ? 82.468 264.450 28.790 1.00 129.14 616 ILE A C 1
ATOM 4741 O O . ILE A 1 598 ? 81.239 264.345 28.872 1.00 134.96 616 ILE A O 1
ATOM 4746 N N . GLY A 1 599 ? 83.298 263.713 29.529 1.00 127.73 617 GLY A N 1
ATOM 4747 C CA . GLY A 1 599 ? 82.832 262.659 30.406 1.00 130.95 617 GLY A CA 1
ATOM 4748 C C . GLY A 1 599 ? 82.562 261.337 29.724 1.00 132.97 617 GLY A C 1
ATOM 4749 O O . GLY A 1 599 ? 82.461 260.310 30.407 1.00 128.49 617 GLY A O 1
ATOM 4750 N N . PHE A 1 600 ? 82.444 261.330 28.401 1.00 142.53 618 PHE A N 1
ATOM 4751 C CA . PHE A 1 600 ? 82.361 260.123 27.597 1.00 149.59 618 PHE A CA 1
ATOM 4752 C C . PHE A 1 600 ? 83.631 260.003 26.765 1.00 151.52 618 PHE A C 1
ATOM 4753 O O . PHE A 1 600 ? 84.334 260.988 26.523 1.00 150.16 618 PHE A O 1
ATOM 4761 N N . GLU A 1 601 ? 83.926 258.782 26.330 1.00 154.39 619 GLU A N 1
ATOM 4762 C CA . GLU A 1 601 ? 85.069 258.540 25.463 1.00 148.93 619 GLU A CA 1
ATOM 4763 C C . GLU A 1 601 ? 84.650 257.692 24.272 1.00 144.03 619 GLU A C 1
ATOM 4764 O O . GLU A 1 601 ? 83.597 257.049 24.274 1.00 140.05 619 GLU A O 1
ATOM 4770 N N . LEU A 1 602 ? 85.499 257.701 23.248 1.00 149.36 620 LEU A N 1
ATOM 4771 C CA . LEU A 1 602 ? 85.237 256.979 22.013 1.00 143.52 620 LEU A CA 1
ATOM 4772 C C . LEU A 1 602 ? 85.719 255.541 22.160 1.00 145.39 620 LEU A C 1
ATOM 4773 O O . LEU A 1 602 ? 86.776 255.284 22.745 1.00 144.53 620 LEU A O 1
ATOM 4778 N N . ILE A 1 603 ? 84.937 254.606 21.623 1.00 143.53 621 ILE A N 1
ATOM 4779 C CA . ILE A 1 603 ? 85.169 253.184 21.855 1.00 143.36 621 ILE A CA 1
ATOM 4780 C C . ILE A 1 603 ? 85.960 252.606 20.688 1.00 149.96 621 ILE A C 1
ATOM 4781 O O . ILE A 1 603 ? 86.374 253.341 19.783 1.00 156.34 621 ILE A O 1
ATOM 4786 N N . SER A 1 604 ? 86.180 251.287 20.704 1.00 152.46 622 SER A N 1
ATOM 4787 C CA . SER A 1 604 ? 87.035 250.655 19.703 1.00 153.17 622 SER A CA 1
ATOM 4788 C C . SER A 1 604 ? 86.459 250.794 18.298 1.00 154.95 622 SER A C 1
ATOM 4789 O O . SER A 1 604 ? 87.206 250.986 17.331 1.00 151.29 622 SER A O 1
ATOM 4792 N N . ASP A 1 605 ? 85.135 250.683 18.162 1.00 156.88 623 ASP A N 1
ATOM 4793 C CA . ASP A 1 605 ? 84.501 250.796 16.853 1.00 152.17 623 ASP A CA 1
ATOM 4794 C C . ASP A 1 605 ? 84.533 252.213 16.292 1.00 148.28 623 ASP A C 1
ATOM 4795 O O . ASP A 1 605 ? 84.156 252.403 15.130 1.00 148.59 623 ASP A O 1
ATOM 4800 N N . MET A 1 606 ? 84.964 253.201 17.082 1.00 146.89 624 MET A N 1
ATOM 4801 C CA . MET A 1 606 ? 85.073 254.594 16.639 1.00 145.19 624 MET A CA 1
ATOM 4802 C C . MET A 1 606 ? 83.719 255.168 16.220 1.00 145.92 624 MET A C 1
ATOM 4803 O O . MET A 1 606 ? 83.645 256.013 15.324 1.00 138.42 624 MET A O 1
ATOM 4808 N N . LYS A 1 607 ? 82.637 254.717 16.861 1.00 152.65 625 LYS A N 1
ATOM 4809 C CA . LYS A 1 607 ? 81.300 255.192 16.519 1.00 150.63 625 LYS A CA 1
ATOM 4810 C C . LYS A 1 607 ? 80.455 255.501 17.754 1.00 154.06 625 LYS A C 1
ATOM 4811 O O . LYS A 1 607 ? 79.798 256.545 17.811 1.00 158.33 625 LYS A O 1
ATOM 4817 N N . THR A 1 608 ? 80.458 254.610 18.743 1.00 155.92 626 THR A N 1
ATOM 4818 C CA . THR A 1 608 ? 79.630 254.772 19.929 1.00 144.66 626 THR A CA 1
ATOM 4819 C C . THR A 1 608 ? 80.381 255.516 21.035 1.00 143.61 626 THR A C 1
ATOM 4820 O O . THR A 1 608 ? 81.590 255.745 20.960 1.00 144.64 626 THR A O 1
ATOM 4824 N N . CYS A 1 609 ? 79.638 255.898 22.076 1.00 142.30 627 CYS A N 1
ATOM 4825 C CA . CYS A 1 609 ? 80.188 256.644 23.203 1.00 146.62 627 CYS A CA 1
ATOM 4826 C C . CYS A 1 609 ? 79.559 256.146 24.494 1.00 142.48 627 CYS A C 1
ATOM 4827 O O . CYS A 1 609 ? 78.330 256.090 24.603 1.00 140.77 627 CYS A O 1
ATOM 4830 N N . ILE A 1 610 ? 80.399 255.805 25.475 1.00 143.56 628 ILE A N 1
ATOM 4831 C CA . ILE A 1 610 ? 79.957 255.470 26.827 1.00 145.00 628 ILE A CA 1
ATOM 4832 C C . ILE A 1 610 ? 80.928 256.089 27.826 1.00 149.19 628 ILE A C 1
ATOM 4833 O O . ILE A 1 610 ? 82.015 256.550 27.471 1.00 140.53 628 ILE A O 1
ATOM 4838 N N . VAL A 1 611 ? 80.521 256.087 29.094 1.00 156.87 629 VAL A N 1
ATOM 4839 C CA . VAL A 1 611 ? 81.344 256.603 30.186 1.00 155.72 629 VAL A CA 1
ATOM 4840 C C . VAL A 1 611 ? 82.446 255.598 30.506 1.00 168.91 629 VAL A C 1
ATOM 4841 O O . VAL A 1 611 ? 82.280 254.396 30.251 1.00 178.73 629 VAL A O 1
ATOM 4845 N N . PRO A 1 612 ? 83.589 256.037 31.060 1.00 169.68 630 PRO A N 1
ATOM 4846 C CA . PRO A 1 612 ? 84.667 255.108 31.426 1.00 168.88 630 PRO A CA 1
ATOM 4847 C C . PRO A 1 612 ? 84.310 254.208 32.608 1.00 171.49 630 PRO A C 1
ATOM 4848 O O . PRO A 1 612 ? 84.297 254.672 33.749 1.00 170.72 630 PRO A O 1
ATOM 4852 N N . ASP B 1 2 ? 42.710 284.765 -38.199 1.00 116.94 20 ASP B N 1
ATOM 4853 C CA . ASP B 1 2 ? 42.967 285.700 -39.291 1.00 118.21 20 ASP B CA 1
ATOM 4854 C C . ASP B 1 2 ? 42.474 287.098 -38.945 1.00 112.50 20 ASP B C 1
ATOM 4855 O O . ASP B 1 2 ? 41.387 287.495 -39.366 1.00 120.40 20 ASP B O 1
ATOM 4860 N N . PRO B 1 3 ? 43.258 287.841 -38.166 1.00 94.21 21 PRO B N 1
ATOM 4861 C CA . PRO B 1 3 ? 42.821 289.183 -37.753 1.00 85.69 21 PRO B CA 1
ATOM 4862 C C . PRO B 1 3 ? 42.728 290.153 -38.924 1.00 88.47 21 PRO B C 1
ATOM 4863 O O . PRO B 1 3 ? 43.745 290.510 -39.527 1.00 89.57 21 PRO B O 1
ATOM 4867 N N . LEU B 1 4 ? 41.513 290.586 -39.255 1.00 89.91 22 LEU B N 1
ATOM 4868 C CA . LEU B 1 4 ? 41.326 291.623 -40.261 1.00 90.74 22 LEU B CA 1
ATOM 4869 C C . LEU B 1 4 ? 41.576 292.996 -39.650 1.00 94.00 22 LEU B C 1
ATOM 4870 O O . LEU B 1 4 ? 41.026 293.324 -38.595 1.00 100.83 22 LEU B O 1
ATOM 4875 N N . LEU B 1 5 ? 42.407 293.795 -40.310 1.00 86.25 23 LEU B N 1
ATOM 4876 C CA . LEU B 1 5 ? 42.798 295.110 -39.820 1.00 70.91 23 LEU B CA 1
ATOM 4877 C C . LEU B 1 5 ? 42.095 296.197 -40.621 1.00 99.28 23 LEU B C 1
ATOM 4878 O O . LEU B 1 5 ? 42.322 296.327 -41.828 1.00 112.36 23 LEU B O 1
ATOM 4883 N N . LEU B 1 6 ? 41.249 296.972 -39.952 1.00 70.40 24 LEU B N 1
ATOM 4884 C CA . LEU B 1 6 ? 40.607 298.137 -40.545 1.00 70.32 24 LEU B CA 1
ATOM 4885 C C . LEU B 1 6 ? 41.422 299.372 -40.192 1.00 69.24 24 LEU B C 1
ATOM 4886 O O . LEU B 1 6 ? 41.702 299.611 -39.014 1.00 71.61 24 LEU B O 1
ATOM 4891 N N . TYR B 1 7 ? 41.805 300.152 -41.203 1.00 69.41 25 TYR B N 1
ATOM 4892 C CA . TYR B 1 7 ? 42.600 301.346 -40.956 1.00 68.64 25 TYR B CA 1
ATOM 4893 C C . TYR B 1 7 ? 42.194 302.463 -41.907 1.00 68.95 25 TYR B C 1
ATOM 4894 O O . TYR B 1 7 ? 41.630 302.229 -42.977 1.00 72.51 25 TYR B O 1
ATOM 4903 N N . ALA B 1 8 ? 42.497 303.691 -41.490 1.00 68.27 26 ALA B N 1
ATOM 4904 C CA . ALA B 1 8 ? 42.215 304.893 -42.262 1.00 68.54 26 ALA B CA 1
ATOM 4905 C C . ALA B 1 8 ? 43.477 305.351 -42.979 1.00 68.95 26 ALA B C 1
ATOM 4906 O O . ALA B 1 8 ? 44.545 305.446 -42.367 1.00 68.51 26 ALA B O 1
ATOM 4908 N N . ASN B 1 9 ? 43.344 305.639 -44.277 1.00 83.91 27 ASN B N 1
ATOM 4909 C CA . ASN B 1 9 ? 44.470 305.984 -45.136 1.00 70.73 27 ASN B CA 1
ATOM 4910 C C . ASN B 1 9 ? 44.381 307.412 -45.672 1.00 71.11 27 ASN B C 1
ATOM 4911 O O . ASN B 1 9 ? 44.975 307.709 -46.711 1.00 78.72 27 ASN B O 1
ATOM 4916 N N . ARG B 1 10 ? 43.620 308.286 -45.005 1.00 70.35 28 ARG B N 1
ATOM 4917 C CA . ARG B 1 10 ? 43.465 309.703 -45.340 1.00 70.61 28 ARG B CA 1
ATOM 4918 C C . ARG B 1 10 ? 42.576 309.916 -46.560 1.00 71.67 28 ARG B C 1
ATOM 4919 O O . ARG B 1 10 ? 41.959 310.973 -46.700 1.00 79.25 28 ARG B O 1
ATOM 4927 N N . ARG B 1 11 ? 42.488 308.926 -47.445 1.00 76.43 29 ARG B N 1
ATOM 4928 C CA . ARG B 1 11 ? 41.661 309.051 -48.635 1.00 85.18 29 ARG B CA 1
ATOM 4929 C C . ARG B 1 11 ? 40.637 307.940 -48.754 1.00 95.96 29 ARG B C 1
ATOM 4930 O O . ARG B 1 11 ? 39.737 308.042 -49.595 1.00 107.97 29 ARG B O 1
ATOM 4938 N N . ASP B 1 12 ? 40.755 306.886 -47.955 1.00 89.49 30 ASP B N 1
ATOM 4939 C CA . ASP B 1 12 ? 39.797 305.794 -47.945 1.00 90.10 30 ASP B CA 1
ATOM 4940 C C . ASP B 1 12 ? 40.032 304.988 -46.679 1.00 81.81 30 ASP B C 1
ATOM 4941 O O . ASP B 1 12 ? 41.050 305.142 -46.001 1.00 82.58 30 ASP B O 1
ATOM 4946 N N . LEU B 1 13 ? 39.069 304.133 -46.363 1.00 80.87 31 LEU B N 1
ATOM 4947 C CA . LEU B 1 13 ? 39.186 303.195 -45.258 1.00 71.94 31 LEU B CA 1
ATOM 4948 C C . LEU B 1 13 ? 39.411 301.817 -45.856 1.00 73.02 31 LEU B C 1
ATOM 4949 O O . LEU B 1 13 ? 38.573 301.324 -46.616 1.00 95.25 31 LEU B O 1
ATOM 4954 N N . ARG B 1 14 ? 40.541 301.205 -45.528 1.00 72.69 32 ARG B N 1
ATOM 4955 C CA . ARG B 1 14 ? 40.921 299.929 -46.111 1.00 79.58 32 ARG B CA 1
ATOM 4956 C C . ARG B 1 14 ? 40.833 298.831 -45.062 1.00 76.07 32 ARG B C 1
ATOM 4957 O O . ARG B 1 14 ? 40.697 299.087 -43.863 1.00 72.17 32 ARG B O 1
ATOM 4965 N N . LEU B 1 15 ? 40.905 297.588 -45.532 1.00 76.38 33 LEU B N 1
ATOM 4966 C CA . LEU B 1 15 ? 40.775 296.421 -44.665 1.00 74.34 33 LEU B CA 1
ATOM 4967 C C . LEU B 1 15 ? 41.752 295.359 -45.151 1.00 75.11 33 LEU B C 1
ATOM 4968 O O . LEU B 1 15 ? 41.590 294.815 -46.247 1.00 76.59 33 LEU B O 1
ATOM 4973 N N . VAL B 1 16 ? 42.757 295.067 -44.333 1.00 74.22 34 VAL B N 1
ATOM 4974 C CA . VAL B 1 16 ? 43.806 294.127 -44.680 1.00 74.80 34 VAL B CA 1
ATOM 4975 C C . VAL B 1 16 ? 43.556 292.800 -43.979 1.00 105.86 34 VAL B C 1
ATOM 4976 O O . VAL B 1 16 ? 42.867 292.715 -42.959 1.00 106.15 34 VAL B O 1
ATOM 4980 N N . ASP B 1 17 ? 44.134 291.746 -44.540 1.00 102.27 35 ASP B N 1
ATOM 4981 C CA . ASP B 1 17 ? 44.230 290.453 -43.884 1.00 101.64 35 ASP B CA 1
ATOM 4982 C C . ASP B 1 17 ? 45.633 290.362 -43.295 1.00 96.60 35 ASP B C 1
ATOM 4983 O O . ASP B 1 17 ? 46.621 290.550 -44.012 1.00 98.79 35 ASP B O 1
ATOM 4988 N N . ALA B 1 18 ? 45.724 290.089 -41.992 1.00 90.05 36 ALA B N 1
ATOM 4989 C CA . ALA B 1 18 ? 47.039 290.105 -41.357 1.00 93.59 36 ALA B CA 1
ATOM 4990 C C . ALA B 1 18 ? 47.867 288.885 -41.740 1.00 104.07 36 ALA B C 1
ATOM 4991 O O . ALA B 1 18 ? 49.100 288.965 -41.790 1.00 104.58 36 ALA B O 1
ATOM 4993 N N . THR B 1 19 ? 47.215 287.759 -42.024 1.00 115.06 37 THR B N 1
ATOM 4994 C CA . THR B 1 19 ? 47.925 286.536 -42.381 1.00 117.56 37 THR B CA 1
ATOM 4995 C C . THR B 1 19 ? 48.571 286.666 -43.755 1.00 119.71 37 THR B C 1
ATOM 4996 O O . THR B 1 19 ? 49.800 286.728 -43.868 1.00 111.31 37 THR B O 1
ATOM 5000 N N . ASN B 1 20 ? 47.752 286.719 -44.801 1.00 134.32 38 ASN B N 1
ATOM 5001 C CA . ASN B 1 20 ? 48.253 286.757 -46.169 1.00 147.96 38 ASN B CA 1
ATOM 5002 C C . ASN B 1 20 ? 48.669 288.174 -46.554 1.00 152.08 38 ASN B C 1
ATOM 5003 O O . ASN B 1 20 ? 47.838 288.990 -46.956 1.00 154.07 38 ASN B O 1
ATOM 5008 N N . GLU B 1 23 ? 48.162 290.225 -48.884 1.00 126.51 41 GLU B N 1
ATOM 5009 C CA . GLU B 1 23 ? 47.497 290.105 -50.176 1.00 139.74 41 GLU B CA 1
ATOM 5010 C C . GLU B 1 23 ? 47.106 291.500 -50.671 1.00 146.73 41 GLU B C 1
ATOM 5011 O O . GLU B 1 23 ? 47.884 292.448 -50.562 1.00 143.11 41 GLU B O 1
ATOM 5017 N N . ASN B 1 24 ? 45.890 291.619 -51.193 1.00 155.85 42 ASN B N 1
ATOM 5018 C CA . ASN B 1 24 ? 45.327 292.880 -51.660 1.00 150.45 42 ASN B CA 1
ATOM 5019 C C . ASN B 1 24 ? 44.298 293.358 -50.644 1.00 141.22 42 ASN B C 1
ATOM 5020 O O . ASN B 1 24 ? 43.289 292.682 -50.413 1.00 146.66 42 ASN B O 1
ATOM 5025 N N . ALA B 1 25 ? 44.555 294.516 -50.043 1.00 118.66 43 ALA B N 1
ATOM 5026 C CA . ALA B 1 25 ? 43.665 295.058 -49.027 1.00 99.89 43 ALA B CA 1
ATOM 5027 C C . ALA B 1 25 ? 42.459 295.706 -49.693 1.00 90.10 43 ALA B C 1
ATOM 5028 O O . ALA B 1 25 ? 42.605 296.562 -50.569 1.00 101.04 43 ALA B O 1
ATOM 5030 N N . THR B 1 26 ? 41.267 295.299 -49.267 1.00 82.45 44 THR B N 1
ATOM 5031 C CA . THR B 1 26 ? 40.021 295.758 -49.866 1.00 87.96 44 THR B CA 1
ATOM 5032 C C . THR B 1 26 ? 39.566 297.074 -49.245 1.00 79.20 44 THR B C 1
ATOM 5033 O O . THR B 1 26 ? 39.594 297.238 -48.022 1.00 77.66 44 THR B O 1
ATOM 5037 N N . ILE B 1 27 ? 39.153 298.007 -50.098 1.00 79.83 45 ILE B N 1
ATOM 5038 C CA . ILE B 1 27 ? 38.718 299.327 -49.655 1.00 78.65 45 ILE B CA 1
ATOM 5039 C C . ILE B 1 27 ? 37.310 299.226 -49.090 1.00 78.56 45 ILE B C 1
ATOM 5040 O O . ILE B 1 27 ? 36.424 298.615 -49.696 1.00 80.08 45 ILE B O 1
ATOM 5045 N N . VAL B 1 28 ? 37.101 299.826 -47.920 1.00 76.95 46 VAL B N 1
ATOM 5046 C CA . VAL B 1 28 ? 35.767 299.881 -47.333 1.00 76.88 46 VAL B CA 1
ATOM 5047 C C . VAL B 1 28 ? 34.982 301.047 -47.912 1.00 77.15 46 VAL B C 1
ATOM 5048 O O . VAL B 1 28 ? 33.916 300.865 -48.512 1.00 112.31 46 VAL B O 1
ATOM 5052 N N . VAL B 1 29 ? 35.491 302.264 -47.732 1.00 76.04 47 VAL B N 1
ATOM 5053 C CA . VAL B 1 29 ? 34.833 303.473 -48.215 1.00 85.31 47 VAL B CA 1
ATOM 5054 C C . VAL B 1 29 ? 35.895 304.381 -48.817 1.00 89.51 47 VAL B C 1
ATOM 5055 O O . VAL B 1 29 ? 36.838 304.774 -48.124 1.00 95.84 47 VAL B O 1
ATOM 5059 N N . GLY B 1 30 ? 35.744 304.719 -50.101 1.00 77.50 48 GLY B N 1
ATOM 5060 C CA . GLY B 1 30 ? 36.661 305.607 -50.778 1.00 77.74 48 GLY B CA 1
ATOM 5061 C C . GLY B 1 30 ? 36.117 307.024 -50.908 1.00 77.55 48 GLY B C 1
ATOM 5062 O O . GLY B 1 30 ? 35.035 307.362 -50.434 1.00 77.11 48 GLY B O 1
ATOM 5063 N N . GLY B 1 31 ? 36.913 307.866 -51.567 1.00 78.00 49 GLY B N 1
ATOM 5064 C CA . GLY B 1 31 ? 36.527 309.236 -51.837 1.00 95.75 49 GLY B CA 1
ATOM 5065 C C . GLY B 1 31 ? 36.659 310.198 -50.679 1.00 83.16 49 GLY B C 1
ATOM 5066 O O . GLY B 1 31 ? 36.255 311.360 -50.813 1.00 79.74 49 GLY B O 1
ATOM 5067 N N . LEU B 1 32 ? 37.202 309.759 -49.550 1.00 78.97 50 LEU B N 1
ATOM 5068 C CA . LEU B 1 32 ? 37.396 310.645 -48.416 1.00 73.51 50 LEU B CA 1
ATOM 5069 C C . LEU B 1 32 ? 38.536 311.616 -48.692 1.00 81.82 50 LEU B C 1
ATOM 5070 O O . LEU B 1 32 ? 39.412 311.368 -49.525 1.00 106.71 50 LEU B O 1
ATOM 5075 N N . GLU B 1 33 ? 38.519 312.740 -47.979 1.00 72.84 51 GLU B N 1
ATOM 5076 C CA . GLU B 1 33 ? 39.546 313.757 -48.161 1.00 91.49 51 GLU B CA 1
ATOM 5077 C C . GLU B 1 33 ? 40.624 313.700 -47.088 1.00 72.11 51 GLU B C 1
ATOM 5078 O O . GLU B 1 33 ? 41.803 313.916 -47.390 1.00 72.65 51 GLU B O 1
ATOM 5084 N N . ASP B 1 34 ? 40.253 313.404 -45.845 1.00 70.81 52 ASP B N 1
ATOM 5085 C CA . ASP B 1 34 ? 41.237 313.238 -44.783 1.00 78.82 52 ASP B CA 1
ATOM 5086 C C . ASP B 1 34 ? 40.694 312.345 -43.675 1.00 75.49 52 ASP B C 1
ATOM 5087 O O . ASP B 1 34 ? 40.484 312.798 -42.546 1.00 71.90 52 ASP B O 1
ATOM 5092 N N . ALA B 1 35 ? 40.457 311.075 -43.996 1.00 74.58 53 ALA B N 1
ATOM 5093 C CA . ALA B 1 35 ? 40.022 310.099 -43.006 1.00 76.57 53 ALA B CA 1
ATOM 5094 C C . ALA B 1 35 ? 41.066 309.954 -41.907 1.00 72.13 53 ALA B C 1
ATOM 5095 O O . ALA B 1 35 ? 42.164 309.446 -42.151 1.00 67.88 53 ALA B O 1
ATOM 5097 N N . ALA B 1 36 ? 40.736 310.402 -40.695 1.00 75.43 54 ALA B N 1
ATOM 5098 C CA . ALA B 1 36 ? 41.704 310.441 -39.605 1.00 75.53 54 ALA B CA 1
ATOM 5099 C C . ALA B 1 36 ? 41.538 309.256 -38.663 1.00 65.86 54 ALA B C 1
ATOM 5100 O O . ALA B 1 36 ? 42.267 308.266 -38.767 1.00 65.98 54 ALA B O 1
ATOM 5102 N N . ALA B 1 37 ? 40.598 309.350 -37.734 1.00 65.47 55 ALA B N 1
ATOM 5103 C CA . ALA B 1 37 ? 40.362 308.289 -36.769 1.00 65.24 55 ALA B CA 1
ATOM 5104 C C . ALA B 1 37 ? 39.177 307.444 -37.213 1.00 69.00 55 ALA B C 1
ATOM 5105 O O . ALA B 1 37 ? 38.348 307.870 -38.018 1.00 67.11 55 ALA B O 1
ATOM 5107 N N . VAL B 1 38 ? 39.110 306.229 -36.681 1.00 65.75 56 VAL B N 1
ATOM 5108 C CA . VAL B 1 38 ? 38.071 305.281 -37.061 1.00 66.37 56 VAL B CA 1
ATOM 5109 C C . VAL B 1 38 ? 37.908 304.280 -35.927 1.00 104.11 56 VAL B C 1
ATOM 5110 O O . VAL B 1 38 ? 38.884 303.863 -35.297 1.00 116.19 56 VAL B O 1
ATOM 5114 N N . ASP B 1 39 ? 36.659 303.922 -35.653 1.00 91.72 57 ASP B N 1
ATOM 5115 C CA . ASP B 1 39 ? 36.329 302.771 -34.829 1.00 84.49 57 ASP B CA 1
ATOM 5116 C C . ASP B 1 39 ? 35.133 302.094 -35.487 1.00 68.38 57 ASP B C 1
ATOM 5117 O O . ASP B 1 39 ? 34.738 302.444 -36.604 1.00 68.67 57 ASP B O 1
ATOM 5122 N N . PHE B 1 40 ? 34.545 301.116 -34.808 1.00 78.73 58 PHE B N 1
ATOM 5123 C CA . PHE B 1 40 ? 33.417 300.406 -35.387 1.00 70.30 58 PHE B CA 1
ATOM 5124 C C . PHE B 1 40 ? 32.477 299.952 -34.280 1.00 74.25 58 PHE B C 1
ATOM 5125 O O . PHE B 1 40 ? 32.806 299.994 -33.092 1.00 79.01 58 PHE B O 1
ATOM 5133 N N . VAL B 1 41 ? 31.290 299.515 -34.696 1.00 72.24 59 VAL B N 1
ATOM 5134 C CA . VAL B 1 41 ? 30.265 298.974 -33.812 1.00 73.35 59 VAL B CA 1
ATOM 5135 C C . VAL B 1 41 ? 29.812 297.658 -34.426 1.00 74.88 59 VAL B C 1
ATOM 5136 O O . VAL B 1 41 ? 28.798 297.610 -35.132 1.00 81.67 59 VAL B O 1
ATOM 5140 N N . PHE B 1 42 ? 30.572 296.588 -34.173 1.00 75.14 60 PHE B N 1
ATOM 5141 C CA . PHE B 1 42 ? 30.424 295.361 -34.953 1.00 76.50 60 PHE B CA 1
ATOM 5142 C C . PHE B 1 42 ? 28.999 294.823 -34.901 1.00 78.35 60 PHE B C 1
ATOM 5143 O O . PHE B 1 42 ? 28.459 294.384 -35.923 1.00 89.32 60 PHE B O 1
ATOM 5151 N N . SER B 1 43 ? 28.378 294.841 -33.721 1.00 78.81 61 SER B N 1
ATOM 5152 C CA . SER B 1 43 ? 27.020 294.322 -33.583 1.00 93.02 61 SER B CA 1
ATOM 5153 C C . SER B 1 43 ? 26.057 295.024 -34.535 1.00 88.20 61 SER B C 1
ATOM 5154 O O . SER B 1 43 ? 25.320 294.371 -35.285 1.00 91.83 61 SER B O 1
ATOM 5157 N N . HIS B 1 44 ? 26.041 296.358 -34.511 1.00 87.52 62 HIS B N 1
ATOM 5158 C CA . HIS B 1 44 ? 25.218 297.116 -35.447 1.00 99.05 62 HIS B CA 1
ATOM 5159 C C . HIS B 1 44 ? 25.773 297.103 -36.866 1.00 102.21 62 HIS B C 1
ATOM 5160 O O . HIS B 1 44 ? 25.068 297.521 -37.791 1.00 105.42 62 HIS B O 1
ATOM 5167 N N . GLY B 1 45 ? 26.998 296.630 -37.062 1.00 95.42 63 GLY B N 1
ATOM 5168 C CA . GLY B 1 45 ? 27.595 296.621 -38.386 1.00 91.67 63 GLY B CA 1
ATOM 5169 C C . GLY B 1 45 ? 27.914 297.999 -38.927 1.00 93.18 63 GLY B C 1
ATOM 5170 O O . GLY B 1 45 ? 27.655 298.272 -40.106 1.00 106.34 63 GLY B O 1
ATOM 5171 N N . LEU B 1 46 ? 28.475 298.874 -38.097 1.00 91.14 64 LEU B N 1
ATOM 5172 C CA . LEU B 1 46 ? 28.772 300.244 -38.480 1.00 74.67 64 LEU B CA 1
ATOM 5173 C C . LEU B 1 46 ? 30.273 300.494 -38.443 1.00 79.02 64 LEU B C 1
ATOM 5174 O O . LEU B 1 46 ? 31.003 299.880 -37.661 1.00 80.94 64 LEU B O 1
ATOM 5179 N N . ILE B 1 47 ? 30.728 301.398 -39.305 1.00 77.89 65 ILE B N 1
ATOM 5180 C CA . ILE B 1 47 ? 32.091 301.913 -39.274 1.00 71.87 65 ILE B CA 1
ATOM 5181 C C . ILE B 1 47 ? 32.009 303.428 -39.187 1.00 70.55 65 ILE B C 1
ATOM 5182 O O . ILE B 1 47 ? 31.498 304.082 -40.105 1.00 91.12 65 ILE B O 1
ATOM 5187 N N . TYR B 1 48 ? 32.492 303.981 -38.084 1.00 69.52 66 TYR B N 1
ATOM 5188 C CA . TYR B 1 48 ? 32.595 305.419 -37.917 1.00 68.68 66 TYR B CA 1
ATOM 5189 C C . TYR B 1 48 ? 34.012 305.864 -38.245 1.00 70.69 66 TYR B C 1
ATOM 5190 O O . TYR B 1 48 ? 34.972 305.113 -38.061 1.00 72.62 66 TYR B O 1
ATOM 5199 N N . TRP B 1 49 ? 34.138 307.089 -38.746 1.00 67.65 67 TRP B N 1
ATOM 5200 C CA . TRP B 1 49 ? 35.455 307.658 -38.982 1.00 67.13 67 TRP B CA 1
ATOM 5201 C C . TRP B 1 49 ? 35.355 309.175 -38.940 1.00 66.73 67 TRP B C 1
ATOM 5202 O O . TRP B 1 49 ? 34.266 309.751 -38.984 1.00 66.91 67 TRP B O 1
ATOM 5213 N N . SER B 1 50 ? 36.514 309.816 -38.856 1.00 66.30 68 SER B N 1
ATOM 5214 C CA . SER B 1 50 ? 36.624 311.263 -38.771 1.00 66.04 68 SER B CA 1
ATOM 5215 C C . SER B 1 50 ? 37.308 311.801 -40.019 1.00 73.10 68 SER B C 1
ATOM 5216 O O . SER B 1 50 ? 37.888 311.056 -40.815 1.00 73.23 68 SER B O 1
ATOM 5219 N N . ASP B 1 51 ? 37.227 313.120 -40.188 1.00 66.55 69 ASP B N 1
ATOM 5220 C CA . ASP B 1 51 ? 37.752 313.770 -41.385 1.00 67.22 69 ASP B CA 1
ATOM 5221 C C . ASP B 1 51 ? 38.129 315.195 -40.989 1.00 67.07 69 ASP B C 1
ATOM 5222 O O . ASP B 1 51 ? 37.254 316.058 -40.876 1.00 67.05 69 ASP B O 1
ATOM 5227 N N . VAL B 1 52 ? 39.427 315.428 -40.772 1.00 67.07 70 VAL B N 1
ATOM 5228 C CA . VAL B 1 52 ? 39.873 316.724 -40.272 1.00 73.92 70 VAL B CA 1
ATOM 5229 C C . VAL B 1 52 ? 39.742 317.814 -41.329 1.00 82.66 70 VAL B C 1
ATOM 5230 O O . VAL B 1 52 ? 39.773 319.005 -40.994 1.00 81.54 70 VAL B O 1
ATOM 5234 N N . SER B 1 53 ? 39.590 317.439 -42.599 1.00 80.50 71 SER B N 1
ATOM 5235 C CA . SER B 1 53 ? 39.441 318.416 -43.668 1.00 76.95 71 SER B CA 1
ATOM 5236 C C . SER B 1 53 ? 37.979 318.722 -43.957 1.00 79.91 71 SER B C 1
ATOM 5237 O O . SER B 1 53 ? 37.616 319.889 -44.133 1.00 93.21 71 SER B O 1
ATOM 5240 N N . GLU B 1 54 ? 37.130 317.697 -44.014 1.00 77.40 72 GLU B N 1
ATOM 5241 C CA . GLU B 1 54 ? 35.694 317.937 -44.049 1.00 80.97 72 GLU B CA 1
ATOM 5242 C C . GLU B 1 54 ? 35.154 318.410 -42.705 1.00 81.55 72 GLU B C 1
ATOM 5243 O O . GLU B 1 54 ? 34.004 318.858 -42.648 1.00 68.46 72 GLU B O 1
ATOM 5249 N N . GLU B 1 55 ? 35.960 318.323 -41.637 1.00 80.07 73 GLU B N 1
ATOM 5250 C CA . GLU B 1 55 ? 35.592 318.775 -40.291 1.00 77.80 73 GLU B CA 1
ATOM 5251 C C . GLU B 1 55 ? 34.299 318.109 -39.823 1.00 78.33 73 GLU B C 1
ATOM 5252 O O . GLU B 1 55 ? 33.341 318.770 -39.415 1.00 80.59 73 GLU B O 1
ATOM 5258 N N . ALA B 1 56 ? 34.288 316.778 -39.862 1.00 66.64 74 ALA B N 1
ATOM 5259 C CA . ALA B 1 56 ? 33.063 316.032 -39.615 1.00 73.44 74 ALA B CA 1
ATOM 5260 C C . ALA B 1 56 ? 33.398 314.589 -39.268 1.00 66.50 74 ALA B C 1
ATOM 5261 O O . ALA B 1 56 ? 34.544 314.147 -39.369 1.00 66.38 74 ALA B O 1
ATOM 5263 N N . ILE B 1 57 ? 32.362 313.857 -38.868 1.00 66.62 75 ILE B N 1
ATOM 5264 C CA . ILE B 1 57 ? 32.446 312.437 -38.552 1.00 77.53 75 ILE B CA 1
ATOM 5265 C C . ILE B 1 57 ? 31.320 311.735 -39.295 1.00 73.05 75 ILE B C 1
ATOM 5266 O O . ILE B 1 57 ? 30.168 312.176 -39.237 1.00 72.92 75 ILE B O 1
ATOM 5271 N N . LYS B 1 58 ? 31.648 310.653 -39.993 1.00 70.81 76 LYS B N 1
ATOM 5272 C CA . LYS B 1 58 ? 30.688 309.943 -40.822 1.00 69.07 76 LYS B CA 1
ATOM 5273 C C . LYS B 1 58 ? 30.620 308.476 -40.418 1.00 69.43 76 LYS B C 1
ATOM 5274 O O . LYS B 1 58 ? 31.488 307.958 -39.711 1.00 68.87 76 LYS B O 1
ATOM 5280 N N . ARG B 1 59 ? 29.565 307.814 -40.891 1.00 70.52 77 ARG B N 1
ATOM 5281 C CA . ARG B 1 59 ? 29.264 306.434 -40.546 1.00 71.19 77 ARG B CA 1
ATOM 5282 C C . ARG B 1 59 ? 28.771 305.710 -41.791 1.00 72.62 77 ARG B C 1
ATOM 5283 O O . ARG B 1 59 ? 28.255 306.336 -42.719 1.00 73.20 77 ARG B O 1
ATOM 5291 N N . THR B 1 60 ? 28.937 304.388 -41.812 1.00 73.32 78 THR B N 1
ATOM 5292 C CA . THR B 1 60 ? 28.419 303.583 -42.912 1.00 86.49 78 THR B CA 1
ATOM 5293 C C . THR B 1 60 ? 28.219 302.146 -42.446 1.00 88.47 78 THR B C 1
ATOM 5294 O O . THR B 1 60 ? 28.901 301.677 -41.533 1.00 94.31 78 THR B O 1
ATOM 5298 N N . GLU B 1 61 ? 27.267 301.459 -43.082 1.00 82.70 79 GLU B N 1
ATOM 5299 C CA . GLU B 1 61 ? 26.983 300.053 -42.796 1.00 84.59 79 GLU B CA 1
ATOM 5300 C C . GLU B 1 61 ? 27.776 299.183 -43.766 1.00 85.41 79 GLU B C 1
ATOM 5301 O O . GLU B 1 61 ? 27.490 299.166 -44.967 1.00 93.64 79 GLU B O 1
ATOM 5307 N N . PHE B 1 62 ? 28.764 298.448 -43.249 1.00 78.91 80 PHE B N 1
ATOM 5308 C CA . PHE B 1 62 ? 29.641 297.682 -44.127 1.00 92.40 80 PHE B CA 1
ATOM 5309 C C . PHE B 1 62 ? 29.041 296.365 -44.610 1.00 113.81 80 PHE B C 1
ATOM 5310 O O . PHE B 1 62 ? 29.516 295.829 -45.616 1.00 129.07 80 PHE B O 1
ATOM 5318 N N . ASN B 1 63 ? 28.022 295.826 -43.932 1.00 120.96 81 ASN B N 1
ATOM 5319 C CA . ASN B 1 63 ? 27.443 294.568 -44.397 1.00 136.72 81 ASN B CA 1
ATOM 5320 C C . ASN B 1 63 ? 26.578 294.761 -45.635 1.00 135.53 81 ASN B C 1
ATOM 5321 O O . ASN B 1 63 ? 26.536 293.880 -46.500 1.00 137.13 81 ASN B O 1
ATOM 5326 N N . LYS B 1 64 ? 25.893 295.895 -45.744 1.00 135.08 82 LYS B N 1
ATOM 5327 C CA . LYS B 1 64 ? 25.043 296.171 -46.891 1.00 140.91 82 LYS B CA 1
ATOM 5328 C C . LYS B 1 64 ? 25.826 296.879 -47.989 1.00 146.98 82 LYS B C 1
ATOM 5329 O O . LYS B 1 64 ? 26.591 297.812 -47.728 1.00 130.63 82 LYS B O 1
ATOM 5335 N N . THR B 1 65 ? 25.614 296.429 -49.221 1.00 166.82 83 THR B N 1
ATOM 5336 C CA . THR B 1 65 ? 26.273 296.991 -50.387 1.00 167.64 83 THR B CA 1
ATOM 5337 C C . THR B 1 65 ? 25.655 298.342 -50.749 1.00 169.10 83 THR B C 1
ATOM 5338 O O . THR B 1 65 ? 24.591 298.728 -50.249 1.00 170.08 83 THR B O 1
ATOM 5342 N N . GLU B 1 66 ? 26.344 299.062 -51.638 1.00 165.35 84 GLU B N 1
ATOM 5343 C CA . GLU B 1 66 ? 26.030 300.459 -51.950 1.00 162.14 84 GLU B CA 1
ATOM 5344 C C . GLU B 1 66 ? 25.955 301.281 -50.666 1.00 139.39 84 GLU B C 1
ATOM 5345 O O . GLU B 1 66 ? 25.085 302.138 -50.487 1.00 132.50 84 GLU B O 1
ATOM 5351 N N . SER B 1 67 ? 26.879 300.986 -49.752 1.00 135.60 85 SER B N 1
ATOM 5352 C CA . SER B 1 67 ? 26.899 301.577 -48.418 1.00 135.11 85 SER B CA 1
ATOM 5353 C C . SER B 1 67 ? 27.247 303.061 -48.502 1.00 130.55 85 SER B C 1
ATOM 5354 O O . SER B 1 67 ? 28.401 303.466 -48.344 1.00 139.41 85 SER B O 1
ATOM 5357 N N . VAL B 1 68 ? 26.215 303.876 -48.766 1.00 131.03 86 VAL B N 1
ATOM 5358 C CA . VAL B 1 68 ? 26.411 305.316 -48.815 1.00 115.28 86 VAL B CA 1
ATOM 5359 C C . VAL B 1 68 ? 26.857 305.818 -47.440 1.00 98.27 86 VAL B C 1
ATOM 5360 O O . VAL B 1 68 ? 26.548 305.221 -46.403 1.00 78.09 86 VAL B O 1
ATOM 5364 N N . GLN B 1 69 ? 27.626 306.903 -47.436 1.00 92.77 87 GLN B N 1
ATOM 5365 C CA . GLN B 1 69 ? 28.054 307.516 -46.191 1.00 83.53 87 GLN B CA 1
ATOM 5366 C C . GLN B 1 69 ? 26.853 308.130 -45.473 1.00 85.51 87 GLN B C 1
ATOM 5367 O O . GLN B 1 69 ? 25.762 308.283 -46.034 1.00 91.32 87 GLN B O 1
ATOM 5373 N N . ASN B 1 70 ? 27.064 308.489 -44.209 1.00 85.25 88 ASN B N 1
ATOM 5374 C CA . ASN B 1 70 ? 26.030 309.128 -43.400 1.00 79.84 88 ASN B CA 1
ATOM 5375 C C . ASN B 1 70 ? 26.681 310.241 -42.591 1.00 72.11 88 ASN B C 1
ATOM 5376 O O . ASN B 1 70 ? 27.454 309.966 -41.669 1.00 71.20 88 ASN B O 1
ATOM 5381 N N . VAL B 1 71 ? 26.384 311.493 -42.942 1.00 77.01 89 VAL B N 1
ATOM 5382 C CA . VAL B 1 71 ? 26.913 312.620 -42.181 1.00 77.78 89 VAL B CA 1
ATOM 5383 C C . VAL B 1 71 ? 26.352 312.562 -40.765 1.00 83.24 89 VAL B C 1
ATOM 5384 O O . VAL B 1 71 ? 25.132 312.603 -40.560 1.00 81.29 89 VAL B O 1
ATOM 5388 N N . VAL B 1 72 ? 27.240 312.444 -39.782 1.00 92.57 90 VAL B N 1
ATOM 5389 C CA . VAL B 1 72 ? 26.853 312.311 -38.376 1.00 85.89 90 VAL B CA 1
ATOM 5390 C C . VAL B 1 72 ? 27.069 313.610 -37.608 1.00 82.62 90 VAL B C 1
ATOM 5391 O O . VAL B 1 72 ? 26.212 314.033 -36.832 1.00 68.35 90 VAL B O 1
ATOM 5395 N N . VAL B 1 73 ? 28.223 314.253 -37.799 1.00 79.84 91 VAL B N 1
ATOM 5396 C CA . VAL B 1 73 ? 28.560 315.478 -37.089 1.00 83.94 91 VAL B CA 1
ATOM 5397 C C . VAL B 1 73 ? 29.076 316.513 -38.083 1.00 86.67 91 VAL B C 1
ATOM 5398 O O . VAL B 1 73 ? 29.563 316.184 -39.166 1.00 73.03 91 VAL B O 1
ATOM 5402 N N . SER B 1 74 ? 28.937 317.783 -37.704 1.00 100.18 92 SER B N 1
ATOM 5403 C CA . SER B 1 74 ? 29.515 318.904 -38.433 1.00 87.90 92 SER B CA 1
ATOM 5404 C C . SER B 1 74 ? 29.516 320.120 -37.513 1.00 95.08 92 SER B C 1
ATOM 5405 O O . SER B 1 74 ? 28.535 320.372 -36.807 1.00 86.99 92 SER B O 1
ATOM 5408 N N . GLY B 1 75 ? 30.618 320.865 -37.530 1.00 98.47 93 GLY B N 1
ATOM 5409 C CA . GLY B 1 75 ? 30.844 321.902 -36.542 1.00 89.41 93 GLY B CA 1
ATOM 5410 C C . GLY B 1 75 ? 32.071 321.605 -35.703 1.00 88.08 93 GLY B C 1
ATOM 5411 O O . GLY B 1 75 ? 32.297 322.228 -34.662 1.00 72.91 93 GLY B O 1
ATOM 5412 N N . LEU B 1 76 ? 32.869 320.647 -36.165 1.00 97.59 94 LEU B N 1
ATOM 5413 C CA . LEU B 1 76 ? 34.124 320.257 -35.539 1.00 85.56 94 LEU B CA 1
ATOM 5414 C C . LEU B 1 76 ? 35.274 321.014 -36.187 1.00 85.39 94 LEU B C 1
ATOM 5415 O O . LEU B 1 76 ? 35.151 321.545 -37.293 1.00 106.51 94 LEU B O 1
ATOM 5420 N N . LEU B 1 77 ? 36.404 321.065 -35.487 1.00 65.94 95 LEU B N 1
ATOM 5421 C CA . LEU B 1 77 ? 37.578 321.739 -36.023 1.00 71.96 95 LEU B CA 1
ATOM 5422 C C . LEU B 1 77 ? 38.687 320.778 -36.425 1.00 84.67 95 LEU B C 1
ATOM 5423 O O . LEU B 1 77 ? 39.149 320.821 -37.568 1.00 87.51 95 LEU B O 1
ATOM 5428 N N . SER B 1 78 ? 39.136 319.905 -35.521 1.00 81.54 96 SER B N 1
ATOM 5429 C CA . SER B 1 78 ? 40.214 318.960 -35.821 1.00 74.67 96 SER B CA 1
ATOM 5430 C C . SER B 1 78 ? 39.997 317.677 -35.029 1.00 76.89 96 SER B C 1
ATOM 5431 O O . SER B 1 78 ? 40.703 317.398 -34.053 1.00 81.36 96 SER B O 1
ATOM 5434 N N . PRO B 1 79 ? 39.009 316.857 -35.431 1.00 75.83 97 PRO B N 1
ATOM 5435 C CA . PRO B 1 79 ? 38.739 315.610 -34.701 1.00 64.83 97 PRO B CA 1
ATOM 5436 C C . PRO B 1 79 ? 39.824 314.564 -34.893 1.00 64.80 97 PRO B C 1
ATOM 5437 O O . PRO B 1 79 ? 39.779 313.783 -35.847 1.00 64.91 97 PRO B O 1
ATOM 5441 N N . ASP B 1 80 ? 40.787 314.522 -33.973 1.00 64.76 98 ASP B N 1
ATOM 5442 C CA . ASP B 1 80 ? 41.946 313.650 -34.113 1.00 75.18 98 ASP B CA 1
ATOM 5443 C C . ASP B 1 80 ? 41.715 312.235 -33.599 1.00 64.55 98 ASP B C 1
ATOM 5444 O O . ASP B 1 80 ? 42.502 311.340 -33.927 1.00 64.59 98 ASP B O 1
ATOM 5449 N N . GLY B 1 81 ? 40.679 312.006 -32.808 1.00 66.74 99 GLY B N 1
ATOM 5450 C CA . GLY B 1 81 ? 40.470 310.702 -32.207 1.00 69.79 99 GLY B CA 1
ATOM 5451 C C . GLY B 1 81 ? 39.001 310.355 -32.120 1.00 72.11 99 GLY B C 1
ATOM 5452 O O . GLY B 1 81 ? 38.135 311.229 -32.044 1.00 64.51 99 GLY B O 1
ATOM 5453 N N . LEU B 1 82 ? 38.733 309.052 -32.105 1.00 79.17 100 LEU B N 1
ATOM 5454 C CA . LEU B 1 82 ? 37.366 308.560 -32.123 1.00 67.93 100 LEU B CA 1
ATOM 5455 C C . LEU B 1 82 ? 37.333 307.155 -31.543 1.00 65.29 100 LEU B C 1
ATOM 5456 O O . LEU B 1 82 ? 38.223 306.343 -31.811 1.00 65.26 100 LEU B O 1
ATOM 5461 N N . ALA B 1 83 ? 36.295 306.878 -30.757 1.00 65.74 101 ALA B N 1
ATOM 5462 C CA . ALA B 1 83 ? 36.062 305.548 -30.219 1.00 75.19 101 ALA B CA 1
ATOM 5463 C C . ALA B 1 83 ? 34.566 305.367 -30.022 1.00 72.44 101 ALA B C 1
ATOM 5464 O O . ALA B 1 83 ? 33.881 306.275 -29.542 1.00 67.07 101 ALA B O 1
ATOM 5466 N N . CYS B 1 84 ? 34.069 304.193 -30.392 1.00 68.92 102 CYS B N 1
ATOM 5467 C CA . CYS B 1 84 ? 32.651 303.880 -30.305 1.00 72.25 102 CYS B CA 1
ATOM 5468 C C . CYS B 1 84 ? 32.367 303.097 -29.033 1.00 72.66 102 CYS B C 1
ATOM 5469 O O . CYS B 1 84 ? 33.156 302.237 -28.630 1.00 86.20 102 CYS B O 1
ATOM 5472 N N . ASP B 1 85 ? 31.232 303.394 -28.410 1.00 70.20 103 ASP B N 1
ATOM 5473 C CA . ASP B 1 85 ? 30.779 302.691 -27.214 1.00 71.33 103 ASP B CA 1
ATOM 5474 C C . ASP B 1 85 ? 29.755 301.658 -27.666 1.00 72.59 103 ASP B C 1
ATOM 5475 O O . ASP B 1 85 ? 28.579 301.974 -27.861 1.00 73.24 103 ASP B O 1
ATOM 5480 N N . TRP B 1 86 ? 30.212 300.418 -27.831 1.00 73.06 104 TRP B N 1
ATOM 5481 C CA . TRP B 1 86 ? 29.383 299.346 -28.362 1.00 74.38 104 TRP B CA 1
ATOM 5482 C C . TRP B 1 86 ? 28.416 298.776 -27.343 1.00 76.06 104 TRP B C 1
ATOM 5483 O O . TRP B 1 86 ? 27.779 297.756 -27.623 1.00 77.45 104 TRP B O 1
ATOM 5494 N N . LEU B 1 87 ? 28.293 299.391 -26.172 1.00 76.15 105 LEU B N 1
ATOM 5495 C CA . LEU B 1 87 ? 27.345 298.940 -25.167 1.00 77.93 105 LEU B CA 1
ATOM 5496 C C . LE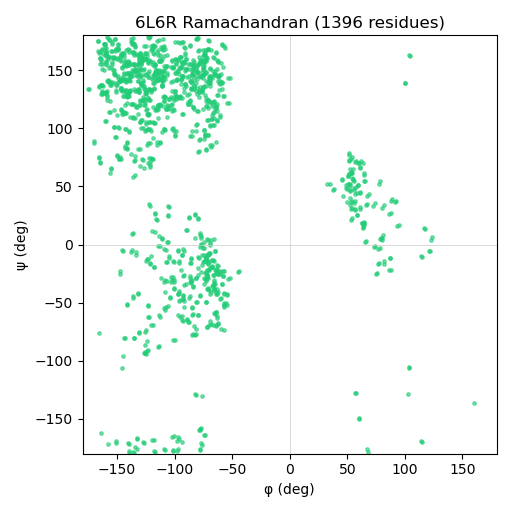U B 1 87 ? 26.246 299.969 -24.948 1.00 78.24 105 LEU B C 1
ATOM 5497 O O . LEU B 1 87 ? 25.070 299.678 -25.180 1.00 99.36 105 LEU B O 1
ATOM 5502 N N . GLY B 1 88 ? 26.599 301.175 -24.515 1.00 77.15 106 GLY B N 1
ATOM 5503 C CA . GLY B 1 88 ? 25.602 302.211 -24.381 1.00 88.13 106 GLY B CA 1
ATOM 5504 C C . GLY B 1 88 ? 25.173 302.848 -25.679 1.00 91.14 106 GLY B C 1
ATOM 5505 O O . GLY B 1 88 ? 24.403 303.811 -25.655 1.00 101.63 106 GLY B O 1
ATOM 5506 N N . GLU B 1 89 ? 25.648 302.329 -26.815 1.00 86.24 107 GLU B N 1
ATOM 5507 C CA . GLU B 1 89 ? 25.282 302.831 -28.140 1.00 84.28 107 GLU B CA 1
ATOM 5508 C C . GLU B 1 89 ? 25.604 304.318 -28.273 1.00 86.10 107 GLU B C 1
ATOM 5509 O O . GLU B 1 89 ? 24.815 305.106 -28.801 1.00 93.60 107 GLU B O 1
ATOM 5515 N N . LYS B 1 90 ? 26.781 304.700 -27.788 1.00 72.89 108 LYS B N 1
ATOM 5516 C CA . LYS B 1 90 ? 27.230 306.081 -27.749 1.00 74.97 108 LYS B CA 1
ATOM 5517 C C . LYS B 1 90 ? 28.514 306.226 -28.554 1.00 75.89 108 LYS B C 1
ATOM 5518 O O . LYS B 1 90 ? 29.129 305.241 -28.972 1.00 70.41 108 LYS B O 1
ATOM 5524 N N . LEU B 1 91 ? 28.922 307.476 -28.762 1.00 77.97 109 LEU B N 1
ATOM 5525 C CA . LEU B 1 91 ? 30.045 307.795 -29.636 1.00 71.85 109 LEU B CA 1
ATOM 5526 C C . LEU B 1 91 ? 30.850 308.930 -29.023 1.00 76.59 109 LEU B C 1
ATOM 5527 O O . LEU B 1 91 ? 30.310 310.014 -28.782 1.00 83.51 109 LEU B O 1
ATOM 5532 N N . TYR B 1 92 ? 32.134 308.681 -28.772 1.00 75.32 110 TYR B N 1
ATOM 5533 C CA . TYR B 1 92 ? 33.030 309.651 -28.157 1.00 72.61 110 TYR B CA 1
ATOM 5534 C C . TYR B 1 92 ? 34.116 310.054 -29.147 1.00 67.49 110 TYR B C 1
ATOM 5535 O O . TYR B 1 92 ? 34.600 309.223 -29.922 1.00 66.77 110 TYR B O 1
ATOM 5544 N N . TRP B 1 93 ? 34.508 311.327 -29.111 1.00 65.60 111 TRP B N 1
ATOM 5545 C CA . TRP B 1 93 ? 35.576 311.824 -29.966 1.00 65.09 111 TRP B CA 1
ATOM 5546 C C . TRP B 1 93 ? 36.275 312.983 -29.267 1.00 65.04 111 TRP B C 1
ATOM 5547 O O . TRP B 1 93 ? 35.795 313.512 -28.263 1.00 65.66 111 TRP B O 1
ATOM 5558 N N . THR B 1 94 ? 37.418 313.380 -29.818 1.00 64.79 112 THR B N 1
ATOM 5559 C CA . THR B 1 94 ? 38.230 314.469 -29.289 1.00 64.92 112 THR B CA 1
ATOM 5560 C C . THR B 1 94 ? 38.423 315.537 -30.364 1.00 69.09 112 THR B C 1
ATOM 5561 O O . THR B 1 94 ? 37.974 315.394 -31.502 1.00 69.82 112 THR B O 1
ATOM 5565 N N . ASP B 1 95 ? 39.106 316.619 -29.990 1.00 68.33 113 ASP B N 1
ATOM 5566 C CA . ASP B 1 95 ? 39.433 317.682 -30.940 1.00 69.98 113 ASP B CA 1
ATOM 5567 C C . ASP B 1 95 ? 40.640 318.440 -30.405 1.00 74.38 113 ASP B C 1
ATOM 5568 O O . ASP B 1 95 ? 40.540 319.102 -29.368 1.00 78.12 113 ASP B O 1
ATOM 5573 N N . SER B 1 96 ? 41.765 318.353 -31.117 1.00 65.89 114 SER B N 1
ATOM 5574 C CA . SER B 1 96 ? 43.011 318.953 -30.653 1.00 82.32 114 SER B CA 1
ATOM 5575 C C . SER B 1 96 ? 43.019 320.474 -30.754 1.00 84.31 114 SER B C 1
ATOM 5576 O O . SER B 1 96 ? 43.905 321.111 -30.169 1.00 67.96 114 SER B O 1
ATOM 5579 N N . GLU B 1 97 ? 42.062 321.072 -31.468 1.00 79.81 115 GLU B N 1
ATOM 5580 C CA . GLU B 1 97 ? 42.011 322.521 -31.643 1.00 81.34 115 GLU B CA 1
ATOM 5581 C C . GLU B 1 97 ? 41.080 323.185 -30.633 1.00 77.53 115 GLU B C 1
ATOM 5582 O O . GLU B 1 97 ? 41.530 323.990 -29.812 1.00 81.69 115 GLU B O 1
ATOM 5588 N N . THR B 1 98 ? 39.783 322.861 -30.675 1.00 77.29 116 THR B N 1
ATOM 5589 C CA . THR B 1 98 ? 38.839 323.426 -29.714 1.00 82.68 116 THR B CA 1
ATOM 5590 C C . THR B 1 98 ? 39.055 322.904 -28.301 1.00 89.08 116 THR B C 1
ATOM 5591 O O . THR B 1 98 ? 38.501 323.479 -27.356 1.00 82.93 116 THR B O 1
ATOM 5595 N N . ASN B 1 99 ? 39.833 321.832 -28.141 1.00 92.76 117 ASN B N 1
ATOM 5596 C CA . ASN B 1 99 ? 40.186 321.279 -26.837 1.00 80.26 117 ASN B CA 1
ATOM 5597 C C . ASN B 1 99 ? 38.928 320.867 -26.066 1.00 80.20 117 ASN B C 1
ATOM 5598 O O . ASN B 1 99 ? 38.531 321.486 -25.077 1.00 87.82 117 ASN B O 1
ATOM 5603 N N . ARG B 1 100 ? 38.305 319.798 -26.561 1.00 66.91 118 ARG B N 1
ATOM 5604 C CA . ARG B 1 100 ? 37.123 319.253 -25.909 1.00 69.80 118 ARG B CA 1
ATOM 5605 C C . ARG B 1 100 ? 36.953 317.790 -26.293 1.00 73.52 118 ARG B C 1
ATOM 5606 O O . ARG B 1 100 ? 37.508 317.319 -27.289 1.00 65.92 118 ARG B O 1
ATOM 5614 N N . ILE B 1 101 ? 36.170 317.080 -25.479 1.00 76.01 119 ILE B N 1
ATOM 5615 C CA . ILE B 1 101 ? 35.836 315.672 -25.685 1.00 66.47 119 ILE B CA 1
ATOM 5616 C C . ILE B 1 101 ? 34.323 315.544 -25.568 1.00 69.31 119 ILE B C 1
ATOM 5617 O O . ILE B 1 101 ? 33.776 315.599 -24.460 1.00 73.75 119 ILE B O 1
ATOM 5622 N N . GLU B 1 102 ? 33.648 315.373 -26.698 1.00 69.52 120 GLU B N 1
ATOM 5623 C CA . GLU B 1 102 ? 32.196 315.300 -26.731 1.00 75.03 120 GLU B CA 1
ATOM 5624 C C . GLU B 1 102 ? 31.719 313.849 -26.745 1.00 70.75 120 GLU B C 1
ATOM 5625 O O . GLU B 1 102 ? 32.504 312.903 -26.836 1.00 67.21 120 GLU B O 1
ATOM 5631 N N . VAL B 1 103 ? 30.398 313.690 -26.647 1.00 73.77 121 VAL B N 1
ATOM 5632 C CA . VAL B 1 103 ? 29.749 312.384 -26.685 1.00 77.20 121 VAL B CA 1
ATOM 5633 C C . VAL B 1 103 ? 28.350 312.577 -27.251 1.00 72.75 121 VAL B C 1
ATOM 5634 O O . VAL B 1 103 ? 27.710 313.610 -27.034 1.00 73.33 121 VAL B O 1
ATOM 5638 N N . SER B 1 104 ? 27.877 311.579 -27.991 1.00 68.69 122 SER B N 1
ATOM 5639 C CA . SER B 1 104 ? 26.564 311.658 -28.607 1.00 69.23 122 SER B CA 1
ATOM 5640 C C . SER B 1 104 ? 26.030 310.251 -28.813 1.00 78.67 122 SER B C 1
ATOM 5641 O O . SER B 1 104 ? 26.723 309.258 -28.578 1.00 81.40 122 SER B O 1
ATOM 5644 N N . ASN B 1 105 ? 24.778 310.178 -29.254 1.00 74.81 123 ASN B N 1
ATOM 5645 C CA . ASN B 1 105 ? 24.238 308.916 -29.719 1.00 71.83 123 ASN B CA 1
ATOM 5646 C C . ASN B 1 105 ? 24.899 308.530 -31.038 1.00 71.25 123 ASN B C 1
ATOM 5647 O O . ASN B 1 105 ? 25.691 309.280 -31.616 1.00 70.19 123 ASN B O 1
ATOM 5652 N N . LEU B 1 106 ? 24.564 307.334 -31.518 1.00 75.82 124 LEU B N 1
ATOM 5653 C CA . LEU B 1 106 ? 25.125 306.888 -32.787 1.00 80.42 124 LEU B CA 1
ATOM 5654 C C . LEU B 1 106 ? 24.603 307.733 -33.943 1.00 82.51 124 LEU B C 1
ATOM 5655 O O . LEU B 1 106 ? 25.343 308.029 -34.888 1.00 84.83 124 LEU B O 1
ATOM 5660 N N . ASP B 1 107 ? 23.342 308.159 -33.870 1.00 79.88 125 ASP B N 1
ATOM 5661 C CA . ASP B 1 107 ? 22.749 308.979 -34.919 1.00 73.62 125 ASP B CA 1
ATOM 5662 C C . ASP B 1 107 ? 23.117 310.450 -34.751 1.00 72.26 125 ASP B C 1
ATOM 5663 O O . ASP B 1 107 ? 22.370 311.335 -35.182 1.00 83.66 125 ASP B O 1
ATOM 5668 N N . GLY B 1 108 ? 24.252 310.724 -34.110 1.00 70.46 126 GLY B N 1
ATOM 5669 C CA . GLY B 1 108 ? 24.713 312.084 -33.924 1.00 69.52 126 GLY B CA 1
ATOM 5670 C C . GLY B 1 108 ? 23.852 312.960 -33.040 1.00 79.10 126 GLY B C 1
ATOM 5671 O O . GLY B 1 108 ? 24.176 314.142 -32.867 1.00 72.66 126 GLY B O 1
ATOM 5672 N N . SER B 1 109 ? 22.781 312.430 -32.462 1.00 77.61 127 SER B N 1
ATOM 5673 C CA . SER B 1 109 ? 21.907 313.260 -31.653 1.00 79.68 127 SER B CA 1
ATOM 5674 C C . SER B 1 109 ? 22.450 313.387 -30.233 1.00 90.43 127 SER B C 1
ATOM 5675 O O . SER B 1 109 ? 23.222 312.550 -29.756 1.00 83.48 127 SER B O 1
ATOM 5678 N N . LEU B 1 110 ? 22.035 314.466 -29.563 1.00 100.78 128 LEU B N 1
ATOM 5679 C CA . LEU B 1 110 ? 22.325 314.694 -28.146 1.00 96.29 128 LEU B CA 1
ATOM 5680 C C . LEU B 1 110 ? 23.824 314.865 -27.897 1.00 70.16 128 LEU B C 1
ATOM 5681 O O . LEU B 1 110 ? 24.426 314.167 -27.080 1.00 70.32 128 LEU B O 1
ATOM 5686 N N . ARG B 1 111 ? 24.430 315.807 -28.613 1.00 69.25 129 ARG B N 1
ATOM 5687 C CA . ARG B 1 111 ? 25.831 316.133 -28.382 1.00 68.46 129 ARG B CA 1
ATOM 5688 C C . ARG B 1 111 ? 26.003 316.744 -26.999 1.00 76.24 129 ARG B C 1
ATOM 5689 O O . ARG B 1 111 ? 25.357 317.743 -26.669 1.00 71.35 129 ARG B O 1
ATOM 5697 N N . LYS B 1 112 ? 26.868 316.138 -26.189 1.00 78.69 130 LYS B N 1
ATOM 5698 C CA . LYS B 1 112 ? 27.262 316.690 -24.900 1.00 76.64 130 LYS B CA 1
ATOM 5699 C C . LYS B 1 112 ? 28.776 316.818 -24.843 1.00 68.68 130 LYS B C 1
ATOM 5700 O O . LYS B 1 112 ? 29.496 315.871 -25.175 1.00 68.29 130 LYS B O 1
ATOM 5706 N N . VAL B 1 113 ? 29.250 317.988 -24.423 1.00 68.70 131 VAL B N 1
ATOM 5707 C CA . VAL B 1 113 ? 30.665 318.197 -24.138 1.00 73.64 131 VAL B CA 1
ATOM 5708 C C . VAL B 1 113 ? 30.955 317.614 -22.758 1.00 81.77 131 VAL B C 1
ATOM 5709 O O . VAL B 1 113 ? 30.433 318.093 -21.748 1.00 86.41 131 VAL B O 1
ATOM 5713 N N . LEU B 1 114 ? 31.782 316.570 -22.712 1.00 69.09 132 LEU B N 1
ATOM 5714 C CA . LEU B 1 114 ? 32.135 315.960 -21.438 1.00 69.98 132 LEU B CA 1
ATOM 5715 C C . LEU B 1 114 ? 33.317 316.635 -20.764 1.00 86.44 132 LEU B C 1
ATOM 5716 O O . LEU B 1 114 ? 33.372 316.676 -19.530 1.00 109.36 132 LEU B O 1
ATOM 5721 N N . PHE B 1 115 ? 34.264 317.163 -21.534 1.00 69.49 133 PHE B N 1
ATOM 5722 C CA . PHE B 1 115 ? 35.435 317.804 -20.954 1.00 74.30 133 PHE B CA 1
ATOM 5723 C C . PHE B 1 115 ? 35.891 318.942 -21.853 1.00 77.83 133 PHE B C 1
ATOM 5724 O O . PHE B 1 115 ? 35.863 318.821 -23.079 1.00 78.04 133 PHE B O 1
ATOM 5732 N N . TRP B 1 116 ? 36.302 320.047 -21.233 1.00 70.16 134 TRP B N 1
ATOM 5733 C CA . TRP B 1 116 ? 36.978 321.121 -21.950 1.00 69.96 134 TRP B CA 1
ATOM 5734 C C . TRP B 1 116 ? 38.154 321.698 -21.184 1.00 81.01 134 TRP B C 1
ATOM 5735 O O . TRP B 1 116 ? 38.865 322.540 -21.738 1.00 91.09 134 TRP B O 1
ATOM 5746 N N . GLN B 1 117 ? 38.380 321.288 -19.938 1.00 85.32 135 GLN B N 1
ATOM 5747 C CA . GLN B 1 117 ? 39.420 321.869 -19.102 1.00 86.72 135 GLN B CA 1
ATOM 5748 C C . GLN B 1 117 ? 40.701 321.057 -19.216 1.00 73.09 135 GLN B C 1
ATOM 5749 O O . GLN B 1 117 ? 40.662 319.830 -19.338 1.00 72.24 135 GLN B O 1
ATOM 5755 N N . GLU B 1 118 ? 41.835 321.755 -19.163 1.00 73.59 136 GLU B N 1
ATOM 5756 C CA . GLU B 1 118 ? 43.158 321.132 -19.118 1.00 79.52 136 GLU B CA 1
ATOM 5757 C C . GLU B 1 118 ? 43.320 320.080 -20.215 1.00 84.10 136 GLU B C 1
ATOM 5758 O O . GLU B 1 118 ? 43.769 318.956 -19.975 1.00 85.65 136 GLU B O 1
ATOM 5764 N N . LEU B 1 119 ? 42.949 320.461 -21.437 1.00 81.89 137 LEU B N 1
ATOM 5765 C CA . LEU B 1 119 ? 43.117 319.629 -22.631 1.00 83.51 137 LEU B CA 1
ATOM 5766 C C . LEU B 1 119 ? 43.912 320.433 -23.654 1.00 79.92 137 LEU B C 1
ATOM 5767 O O . LEU B 1 119 ? 43.377 321.351 -24.280 1.00 83.65 137 LEU B O 1
ATOM 5772 N N . ASP B 1 120 ? 45.189 320.090 -23.824 1.00 79.10 138 ASP B N 1
ATOM 5773 C CA . ASP B 1 120 ? 46.046 320.839 -24.742 1.00 78.60 138 ASP B CA 1
ATOM 5774 C C . ASP B 1 120 ? 45.835 320.373 -26.179 1.00 73.70 138 ASP B C 1
ATOM 5775 O O . ASP B 1 120 ? 45.241 321.082 -26.998 1.00 70.86 138 ASP B O 1
ATOM 5780 N N . GLN B 1 121 ? 46.331 319.181 -26.500 1.00 74.52 139 GLN B N 1
ATOM 5781 C CA . GLN B 1 121 ? 46.158 318.581 -27.822 1.00 73.03 139 GLN B CA 1
ATOM 5782 C C . GLN B 1 121 ? 45.837 317.106 -27.638 1.00 72.01 139 GLN B C 1
ATOM 5783 O O . GLN B 1 121 ? 46.702 316.237 -27.801 1.00 67.40 139 GLN B O 1
ATOM 5789 N N . PRO B 1 122 ? 44.593 316.785 -27.283 1.00 74.41 140 PRO B N 1
ATOM 5790 C CA . PRO B 1 122 ? 44.215 315.378 -27.122 1.00 73.51 140 PRO B CA 1
ATOM 5791 C C . PRO B 1 122 ? 44.280 314.623 -28.439 1.00 84.51 140 PRO B C 1
ATOM 5792 O O . PRO B 1 122 ? 44.051 315.175 -29.518 1.00 93.18 140 PRO B O 1
ATOM 5796 N N . ARG B 1 123 ? 44.594 313.332 -28.333 1.00 84.33 141 ARG B N 1
ATOM 5797 C CA . ARG B 1 123 ? 44.802 312.505 -29.512 1.00 81.13 141 ARG B CA 1
ATOM 5798 C C . ARG B 1 123 ? 43.872 311.298 -29.511 1.00 72.45 141 ARG B C 1
ATOM 5799 O O . ARG B 1 123 ? 42.737 311.393 -29.990 1.00 64.69 141 ARG B O 1
ATOM 5807 N N . ALA B 1 124 ? 44.315 310.180 -28.947 1.00 64.96 142 ALA B N 1
ATOM 5808 C CA . ALA B 1 124 ? 43.633 308.905 -29.116 1.00 78.87 142 ALA B CA 1
ATOM 5809 C C . ALA B 1 124 ? 42.797 308.583 -27.890 1.00 65.08 142 ALA B C 1
ATOM 5810 O O . ALA B 1 124 ? 43.114 309.006 -26.780 1.00 83.85 142 ALA B O 1
ATOM 5812 N N . ILE B 1 125 ? 41.723 307.826 -28.101 1.00 65.08 143 ILE B N 1
ATOM 5813 C CA . ILE B 1 125 ? 40.747 307.549 -27.054 1.00 65.54 143 ILE B CA 1
ATOM 5814 C C . ILE B 1 125 ? 40.288 306.101 -27.177 1.00 65.79 143 ILE B C 1
ATOM 5815 O O . ILE B 1 125 ? 40.118 305.583 -28.286 1.00 70.72 143 ILE B O 1
ATOM 5820 N N . ALA B 1 126 ? 40.096 305.445 -26.035 1.00 66.42 144 ALA B N 1
ATOM 5821 C CA . ALA B 1 126 ? 39.673 304.052 -25.993 1.00 66.90 144 ALA B CA 1
ATOM 5822 C C . ALA B 1 126 ? 38.665 303.870 -24.865 1.00 69.02 144 ALA B C 1
ATOM 5823 O O . ALA B 1 126 ? 38.639 304.638 -23.901 1.00 82.44 144 ALA B O 1
ATOM 5825 N N . LEU B 1 127 ? 37.829 302.841 -24.993 1.00 71.16 145 LEU B N 1
ATOM 5826 C CA . LEU B 1 127 ? 36.710 302.641 -24.085 1.00 71.46 145 LEU B CA 1
ATOM 5827 C C . LEU B 1 127 ? 36.752 301.256 -23.451 1.00 73.79 145 LEU B C 1
ATOM 5828 O O . LEU B 1 127 ? 37.395 300.331 -23.954 1.00 70.31 145 LEU B O 1
ATOM 5833 N N . ASP B 1 128 ? 36.042 301.134 -22.328 1.00 78.17 146 ASP B N 1
ATOM 5834 C CA . ASP B 1 128 ? 35.841 299.850 -21.652 1.00 89.16 146 ASP B CA 1
ATOM 5835 C C . ASP B 1 128 ? 34.459 299.872 -21.015 1.00 92.15 146 ASP B C 1
ATOM 5836 O O . ASP B 1 128 ? 34.313 300.009 -19.795 1.00 107.49 146 ASP B O 1
ATOM 5841 N N . PRO B 1 129 ? 33.407 299.758 -21.829 1.00 90.37 147 PRO B N 1
ATOM 5842 C CA . PRO B 1 129 ? 32.044 299.950 -21.305 1.00 92.14 147 PRO B CA 1
ATOM 5843 C C . PRO B 1 129 ? 31.631 298.929 -20.258 1.00 88.29 147 PRO B C 1
ATOM 5844 O O . PRO B 1 129 ? 30.748 299.230 -19.444 1.00 78.80 147 PRO B O 1
ATOM 5848 N N . SER B 1 130 ? 32.230 297.735 -20.248 1.00 86.24 148 SER B N 1
ATOM 5849 C CA . SER B 1 130 ? 31.895 296.754 -19.220 1.00 88.21 148 SER B CA 1
ATOM 5850 C C . SER B 1 130 ? 32.263 297.243 -17.827 1.00 92.87 148 SER B C 1
ATOM 5851 O O . SER B 1 130 ? 31.708 296.748 -16.839 1.00 110.88 148 SER B O 1
ATOM 5854 N N . SER B 1 131 ? 33.192 298.194 -17.730 1.00 93.02 149 SER B N 1
ATOM 5855 C CA . SER B 1 131 ? 33.532 298.852 -16.476 1.00 91.75 149 SER B CA 1
ATOM 5856 C C . SER B 1 131 ? 33.049 300.290 -16.404 1.00 79.42 149 SER B C 1
ATOM 5857 O O . SER B 1 131 ? 32.745 300.775 -15.312 1.00 80.61 149 SER B O 1
ATOM 5860 N N . GLY B 1 132 ? 32.964 300.974 -17.541 1.00 77.81 150 GLY B N 1
ATOM 5861 C CA . GLY B 1 132 ? 32.526 302.353 -17.573 1.00 77.28 150 GLY B CA 1
ATOM 5862 C C . GLY B 1 132 ? 33.672 303.338 -17.494 1.00 86.40 150 GLY B C 1
ATOM 5863 O O . GLY B 1 132 ? 33.549 304.388 -16.859 1.00 85.49 150 GLY B O 1
ATOM 5864 N N . PHE B 1 133 ? 34.790 303.010 -18.140 1.00 89.09 151 PHE B N 1
ATOM 5865 C CA . PHE B 1 133 ? 35.993 303.835 -18.107 1.00 92.46 151 PHE B CA 1
ATOM 5866 C C . PHE B 1 133 ? 36.445 304.144 -19.526 1.00 88.37 151 PHE B C 1
ATOM 5867 O O . PHE B 1 133 ? 36.651 303.228 -20.329 1.00 96.72 151 PHE B O 1
ATOM 5875 N N . MET B 1 134 ? 36.597 305.428 -19.831 1.00 78.48 152 MET B N 1
ATOM 5876 C CA . MET B 1 134 ? 37.237 305.869 -21.060 1.00 70.17 152 MET B CA 1
ATOM 5877 C C . MET B 1 134 ? 38.688 306.232 -20.772 1.00 76.46 152 MET B C 1
ATOM 5878 O O . MET B 1 134 ? 39.024 306.699 -19.682 1.00 98.52 152 MET B O 1
ATOM 5883 N N . TYR B 1 135 ? 39.550 306.004 -21.757 1.00 71.70 153 TYR B N 1
ATOM 5884 C CA . TYR B 1 135 ? 40.971 306.299 -21.647 1.00 68.67 153 TYR B CA 1
ATOM 5885 C C . TYR B 1 135 ? 41.387 307.117 -22.855 1.00 67.66 153 TYR B C 1
ATOM 5886 O O . TYR B 1 135 ? 40.981 306.816 -23.980 1.00 104.14 153 TYR B O 1
ATOM 5895 N N . TRP B 1 136 ? 42.199 308.145 -22.634 1.00 67.65 154 TRP B N 1
ATOM 5896 C CA . TRP B 1 136 ? 42.681 308.934 -23.754 1.00 66.91 154 TRP B CA 1
ATOM 5897 C C . TRP B 1 136 ? 44.059 309.486 -23.428 1.00 67.17 154 TRP B C 1
ATOM 5898 O O . TRP B 1 136 ? 44.553 309.361 -22.306 1.00 97.18 154 TRP B O 1
ATOM 5909 N N . THR B 1 137 ? 44.681 310.092 -24.436 1.00 66.71 155 THR B N 1
ATOM 5910 C CA . THR B 1 137 ? 46.021 310.643 -24.322 1.00 69.76 155 THR B CA 1
ATOM 5911 C C . THR B 1 137 ? 46.008 312.115 -24.711 1.00 67.13 155 THR B C 1
ATOM 5912 O O . THR B 1 137 ? 45.077 312.605 -25.354 1.00 66.71 155 THR B O 1
ATOM 5916 N N . ASP B 1 138 ? 47.063 312.818 -24.306 1.00 75.38 156 ASP B N 1
ATOM 5917 C CA . ASP B 1 138 ? 47.258 314.215 -24.667 1.00 78.14 156 ASP B CA 1
ATOM 5918 C C . ASP B 1 138 ? 48.754 314.478 -24.694 1.00 83.35 156 ASP B C 1
ATOM 5919 O O . ASP B 1 138 ? 49.462 314.113 -23.753 1.00 92.91 156 ASP B O 1
ATOM 5924 N N . TRP B 1 139 ? 49.224 315.095 -25.771 1.00 76.81 157 TRP B N 1
ATOM 5925 C CA . TRP B 1 139 ? 50.632 315.410 -25.977 1.00 69.56 157 TRP B CA 1
ATOM 5926 C C . TRP B 1 139 ? 50.796 316.928 -26.013 1.00 78.02 157 TRP B C 1
ATOM 5927 O O . TRP B 1 139 ? 49.821 317.682 -25.971 1.00 86.87 157 TRP B O 1
ATOM 5938 N N . GLY B 1 140 ? 52.036 317.385 -26.090 1.00 71.47 158 GLY B N 1
ATOM 5939 C CA . GLY B 1 140 ? 52.318 318.810 -26.114 1.00 83.46 158 GLY B CA 1
ATOM 5940 C C . GLY B 1 140 ? 52.812 319.311 -24.763 1.00 101.85 158 GLY B C 1
ATOM 5941 O O . GLY B 1 140 ? 53.743 318.745 -24.189 1.00 115.56 158 GLY B O 1
ATOM 5942 N N . GLU B 1 141 ? 52.183 320.380 -24.261 1.00 102.84 159 GLU B N 1
ATOM 5943 C CA . GLU B 1 141 ? 52.691 321.058 -23.070 1.00 97.43 159 GLU B CA 1
ATOM 5944 C C . GLU B 1 141 ? 52.797 320.106 -21.886 1.00 105.53 159 GLU B C 1
ATOM 5945 O O . GLU B 1 141 ? 53.862 319.985 -21.269 1.00 112.15 159 GLU B O 1
ATOM 5951 N N . VAL B 1 142 ? 51.711 319.416 -21.556 1.00 104.51 160 VAL B N 1
ATOM 5952 C CA . VAL B 1 142 ? 51.752 318.444 -20.467 1.00 94.34 160 VAL B CA 1
ATOM 5953 C C . VAL B 1 142 ? 51.353 317.084 -21.024 1.00 83.86 160 VAL B C 1
ATOM 5954 O O . VAL B 1 142 ? 50.166 316.728 -20.995 1.00 80.56 160 VAL B O 1
ATOM 5958 N N . PRO B 1 143 ? 52.296 316.309 -21.556 1.00 83.50 161 PRO B N 1
ATOM 5959 C CA . PRO B 1 143 ? 51.954 314.973 -22.056 1.00 76.79 161 PRO B CA 1
ATOM 5960 C C . PRO B 1 143 ? 51.430 314.103 -20.925 1.00 81.79 161 PRO B C 1
ATOM 5961 O O . PRO B 1 143 ? 52.008 314.056 -19.837 1.00 95.61 161 PRO B O 1
ATOM 5965 N N . LYS B 1 144 ? 50.319 313.420 -21.186 1.00 71.29 162 LYS B N 1
ATOM 5966 C CA . LYS B 1 144 ? 49.624 312.687 -20.139 1.00 71.53 162 LYS B CA 1
ATOM 5967 C C . LYS B 1 144 ? 48.657 311.702 -20.775 1.00 70.34 162 LYS B C 1
ATOM 5968 O O . LYS B 1 144 ? 48.249 311.856 -21.927 1.00 92.28 162 LYS B O 1
ATOM 5974 N N . ILE B 1 145 ? 48.302 310.682 -20.001 1.00 70.58 163 ILE B N 1
ATOM 5975 C CA . ILE B 1 145 ? 47.271 309.719 -20.363 1.00 69.83 163 ILE B CA 1
ATOM 5976 C C . ILE B 1 145 ? 46.239 309.756 -19.250 1.00 83.62 163 ILE B C 1
ATOM 5977 O O . ILE B 1 145 ? 46.524 309.343 -18.119 1.00 90.83 163 ILE B O 1
ATOM 5982 N N . GLU B 1 146 ? 45.052 310.259 -19.554 1.00 71.50 164 GLU B N 1
ATOM 5983 C CA . GLU B 1 146 ? 43.998 310.378 -18.562 1.00 71.04 164 GLU B CA 1
ATOM 5984 C C . GLU B 1 146 ? 43.018 309.221 -18.688 1.00 70.81 164 GLU B C 1
ATOM 5985 O O . GLU B 1 146 ? 42.883 308.600 -19.744 1.00 79.36 164 GLU B O 1
ATOM 5991 N N . ARG B 1 147 ? 42.341 308.926 -17.583 1.00 71.91 165 ARG B N 1
ATOM 5992 C CA . ARG B 1 147 ? 41.217 308.007 -17.592 1.00 72.02 165 ARG B CA 1
ATOM 5993 C C . ARG B 1 147 ? 40.083 308.616 -16.784 1.00 72.99 165 ARG B C 1
ATOM 5994 O O . ARG B 1 147 ? 40.311 309.375 -15.838 1.00 77.36 165 ARG B O 1
ATOM 6002 N N . ALA B 1 148 ? 38.857 308.285 -17.174 1.00 72.84 166 ALA B N 1
ATOM 6003 C CA . ALA B 1 148 ? 37.679 308.856 -16.542 1.00 73.73 166 ALA B CA 1
ATOM 6004 C C . ALA B 1 148 ? 36.489 307.957 -16.825 1.00 73.93 166 ALA B C 1
ATOM 6005 O O . ALA B 1 148 ? 36.538 307.076 -17.685 1.00 73.19 166 ALA B O 1
ATOM 6007 N N . GLY B 1 149 ? 35.415 308.190 -16.078 1.00 75.11 167 GLY B N 1
ATOM 6008 C CA . GLY B 1 149 ? 34.172 307.503 -16.359 1.00 93.17 167 GLY B CA 1
ATOM 6009 C C . GLY B 1 149 ? 33.577 307.987 -17.669 1.00 85.10 167 GLY B C 1
ATOM 6010 O O . GLY B 1 149 ? 33.689 309.158 -18.035 1.00 74.19 167 GLY B O 1
ATOM 6011 N N . MET B 1 150 ? 32.942 307.062 -18.390 1.00 86.82 168 MET B N 1
ATOM 6012 C CA . MET B 1 150 ? 32.270 307.419 -19.631 1.00 73.07 168 MET B CA 1
ATOM 6013 C C . MET B 1 150 ? 31.092 308.359 -19.408 1.00 73.58 168 MET B C 1
ATOM 6014 O O . MET B 1 150 ? 30.501 308.827 -20.386 1.00 82.45 168 MET B O 1
ATOM 6019 N N . ASP B 1 151 ? 30.741 308.645 -18.156 1.00 83.67 169 ASP B N 1
ATOM 6020 C CA . ASP B 1 151 ? 29.710 309.618 -17.820 1.00 75.53 169 ASP B CA 1
ATOM 6021 C C . ASP B 1 151 ? 30.273 311.013 -17.575 1.00 75.06 169 ASP B C 1
ATOM 6022 O O . ASP B 1 151 ? 29.499 311.946 -17.337 1.00 75.49 169 ASP B O 1
ATOM 6027 N N . GLY B 1 152 ? 31.592 311.174 -17.614 1.00 84.49 170 GLY B N 1
ATOM 6028 C CA . GLY B 1 152 ? 32.206 312.460 -17.352 1.00 86.45 170 GLY B CA 1
ATOM 6029 C C . GLY B 1 152 ? 32.654 312.686 -15.927 1.00 85.95 170 GLY B C 1
ATOM 6030 O O . GLY B 1 152 ? 32.894 313.839 -15.549 1.00 75.80 170 GLY B O 1
ATOM 6031 N N . SER B 1 153 ? 32.781 311.629 -15.127 1.00 82.35 171 SER B N 1
ATOM 6032 C CA . SER B 1 153 ? 33.168 311.727 -13.727 1.00 81.50 171 SER B CA 1
ATOM 6033 C C . SER B 1 153 ? 34.489 311.008 -13.487 1.00 79.75 171 SER B C 1
ATOM 6034 O O . SER B 1 153 ? 34.997 310.284 -14.348 1.00 80.14 171 SER B O 1
ATOM 6037 N N . SER B 1 154 ? 35.023 311.213 -12.283 1.00 80.94 172 SER B N 1
ATOM 6038 C CA . SER B 1 154 ? 36.265 310.599 -11.805 1.00 84.69 172 SER B CA 1
ATOM 6039 C C . SER B 1 154 ? 37.377 310.663 -12.857 1.00 84.48 172 SER B C 1
ATOM 6040 O O . SER B 1 154 ? 37.974 309.655 -13.243 1.00 83.31 172 SER B O 1
ATOM 6043 N N . ARG B 1 155 ? 37.662 311.884 -13.304 1.00 83.04 173 ARG B N 1
ATOM 6044 C CA . ARG B 1 155 ? 38.758 312.121 -14.236 1.00 76.13 173 ARG B CA 1
ATOM 6045 C C . ARG B 1 155 ? 40.058 312.238 -13.454 1.00 77.03 173 ARG B C 1
ATOM 6046 O O . ARG B 1 155 ? 40.218 313.153 -12.638 1.00 82.86 173 ARG B O 1
ATOM 6054 N N . PHE B 1 156 ? 40.985 311.314 -13.700 1.00 79.24 174 PHE B N 1
ATOM 6055 C CA . PHE B 1 156 ? 42.266 311.293 -13.007 1.00 84.54 174 PHE B CA 1
ATOM 6056 C C . PHE B 1 156 ? 43.386 311.048 -14.004 1.00 82.71 174 PHE B C 1
ATOM 6057 O O . PHE B 1 156 ? 43.276 310.167 -14.861 1.00 78.70 174 PHE B O 1
ATOM 6065 N N . ILE B 1 157 ? 44.454 311.836 -13.894 1.00 76.52 175 ILE B N 1
ATOM 6066 C CA . ILE B 1 157 ? 45.642 311.628 -14.714 1.00 75.62 175 ILE B CA 1
ATOM 6067 C C . ILE B 1 157 ? 46.340 310.358 -14.245 1.00 76.06 175 ILE B C 1
ATOM 6068 O O . ILE B 1 157 ? 46.793 310.268 -13.098 1.00 84.78 175 ILE B O 1
ATOM 6073 N N . ILE B 1 158 ? 46.434 309.365 -15.132 1.00 74.84 176 ILE B N 1
ATOM 6074 C CA . ILE B 1 158 ? 46.973 308.061 -14.751 1.00 76.83 176 ILE B CA 1
ATOM 6075 C C . ILE B 1 158 ? 48.388 307.825 -15.262 1.00 74.80 176 ILE B C 1
ATOM 6076 O O . ILE B 1 158 ? 49.015 306.831 -14.862 1.00 85.21 176 ILE B O 1
ATOM 6081 N N . ILE B 1 159 ? 48.909 308.688 -16.131 1.00 74.06 177 ILE B N 1
ATOM 6082 C CA . ILE B 1 159 ? 50.299 308.618 -16.576 1.00 73.94 177 ILE B CA 1
ATOM 6083 C C . ILE B 1 159 ? 50.846 310.035 -16.666 1.00 101.11 177 ILE B C 1
ATOM 6084 O O . ILE B 1 159 ? 50.212 310.911 -17.262 1.00 109.68 177 ILE B O 1
ATOM 6089 N N . ASN B 1 160 ? 52.016 310.263 -16.072 1.00 75.56 178 ASN B N 1
ATOM 6090 C CA . ASN B 1 160 ? 52.655 311.565 -16.201 1.00 76.20 178 ASN B CA 1
ATOM 6091 C C . ASN B 1 160 ? 54.171 311.490 -16.261 1.00 76.89 178 ASN B C 1
ATOM 6092 O O . ASN B 1 160 ? 54.799 312.528 -16.479 1.00 84.63 178 ASN B O 1
ATOM 6097 N N . SER B 1 161 ? 54.780 310.320 -16.091 1.00 84.39 179 SER B N 1
ATOM 6098 C CA . SER B 1 161 ? 56.228 310.177 -16.050 1.00 91.91 179 SER B CA 1
ATOM 6099 C C . SER B 1 161 ? 56.718 309.442 -17.289 1.00 98.02 179 SER B C 1
ATOM 6100 O O . SER B 1 161 ? 56.130 308.435 -17.698 1.00 108.76 179 SER B O 1
ATOM 6103 N N . GLU B 1 162 ? 57.804 309.946 -17.874 1.00 97.70 180 GLU B N 1
ATOM 6104 C CA . GLU B 1 162 ? 58.416 309.377 -19.076 1.00 96.27 180 GLU B CA 1
ATOM 6105 C C . GLU B 1 162 ? 57.372 309.187 -20.181 1.00 86.48 180 GLU B C 1
ATOM 6106 O O . GLU B 1 162 ? 56.945 308.081 -20.508 1.00 79.35 180 GLU B O 1
ATOM 6112 N N . ILE B 1 163 ? 56.965 310.321 -20.742 1.00 86.19 181 ILE B N 1
ATOM 6113 C CA . ILE B 1 163 ? 55.948 310.349 -21.786 1.00 81.61 181 ILE B CA 1
ATOM 6114 C C . ILE B 1 163 ? 56.024 311.709 -22.462 1.00 85.03 181 ILE B C 1
ATOM 6115 O O . ILE B 1 163 ? 56.189 312.737 -21.800 1.00 86.58 181 ILE B O 1
ATOM 6120 N N . TYR B 1 164 ? 55.926 311.707 -23.791 1.00 81.22 182 TYR B N 1
ATOM 6121 C CA . TYR B 1 164 ? 56.064 312.946 -24.546 1.00 79.49 182 TYR B CA 1
ATOM 6122 C C . TYR B 1 164 ? 55.085 312.989 -25.711 1.00 77.46 182 TYR B C 1
ATOM 6123 O O . TYR B 1 164 ? 54.343 313.964 -25.867 1.00 81.21 182 TYR B O 1
ATOM 6132 N N . TRP B 1 165 ? 55.063 311.936 -26.526 1.00 75.71 183 TRP B N 1
ATOM 6133 C CA . TRP B 1 165 ? 54.191 311.856 -27.699 1.00 74.04 183 TRP B CA 1
ATOM 6134 C C . TRP B 1 165 ? 53.401 310.554 -27.655 1.00 73.08 183 TRP B C 1
ATOM 6135 O O . TRP B 1 165 ? 53.657 309.631 -28.436 1.00 73.71 183 TRP B O 1
ATOM 6146 N N . PRO B 1 166 ? 52.411 310.455 -26.762 1.00 68.13 184 PRO B N 1
ATOM 6147 C CA . PRO B 1 166 ? 51.588 309.232 -26.663 1.00 67.43 184 PRO B CA 1
ATOM 6148 C C . PRO B 1 166 ? 50.512 309.177 -27.743 1.00 66.65 184 PRO B C 1
ATOM 6149 O O . PRO B 1 166 ? 49.337 309.470 -27.526 1.00 68.15 184 PRO B O 1
ATOM 6153 N N . ASN B 1 167 ? 50.920 308.775 -28.949 1.00 66.44 185 ASN B N 1
ATOM 6154 C CA . ASN B 1 167 ? 50.026 308.866 -30.100 1.00 65.95 185 ASN B CA 1
ATOM 6155 C C . ASN B 1 167 ? 48.988 307.747 -30.121 1.00 65.45 185 ASN B C 1
ATOM 6156 O O . ASN B 1 167 ? 47.812 308.001 -30.404 1.00 65.15 185 ASN B O 1
ATOM 6161 N N . GLY B 1 168 ? 49.391 306.511 -29.840 1.00 65.47 186 GLY B N 1
ATOM 6162 C CA . GLY B 1 168 ? 48.467 305.396 -29.943 1.00 65.21 186 GLY B CA 1
ATOM 6163 C C . GLY B 1 168 ? 48.141 304.776 -28.603 1.00 71.12 186 GLY B C 1
ATOM 6164 O O . GLY B 1 168 ? 48.918 304.914 -27.656 1.00 80.38 186 GLY B O 1
ATOM 6165 N N . LEU B 1 169 ? 47.005 304.084 -28.507 1.00 65.81 187 LEU B N 1
ATOM 6166 C CA . LEU B 1 169 ? 46.522 303.582 -27.226 1.00 68.12 187 LEU B CA 1
ATOM 6167 C C . LEU B 1 169 ? 45.429 302.550 -27.467 1.00 65.81 187 LEU B C 1
ATOM 6168 O O . LEU B 1 169 ? 44.557 302.760 -28.313 1.00 107.22 187 LEU B O 1
ATOM 6173 N N . THR B 1 170 ? 45.480 301.444 -26.723 1.00 66.30 188 THR B N 1
ATOM 6174 C CA . THR B 1 170 ? 44.461 300.406 -26.826 1.00 66.67 188 THR B CA 1
ATOM 6175 C C . THR B 1 170 ? 44.493 299.549 -25.567 1.00 67.44 188 THR B C 1
ATOM 6176 O O . THR B 1 170 ? 45.375 299.688 -24.718 1.00 88.03 188 THR B O 1
ATOM 6180 N N . LEU B 1 171 ? 43.510 298.654 -25.461 1.00 74.65 189 LEU B N 1
ATOM 6181 C CA . LEU B 1 171 ? 43.304 297.817 -24.287 1.00 75.11 189 LEU B CA 1
ATOM 6182 C C . LEU B 1 171 ? 43.414 296.344 -24.658 1.00 81.42 189 LEU B C 1
ATOM 6183 O O . LEU B 1 171 ? 43.188 295.953 -25.806 1.00 99.30 189 LEU B O 1
ATOM 6188 N N . ASP B 1 172 ? 43.748 295.521 -23.665 1.00 70.67 190 ASP B N 1
ATOM 6189 C CA . ASP B 1 172 ? 43.735 294.063 -23.799 1.00 78.61 190 ASP B CA 1
ATOM 6190 C C . ASP B 1 172 ? 42.667 293.549 -22.837 1.00 72.43 190 ASP B C 1
ATOM 6191 O O . ASP B 1 172 ? 42.968 293.178 -21.701 1.00 83.93 190 ASP B O 1
ATOM 6196 N N . TYR B 1 173 ? 41.419 293.518 -23.306 1.00 72.77 191 TYR B N 1
ATOM 6197 C CA . TYR B 1 173 ? 40.300 293.172 -22.435 1.00 74.16 191 TYR B CA 1
ATOM 6198 C C . TYR B 1 173 ? 40.450 291.784 -21.826 1.00 78.70 191 TYR B C 1
ATOM 6199 O O . TYR B 1 173 ? 40.037 291.565 -20.682 1.00 79.89 191 TYR B O 1
ATOM 6208 N N . GLU B 1 174 ? 41.036 290.839 -22.565 1.00 87.50 192 GLU B N 1
ATOM 6209 C CA . GLU B 1 174 ? 41.189 289.485 -22.042 1.00 99.48 192 GLU B CA 1
ATOM 6210 C C . GLU B 1 174 ? 42.142 289.441 -20.853 1.00 104.41 192 GLU B C 1
ATOM 6211 O O . GLU B 1 174 ? 41.980 288.598 -19.965 1.00 112.59 192 GLU B O 1
ATOM 6217 N N . GLU B 1 175 ? 43.132 290.332 -20.816 1.00 91.83 193 GLU B N 1
ATOM 6218 C CA . GLU B 1 175 ? 44.108 290.372 -19.736 1.00 83.34 193 GLU B CA 1
ATOM 6219 C C . GLU B 1 175 ? 43.991 291.628 -18.883 1.00 76.36 193 GLU B C 1
ATOM 6220 O O . GLU B 1 175 ? 44.748 291.775 -17.918 1.00 78.00 193 GLU B O 1
ATOM 6226 N N . GLN B 1 176 ? 43.067 292.530 -19.215 1.00 75.63 194 GLN B N 1
ATOM 6227 C CA . GLN B 1 176 ? 42.808 293.756 -18.458 1.00 75.65 194 GLN B CA 1
ATOM 6228 C C . GLN B 1 176 ? 44.090 294.567 -18.251 1.00 78.70 194 GLN B C 1
ATOM 6229 O O . GLN B 1 176 ? 44.547 294.797 -17.130 1.00 92.98 194 GLN B O 1
ATOM 6235 N N . LYS B 1 177 ? 44.670 294.999 -19.371 1.00 77.60 195 LYS B N 1
ATOM 6236 C CA . LYS B 1 177 ? 45.888 295.800 -19.377 1.00 83.18 195 LYS B CA 1
ATOM 6237 C C . LYS B 1 177 ? 45.728 296.926 -20.394 1.00 74.09 195 LYS B C 1
ATOM 6238 O O . LYS B 1 177 ? 44.761 296.967 -21.157 1.00 72.04 195 LYS B O 1
ATOM 6244 N N . LEU B 1 178 ? 46.696 297.844 -20.413 1.00 71.43 196 LEU B N 1
ATOM 6245 C CA . LEU B 1 178 ? 46.618 299.050 -21.234 1.00 75.30 196 LEU B CA 1
ATOM 6246 C C . LEU B 1 178 ? 47.906 299.220 -22.029 1.00 79.70 196 LEU B C 1
ATOM 6247 O O . LEU B 1 178 ? 48.983 299.364 -21.442 1.00 89.15 196 LEU B O 1
ATOM 6252 N N . TYR B 1 179 ? 47.793 299.226 -23.357 1.00 71.51 197 TYR B N 1
ATOM 6253 C CA . TYR B 1 179 ? 48.929 299.389 -24.256 1.00 67.70 197 TYR B CA 1
ATOM 6254 C C . TYR B 1 179 ? 48.863 300.748 -24.939 1.00 67.10 197 TYR B C 1
ATOM 6255 O O . TYR B 1 179 ? 47.843 301.093 -25.545 1.00 93.66 197 TYR B O 1
ATOM 6264 N N . TRP B 1 180 ? 49.950 301.513 -24.850 1.00 67.13 198 TRP B N 1
ATOM 6265 C CA . TRP B 1 180 ? 50.070 302.758 -25.593 1.00 66.72 198 TRP B CA 1
ATOM 6266 C C . TRP B 1 180 ? 51.468 302.838 -26.193 1.00 76.68 198 TRP B C 1
ATOM 6267 O O . TRP B 1 180 ? 52.379 302.103 -25.800 1.00 67.11 198 TRP B O 1
ATOM 6278 N N . ALA B 1 181 ? 51.628 303.747 -27.155 1.00 71.38 199 ALA B N 1
ATOM 6279 C CA . ALA B 1 181 ? 52.873 303.891 -27.901 1.00 66.64 199 ALA B CA 1
ATOM 6280 C C . ALA B 1 181 ? 53.282 305.355 -27.946 1.00 66.94 199 ALA B C 1
ATOM 6281 O O . ALA B 1 181 ? 52.457 306.223 -28.248 1.00 72.55 199 ALA B O 1
ATOM 6283 N N . ASP B 1 182 ? 54.553 305.624 -27.658 1.00 67.58 200 ASP B N 1
ATOM 6284 C CA . ASP B 1 182 ? 55.089 306.978 -27.639 1.00 73.04 200 ASP B CA 1
ATOM 6285 C C . ASP B 1 182 ? 55.930 307.204 -28.887 1.00 73.93 200 ASP B C 1
ATOM 6286 O O . ASP B 1 182 ? 56.872 306.449 -29.153 1.00 82.85 200 ASP B O 1
ATOM 6291 N N . ALA B 1 183 ? 55.596 308.253 -29.641 1.00 72.43 201 ALA B N 1
ATOM 6292 C CA . ALA B 1 183 ? 56.218 308.471 -30.941 1.00 68.79 201 ALA B CA 1
ATOM 6293 C C . ALA B 1 183 ? 57.579 309.141 -30.829 1.00 69.95 201 ALA B C 1
ATOM 6294 O O . ALA B 1 183 ? 58.439 308.926 -31.690 1.00 86.48 201 ALA B O 1
ATOM 6296 N N . LYS B 1 184 ? 57.799 309.944 -29.789 1.00 70.54 202 LYS B N 1
ATOM 6297 C CA . LYS B 1 184 ? 59.094 310.588 -29.608 1.00 81.41 202 LYS B CA 1
ATOM 6298 C C . LYS B 1 184 ? 60.025 309.758 -28.734 1.00 78.12 202 LYS B C 1
ATOM 6299 O O . LYS B 1 184 ? 61.185 309.530 -29.096 1.00 79.99 202 LYS B O 1
ATOM 6305 N N . LEU B 1 185 ? 59.528 309.297 -27.586 1.00 77.70 203 LEU B N 1
ATOM 6306 C CA . LEU B 1 185 ? 60.346 308.507 -26.677 1.00 80.65 203 LEU B CA 1
ATOM 6307 C C . LEU B 1 185 ? 60.630 307.106 -27.198 1.00 84.64 203 LEU B C 1
ATOM 6308 O O . LEU B 1 185 ? 61.447 306.400 -26.596 1.00 82.03 203 LEU B O 1
ATOM 6313 N N . ASN B 1 186 ? 59.982 306.694 -28.289 1.00 83.21 204 ASN B N 1
ATOM 6314 C CA . ASN B 1 186 ? 60.373 305.516 -29.062 1.00 70.66 204 ASN B CA 1
ATOM 6315 C C . ASN B 1 186 ? 60.299 304.247 -28.207 1.00 70.33 204 ASN B C 1
ATOM 6316 O O . ASN B 1 186 ? 61.304 303.604 -27.901 1.00 70.88 204 ASN B O 1
ATOM 6321 N N . PHE B 1 187 ? 59.070 303.905 -27.827 1.00 69.53 205 PHE B N 1
ATOM 6322 C CA . PHE B 1 187 ? 58.813 302.636 -27.155 1.00 69.26 205 PHE B CA 1
ATOM 6323 C C . PHE B 1 187 ? 57.314 302.365 -27.150 1.00 95.44 205 PHE B C 1
ATOM 6324 O O . PHE B 1 187 ? 56.509 303.189 -27.592 1.00 68.07 205 PHE B O 1
ATOM 6332 N N . ILE B 1 188 ? 56.958 301.179 -26.657 1.00 82.98 206 ILE B N 1
ATOM 6333 C CA . ILE B 1 188 ? 55.579 300.798 -26.369 1.00 72.90 206 ILE B CA 1
ATOM 6334 C C . ILE B 1 188 ? 55.572 300.110 -25.013 1.00 77.49 206 ILE B C 1
ATOM 6335 O O . ILE B 1 188 ? 56.260 299.100 -24.824 1.00 76.60 206 ILE B O 1
ATOM 6340 N N . HIS B 1 189 ? 54.807 300.653 -24.072 1.00 85.78 207 HIS B N 1
ATOM 6341 C CA . HIS B 1 189 ? 54.687 300.104 -22.730 1.00 86.37 207 HIS B CA 1
ATOM 6342 C C . HIS B 1 189 ? 53.281 299.570 -22.502 1.00 88.24 207 HIS B C 1
ATOM 6343 O O . HIS B 1 189 ? 52.330 299.933 -23.199 1.00 94.75 207 HIS B O 1
ATOM 6350 N N . LYS B 1 190 ? 53.165 298.688 -21.516 1.00 81.49 208 LYS B N 1
ATOM 6351 C CA . LYS B 1 190 ? 51.881 298.185 -21.061 1.00 79.84 208 LYS B CA 1
ATOM 6352 C C . LYS B 1 190 ? 51.684 298.579 -19.603 1.00 91.73 208 LYS B C 1
ATOM 6353 O O . LYS B 1 190 ? 52.629 298.966 -18.910 1.00 100.94 208 LYS B O 1
ATOM 6359 N N . SER B 1 191 ? 50.440 298.480 -19.139 1.00 86.72 209 SER B N 1
ATOM 6360 C CA . SER B 1 191 ? 50.114 298.857 -17.771 1.00 79.12 209 SER B CA 1
ATOM 6361 C C . SER B 1 191 ? 48.749 298.298 -17.409 1.00 77.89 209 SER B C 1
ATOM 6362 O O . SER B 1 191 ? 47.943 297.968 -18.281 1.00 72.43 209 SER B O 1
ATOM 6365 N N . ASN B 1 192 ? 48.503 298.203 -16.105 1.00 81.40 210 ASN B N 1
ATOM 6366 C CA . ASN B 1 192 ? 47.168 297.897 -15.617 1.00 78.41 210 ASN B CA 1
ATOM 6367 C C . ASN B 1 192 ? 46.248 299.097 -15.820 1.00 74.84 210 ASN B C 1
ATOM 6368 O O . ASN B 1 192 ? 46.687 300.211 -16.119 1.00 74.15 210 ASN B O 1
ATOM 6373 N N . LEU B 1 193 ? 44.948 298.858 -15.649 1.00 75.52 211 LEU B N 1
ATOM 6374 C CA . LEU B 1 193 ? 43.959 299.871 -16.001 1.00 80.56 211 LEU B CA 1
ATOM 6375 C C . LEU B 1 193 ? 43.997 301.103 -15.099 1.00 84.57 211 LEU B C 1
ATOM 6376 O O . LEU B 1 193 ? 43.159 301.993 -15.279 1.00 85.09 211 LEU B O 1
ATOM 6381 N N . ASP B 1 194 ? 44.936 301.190 -14.153 1.00 88.77 212 ASP B N 1
ATOM 6382 C CA . ASP B 1 194 ? 45.109 302.387 -13.345 1.00 83.04 212 ASP B CA 1
ATOM 6383 C C . ASP B 1 194 ? 46.469 303.050 -13.516 1.00 80.92 212 ASP B C 1
ATOM 6384 O O . ASP B 1 194 ? 46.601 304.234 -13.187 1.00 82.91 212 ASP B O 1
ATOM 6389 N N . GLY B 1 195 ? 47.470 302.339 -14.024 1.00 76.17 213 GLY B N 1
ATOM 6390 C CA . GLY B 1 195 ? 48.814 302.868 -14.165 1.00 75.97 213 GLY B CA 1
ATOM 6391 C C . GLY B 1 195 ? 49.881 302.084 -13.432 1.00 96.15 213 GLY B C 1
ATOM 6392 O O . GLY B 1 195 ? 51.072 302.400 -13.582 1.00 95.49 213 GLY B O 1
ATOM 6393 N N . THR B 1 196 ? 49.515 301.072 -12.652 1.00 96.41 214 THR B N 1
ATOM 6394 C CA . THR B 1 196 ? 50.490 300.324 -11.873 1.00 97.88 214 THR B CA 1
ATOM 6395 C C . THR B 1 196 ? 51.160 299.242 -12.714 1.00 96.80 214 THR B C 1
ATOM 6396 O O . THR B 1 196 ? 50.593 298.735 -13.688 1.00 90.26 214 THR B O 1
ATOM 6400 N N . ASN B 1 197 ? 52.380 298.884 -12.307 1.00 105.25 215 ASN B N 1
ATOM 6401 C CA . ASN B 1 197 ? 53.193 297.863 -12.973 1.00 104.50 215 ASN B CA 1
ATOM 6402 C C . ASN B 1 197 ? 53.398 298.196 -14.450 1.00 98.72 215 ASN B C 1
ATOM 6403 O O . ASN B 1 197 ? 53.201 297.362 -15.337 1.00 99.26 215 ASN B O 1
ATOM 6408 N N . ARG B 1 198 ? 53.789 299.441 -14.709 1.00 85.77 216 ARG B N 1
ATOM 6409 C CA . ARG B 1 198 ? 54.175 299.874 -16.049 1.00 79.10 216 ARG B CA 1
ATOM 6410 C C . ARG B 1 198 ? 55.488 299.201 -16.430 1.00 79.83 216 ARG B C 1
ATOM 6411 O O . ARG B 1 198 ? 56.563 299.598 -15.971 1.00 83.10 216 ARG B O 1
ATOM 6419 N N . GLN B 1 199 ? 55.408 298.176 -17.275 1.00 85.51 217 GLN B N 1
ATOM 6420 C CA . GLN B 1 199 ? 56.570 297.414 -17.705 1.00 91.30 217 GLN B CA 1
ATOM 6421 C C . GLN B 1 199 ? 56.767 297.570 -19.209 1.00 94.25 217 GLN B C 1
ATOM 6422 O O . GLN B 1 199 ? 55.826 297.865 -19.952 1.00 87.99 217 GLN B O 1
ATOM 6428 N N . ALA B 1 200 ? 58.010 297.386 -19.649 1.00 98.96 218 ALA B N 1
ATOM 6429 C CA . ALA B 1 200 ? 58.380 297.636 -21.034 1.00 98.35 218 ALA B CA 1
ATOM 6430 C C . ALA B 1 200 ? 57.981 296.471 -21.936 1.00 96.34 218 ALA B C 1
ATOM 6431 O O . ALA B 1 200 ? 57.946 295.310 -21.514 1.00 103.00 218 ALA B O 1
ATOM 6433 N N . VAL B 1 201 ? 57.664 296.798 -23.189 1.00 91.84 219 VAL B N 1
ATOM 6434 C CA . VAL B 1 201 ? 57.316 295.795 -24.190 1.00 90.85 219 VAL B CA 1
ATOM 6435 C C . VAL B 1 201 ? 58.288 295.870 -25.361 1.00 91.31 219 VAL B C 1
ATOM 6436 O O . VAL B 1 201 ? 59.085 294.951 -25.583 1.00 95.04 219 VAL B O 1
ATOM 6440 N N . VAL B 1 202 ? 58.216 296.952 -26.131 1.00 82.77 220 VAL B N 1
ATOM 6441 C CA . VAL B 1 202 ? 59.117 297.197 -27.252 1.00 82.42 220 VAL B CA 1
ATOM 6442 C C . VAL B 1 202 ? 59.948 298.426 -26.919 1.00 87.95 220 VAL B C 1
ATOM 6443 O O . VAL B 1 202 ? 59.394 299.513 -26.713 1.00 82.88 220 VAL B O 1
ATOM 6447 N N . LYS B 1 203 ? 61.270 298.260 -26.865 1.00 99.07 221 LYS B N 1
ATOM 6448 C CA . LYS B 1 203 ? 62.144 299.325 -26.386 1.00 104.90 221 LYS B CA 1
ATOM 6449 C C . LYS B 1 203 ? 62.744 300.167 -27.502 1.00 99.39 221 LYS B C 1
ATOM 6450 O O . LYS B 1 203 ? 62.810 301.391 -27.374 1.00 107.35 221 LYS B O 1
ATOM 6456 N N . GLY B 1 204 ? 63.185 299.551 -28.597 1.00 74.80 222 GLY B N 1
ATOM 6457 C CA . GLY B 1 204 ? 63.798 300.272 -29.687 1.00 86.55 222 GLY B CA 1
ATOM 6458 C C . GLY B 1 204 ? 62.989 300.149 -30.966 1.00 101.33 222 GLY B C 1
ATOM 6459 O O . GLY B 1 204 ? 61.913 299.547 -30.998 1.00 124.22 222 GLY B O 1
ATOM 6460 N N . SER B 1 205 ? 63.527 300.764 -32.019 1.00 92.54 223 SER B N 1
ATOM 6461 C CA . SER B 1 205 ? 63.097 300.498 -33.390 1.00 87.28 223 SER B CA 1
ATOM 6462 C C . SER B 1 205 ? 61.641 300.912 -33.612 1.00 87.51 223 SER B C 1
ATOM 6463 O O . SER B 1 205 ? 60.782 300.104 -33.970 1.00 92.24 223 SER B O 1
ATOM 6466 N N . LEU B 1 206 ? 61.374 302.200 -33.401 1.00 89.97 224 LEU B N 1
ATOM 6467 C CA . LEU B 1 206 ? 60.050 302.773 -33.643 1.00 97.20 224 LEU B CA 1
ATOM 6468 C C . LEU B 1 206 ? 60.204 304.178 -34.209 1.00 102.25 224 LEU B C 1
ATOM 6469 O O . LEU B 1 206 ? 60.433 305.140 -33.457 1.00 103.22 224 LEU B O 1
ATOM 6474 N N . PRO B 1 207 ? 60.079 304.337 -35.526 1.00 99.62 225 PRO B N 1
ATOM 6475 C CA . PRO B 1 207 ? 60.310 305.651 -36.140 1.00 96.00 225 PRO B CA 1
ATOM 6476 C C . PRO B 1 207 ? 59.301 306.696 -35.692 1.00 88.99 225 PRO B C 1
ATOM 6477 O O . PRO B 1 207 ? 59.680 307.735 -35.140 1.00 72.86 225 PRO B O 1
ATOM 6481 N N . HIS B 1 208 ? 58.011 306.423 -35.921 1.00 99.04 226 HIS B N 1
ATOM 6482 C CA . HIS B 1 208 ? 56.953 307.375 -35.607 1.00 69.53 226 HIS B CA 1
ATOM 6483 C C . HIS B 1 208 ? 55.575 306.722 -35.631 1.00 68.52 226 HIS B C 1
ATOM 6484 O O . HIS B 1 208 ? 54.811 306.928 -36.581 1.00 68.47 226 HIS B O 1
ATOM 6491 N N . PRO B 1 209 ? 55.217 305.943 -34.615 1.00 67.87 227 PRO B N 1
ATOM 6492 C CA . PRO B 1 209 ? 53.900 305.301 -34.605 1.00 67.12 227 PRO B CA 1
ATOM 6493 C C . PRO B 1 209 ? 52.788 306.306 -34.342 1.00 66.75 227 PRO B C 1
ATOM 6494 O O . PRO B 1 209 ? 53.009 307.411 -33.845 1.00 66.96 227 PRO B O 1
ATOM 6498 N N . PHE B 1 210 ? 51.569 305.909 -34.704 1.00 66.30 228 PHE B N 1
ATOM 6499 C CA . PHE B 1 210 ? 50.423 306.798 -34.520 1.00 65.97 228 PHE B CA 1
ATOM 6500 C C . PHE B 1 210 ? 49.228 306.135 -33.855 1.00 71.78 228 PHE B C 1
ATOM 6501 O O . PHE B 1 210 ? 48.596 306.750 -32.995 1.00 100.56 228 PHE B O 1
ATOM 6509 N N . ALA B 1 211 ? 48.881 304.910 -34.236 1.00 65.41 229 ALA B N 1
ATOM 6510 C CA . ALA B 1 211 ? 47.717 304.256 -33.656 1.00 65.15 229 ALA B CA 1
ATOM 6511 C C . ALA B 1 211 ? 48.037 302.797 -33.395 1.00 65.30 229 ALA B C 1
ATOM 6512 O O . ALA B 1 211 ? 48.572 302.114 -34.271 1.00 65.58 229 ALA B O 1
ATOM 6514 N N . LEU B 1 212 ? 47.698 302.323 -32.202 1.00 65.64 230 LEU B N 1
ATOM 6515 C CA . LEU B 1 212 ? 48.004 300.968 -31.768 1.00 65.48 230 LEU B CA 1
ATOM 6516 C C . LEU B 1 212 ? 46.715 300.177 -31.589 1.00 66.94 230 LEU B C 1
ATOM 6517 O O . LEU B 1 212 ? 45.706 300.713 -31.120 1.00 74.89 230 LEU B O 1
ATOM 6522 N N . THR B 1 213 ? 46.751 298.903 -31.974 1.00 66.04 231 THR B N 1
ATOM 6523 C CA . THR B 1 213 ? 45.631 298.003 -31.737 1.00 66.48 231 THR B CA 1
ATOM 6524 C C . THR B 1 213 ? 46.181 296.612 -31.450 1.00 87.48 231 THR B C 1
ATOM 6525 O O . THR B 1 213 ? 47.348 296.315 -31.720 1.00 80.17 231 THR B O 1
ATOM 6529 N N . LEU B 1 214 ? 45.320 295.758 -30.901 1.00 87.71 232 LEU B N 1
ATOM 6530 C CA . LEU B 1 214 ? 45.746 294.493 -30.325 1.00 75.53 232 LEU B CA 1
ATOM 6531 C C . LEU B 1 214 ? 44.790 293.391 -30.755 1.00 69.96 232 LEU B C 1
ATOM 6532 O O . LEU B 1 214 ? 43.598 293.630 -30.960 1.00 72.02 232 LEU B O 1
ATOM 6537 N N . PHE B 1 215 ? 45.324 292.178 -30.889 1.00 69.56 233 PHE B N 1
ATOM 6538 C CA . PHE B 1 215 ? 44.491 291.017 -31.177 1.00 70.65 233 PHE B CA 1
ATOM 6539 C C . PHE B 1 215 ? 45.269 289.753 -30.851 1.00 83.01 233 PHE B C 1
ATOM 6540 O O . PHE B 1 215 ? 46.407 289.591 -31.304 1.00 87.19 233 PHE B O 1
ATOM 6548 N N . GLU B 1 216 ? 44.638 288.857 -30.094 1.00 80.94 234 GLU B N 1
ATOM 6549 C CA . GLU B 1 216 ? 45.235 287.592 -29.648 1.00 80.86 234 GLU B CA 1
ATOM 6550 C C . GLU B 1 216 ? 46.501 287.941 -28.865 1.00 76.87 234 GLU B C 1
ATOM 6551 O O . GLU B 1 216 ? 46.433 288.772 -27.945 1.00 73.86 234 GLU B O 1
ATOM 6557 N N . ASP B 1 217 ? 47.657 287.357 -29.182 1.00 75.56 235 ASP B N 1
ATOM 6558 C CA . ASP B 1 217 ? 48.908 287.696 -28.519 1.00 80.00 235 ASP B CA 1
ATOM 6559 C C . ASP B 1 217 ? 49.811 288.546 -29.407 1.00 83.46 235 ASP B C 1
ATOM 6560 O O . ASP B 1 217 ? 51.030 288.562 -29.210 1.00 70.45 235 ASP B O 1
ATOM 6565 N N . ILE B 1 218 ? 49.232 289.268 -30.367 1.00 89.86 236 ILE B N 1
ATOM 6566 C CA . ILE B 1 218 ? 49.986 289.996 -31.382 1.00 82.20 236 ILE B CA 1
ATOM 6567 C C . ILE B 1 218 ? 49.537 291.451 -31.380 1.00 78.91 236 ILE B C 1
ATOM 6568 O O . ILE B 1 218 ? 48.335 291.736 -31.356 1.00 79.94 236 ILE B O 1
ATOM 6573 N N . LEU B 1 219 ? 50.501 292.364 -31.408 1.00 76.76 237 LEU B N 1
ATOM 6574 C CA . LEU B 1 219 ? 50.224 293.788 -31.501 1.00 84.64 237 LEU B CA 1
ATOM 6575 C C . LEU B 1 219 ? 50.251 294.241 -32.960 1.00 95.04 237 LEU B C 1
ATOM 6576 O O . LEU B 1 219 ? 50.863 293.607 -33.822 1.00 105.14 237 LEU B O 1
ATOM 6581 N N . TYR B 1 220 ? 49.568 295.353 -33.229 1.00 87.24 238 TYR B N 1
ATOM 6582 C CA . TYR B 1 220 ? 49.512 295.926 -34.570 1.00 73.46 238 TYR B CA 1
ATOM 6583 C C . TYR B 1 220 ? 49.440 297.440 -34.443 1.00 68.04 238 TYR B C 1
ATOM 6584 O O . TYR B 1 220 ? 48.659 297.951 -33.635 1.00 71.79 238 TYR B O 1
ATOM 6593 N N . TRP B 1 221 ? 50.233 298.154 -35.238 1.00 66.72 239 TRP B N 1
ATOM 6594 C CA . TRP B 1 221 ? 50.170 299.608 -35.205 1.00 70.20 239 TRP B CA 1
ATOM 6595 C C . TRP B 1 221 ? 50.619 300.193 -36.536 1.00 75.25 239 TRP B C 1
ATOM 6596 O O . TRP B 1 221 ? 51.282 299.533 -37.340 1.00 77.86 239 TRP B O 1
ATOM 6607 N N . THR B 1 222 ? 50.242 301.452 -36.749 1.00 74.62 240 THR B N 1
ATOM 6608 C CA . THR B 1 222 ? 50.644 302.219 -37.918 1.00 67.07 240 THR B CA 1
ATOM 6609 C C . THR B 1 222 ? 51.881 303.046 -37.597 1.00 79.82 240 THR B C 1
ATOM 6610 O O . THR B 1 222 ? 52.115 303.427 -36.448 1.00 94.76 240 THR B O 1
ATOM 6614 N N . ASP B 1 223 ? 52.676 303.316 -38.628 1.00 70.09 241 ASP B N 1
ATOM 6615 C CA . ASP B 1 223 ? 53.851 304.167 -38.513 1.00 73.68 241 ASP B CA 1
ATOM 6616 C C . ASP B 1 223 ? 53.834 305.187 -39.639 1.00 77.75 241 ASP B C 1
ATOM 6617 O O . ASP B 1 223 ? 53.476 304.863 -40.774 1.00 84.20 241 ASP B O 1
ATOM 6622 N N . TRP B 1 224 ? 54.224 306.419 -39.320 1.00 80.24 242 TRP B N 1
ATOM 6623 C CA . TRP B 1 224 ? 54.143 307.514 -40.279 1.00 81.76 242 TRP B CA 1
ATOM 6624 C C . TRP B 1 224 ? 55.387 307.634 -41.152 1.00 77.81 242 TRP B C 1
ATOM 6625 O O . TRP B 1 224 ? 55.279 307.796 -42.370 1.00 72.26 242 TRP B O 1
ATOM 6636 N N . SER B 1 225 ? 56.574 307.561 -40.548 1.00 84.38 243 SER B N 1
ATOM 6637 C CA . SER B 1 225 ? 57.802 307.747 -41.308 1.00 86.77 243 SER B CA 1
ATOM 6638 C C . SER B 1 225 ? 58.110 306.571 -42.223 1.00 86.85 243 SER B C 1
ATOM 6639 O O . SER B 1 225 ? 58.944 306.714 -43.124 1.00 100.15 243 SER B O 1
ATOM 6642 N N . THR B 1 226 ? 57.457 305.427 -42.024 1.00 76.82 244 THR B N 1
ATOM 6643 C CA . THR B 1 226 ? 57.647 304.265 -42.876 1.00 73.27 244 THR B CA 1
ATOM 6644 C C . THR B 1 226 ? 56.468 303.995 -43.799 1.00 79.85 244 THR B C 1
ATOM 6645 O O . THR B 1 226 ? 56.625 303.242 -44.766 1.00 85.59 244 THR B O 1
ATOM 6649 N N . HIS B 1 227 ? 55.312 304.605 -43.545 1.00 72.57 245 HIS B N 1
ATOM 6650 C CA . HIS B 1 227 ? 54.095 304.356 -44.313 1.00 72.89 245 HIS B CA 1
ATOM 6651 C C . HIS B 1 227 ? 53.813 302.853 -44.397 1.00 79.78 245 HIS B C 1
ATOM 6652 O O . HIS B 1 227 ? 53.780 302.253 -45.474 1.00 83.38 245 HIS B O 1
ATOM 6659 N N . SER B 1 228 ? 53.628 302.246 -43.224 1.00 82.37 246 SER B N 1
ATOM 6660 C CA . SER B 1 228 ? 53.457 300.801 -43.124 1.00 71.28 246 SER B CA 1
ATOM 6661 C C . SER B 1 228 ? 52.748 300.474 -41.816 1.00 70.06 246 SER B C 1
ATOM 6662 O O . SER B 1 228 ? 52.463 301.355 -41.001 1.00 69.33 246 SER B O 1
ATOM 6665 N N . ILE B 1 229 ? 52.476 299.185 -41.619 1.00 70.02 247 ILE B N 1
ATOM 6666 C CA . ILE B 1 229 ? 51.826 298.660 -40.419 1.00 69.83 247 ILE B CA 1
ATOM 6667 C C . ILE B 1 229 ? 52.752 297.615 -39.811 1.00 74.66 247 ILE B C 1
ATOM 6668 O O . ILE B 1 229 ? 52.956 296.545 -40.399 1.00 92.67 247 ILE B O 1
ATOM 6673 N N . LEU B 1 230 ? 53.310 297.910 -38.641 1.00 68.57 248 LEU B N 1
ATOM 6674 C CA . LEU B 1 230 ? 54.157 296.945 -37.958 1.00 89.12 248 LEU B CA 1
ATOM 6675 C C . LEU B 1 230 ? 53.323 296.010 -37.083 1.00 86.40 248 LEU B C 1
ATOM 6676 O O . LEU B 1 230 ? 52.127 296.213 -36.867 1.00 83.27 248 LEU B O 1
ATOM 6681 N N . ALA B 1 231 ? 53.983 294.974 -36.565 1.00 89.19 249 ALA B N 1
ATOM 6682 C CA . ALA B 1 231 ? 53.322 293.971 -35.739 1.00 91.20 249 ALA B CA 1
ATOM 6683 C C . ALA B 1 231 ? 54.378 293.191 -34.970 1.00 100.05 249 ALA B C 1
ATOM 6684 O O . ALA B 1 231 ? 55.361 292.730 -35.558 1.00 109.16 249 ALA B O 1
ATOM 6686 N N . CYS B 1 232 ? 54.167 293.036 -33.663 1.00 98.90 250 CYS B N 1
ATOM 6687 C CA . CYS B 1 232 ? 55.096 292.319 -32.801 1.00 96.04 250 CYS B CA 1
ATOM 6688 C C . CYS B 1 232 ? 54.309 291.475 -31.807 1.00 99.30 250 CYS B C 1
ATOM 6689 O O . CYS B 1 232 ? 53.074 291.440 -31.828 1.00 98.70 250 CYS B O 1
ATOM 6692 N N . ASN B 1 233 ? 55.035 290.795 -30.922 1.00 100.20 251 ASN B N 1
ATOM 6693 C CA . ASN B 1 233 ? 54.406 289.988 -29.885 1.00 96.83 251 ASN B CA 1
ATOM 6694 C C . ASN B 1 233 ? 53.959 290.873 -28.730 1.00 89.81 251 ASN B C 1
ATOM 6695 O O . ASN B 1 233 ? 54.644 291.828 -28.354 1.00 85.62 251 ASN B O 1
ATOM 6700 N N . LYS B 1 234 ? 52.807 290.530 -28.154 1.00 91.27 252 LYS B N 1
ATOM 6701 C CA . LYS B 1 234 ? 52.188 291.385 -27.147 1.00 86.83 252 LYS B CA 1
ATOM 6702 C C . LYS B 1 234 ? 52.963 291.370 -25.834 1.00 87.74 252 LYS B C 1
ATOM 6703 O O . LYS B 1 234 ? 53.091 292.407 -25.173 1.00 89.70 252 LYS B O 1
ATOM 6709 N N . TYR B 1 235 ? 53.490 290.210 -25.442 1.00 85.41 253 TYR B N 1
ATOM 6710 C CA . TYR B 1 235 ? 54.125 290.086 -24.134 1.00 86.56 253 TYR B CA 1
ATOM 6711 C C . TYR B 1 235 ? 55.582 290.533 -24.156 1.00 90.03 253 TYR B C 1
ATOM 6712 O O . TYR B 1 235 ? 55.990 291.382 -23.356 1.00 106.66 253 TYR B O 1
ATOM 6721 N N . THR B 1 236 ? 56.383 289.965 -25.058 1.00 80.92 254 THR B N 1
ATOM 6722 C CA . THR B 1 236 ? 57.821 290.202 -25.064 1.00 89.35 254 THR B CA 1
ATOM 6723 C C . THR B 1 236 ? 58.264 291.317 -25.999 1.00 80.23 254 THR B C 1
ATOM 6724 O O . THR B 1 236 ? 59.339 291.891 -25.790 1.00 78.60 254 THR B O 1
ATOM 6728 N N . GLY B 1 237 ? 57.469 291.652 -27.008 1.00 77.03 255 GLY B N 1
ATOM 6729 C CA . GLY B 1 237 ? 57.894 292.632 -27.978 1.00 83.24 255 GLY B CA 1
ATOM 6730 C C . GLY B 1 237 ? 58.836 292.087 -29.030 1.00 93.58 255 GLY B C 1
ATOM 6731 O O . GLY B 1 237 ? 59.333 292.860 -29.858 1.00 100.97 255 GLY B O 1
ATOM 6732 N N . GLU B 1 238 ? 59.101 290.785 -29.013 1.00 95.45 256 GLU B N 1
ATOM 6733 C CA . GLU B 1 238 ? 60.029 290.148 -29.929 1.00 104.71 256 GLU B CA 1
ATOM 6734 C C . GLU B 1 238 ? 59.355 289.919 -31.280 1.00 101.35 256 GLU B C 1
ATOM 6735 O O . GLU B 1 238 ? 58.127 289.830 -31.381 1.00 84.54 256 GLU B O 1
ATOM 6741 N N . GLY B 1 239 ? 60.172 289.827 -32.329 1.00 106.11 257 GLY B N 1
ATOM 6742 C CA . GLY B 1 239 ? 59.639 289.498 -33.637 1.00 92.43 257 GLY B CA 1
ATOM 6743 C C . GLY B 1 239 ? 58.975 290.678 -34.318 1.00 78.27 257 GLY B C 1
ATOM 6744 O O . GLY B 1 239 ? 57.805 290.603 -34.708 1.00 70.08 257 GLY B O 1
ATOM 6745 N N . LEU B 1 240 ? 59.707 291.781 -34.457 1.00 79.22 258 LEU B N 1
ATOM 6746 C CA . LEU B 1 240 ? 59.171 292.980 -35.090 1.00 69.64 258 LEU B CA 1
ATOM 6747 C C . LEU B 1 240 ? 59.041 292.773 -36.594 1.00 93.10 258 LEU B C 1
ATOM 6748 O O . LEU B 1 240 ? 60.038 292.532 -37.283 1.00 97.58 258 LEU B O 1
ATOM 6753 N N . ARG B 1 241 ? 57.813 292.878 -37.105 1.00 87.17 259 ARG B N 1
ATOM 6754 C CA . ARG B 1 241 ? 57.480 292.519 -38.476 1.00 80.46 259 ARG B CA 1
ATOM 6755 C C . ARG B 1 241 ? 56.823 293.690 -39.197 1.00 72.68 259 ARG B C 1
ATOM 6756 O O . ARG B 1 241 ? 56.301 294.621 -38.578 1.00 71.66 259 ARG B O 1
ATOM 6764 N N . GLU B 1 242 ? 56.867 293.627 -40.525 1.00 73.07 260 GLU B N 1
ATOM 6765 C CA . GLU B 1 242 ? 56.046 294.458 -41.396 1.00 77.06 260 GLU B CA 1
ATOM 6766 C C . GLU B 1 242 ? 54.881 293.625 -41.916 1.00 72.07 260 GLU B C 1
ATOM 6767 O O . GLU B 1 242 ? 55.077 292.497 -42.378 1.00 78.54 260 GLU B O 1
ATOM 6773 N N . ILE B 1 243 ? 53.672 294.176 -41.837 1.00 71.64 261 ILE B N 1
ATOM 6774 C CA . ILE B 1 243 ? 52.481 293.454 -42.246 1.00 72.10 261 ILE B CA 1
ATOM 6775 C C . ILE B 1 243 ? 51.861 294.004 -43.529 1.00 96.41 261 ILE B C 1
ATOM 6776 O O . ILE B 1 243 ? 51.332 293.222 -44.330 1.00 110.72 261 ILE B O 1
ATOM 6781 N N . HIS B 1 244 ? 51.954 295.306 -43.779 1.00 75.91 262 HIS B N 1
ATOM 6782 C CA . HIS B 1 244 ? 51.348 295.894 -44.968 1.00 75.90 262 HIS B CA 1
ATOM 6783 C C . HIS B 1 244 ? 52.132 297.141 -45.342 1.00 80.75 262 HIS B C 1
ATOM 6784 O O . HIS B 1 244 ? 52.164 298.104 -44.571 1.00 87.89 262 HIS B O 1
ATOM 6791 N N . SER B 1 245 ? 52.765 297.124 -46.507 1.00 79.94 263 SER B N 1
ATOM 6792 C CA . SER B 1 245 ? 53.646 298.199 -46.932 1.00 75.34 263 SER B CA 1
ATOM 6793 C C . SER B 1 245 ? 53.000 298.974 -48.078 1.00 83.68 263 SER B C 1
ATOM 6794 O O . SER B 1 245 ? 51.917 298.629 -48.560 1.00 96.76 263 SER B O 1
ATOM 6797 N N . ASP B 1 246 ? 53.681 300.036 -48.509 1.00 76.92 264 ASP B N 1
ATOM 6798 C CA . ASP B 1 246 ? 53.212 300.924 -49.576 1.00 83.26 264 ASP B CA 1
ATOM 6799 C C . ASP B 1 246 ? 51.822 301.475 -49.263 1.00 85.50 264 ASP B C 1
ATOM 6800 O O . ASP B 1 246 ? 50.877 301.339 -50.042 1.00 95.57 264 ASP B O 1
ATOM 6805 N N . ILE B 1 247 ? 51.708 302.109 -48.102 1.00 80.28 265 ILE B N 1
ATOM 6806 C CA . ILE B 1 247 ? 50.461 302.743 -47.692 1.00 74.74 265 ILE B CA 1
ATOM 6807 C C . ILE B 1 247 ? 50.547 304.226 -48.011 1.00 75.06 265 ILE B C 1
ATOM 6808 O O . ILE B 1 247 ? 51.610 304.843 -47.868 1.00 75.27 265 ILE B O 1
ATOM 6813 N N . PHE B 1 248 ? 49.426 304.803 -48.442 1.00 75.21 266 PHE B N 1
ATOM 6814 C CA . PHE B 1 248 ? 49.383 306.217 -48.789 1.00 93.73 266 PHE B CA 1
ATOM 6815 C C . PHE B 1 248 ? 49.760 307.063 -47.580 1.00 92.73 266 PHE B C 1
ATOM 6816 O O . PHE B 1 248 ? 50.862 307.619 -47.520 1.00 91.87 266 PHE B O 1
ATOM 6824 N N . SER B 1 249 ? 48.861 307.150 -46.603 1.00 90.18 267 SER B N 1
ATOM 6825 C CA . SER B 1 249 ? 49.162 307.815 -45.337 1.00 83.52 267 SER B CA 1
ATOM 6826 C C . SER B 1 249 ? 48.313 307.162 -44.263 1.00 73.41 267 SER B C 1
ATOM 6827 O O . SER B 1 249 ? 47.164 307.555 -44.031 1.00 73.28 267 SER B O 1
ATOM 6830 N N . PRO B 1 250 ? 48.843 306.147 -43.587 1.00 70.15 268 PRO B N 1
ATOM 6831 C CA . PRO B 1 250 ? 48.029 305.413 -42.616 1.00 69.18 268 PRO B CA 1
ATOM 6832 C C . PRO B 1 250 ? 47.779 306.240 -41.370 1.00 68.21 268 PRO B C 1
ATOM 6833 O O . PRO B 1 250 ? 48.609 307.054 -40.959 1.00 68.17 268 PRO B O 1
ATOM 6837 N N . MET B 1 251 ? 46.605 306.030 -40.769 1.00 67.60 269 MET B N 1
ATOM 6838 C CA . MET B 1 251 ? 46.234 306.797 -39.590 1.00 95.33 269 MET B CA 1
ATOM 6839 C C . MET B 1 251 ? 45.834 305.891 -38.433 1.00 92.10 269 MET B C 1
ATOM 6840 O O . MET B 1 251 ? 46.692 305.451 -37.654 1.00 93.64 269 MET B O 1
ATOM 6845 N N . ASP B 1 252 ? 44.549 305.605 -38.304 1.00 66.10 270 ASP B N 1
ATOM 6846 C CA . ASP B 1 252 ? 44.026 304.916 -37.133 1.00 65.71 270 ASP B CA 1
ATOM 6847 C C . ASP B 1 252 ? 43.578 303.523 -37.551 1.00 84.35 270 ASP B C 1
ATOM 6848 O O . ASP B 1 252 ? 43.024 303.339 -38.637 1.00 82.26 270 ASP B O 1
ATOM 6853 N N . ILE B 1 253 ? 43.833 302.542 -36.688 1.00 82.94 271 ILE B N 1
ATOM 6854 C CA . ILE B 1 253 ? 43.648 301.135 -37.025 1.00 66.61 271 ILE B CA 1
ATOM 6855 C C . ILE B 1 253 ? 43.036 300.418 -35.829 1.00 66.57 271 ILE B C 1
ATOM 6856 O O . ILE B 1 253 ? 43.372 300.709 -34.676 1.00 85.23 271 ILE B O 1
ATOM 6861 N N . HIS B 1 254 ? 42.129 299.487 -36.105 1.00 67.22 272 HIS B N 1
ATOM 6862 C CA . HIS B 1 254 ? 41.567 298.607 -35.091 1.00 77.00 272 HIS B CA 1
ATOM 6863 C C . HIS B 1 254 ? 41.577 297.178 -35.606 1.00 73.21 272 HIS B C 1
ATOM 6864 O O . HIS B 1 254 ? 41.486 296.935 -36.812 1.00 74.13 272 HIS B O 1
ATOM 6871 N N . ALA B 1 255 ? 41.696 296.231 -34.683 1.00 68.66 273 ALA B N 1
ATOM 6872 C CA . ALA B 1 255 ? 41.420 294.844 -35.020 1.00 69.81 273 ALA B CA 1
ATOM 6873 C C . ALA B 1 255 ? 39.930 294.707 -35.288 1.00 80.42 273 ALA B C 1
ATOM 6874 O O . ALA B 1 255 ? 39.107 295.044 -34.431 1.00 92.22 273 ALA B O 1
ATOM 6876 N N . PHE B 1 256 ? 39.578 294.236 -36.481 1.00 83.22 274 PHE B N 1
ATOM 6877 C CA . PHE B 1 256 ? 38.185 294.188 -36.923 1.00 83.59 274 PHE B CA 1
ATOM 6878 C C . PHE B 1 256 ? 37.693 292.762 -36.704 1.00 86.13 274 PHE B C 1
ATOM 6879 O O . PHE B 1 256 ? 37.851 291.890 -37.560 1.00 86.76 274 PHE B O 1
ATOM 6887 N N . SER B 1 257 ? 37.081 292.534 -35.543 1.00 88.71 275 SER B N 1
ATOM 6888 C CA . SER B 1 257 ? 36.498 291.244 -35.198 1.00 94.42 275 SER B CA 1
ATOM 6889 C C . SER B 1 257 ? 35.518 291.453 -34.056 1.00 90.10 275 SER B C 1
ATOM 6890 O O . SER B 1 257 ? 35.685 292.364 -33.242 1.00 94.59 275 SER B O 1
ATOM 6893 N N . GLN B 1 258 ? 34.488 290.603 -34.015 1.00 88.12 276 GLN B N 1
ATOM 6894 C CA . GLN B 1 258 ? 33.506 290.687 -32.940 1.00 87.53 276 GLN B CA 1
ATOM 6895 C C . GLN B 1 258 ? 34.139 290.426 -31.577 1.00 88.86 276 GLN B C 1
ATOM 6896 O O . GLN B 1 258 ? 33.630 290.900 -30.554 1.00 86.14 276 GLN B O 1
ATOM 6902 N N . GLN B 1 259 ? 35.247 289.691 -31.542 1.00 90.72 277 GLN B N 1
ATOM 6903 C CA . GLN B 1 259 ? 35.943 289.358 -30.302 1.00 85.64 277 GLN B CA 1
ATOM 6904 C C . GLN B 1 259 ? 36.670 290.550 -29.675 1.00 79.15 277 GLN B C 1
ATOM 6905 O O . GLN B 1 259 ? 37.365 290.345 -28.668 1.00 84.50 277 GLN B O 1
ATOM 6911 N N . ARG B 1 260 ? 36.553 291.768 -30.201 1.00 74.70 278 ARG B N 1
ATOM 6912 C CA . ARG B 1 260 ? 37.164 292.946 -29.601 1.00 73.32 278 ARG B CA 1
ATOM 6913 C C . ARG B 1 260 ? 36.132 293.900 -29.019 1.00 79.85 278 ARG B C 1
ATOM 6914 O O . ARG B 1 260 ? 36.492 294.995 -28.575 1.00 86.27 278 ARG B O 1
ATOM 6922 N N . GLN B 1 261 ? 34.859 293.516 -29.018 1.00 89.56 279 GLN B N 1
ATOM 6923 C CA . GLN B 1 261 ? 33.782 294.284 -28.395 1.00 93.14 279 GLN B CA 1
ATOM 6924 C C . GLN B 1 261 ? 32.924 293.306 -27.600 1.00 93.73 279 GLN B C 1
ATOM 6925 O O . GLN B 1 261 ? 31.792 292.992 -27.986 1.00 100.52 279 GLN B O 1
ATOM 6931 N N . PRO B 1 262 ? 33.438 292.813 -26.471 1.00 83.90 280 PRO B N 1
ATOM 6932 C CA . PRO B 1 262 ? 32.818 291.654 -25.815 1.00 86.75 280 PRO B CA 1
ATOM 6933 C C . PRO B 1 262 ? 31.378 291.912 -25.399 1.00 84.52 280 PRO B C 1
ATOM 6934 O O . PRO B 1 262 ? 31.024 293.001 -24.942 1.00 80.02 280 PRO B O 1
ATOM 6938 N N . ASN B 1 263 ? 30.545 290.888 -25.574 1.00 90.43 281 ASN B N 1
ATOM 6939 C CA . ASN B 1 263 ? 29.151 290.963 -25.160 1.00 96.89 281 ASN B CA 1
ATOM 6940 C C . ASN B 1 263 ? 29.061 291.151 -23.651 1.00 97.39 281 ASN B C 1
ATOM 6941 O O . ASN B 1 263 ? 29.672 290.404 -22.881 1.00 98.03 281 ASN B O 1
ATOM 6946 N N . ALA B 1 264 ? 28.302 292.161 -23.230 1.00 97.44 282 ALA B N 1
ATOM 6947 C CA . ALA B 1 264 ? 28.124 292.446 -21.814 1.00 98.18 282 ALA B CA 1
ATOM 6948 C C . ALA B 1 264 ? 26.722 292.992 -21.589 1.00 95.14 282 ALA B C 1
ATOM 6949 O O . ALA B 1 264 ? 26.035 293.403 -22.527 1.00 90.86 282 ALA B O 1
ATOM 6951 N N . THR B 1 265 ? 26.302 292.981 -20.327 1.00 91.47 283 THR B N 1
ATOM 6952 C CA . THR B 1 265 ? 24.951 293.389 -19.973 1.00 91.88 283 THR B CA 1
ATOM 6953 C C . THR B 1 265 ? 24.887 294.903 -19.814 1.00 88.47 283 THR B C 1
ATOM 6954 O O . THR B 1 265 ? 25.747 295.503 -19.162 1.00 87.41 283 THR B O 1
ATOM 6958 N N . ASN B 1 266 ? 23.866 295.517 -20.407 1.00 88.52 284 ASN B N 1
ATOM 6959 C CA . ASN B 1 266 ? 23.730 296.965 -20.366 1.00 87.17 284 ASN B CA 1
ATOM 6960 C C . ASN B 1 266 ? 22.996 297.367 -19.094 1.00 96.38 284 ASN B C 1
ATOM 6961 O O . ASN B 1 266 ? 21.876 296.891 -18.864 1.00 91.10 284 ASN B O 1
ATOM 6966 N N . PRO B 1 267 ? 23.580 298.219 -18.246 1.00 98.86 285 PRO B N 1
ATOM 6967 C CA . PRO B 1 267 ? 22.831 298.701 -17.074 1.00 96.81 285 PRO B CA 1
ATOM 6968 C C . PRO B 1 267 ? 21.642 299.574 -17.438 1.00 97.30 285 PRO B C 1
ATOM 6969 O O . PRO B 1 267 ? 20.683 299.643 -16.659 1.00 102.64 285 PRO B O 1
ATOM 6973 N N . CYS B 1 268 ? 21.671 300.243 -18.594 1.00 93.92 286 CYS B N 1
ATOM 6974 C CA . CYS B 1 268 ? 20.532 301.049 -19.016 1.00 103.25 286 CYS B CA 1
ATOM 6975 C C . CYS B 1 268 ? 19.315 300.198 -19.353 1.00 117.07 286 CYS B C 1
ATOM 6976 O O . CYS B 1 268 ? 18.199 300.725 -19.386 1.00 127.87 286 CYS B O 1
ATOM 6979 N N . GLY B 1 269 ? 19.506 298.907 -19.609 1.00 121.46 287 GLY B N 1
ATOM 6980 C CA . GLY B 1 269 ? 18.415 297.986 -19.859 1.00 120.82 287 GLY B CA 1
ATOM 6981 C C . GLY B 1 269 ? 17.580 298.378 -21.064 1.00 121.07 287 GLY B C 1
ATOM 6982 O O . GLY B 1 269 ? 18.055 298.999 -22.022 1.00 120.15 287 GLY B O 1
ATOM 6983 N N . ILE B 1 270 ? 16.297 298.017 -21.006 1.00 121.75 288 ILE B N 1
ATOM 6984 C CA . ILE B 1 270 ? 15.388 298.333 -22.101 1.00 115.34 288 ILE B CA 1
ATOM 6985 C C . ILE B 1 270 ? 14.842 299.748 -21.955 1.00 117.05 288 ILE B C 1
ATOM 6986 O O . ILE B 1 270 ? 14.645 300.456 -22.949 1.00 120.47 288 ILE B O 1
ATOM 6991 N N . ASP B 1 271 ? 14.604 300.188 -20.719 1.00 117.05 289 ASP B N 1
ATOM 6992 C CA . ASP B 1 271 ? 13.991 301.481 -20.436 1.00 110.10 289 ASP B CA 1
ATOM 6993 C C . ASP B 1 271 ? 14.972 302.648 -20.533 1.00 102.17 289 ASP B C 1
ATOM 6994 O O . ASP B 1 271 ? 14.708 303.702 -19.940 1.00 92.47 289 ASP B O 1
ATOM 6999 N N . ASN B 1 272 ? 16.077 302.489 -21.268 1.00 96.69 290 ASN B N 1
ATOM 7000 C CA . ASN B 1 272 ? 17.103 303.528 -21.399 1.00 88.04 290 ASN B CA 1
ATOM 7001 C C . ASN B 1 272 ? 17.603 303.997 -20.034 1.00 96.94 290 ASN B C 1
ATOM 7002 O O . ASN B 1 272 ? 17.980 305.157 -19.854 1.00 86.84 290 ASN B O 1
ATOM 7007 N N . GLY B 1 273 ? 17.600 303.094 -19.055 1.00 99.23 291 GLY B N 1
ATOM 7008 C CA . GLY B 1 273 ? 17.997 303.435 -17.702 1.00 106.40 291 GLY B CA 1
ATOM 7009 C C . GLY B 1 273 ? 17.093 304.462 -17.051 1.00 111.15 291 GLY B C 1
ATOM 7010 O O . GLY B 1 273 ? 17.446 305.048 -16.022 1.00 116.72 291 GLY B O 1
ATOM 7011 N N . GLY B 1 274 ? 15.924 304.693 -17.644 1.00 105.91 292 GLY B N 1
ATOM 7012 C CA . GLY B 1 274 ? 15.025 305.725 -17.181 1.00 102.74 292 GLY B CA 1
ATOM 7013 C C . GLY B 1 274 ? 15.418 307.131 -17.571 1.00 97.29 292 GLY B C 1
ATOM 7014 O O . GLY B 1 274 ? 14.669 308.071 -17.275 1.00 91.30 292 GLY B O 1
ATOM 7015 N N . CYS B 1 275 ? 16.563 307.307 -18.224 1.00 88.45 293 CYS B N 1
ATOM 7016 C CA . CYS B 1 275 ? 17.014 308.641 -18.594 1.00 97.57 293 CYS B CA 1
ATOM 7017 C C . CYS B 1 275 ? 16.113 309.227 -19.674 1.00 94.14 293 CYS B C 1
ATOM 7018 O O . CYS B 1 275 ? 15.639 308.517 -20.566 1.00 93.66 293 CYS B O 1
ATOM 7021 N N . SER B 1 276 ? 15.880 310.538 -19.591 1.00 94.85 294 SER B N 1
ATOM 7022 C CA . SER B 1 276 ? 15.053 311.206 -20.591 1.00 95.11 294 SER B CA 1
ATOM 7023 C C . SER B 1 276 ? 15.764 311.292 -21.936 1.00 82.85 294 SER B C 1
ATOM 7024 O O . SER B 1 276 ? 15.129 311.170 -22.991 1.00 82.82 294 SER B O 1
ATOM 7027 N N . HIS B 1 277 ? 17.079 311.516 -21.924 1.00 81.83 295 HIS B N 1
ATOM 7028 C CA . HIS B 1 277 ? 17.827 311.696 -23.161 1.00 79.95 295 HIS B CA 1
ATOM 7029 C C . HIS B 1 277 ? 19.000 310.732 -23.269 1.00 80.09 295 HIS B C 1
ATOM 7030 O O . HIS B 1 277 ? 18.947 309.766 -24.040 1.00 83.02 295 HIS B O 1
ATOM 7037 N N . LEU B 1 278 ? 20.058 310.975 -22.504 1.00 78.07 296 LEU B N 1
ATOM 7038 C CA . LEU B 1 278 ? 21.319 310.259 -22.648 1.00 84.02 296 LEU B CA 1
ATOM 7039 C C . LEU B 1 278 ? 21.523 309.314 -21.472 1.00 91.18 296 LEU B C 1
ATOM 7040 O O . LEU B 1 278 ? 21.464 309.739 -20.314 1.00 99.15 296 LEU B O 1
ATOM 7045 N N . CYS B 1 279 ? 21.778 308.039 -21.768 1.00 78.77 297 CYS B N 1
ATOM 7046 C CA . CYS B 1 279 ? 22.101 307.040 -20.748 1.00 86.54 297 CYS B CA 1
ATOM 7047 C C . CYS B 1 279 ? 23.556 306.623 -20.949 1.00 88.51 297 CYS B C 1
ATOM 7048 O O . CYS B 1 279 ? 23.851 305.669 -21.668 1.00 102.77 297 CYS B O 1
ATOM 7051 N N . LEU B 1 280 ? 24.464 307.355 -20.311 1.00 77.97 298 LEU B N 1
ATOM 7052 C CA . LEU B 1 280 ? 25.893 307.108 -20.437 1.00 86.45 298 LEU B CA 1
ATOM 7053 C C . LEU B 1 280 ? 26.362 306.056 -19.435 1.00 95.48 298 LEU B C 1
ATOM 7054 O O . LEU B 1 280 ? 25.754 305.848 -18.384 1.00 103.04 298 LEU B O 1
ATOM 7059 N N . MET B 1 281 ? 27.467 305.393 -19.776 1.00 77.09 299 MET B N 1
ATOM 7060 C CA . MET B 1 281 ? 28.076 304.423 -18.876 1.00 78.04 299 MET B CA 1
ATOM 7061 C C . MET B 1 281 ? 28.811 305.120 -17.735 1.00 112.92 299 MET B C 1
ATOM 7062 O O . MET B 1 281 ? 29.313 306.237 -17.881 1.00 127.03 299 MET B O 1
ATOM 7067 N N . SER B 1 282 ? 28.879 304.440 -16.590 1.00 100.23 300 SER B N 1
ATOM 7068 C CA . SER B 1 282 ? 29.492 304.983 -15.384 1.00 92.12 300 SER B CA 1
ATOM 7069 C C . SER B 1 282 ? 30.169 303.851 -14.626 1.00 87.40 300 SER B C 1
ATOM 7070 O O . SER B 1 282 ? 29.753 302.692 -14.751 1.00 82.39 300 SER B O 1
ATOM 7073 N N . PRO B 1 283 ? 31.227 304.145 -13.850 1.00 89.34 301 PRO B N 1
ATOM 7074 C CA . PRO B 1 283 ? 31.877 303.090 -13.057 1.00 88.39 301 PRO B CA 1
ATOM 7075 C C . PRO B 1 283 ? 31.223 302.857 -11.704 1.00 93.46 301 PRO B C 1
ATOM 7076 O O . PRO B 1 283 ? 31.207 301.730 -11.200 1.00 102.14 301 PRO B O 1
ATOM 7080 N N . VAL B 1 284 ? 30.690 303.911 -11.107 1.00 90.88 302 VAL B N 1
ATOM 7081 C CA . VAL B 1 284 ? 30.022 303.803 -9.817 1.00 96.64 302 VAL B CA 1
ATOM 7082 C C . VAL B 1 284 ? 28.646 303.185 -10.014 1.00 97.40 302 VAL B C 1
ATOM 7083 O O . VAL B 1 284 ? 28.015 303.356 -11.062 1.00 97.31 302 VAL B O 1
ATOM 7087 N N . LYS B 1 285 ? 28.184 302.441 -9.013 1.00 92.33 303 LYS B N 1
ATOM 7088 C CA . LYS B 1 285 ? 26.811 301.958 -9.034 1.00 93.92 303 LYS B CA 1
ATOM 7089 C C . LYS B 1 285 ? 25.868 303.138 -9.275 1.00 116.69 303 LYS B C 1
ATOM 7090 O O . LYS B 1 285 ? 26.123 304.241 -8.772 1.00 122.61 303 LYS B O 1
ATOM 7096 N N . PRO B 1 286 ? 24.773 302.960 -10.038 1.00 105.14 304 PRO B N 1
ATOM 7097 C CA . PRO B 1 286 ? 24.274 301.739 -10.678 1.00 101.54 304 PRO B CA 1
ATOM 7098 C C . PRO B 1 286 ? 24.863 301.489 -12.060 1.00 106.86 304 PRO B C 1
ATOM 7099 O O . PRO B 1 286 ? 24.232 300.814 -12.871 1.00 110.31 304 PRO B O 1
ATOM 7103 N N . PHE B 1 287 ? 26.039 302.065 -12.318 1.00 109.95 305 PHE B N 1
ATOM 7104 C CA . PHE B 1 287 ? 26.873 301.902 -13.512 1.00 102.51 305 PHE B CA 1
ATOM 7105 C C . PHE B 1 287 ? 26.377 302.744 -14.679 1.00 88.21 305 PHE B C 1
ATOM 7106 O O . PHE B 1 287 ? 26.936 302.630 -15.776 1.00 87.62 305 PHE B O 1
ATOM 7114 N N . TYR B 1 288 ? 25.364 303.581 -14.489 1.00 86.03 306 TYR B N 1
ATOM 7115 C CA . TYR B 1 288 ? 24.995 304.588 -15.467 1.00 86.49 306 TYR B CA 1
ATOM 7116 C C . TYR B 1 288 ? 24.749 305.910 -14.757 1.00 99.30 306 TYR B C 1
ATOM 7117 O O . TYR B 1 288 ? 24.596 305.972 -13.535 1.00 121.03 306 TYR B O 1
ATOM 7126 N N . GLN B 1 289 ? 24.711 306.975 -15.550 1.00 83.08 307 GLN B N 1
ATOM 7127 C CA . GLN B 1 289 ? 24.314 308.285 -15.060 1.00 83.31 307 GLN B CA 1
ATOM 7128 C C . GLN B 1 289 ? 23.569 308.975 -16.189 1.00 88.43 307 GLN B C 1
ATOM 7129 O O . GLN B 1 289 ? 24.034 308.964 -17.331 1.00 102.25 307 GLN B O 1
ATOM 7135 N N . CYS B 1 290 ? 22.413 309.547 -15.880 1.00 83.30 308 CYS B N 1
ATOM 7136 C CA . CYS B 1 290 ? 21.671 310.260 -16.906 1.00 90.35 308 CYS B CA 1
ATOM 7137 C C . CYS B 1 290 ? 22.333 311.595 -17.208 1.00 93.67 308 CYS B C 1
ATOM 7138 O O . CYS B 1 290 ? 22.912 312.241 -16.333 1.00 92.98 308 CYS B O 1
ATOM 7141 N N . ALA B 1 291 ? 22.237 312.006 -18.469 1.00 99.69 309 ALA B N 1
ATOM 7142 C CA . ALA B 1 291 ? 22.923 313.192 -18.953 1.00 95.22 309 ALA B CA 1
ATOM 7143 C C . ALA B 1 291 ? 22.024 313.939 -19.925 1.00 90.94 309 ALA B C 1
ATOM 7144 O O . ALA B 1 291 ? 21.146 313.355 -20.566 1.00 87.81 309 ALA B O 1
ATOM 7146 N N . CYS B 1 292 ? 22.260 315.242 -20.026 1.00 88.06 310 CYS B N 1
ATOM 7147 C CA . CYS B 1 292 ? 21.516 316.118 -20.908 1.00 87.89 310 CYS B CA 1
ATOM 7148 C C . CYS B 1 292 ? 22.453 316.701 -21.956 1.00 82.71 310 CYS B C 1
ATOM 7149 O O . CYS B 1 292 ? 23.659 316.796 -21.720 1.00 91.84 310 CYS B O 1
ATOM 7152 N N . PRO B 1 293 ? 21.936 317.091 -23.121 1.00 83.30 311 PRO B N 1
ATOM 7153 C CA . PRO B 1 293 ? 22.801 317.670 -24.156 1.00 80.94 311 PRO B CA 1
ATOM 7154 C C . PRO B 1 293 ? 23.524 318.912 -23.654 1.00 82.77 311 PRO B C 1
ATOM 7155 O O . PRO B 1 293 ? 23.263 319.432 -22.566 1.00 89.56 311 PRO B O 1
ATOM 7159 N N . THR B 1 294 ? 24.453 319.387 -24.480 1.00 79.58 312 THR B N 1
ATOM 7160 C CA . THR B 1 294 ? 25.314 320.497 -24.091 1.00 83.17 312 THR B CA 1
ATOM 7161 C C . THR B 1 294 ? 24.504 321.733 -23.726 1.00 88.26 312 THR B C 1
ATOM 7162 O O . THR B 1 294 ? 23.650 322.184 -24.496 1.00 84.86 312 THR B O 1
ATOM 7166 N N . GLY B 1 295 ? 24.784 322.283 -22.546 1.00 94.96 313 GLY B N 1
ATOM 7167 C CA . GLY B 1 295 ? 24.179 323.517 -22.101 1.00 89.43 313 GLY B CA 1
ATOM 7168 C C . GLY B 1 295 ? 22.856 323.372 -21.383 1.00 83.22 313 GLY B C 1
ATOM 7169 O O . GLY B 1 295 ? 22.383 324.349 -20.789 1.00 77.32 313 GLY B O 1
ATOM 7170 N N . VAL B 1 296 ? 22.240 322.194 -21.418 1.00 80.16 314 VAL B N 1
ATOM 7171 C CA . VAL B 1 296 ? 20.996 321.930 -20.706 1.00 86.01 314 VAL B CA 1
ATOM 7172 C C . VAL B 1 296 ? 21.331 321.210 -19.408 1.00 100.08 314 VAL B C 1
ATOM 7173 O O . VAL B 1 296 ? 22.036 320.192 -19.418 1.00 103.64 314 VAL B O 1
ATOM 7177 N N . LYS B 1 297 ? 20.831 321.737 -18.293 1.00 105.94 315 LYS B N 1
ATOM 7178 C CA . LYS B 1 297 ? 21.100 321.175 -16.979 1.00 79.20 315 LYS B CA 1
ATOM 7179 C C . LYS B 1 297 ? 20.042 320.139 -16.616 1.00 80.50 315 LYS B C 1
ATOM 7180 O O . LYS B 1 297 ? 18.889 320.220 -17.048 1.00 80.83 315 LYS B O 1
ATOM 7186 N N . LEU B 1 298 ? 20.450 319.163 -15.811 1.00 81.39 316 LEU B N 1
ATOM 7187 C CA . LEU B 1 298 ? 19.592 318.050 -15.433 1.00 82.80 316 LEU B CA 1
ATOM 7188 C C . LEU B 1 298 ? 18.774 318.400 -14.197 1.00 112.15 316 LEU B C 1
ATOM 7189 O O . LEU B 1 298 ? 19.243 319.099 -13.294 1.00 126.36 316 LEU B O 1
ATOM 7194 N N . LEU B 1 299 ? 17.542 317.899 -14.160 1.00 101.37 317 LEU B N 1
ATOM 7195 C CA . LEU B 1 299 ? 16.596 318.257 -13.111 1.00 111.76 317 LEU B CA 1
ATOM 7196 C C . LEU B 1 299 ? 16.945 317.522 -11.816 1.00 118.02 317 LEU B C 1
ATOM 7197 O O . LEU B 1 299 ? 17.976 316.852 -11.703 1.00 113.01 317 LEU B O 1
ATOM 7202 N N . GLU B 1 300 ? 16.070 317.643 -10.814 1.00 127.40 318 GLU B N 1
ATOM 7203 C CA . GLU B 1 300 ? 16.323 317.017 -9.522 1.00 130.76 318 GLU B CA 1
ATOM 7204 C C . GLU B 1 300 ? 16.184 315.502 -9.571 1.00 123.31 318 GLU B C 1
ATOM 7205 O O . GLU B 1 300 ? 16.733 314.815 -8.703 1.00 120.89 318 GLU B O 1
ATOM 7211 N N . ASN B 1 301 ? 15.460 314.969 -10.559 1.00 115.86 319 ASN B N 1
ATOM 7212 C CA . ASN B 1 301 ? 15.312 313.523 -10.684 1.00 107.52 319 ASN B CA 1
ATOM 7213 C C . ASN B 1 301 ? 16.644 312.819 -10.890 1.00 108.39 319 ASN B C 1
ATOM 7214 O O . ASN B 1 301 ? 16.756 311.627 -10.583 1.00 112.06 319 ASN B O 1
ATOM 7219 N N . GLY B 1 302 ? 17.654 313.524 -11.393 1.00 105.82 320 GLY B N 1
ATOM 7220 C CA . GLY B 1 302 ? 18.851 312.850 -11.854 1.00 105.66 320 GLY B CA 1
ATOM 7221 C C . GLY B 1 302 ? 18.611 311.910 -13.011 1.00 105.58 320 GLY B C 1
ATOM 7222 O O . GLY B 1 302 ? 19.438 311.029 -13.266 1.00 98.74 320 GLY B O 1
ATOM 7223 N N . LYS B 1 303 ? 17.490 312.072 -13.721 1.00 109.19 321 LYS B N 1
ATOM 7224 C CA . LYS B 1 303 ? 17.121 311.172 -14.807 1.00 104.36 321 LYS B CA 1
ATOM 7225 C C . LYS B 1 303 ? 16.366 311.889 -15.921 1.00 100.60 321 LYS B C 1
ATOM 7226 O O . LYS B 1 303 ? 16.397 311.453 -17.076 1.00 101.72 321 LYS B O 1
ATOM 7232 N N . THR B 1 304 ? 15.696 312.992 -15.597 1.00 91.05 322 THR B N 1
ATOM 7233 C CA . THR B 1 304 ? 14.810 313.671 -16.536 1.00 89.23 322 THR B CA 1
ATOM 7234 C C . THR B 1 304 ? 15.361 315.060 -16.819 1.00 96.02 322 THR B C 1
ATOM 7235 O O . THR B 1 304 ? 15.441 315.896 -15.913 1.00 86.86 322 THR B O 1
ATOM 7239 N N . CYS B 1 305 ? 15.723 315.306 -18.075 1.00 105.04 323 CYS B N 1
ATOM 7240 C CA . CYS B 1 305 ? 16.305 316.579 -18.468 1.00 103.25 323 CYS B CA 1
ATOM 7241 C C . CYS B 1 305 ? 15.257 317.687 -18.447 1.00 94.62 323 CYS B C 1
ATOM 7242 O O . CYS B 1 305 ? 14.052 317.449 -18.340 1.00 100.41 323 CYS B O 1
ATOM 7245 N N . LYS B 1 306 ? 15.743 318.917 -18.546 1.00 95.00 324 LYS B N 1
ATOM 7246 C CA . LYS B 1 306 ? 14.880 320.085 -18.576 1.00 102.01 324 LYS B CA 1
ATOM 7247 C C . LYS B 1 306 ? 14.463 320.379 -20.012 1.00 103.72 324 LYS B C 1
ATOM 7248 O O . LYS B 1 306 ? 15.179 320.063 -20.965 1.00 102.15 324 LYS B O 1
ATOM 7254 N N . ASP B 1 307 ? 13.282 320.977 -20.159 1.00 109.43 325 ASP B N 1
ATOM 7255 C CA . ASP B 1 307 ? 12.787 321.364 -21.473 1.00 114.72 325 ASP B CA 1
ATOM 7256 C C . ASP B 1 307 ? 13.631 322.511 -22.019 1.00 107.12 325 ASP B C 1
ATOM 7257 O O . ASP B 1 307 ? 13.283 323.683 -21.843 1.00 112.25 325 ASP B O 1
ATOM 7262 N N . GLY B 1 308 ? 14.744 322.179 -22.666 1.00 99.16 326 GLY B N 1
ATOM 7263 C CA . GLY B 1 308 ? 15.675 323.177 -23.158 1.00 76.76 326 GLY B CA 1
ATOM 7264 C C . GLY B 1 308 ? 16.385 323.925 -22.039 1.00 87.80 326 GLY B C 1
ATOM 7265 O O . GLY B 1 308 ? 16.177 323.688 -20.848 1.00 94.20 326 GLY B O 1
ATOM 7266 N N . ALA B 1 309 ? 17.234 324.869 -22.450 1.00 84.37 327 ALA B N 1
ATOM 7267 C CA . ALA B 1 309 ? 17.980 325.719 -21.526 1.00 90.42 327 ALA B CA 1
ATOM 7268 C C . ALA B 1 309 ? 17.254 327.038 -21.275 1.00 102.22 327 ALA B C 1
ATOM 7269 O O . ALA B 1 309 ? 16.732 327.660 -22.205 1.00 112.53 327 ALA B O 1
ATOM 7271 N N . THR B 1 310 ? 17.237 327.468 -20.012 1.00 100.04 328 THR B N 1
ATOM 7272 C CA . THR B 1 310 ? 16.466 328.638 -19.613 1.00 101.70 328 THR B CA 1
ATOM 7273 C C . THR B 1 310 ? 17.082 329.935 -20.132 1.00 100.85 328 THR B C 1
ATOM 7274 O O . THR B 1 310 ? 16.510 330.590 -21.011 1.00 102.49 328 THR B O 1
ATOM 7278 N N . GLU B 1 311 ? 18.225 330.342 -19.583 1.00 104.28 329 GLU B N 1
ATOM 7279 C CA . GLU B 1 311 ? 18.927 331.530 -20.055 1.00 102.69 329 GLU B CA 1
ATOM 7280 C C . GLU B 1 311 ? 19.817 331.168 -21.232 1.00 96.94 329 GLU B C 1
ATOM 7281 O O . GLU B 1 311 ? 20.467 330.122 -21.232 1.00 89.59 329 GLU B O 1
ATOM 7287 N N . LEU B 1 312 ? 19.835 332.036 -22.242 1.00 97.53 330 LEU B N 1
ATOM 7288 C CA . LEU B 1 312 ? 20.504 331.720 -23.497 1.00 92.16 330 LEU B CA 1
ATOM 7289 C C . LEU B 1 312 ? 21.136 332.975 -24.085 1.00 91.51 330 LEU B C 1
ATOM 7290 O O . LEU B 1 312 ? 20.575 334.071 -23.987 1.00 95.86 330 LEU B O 1
ATOM 7295 N N . LEU B 1 313 ? 22.301 332.800 -24.709 1.00 85.02 331 LEU B N 1
ATOM 7296 C CA . LEU B 1 313 ? 23.077 333.892 -25.291 1.00 80.46 331 LEU B CA 1
ATOM 7297 C C . LEU B 1 313 ? 23.258 333.610 -26.778 1.00 84.96 331 LEU B C 1
ATOM 7298 O O . LEU B 1 313 ? 24.055 332.745 -27.157 1.00 87.19 331 LEU B O 1
ATOM 7303 N N . LEU B 1 314 ? 22.518 334.339 -27.615 1.00 88.68 332 LEU B N 1
ATOM 7304 C CA . LEU B 1 314 ? 22.575 334.175 -29.064 1.00 82.59 332 LEU B CA 1
ATOM 7305 C C . LEU B 1 314 ? 23.620 335.106 -29.654 1.00 84.15 332 LEU B C 1
ATOM 7306 O O . LEU B 1 314 ? 23.706 336.273 -29.270 1.00 88.56 332 LEU B O 1
ATOM 7311 N N . LEU B 1 315 ? 24.395 334.592 -30.609 1.00 71.19 333 LEU B N 1
ATOM 7312 C CA . LEU B 1 315 ? 25.504 335.332 -31.195 1.00 71.46 333 LEU B CA 1
ATOM 7313 C C . LEU B 1 315 ? 25.385 335.354 -32.711 1.00 71.26 333 LEU B C 1
ATOM 7314 O O . LEU B 1 315 ? 24.829 334.436 -33.322 1.00 75.17 333 LEU B O 1
ATOM 7319 N N . ALA B 1 316 ? 25.920 336.414 -33.312 1.00 74.29 334 ALA B N 1
ATOM 7320 C CA . ALA B 1 316 ? 26.054 336.521 -34.758 1.00 78.21 334 ALA B CA 1
ATOM 7321 C C . ALA B 1 316 ? 27.536 336.599 -35.101 1.00 79.92 334 ALA B C 1
ATOM 7322 O O . ALA B 1 316 ? 28.216 337.560 -34.724 1.00 73.06 334 ALA B O 1
ATOM 7324 N N . ARG B 1 317 ? 28.032 335.590 -35.810 1.00 75.40 335 ARG B N 1
ATOM 7325 C CA . ARG B 1 317 ? 29.355 335.654 -36.408 1.00 72.15 335 ARG B CA 1
ATOM 7326 C C . ARG B 1 317 ? 29.195 336.158 -37.840 1.00 87.74 335 ARG B C 1
ATOM 7327 O O . ARG B 1 317 ? 28.114 336.597 -38.242 1.00 104.76 335 ARG B O 1
ATOM 7335 N N . ARG B 1 318 ? 30.258 336.096 -38.640 1.00 86.35 336 ARG B N 1
ATOM 7336 C CA . ARG B 1 318 ? 30.130 336.578 -40.011 1.00 84.40 336 ARG B CA 1
ATOM 7337 C C . ARG B 1 318 ? 29.489 335.529 -40.914 1.00 78.12 336 ARG B C 1
ATOM 7338 O O . ARG B 1 318 ? 28.528 335.824 -41.633 1.00 74.02 336 ARG B O 1
ATOM 7346 N N . THR B 1 319 ? 29.994 334.295 -40.880 1.00 80.37 337 THR B N 1
ATOM 7347 C CA . THR B 1 319 ? 29.541 333.265 -41.804 1.00 81.33 337 THR B CA 1
ATOM 7348 C C . THR B 1 319 ? 28.547 332.287 -41.193 1.00 85.78 337 THR B C 1
ATOM 7349 O O . THR B 1 319 ? 27.892 331.553 -41.940 1.00 87.55 337 THR B O 1
ATOM 7353 N N . ASP B 1 320 ? 28.421 332.248 -39.868 1.00 91.16 338 ASP B N 1
ATOM 7354 C CA . ASP B 1 320 ? 27.476 331.360 -39.207 1.00 94.11 338 ASP B CA 1
ATOM 7355 C C . ASP B 1 320 ? 26.864 332.062 -38.000 1.00 92.68 338 ASP B C 1
ATOM 7356 O O . ASP B 1 320 ? 27.333 333.113 -37.555 1.00 93.92 338 ASP B O 1
ATOM 7361 N N . LEU B 1 321 ? 25.799 331.461 -37.472 1.00 90.19 339 LEU B N 1
ATOM 7362 C CA . LEU B 1 321 ? 25.195 331.859 -36.207 1.00 82.92 339 LEU B CA 1
ATOM 7363 C C . LEU B 1 321 ? 25.461 330.788 -35.160 1.00 98.62 339 LEU B C 1
ATOM 7364 O O . LEU B 1 321 ? 25.498 329.595 -35.474 1.00 118.48 339 LEU B O 1
ATOM 7369 N N . ARG B 1 322 ? 25.656 331.221 -33.918 1.00 92.38 340 ARG B N 1
ATOM 7370 C CA . ARG B 1 322 ? 25.971 330.316 -32.826 1.00 94.75 340 ARG B CA 1
ATOM 7371 C C . ARG B 1 322 ? 25.181 330.722 -31.590 1.00 83.39 340 ARG B C 1
ATOM 7372 O O . ARG B 1 322 ? 24.940 331.909 -31.353 1.00 71.56 340 ARG B O 1
ATOM 7380 N N . ARG B 1 323 ? 24.772 329.723 -30.809 1.00 82.52 341 ARG B N 1
ATOM 7381 C CA . ARG B 1 323 ? 24.084 329.944 -29.545 1.00 77.26 341 ARG B CA 1
ATOM 7382 C C . ARG B 1 323 ? 24.940 329.431 -28.393 1.00 89.10 341 ARG B C 1
ATOM 7383 O O . ARG B 1 323 ? 25.688 328.460 -28.540 1.00 99.35 341 ARG B O 1
ATOM 7391 N N . ILE B 1 324 ? 24.824 330.094 -27.243 1.00 70.35 342 ILE B N 1
ATOM 7392 C CA . ILE B 1 324 ? 25.617 329.774 -26.059 1.00 70.70 342 ILE B CA 1
ATOM 7393 C C . ILE B 1 324 ? 24.690 329.717 -24.855 1.00 80.45 342 ILE B C 1
ATOM 7394 O O . ILE B 1 324 ? 24.062 330.724 -24.503 1.00 85.76 342 ILE B O 1
ATOM 7399 N N . SER B 1 325 ? 24.613 328.551 -24.221 1.00 73.03 343 SER B N 1
ATOM 7400 C CA . SER B 1 325 ? 23.795 328.385 -23.028 1.00 75.76 343 SER B CA 1
ATOM 7401 C C . SER B 1 325 ? 24.477 328.995 -21.812 1.00 76.60 343 SER B C 1
ATOM 7402 O O . SER B 1 325 ? 25.703 328.946 -21.676 1.00 73.44 343 SER B O 1
ATOM 7405 N N . LEU B 1 326 ? 23.668 329.572 -20.925 1.00 84.03 344 LEU B N 1
ATOM 7406 C CA . LEU B 1 326 ? 24.157 330.199 -19.706 1.00 84.42 344 LEU B CA 1
ATOM 7407 C C . LEU B 1 326 ? 23.862 329.381 -18.455 1.00 87.96 344 LEU B C 1
ATOM 7408 O O . LEU B 1 326 ? 24.198 329.821 -17.350 1.00 78.42 344 LEU B O 1
ATOM 7413 N N . ASP B 1 327 ? 23.256 328.201 -18.597 1.00 84.36 345 ASP B N 1
ATOM 7414 C CA . ASP B 1 327 ? 22.930 327.353 -17.460 1.00 96.90 345 ASP B CA 1
ATOM 7415 C C . ASP B 1 327 ? 24.081 326.450 -17.032 1.00 97.97 345 ASP B C 1
ATOM 7416 O O . ASP B 1 327 ? 24.015 325.862 -15.947 1.00 104.75 345 ASP B O 1
ATOM 7421 N N . THR B 1 328 ? 25.123 326.325 -17.845 1.00 94.80 346 THR B N 1
ATOM 7422 C CA . THR B 1 328 ? 26.241 325.439 -17.571 1.00 90.27 346 THR B CA 1
ATOM 7423 C C . THR B 1 328 ? 27.550 326.196 -17.731 1.00 89.59 346 THR B C 1
ATOM 7424 O O . THR B 1 328 ? 27.630 327.148 -18.513 1.00 103.47 346 THR B O 1
ATOM 7428 N N . PRO B 1 329 ? 28.591 325.801 -16.996 1.00 81.14 347 PRO B N 1
ATOM 7429 C CA . PRO B 1 329 ? 29.887 326.482 -17.111 1.00 83.58 347 PRO B CA 1
ATOM 7430 C C . PRO B 1 329 ? 30.697 326.105 -18.343 1.00 89.06 347 PRO B C 1
ATOM 7431 O O . PRO B 1 329 ? 31.796 326.643 -18.520 1.00 91.04 347 PRO B O 1
ATOM 7435 N N . ASP B 1 330 ? 30.202 325.202 -19.197 1.00 92.40 348 ASP B N 1
ATOM 7436 C CA . ASP B 1 330 ? 30.996 324.772 -20.345 1.00 83.70 348 ASP B CA 1
ATOM 7437 C C . ASP B 1 330 ? 31.088 325.853 -21.417 1.00 82.64 348 ASP B C 1
ATOM 7438 O O . ASP B 1 330 ? 32.101 325.934 -22.120 1.00 90.67 348 ASP B O 1
ATOM 7443 N N . PHE B 1 331 ? 30.054 326.688 -21.551 1.00 81.19 349 PHE B N 1
ATOM 7444 C CA . PHE B 1 331 ? 30.053 327.818 -22.488 1.00 91.24 349 PHE B CA 1
ATOM 7445 C C . PHE B 1 331 ? 30.423 327.400 -23.909 1.00 97.29 349 PHE B C 1
ATOM 7446 O O . PHE B 1 331 ? 31.055 328.160 -24.650 1.00 95.88 349 PHE B O 1
ATOM 7454 N N . THR B 1 332 ? 30.033 326.194 -24.307 1.00 99.57 350 THR B N 1
ATOM 7455 C CA . THR B 1 332 ? 30.332 325.733 -25.656 1.00 102.43 350 THR B CA 1
ATOM 7456 C C . THR B 1 332 ? 29.443 326.456 -26.660 1.00 94.08 350 THR B C 1
ATOM 7457 O O . THR B 1 332 ? 28.219 326.500 -26.505 1.00 88.46 350 THR B O 1
ATOM 7461 N N . ASP B 1 333 ? 30.063 327.026 -27.688 1.00 95.77 351 ASP B N 1
ATOM 7462 C CA . ASP B 1 333 ? 29.335 327.749 -28.727 1.00 99.45 351 ASP B CA 1
ATOM 7463 C C . ASP B 1 333 ? 28.772 326.742 -29.720 1.00 98.06 351 ASP B C 1
ATOM 7464 O O . ASP B 1 333 ? 29.471 326.284 -30.625 1.00 101.49 351 ASP B O 1
ATOM 7469 N N . ILE B 1 334 ? 27.496 326.398 -29.555 1.00 87.23 352 ILE B N 1
ATOM 7470 C CA . ILE B 1 334 ? 26.854 325.444 -30.453 1.00 89.69 352 ILE B CA 1
ATOM 7471 C C . ILE B 1 334 ? 26.647 326.105 -31.809 1.00 93.55 352 ILE B C 1
ATOM 7472 O O . ILE B 1 334 ? 25.998 327.153 -31.914 1.00 95.67 352 ILE B O 1
ATOM 7477 N N . VAL B 1 335 ? 27.198 325.491 -32.853 1.00 95.67 353 VAL B N 1
ATOM 7478 C CA . VAL B 1 335 ? 27.066 326.008 -34.212 1.00 90.99 353 VAL B CA 1
ATOM 7479 C C . VAL B 1 335 ? 25.629 325.782 -34.668 1.00 88.84 353 VAL B C 1
ATOM 7480 O O . VAL B 1 335 ? 25.228 324.647 -34.941 1.00 89.06 353 VAL B O 1
ATOM 7484 N N . LEU B 1 336 ? 24.848 326.856 -34.733 1.00 96.38 354 LEU B N 1
ATOM 7485 C CA . LEU B 1 336 ? 23.473 326.752 -35.201 1.00 96.33 354 LEU B CA 1
ATOM 7486 C C . LEU B 1 336 ? 23.458 326.319 -36.661 1.00 101.03 354 LEU B C 1
ATOM 7487 O O . LEU B 1 336 ? 23.961 327.032 -37.535 1.00 91.80 354 LEU B O 1
ATOM 7492 N N . GLN B 1 337 ? 22.881 325.150 -36.921 1.00 104.75 355 GLN B N 1
ATOM 7493 C CA . GLN B 1 337 ? 22.928 324.542 -38.250 1.00 98.94 355 GLN B CA 1
ATOM 7494 C C . GLN B 1 337 ? 21.969 325.291 -39.167 1.00 91.21 355 GLN B C 1
ATOM 7495 O O . GLN B 1 337 ? 20.761 325.045 -39.164 1.00 86.35 355 GLN B O 1
ATOM 7501 N N . LEU B 1 338 ? 22.513 326.214 -39.958 1.00 93.97 356 LEU B N 1
ATOM 7502 C CA . LEU B 1 338 ? 21.746 327.073 -40.848 1.00 98.19 356 LEU B CA 1
ATOM 7503 C C . LEU B 1 338 ? 22.413 327.067 -42.218 1.00 106.01 356 LEU B C 1
ATOM 7504 O O . LEU B 1 338 ? 23.401 326.362 -42.441 1.00 121.38 356 LEU B O 1
ATOM 7509 N N . GLU B 1 339 ? 21.889 327.867 -43.146 1.00 100.70 357 GLU B N 1
ATOM 7510 C CA . GLU B 1 339 ? 22.376 327.813 -44.518 1.00 94.97 357 GLU B CA 1
ATOM 7511 C C . GLU B 1 339 ? 22.338 329.194 -45.157 1.00 89.78 357 GLU B C 1
ATOM 7512 O O . GLU B 1 339 ? 21.394 329.960 -44.943 1.00 83.49 357 GLU B O 1
ATOM 7518 N N . ASP B 1 340 ? 23.367 329.487 -45.957 1.00 86.51 358 ASP B N 1
ATOM 7519 C CA . ASP B 1 340 ? 23.526 330.755 -46.672 1.00 85.49 358 ASP B CA 1
ATOM 7520 C C . ASP B 1 340 ? 23.532 331.938 -45.697 1.00 84.84 358 ASP B C 1
ATOM 7521 O O . ASP B 1 340 ? 22.595 332.735 -45.618 1.00 87.14 358 ASP B O 1
ATOM 7526 N N . ILE B 1 341 ? 24.635 332.034 -44.960 1.00 87.46 359 ILE B N 1
ATOM 7527 C CA . ILE B 1 341 ? 24.885 333.138 -44.039 1.00 90.30 359 ILE B CA 1
ATOM 7528 C C . ILE B 1 341 ? 26.204 333.769 -44.462 1.00 92.62 359 ILE B C 1
ATOM 7529 O O . ILE B 1 341 ? 27.283 333.264 -44.128 1.00 88.13 359 ILE B O 1
ATOM 7534 N N . ARG B 1 342 ? 26.126 334.878 -45.197 1.00 98.09 360 ARG B N 1
ATOM 7535 C CA . ARG B 1 342 ? 27.308 335.492 -45.789 1.00 103.58 360 ARG B CA 1
ATOM 7536 C C . ARG B 1 342 ? 27.936 336.558 -44.899 1.00 105.75 360 ARG B C 1
ATOM 7537 O O . ARG B 1 342 ? 29.164 336.699 -44.881 1.00 103.74 360 ARG B O 1
ATOM 7545 N N . HIS B 1 343 ? 27.123 337.313 -44.158 1.00 98.84 361 HIS B N 1
ATOM 7546 C CA . HIS B 1 343 ? 27.645 338.417 -43.363 1.00 89.50 361 HIS B CA 1
ATOM 7547 C C . HIS B 1 343 ? 26.625 338.888 -42.331 1.00 85.80 361 HIS B C 1
ATOM 7548 O O . HIS B 1 343 ? 26.074 339.987 -42.450 1.00 81.11 361 HIS B O 1
ATOM 7555 N N . ALA B 1 344 ? 26.380 338.066 -41.311 1.00 86.38 362 ALA B N 1
ATOM 7556 C CA . ALA B 1 344 ? 25.359 338.371 -40.315 1.00 79.54 362 ALA B CA 1
ATOM 7557 C C . ALA B 1 344 ? 25.823 339.476 -39.370 1.00 85.82 362 ALA B C 1
ATOM 7558 O O . ALA B 1 344 ? 26.964 339.474 -38.900 1.00 97.08 362 ALA B O 1
ATOM 7560 N N . ILE B 1 345 ? 24.925 340.420 -39.083 1.00 78.69 363 ILE B N 1
ATOM 7561 C CA . ILE B 1 345 ? 25.279 341.610 -38.312 1.00 76.21 363 ILE B CA 1
ATOM 7562 C C . ILE B 1 345 ? 24.553 341.619 -36.973 1.00 78.83 363 ILE B C 1
ATOM 7563 O O . ILE B 1 345 ? 25.083 341.137 -35.965 1.00 77.51 363 ILE B O 1
ATOM 7568 N N . ALA B 1 346 ? 23.344 342.175 -36.951 1.00 82.79 364 ALA B N 1
ATOM 7569 C CA . ALA B 1 346 ? 22.573 342.363 -35.730 1.00 81.85 364 ALA B CA 1
ATOM 7570 C C . ALA B 1 346 ? 21.569 341.233 -35.549 1.00 89.76 364 ALA B C 1
ATOM 7571 O O . ALA B 1 346 ? 21.173 340.562 -36.505 1.00 84.43 364 ALA B O 1
ATOM 7573 N N . ILE B 1 347 ? 21.136 341.046 -34.301 1.00 92.51 365 ILE B N 1
ATOM 7574 C CA . ILE B 1 347 ? 20.358 339.870 -33.934 1.00 89.71 365 ILE B CA 1
ATOM 7575 C C . ILE B 1 347 ? 19.469 340.209 -32.743 1.00 88.02 365 ILE B C 1
ATOM 7576 O O . ILE B 1 347 ? 19.796 341.073 -31.925 1.00 94.20 365 ILE B O 1
ATOM 7581 N N . ASP B 1 348 ? 18.325 339.531 -32.666 1.00 85.84 366 ASP B N 1
ATOM 7582 C CA . ASP B 1 348 ? 17.387 339.663 -31.555 1.00 88.05 366 ASP B CA 1
ATOM 7583 C C . ASP B 1 348 ? 16.560 338.380 -31.496 1.00 87.57 366 ASP B C 1
ATOM 7584 O O . ASP B 1 348 ? 16.699 337.493 -32.342 1.00 88.48 366 ASP B O 1
ATOM 7589 N N . TYR B 1 349 ? 15.699 338.283 -30.484 1.00 84.69 367 TYR B N 1
ATOM 7590 C CA . TYR B 1 349 ? 14.939 337.066 -30.233 1.00 74.49 367 TYR B CA 1
ATOM 7591 C C . TYR B 1 349 ? 13.496 337.439 -29.913 1.00 98.21 367 TYR B C 1
ATOM 7592 O O . TYR B 1 349 ? 13.173 338.601 -29.654 1.00 103.48 367 TYR B O 1
ATOM 7601 N N . ASP B 1 350 ? 12.622 336.435 -29.949 1.00 98.51 368 ASP B N 1
ATOM 7602 C CA . ASP B 1 350 ? 11.202 336.608 -29.648 1.00 76.39 368 ASP B CA 1
ATOM 7603 C C . ASP B 1 350 ? 10.766 335.403 -28.828 1.00 76.74 368 ASP B C 1
ATOM 7604 O O . ASP B 1 350 ? 10.448 334.342 -29.391 1.00 76.58 368 ASP B O 1
ATOM 7609 N N . PRO B 1 351 ? 10.734 335.525 -27.500 1.00 77.40 369 PRO B N 1
ATOM 7610 C CA . PRO B 1 351 ? 10.406 334.359 -26.663 1.00 77.91 369 PRO B CA 1
ATOM 7611 C C . PRO B 1 351 ? 9.008 333.818 -26.889 1.00 82.25 369 PRO B C 1
ATOM 7612 O O . PRO B 1 351 ? 8.739 332.671 -26.510 1.00 88.83 369 PRO B O 1
ATOM 7616 N N . VAL B 1 352 ? 8.112 334.595 -27.500 1.00 79.18 370 VAL B N 1
ATOM 7617 C CA . VAL B 1 352 ? 6.743 334.131 -27.702 1.00 80.19 370 VAL B CA 1
ATOM 7618 C C . VAL B 1 352 ? 6.721 332.939 -28.653 1.00 88.72 370 VAL B C 1
ATOM 7619 O O . VAL B 1 352 ? 6.294 331.839 -28.283 1.00 99.40 370 VAL B O 1
ATOM 7623 N N . GLU B 1 353 ? 7.202 333.129 -29.883 1.00 80.81 371 GLU B N 1
ATOM 7624 C CA . GLU B 1 353 ? 7.247 332.044 -30.855 1.00 78.93 371 GLU B CA 1
ATOM 7625 C C . GLU B 1 353 ? 8.599 331.347 -30.910 1.00 84.58 371 GLU B C 1
ATOM 7626 O O . GLU B 1 353 ? 8.691 330.262 -31.494 1.00 95.17 371 GLU B O 1
ATOM 7632 N N . GLY B 1 354 ? 9.640 331.933 -30.322 1.00 80.69 372 GLY B N 1
ATOM 7633 C CA . GLY B 1 354 ? 10.956 331.329 -30.378 1.00 77.01 372 GLY B CA 1
ATOM 7634 C C . GLY B 1 354 ? 11.724 331.608 -31.648 1.00 78.93 372 GLY B C 1
ATOM 7635 O O . GLY B 1 354 ? 12.485 330.748 -32.104 1.00 83.89 372 GLY B O 1
ATOM 7636 N N . TYR B 1 355 ? 11.548 332.789 -32.235 1.00 80.95 373 TYR B N 1
ATOM 7637 C CA . TYR B 1 355 ? 12.182 333.153 -33.495 1.00 83.08 373 TYR B CA 1
ATOM 7638 C C . TYR B 1 355 ? 13.383 334.055 -33.242 1.00 77.78 373 TYR B C 1
ATOM 7639 O O . TYR B 1 355 ? 13.342 334.938 -32.380 1.00 75.73 373 TYR B O 1
ATOM 7648 N N . ILE B 1 356 ? 14.452 333.829 -34.001 1.00 75.02 374 ILE B N 1
ATOM 7649 C CA . ILE B 1 356 ? 15.667 334.632 -33.929 1.00 72.79 374 ILE B CA 1
ATOM 7650 C C . ILE B 1 356 ? 15.727 335.489 -35.181 1.00 73.01 374 ILE B C 1
ATOM 7651 O O . ILE B 1 356 ? 15.834 334.962 -36.294 1.00 91.07 374 ILE B O 1
ATOM 7656 N N . TYR B 1 357 ? 15.672 336.803 -35.006 1.00 73.45 375 TYR B N 1
ATOM 7657 C CA . TYR B 1 357 ? 15.686 337.741 -36.121 1.00 73.87 375 TYR B CA 1
ATOM 7658 C C . TYR B 1 357 ? 17.091 338.312 -36.269 1.00 83.72 375 TYR B C 1
ATOM 7659 O O . TYR B 1 357 ? 17.585 338.998 -35.368 1.00 91.44 375 TYR B O 1
ATOM 7668 N N . TRP B 1 358 ? 17.732 338.028 -37.400 1.00 78.10 376 TRP B N 1
ATOM 7669 C CA . TRP B 1 358 ? 19.080 338.502 -37.666 1.00 78.29 376 TRP B CA 1
ATOM 7670 C C . TRP B 1 358 ? 19.132 339.155 -39.040 1.00 91.48 376 TRP B C 1
ATOM 7671 O O . TRP B 1 358 ? 18.268 338.935 -39.893 1.00 104.18 376 TRP B O 1
ATOM 7682 N N . THR B 1 359 ? 20.175 339.953 -39.250 1.00 89.94 377 THR B N 1
ATOM 7683 C CA . THR B 1 359 ? 20.331 340.751 -40.457 1.00 91.38 377 THR B CA 1
ATOM 7684 C C . THR B 1 359 ? 21.596 340.348 -41.202 1.00 98.41 377 THR B C 1
ATOM 7685 O O . THR B 1 359 ? 22.418 339.570 -40.710 1.00 102.02 377 THR B O 1
ATOM 7689 N N . ASP B 1 360 ? 21.744 340.897 -42.408 1.00 96.22 378 ASP B N 1
ATOM 7690 C CA . ASP B 1 360 ? 22.911 340.629 -43.239 1.00 92.00 378 ASP B CA 1
ATOM 7691 C C . ASP B 1 360 ? 23.033 341.736 -44.275 1.00 98.55 378 ASP B C 1
ATOM 7692 O O . ASP B 1 360 ? 22.055 342.054 -44.958 1.00 98.91 378 ASP B O 1
ATOM 7697 N N . ASP B 1 361 ? 24.232 342.314 -44.393 1.00 103.89 379 ASP B N 1
ATOM 7698 C CA . ASP B 1 361 ? 24.463 343.440 -45.293 1.00 97.60 379 ASP B CA 1
ATOM 7699 C C . ASP B 1 361 ? 24.962 343.012 -46.667 1.00 93.49 379 ASP B C 1
ATOM 7700 O O . ASP B 1 361 ? 25.045 343.854 -47.569 1.00 90.19 379 ASP B O 1
ATOM 7705 N N . GLU B 1 362 ? 25.298 341.736 -46.845 1.00 91.47 380 GLU B N 1
ATOM 7706 C CA . GLU B 1 362 ? 25.623 341.195 -48.158 1.00 88.19 380 GLU B CA 1
ATOM 7707 C C . GLU B 1 362 ? 24.465 340.429 -48.782 1.00 82.04 380 GLU B C 1
ATOM 7708 O O . GLU B 1 362 ? 24.314 340.446 -50.009 1.00 83.34 380 GLU B O 1
ATOM 7714 N N . VAL B 1 363 ? 23.641 339.771 -47.966 1.00 80.62 381 VAL B N 1
ATOM 7715 C CA . VAL B 1 363 ? 22.393 339.201 -48.464 1.00 89.00 381 VAL B CA 1
ATOM 7716 C C . VAL B 1 363 ? 21.323 340.278 -48.592 1.00 91.45 381 VAL B C 1
ATOM 7717 O O . VAL B 1 363 ? 20.409 340.157 -49.419 1.00 94.13 381 VAL B O 1
ATOM 7721 N N . ARG B 1 364 ? 21.428 341.346 -47.798 1.00 96.48 382 ARG B N 1
ATOM 7722 C CA . ARG B 1 364 ? 20.459 342.442 -47.800 1.00 102.14 382 ARG B CA 1
ATOM 7723 C C . ARG B 1 364 ? 19.062 341.948 -47.424 1.00 104.25 382 ARG B C 1
ATOM 7724 O O . ARG B 1 364 ? 18.064 342.288 -48.062 1.00 109.06 382 ARG B O 1
ATOM 7732 N N . ALA B 1 365 ? 18.999 341.130 -46.374 1.00 101.25 383 ALA B N 1
ATOM 7733 C CA . ALA B 1 365 ? 17.736 340.539 -45.957 1.00 99.10 383 ALA B CA 1
ATOM 7734 C C . ALA B 1 365 ? 17.735 340.312 -44.452 1.00 86.80 383 ALA B C 1
ATOM 7735 O O . ALA B 1 365 ? 18.761 339.960 -43.863 1.00 77.26 383 ALA B O 1
ATOM 7737 N N . ILE B 1 366 ? 16.570 340.514 -43.842 1.00 83.47 384 ILE B N 1
ATOM 7738 C CA . ILE B 1 366 ? 16.317 340.149 -42.455 1.00 82.45 384 ILE B CA 1
ATOM 7739 C C . ILE B 1 366 ? 15.601 338.808 -42.448 1.00 86.05 384 ILE B C 1
ATOM 7740 O O . ILE B 1 366 ? 14.586 338.636 -43.134 1.00 101.17 384 ILE B O 1
ATOM 7745 N N . ARG B 1 367 ? 16.137 337.850 -41.701 1.00 75.83 385 ARG B N 1
ATOM 7746 C CA . ARG B 1 367 ? 15.626 336.489 -41.707 1.00 81.51 385 ARG B CA 1
ATOM 7747 C C . ARG B 1 367 ? 15.324 336.053 -40.279 1.00 85.32 385 ARG B C 1
ATOM 7748 O O . ARG B 1 367 ? 15.674 336.734 -39.313 1.00 94.79 385 ARG B O 1
ATOM 7756 N N . ARG B 1 368 ? 14.667 334.902 -40.143 1.00 79.58 386 ARG B N 1
ATOM 7757 C CA . ARG B 1 368 ? 14.212 334.456 -38.834 1.00 74.03 386 ARG B CA 1
ATOM 7758 C C . ARG B 1 368 ? 14.202 332.935 -38.787 1.00 73.76 386 ARG B C 1
ATOM 7759 O 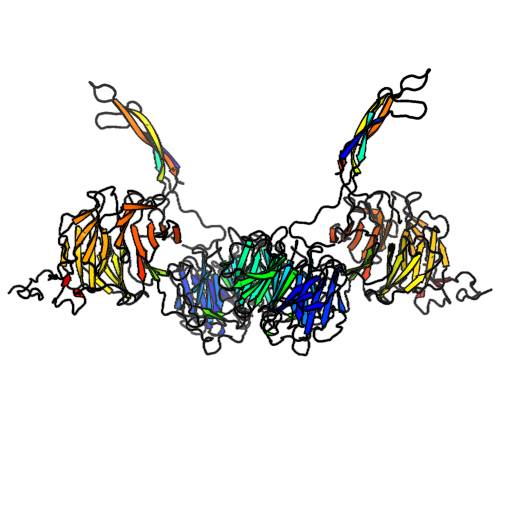O . ARG B 1 368 ? 13.825 332.278 -39.761 1.00 93.01 386 ARG B O 1
ATOM 7767 N N . SER B 1 369 ? 14.630 332.385 -37.653 1.00 73.17 387 SER B N 1
ATOM 7768 C CA . SER B 1 369 ? 14.742 330.943 -37.489 1.00 72.92 387 SER B CA 1
ATOM 7769 C C . SER B 1 369 ? 14.492 330.578 -36.036 1.00 84.30 387 SER B C 1
ATOM 7770 O O . SER B 1 369 ? 14.464 331.436 -35.152 1.00 88.99 387 SER B O 1
ATOM 7773 N N . PHE B 1 370 ? 14.314 329.280 -35.804 1.00 78.18 388 PHE B N 1
ATOM 7774 C CA . PHE B 1 370 ? 14.208 328.742 -34.461 1.00 79.27 388 PHE B CA 1
ATOM 7775 C C . PHE B 1 370 ? 15.594 328.615 -33.834 1.00 88.01 388 PHE B C 1
ATOM 7776 O O . PHE B 1 370 ? 16.624 328.739 -34.503 1.00 97.63 388 PHE B O 1
ATOM 7784 N N . ILE B 1 371 ? 15.608 328.379 -32.519 1.00 84.63 389 ILE B N 1
ATOM 7785 C CA . ILE B 1 371 ? 16.861 328.091 -31.823 1.00 88.30 389 ILE B CA 1
ATOM 7786 C C . ILE B 1 371 ? 17.573 326.921 -32.486 1.00 101.97 389 ILE B C 1
ATOM 7787 O O . ILE B 1 371 ? 18.795 326.941 -32.687 1.00 100.63 389 ILE B O 1
ATOM 7792 N N . ASP B 1 372 ? 16.812 325.879 -32.830 1.00 111.41 390 ASP B N 1
ATOM 7793 C CA . ASP B 1 372 ? 17.359 324.727 -33.542 1.00 101.44 390 ASP B CA 1
ATOM 7794 C C . ASP B 1 372 ? 18.069 325.148 -34.824 1.00 86.49 390 ASP B C 1
ATOM 7795 O O . ASP B 1 372 ? 19.235 324.788 -35.048 1.00 76.77 390 ASP B O 1
ATOM 7800 N N . GLY B 1 373 ? 17.389 325.931 -35.658 1.00 91.37 391 GLY B N 1
ATOM 7801 C CA . GLY B 1 373 ? 17.887 326.314 -36.962 1.00 94.85 391 GLY B CA 1
ATOM 7802 C C . GLY B 1 373 ? 16.964 325.925 -38.089 1.00 106.29 391 GLY B C 1
ATOM 7803 O O . GLY B 1 373 ? 17.318 326.130 -39.257 1.00 109.57 391 GLY B O 1
ATOM 7804 N N . SER B 1 374 ? 15.800 325.374 -37.769 1.00 106.96 392 SER B N 1
ATOM 7805 C CA . SER B 1 374 ? 14.785 325.026 -38.746 1.00 102.17 392 SER B CA 1
ATOM 7806 C C . SER B 1 374 ? 13.837 326.200 -38.945 1.00 95.77 392 SER B C 1
ATOM 7807 O O . SER B 1 374 ? 13.795 327.141 -38.148 1.00 89.07 392 SER B O 1
ATOM 7810 N N . GLY B 1 375 ? 13.068 326.137 -40.023 1.00 104.11 393 GLY B N 1
ATOM 7811 C CA . GLY B 1 375 ? 12.147 327.222 -40.316 1.00 108.88 393 GLY B CA 1
ATOM 7812 C C . GLY B 1 375 ? 12.838 328.520 -40.682 1.00 104.93 393 GLY B C 1
ATOM 7813 O O . GLY B 1 375 ? 12.357 329.603 -40.317 1.00 108.95 393 GLY B O 1
ATOM 7814 N N . SER B 1 376 ? 13.973 328.437 -41.370 1.00 96.89 394 SER B N 1
ATOM 7815 C CA . SER B 1 376 ? 14.660 329.633 -41.838 1.00 92.19 394 SER B CA 1
ATOM 7816 C C . SER B 1 376 ? 13.784 330.339 -42.866 1.00 108.15 394 SER B C 1
ATOM 7817 O O . SER B 1 376 ? 13.484 329.778 -43.926 1.00 121.19 394 SER B O 1
ATOM 7820 N N . GLN B 1 377 ? 13.362 331.561 -42.550 1.00 100.02 395 GLN B N 1
ATOM 7821 C CA . GLN B 1 377 ? 12.436 332.302 -43.389 1.00 90.81 395 GLN B CA 1
ATOM 7822 C C . GLN B 1 377 ? 12.951 333.716 -43.603 1.00 83.52 395 GLN B C 1
ATOM 7823 O O . GLN B 1 377 ? 13.612 334.291 -42.736 1.00 75.98 395 GLN B O 1
ATOM 7829 N N . PHE B 1 378 ? 12.641 334.268 -44.773 1.00 90.33 396 PHE B N 1
ATOM 7830 C CA . PHE B 1 378 ? 12.997 335.640 -45.103 1.00 87.72 396 PHE B CA 1
ATOM 7831 C C . PHE B 1 378 ? 11.885 336.580 -44.656 1.00 83.98 396 PHE B C 1
ATOM 7832 O O . PHE B 1 378 ? 10.714 336.371 -44.989 1.00 87.07 396 PHE B O 1
ATOM 7840 N N . VAL B 1 379 ? 12.256 337.616 -43.905 1.00 78.71 397 VAL B N 1
ATOM 7841 C CA . VAL B 1 379 ? 11.290 338.569 -43.370 1.00 78.43 397 VAL B CA 1
ATOM 7842 C C . VAL B 1 379 ? 11.155 339.745 -44.324 1.00 86.22 397 VAL B C 1
ATOM 7843 O O . VAL B 1 379 ? 10.088 339.966 -44.909 1.00 100.22 397 VAL B O 1
ATOM 7847 N N . VAL B 1 380 ? 12.231 340.511 -44.480 1.00 79.39 398 VAL B N 1
ATOM 7848 C CA . VAL B 1 380 ? 12.270 341.655 -45.385 1.00 85.24 398 VAL B CA 1
ATOM 7849 C C . VAL B 1 380 ? 13.271 341.342 -46.487 1.00 85.58 398 VAL B C 1
ATOM 7850 O O . VAL B 1 380 ? 14.456 341.108 -46.212 1.00 80.27 398 VAL B O 1
ATOM 7854 N N . THR B 1 381 ? 12.795 341.331 -47.730 1.00 87.96 399 THR B N 1
ATOM 7855 C CA . THR B 1 381 ? 13.590 340.904 -48.874 1.00 89.92 399 THR B CA 1
ATOM 7856 C C . THR B 1 381 ? 14.264 342.065 -49.597 1.00 89.38 399 THR B C 1
ATOM 7857 O O . THR B 1 381 ? 15.460 341.995 -49.894 1.00 90.55 399 THR B O 1
ATOM 7861 N N . ALA B 1 382 ? 13.523 343.128 -49.899 1.00 91.74 400 ALA B N 1
ATOM 7862 C CA . ALA B 1 382 ? 14.016 344.214 -50.735 1.00 99.66 400 ALA B CA 1
ATOM 7863 C C . ALA B 1 382 ? 14.194 345.494 -49.926 1.00 105.36 400 ALA B C 1
ATOM 7864 O O . ALA B 1 382 ? 13.767 345.600 -48.772 1.00 100.52 400 ALA B O 1
ATOM 7866 N N . GLN B 1 383 ? 14.833 346.472 -50.571 1.00 112.62 401 GLN B N 1
ATOM 7867 C CA . GLN B 1 383 ? 15.100 347.796 -50.006 1.00 103.75 401 GLN B CA 1
ATOM 7868 C C . GLN B 1 383 ? 15.775 347.697 -48.636 1.00 101.16 401 GLN B C 1
ATOM 7869 O O . GLN B 1 383 ? 15.268 348.162 -47.613 1.00 96.70 401 GLN B O 1
ATOM 7875 N N . ILE B 1 384 ? 16.953 347.077 -48.649 1.00 97.81 402 ILE B N 1
ATOM 7876 C CA . ILE B 1 384 ? 17.777 346.877 -47.463 1.00 84.78 402 ILE B CA 1
ATOM 7877 C C . ILE B 1 384 ? 19.233 347.052 -47.870 1.00 92.51 402 ILE B C 1
ATOM 7878 O O . ILE B 1 384 ? 19.666 346.500 -48.887 1.00 99.10 402 ILE B O 1
ATOM 7883 N N . ALA B 1 385 ? 19.990 347.821 -47.084 1.00 89.03 403 ALA B N 1
ATOM 7884 C CA . ALA B 1 385 ? 21.370 348.147 -47.430 1.00 93.86 403 ALA B CA 1
ATOM 7885 C C . ALA B 1 385 ? 22.357 347.723 -46.351 1.00 99.87 403 ALA B C 1
ATOM 7886 O O . ALA B 1 385 ? 23.227 346.887 -46.619 1.00 107.85 403 ALA B O 1
ATOM 7888 N N . HIS B 1 386 ? 22.256 348.271 -45.141 1.00 97.67 404 HIS B N 1
ATOM 7889 C CA . HIS B 1 386 ? 23.192 347.969 -44.055 1.00 93.15 404 HIS B CA 1
ATOM 7890 C C . HIS B 1 386 ? 22.425 347.922 -42.743 1.00 94.48 404 HIS B C 1
ATOM 7891 O O . HIS B 1 386 ? 22.390 348.902 -41.988 1.00 103.25 404 HIS B O 1
ATOM 7898 N N . PRO B 1 387 ? 21.798 346.785 -42.430 1.00 88.90 405 PRO B N 1
ATOM 7899 C CA . PRO B 1 387 ? 21.079 346.672 -41.154 1.00 98.09 405 PRO B CA 1
ATOM 7900 C C . PRO B 1 387 ? 22.019 346.415 -39.987 1.00 101.97 405 PRO B C 1
ATOM 7901 O O . PRO B 1 387 ? 22.290 345.259 -39.648 1.00 104.38 405 PRO B O 1
ATOM 7905 N N . ASP B 1 388 ? 22.507 347.484 -39.361 1.00 100.51 406 ASP B N 1
ATOM 7906 C CA . ASP B 1 388 ? 23.459 347.387 -38.263 1.00 96.05 406 ASP B CA 1
ATOM 7907 C C . ASP B 1 388 ? 22.786 347.295 -36.901 1.00 90.99 406 ASP B C 1
ATOM 7908 O O . ASP B 1 388 ? 23.462 347.436 -35.877 1.00 94.75 406 ASP B O 1
ATOM 7913 N N . GLY B 1 389 ? 21.479 347.061 -36.862 1.00 87.25 407 GLY B N 1
ATOM 7914 C CA . GLY B 1 389 ? 20.763 347.026 -35.604 1.00 89.11 407 GLY B CA 1
ATOM 7915 C C . GLY B 1 389 ? 19.323 346.609 -35.792 1.00 88.21 407 GLY B C 1
ATOM 7916 O O . GLY B 1 389 ? 18.638 347.104 -36.691 1.00 84.06 407 GLY B O 1
ATOM 7917 N N . ILE B 1 390 ? 18.855 345.689 -34.954 1.00 85.38 408 ILE B N 1
ATOM 7918 C CA . ILE B 1 390 ? 17.505 345.157 -35.057 1.00 77.72 408 ILE B CA 1
ATOM 7919 C C . ILE B 1 390 ? 16.959 344.970 -33.648 1.00 78.86 408 ILE B C 1
ATOM 7920 O O . ILE B 1 390 ? 17.701 344.666 -32.708 1.00 80.82 408 ILE B O 1
ATOM 7925 N N . ALA B 1 391 ? 15.651 345.172 -33.501 1.00 80.42 409 ALA B N 1
ATOM 7926 C CA . ALA B 1 391 ? 15.002 345.088 -32.200 1.00 79.28 409 ALA B CA 1
ATOM 7927 C C . ALA B 1 391 ? 13.584 344.569 -32.379 1.00 79.02 409 ALA B C 1
ATOM 7928 O O . ALA B 1 391 ? 12.896 344.940 -33.334 1.00 83.12 409 ALA B O 1
ATOM 7930 N N . VAL B 1 392 ? 13.152 343.718 -31.454 1.00 79.21 410 VAL B N 1
ATOM 7931 C CA . VAL B 1 392 ? 11.848 343.067 -31.521 1.00 81.69 410 VAL B CA 1
ATOM 7932 C C . VAL B 1 392 ? 10.953 343.662 -30.442 1.00 83.17 410 VAL B C 1
ATOM 7933 O O . VAL B 1 392 ? 11.303 343.647 -29.255 1.00 91.38 410 VAL B O 1
ATOM 7937 N N . ASP B 1 393 ? 9.800 344.184 -30.851 1.00 79.43 411 ASP B N 1
ATOM 7938 C CA . ASP B 1 393 ? 8.748 344.580 -29.918 1.00 80.40 411 ASP B CA 1
ATOM 7939 C C . ASP B 1 393 ? 7.936 343.326 -29.634 1.00 80.35 411 ASP B C 1
ATOM 7940 O O . ASP B 1 393 ? 6.995 342.993 -30.354 1.00 87.02 411 ASP B O 1
ATOM 7945 N N . TRP B 1 394 ? 8.305 342.618 -28.566 1.00 80.33 412 TRP B N 1
ATOM 7946 C CA . TRP B 1 394 ? 7.618 341.378 -28.227 1.00 80.44 412 TRP B CA 1
ATOM 7947 C C . TRP B 1 394 ? 6.168 341.594 -27.811 1.00 89.18 412 TRP B C 1
ATOM 7948 O O . TRP B 1 394 ? 5.416 340.616 -27.737 1.00 88.96 412 TRP B O 1
ATOM 7959 N N . VAL B 1 395 ? 5.761 342.833 -27.527 1.00 94.28 413 VAL B N 1
ATOM 7960 C CA . VAL B 1 395 ? 4.400 343.120 -27.085 1.00 88.19 413 VAL B CA 1
ATOM 7961 C C . VAL B 1 395 ? 3.506 343.379 -28.289 1.00 84.61 413 VAL B C 1
ATOM 7962 O O . VAL B 1 395 ? 2.561 342.625 -28.546 1.00 94.13 413 VAL B O 1
ATOM 7966 N N . ALA B 1 396 ? 3.785 344.452 -29.026 1.00 83.57 414 ALA B N 1
ATOM 7967 C CA . ALA B 1 396 ? 2.972 344.818 -30.179 1.00 90.18 414 ALA B CA 1
ATOM 7968 C C . ALA B 1 396 ? 3.225 343.934 -31.395 1.00 94.59 414 ALA B C 1
ATOM 7969 O O . ALA B 1 396 ? 2.555 344.116 -32.418 1.00 94.32 414 ALA B O 1
ATOM 7971 N N . ARG B 1 397 ? 4.170 342.994 -31.305 1.00 91.75 415 ARG B N 1
ATOM 7972 C CA . ARG B 1 397 ? 4.507 342.084 -32.402 1.00 83.56 415 ARG B CA 1
ATOM 7973 C C . ARG B 1 397 ? 4.955 342.863 -33.639 1.00 80.94 415 ARG B C 1
ATOM 7974 O O . ARG B 1 397 ? 4.459 342.658 -34.748 1.00 89.04 415 ARG B O 1
ATOM 7982 N N . ASN B 1 398 ? 5.912 343.765 -33.438 1.00 80.66 416 ASN B N 1
ATOM 7983 C CA . ASN B 1 398 ? 6.446 344.591 -34.508 1.00 80.57 416 ASN B CA 1
ATOM 7984 C C . ASN B 1 398 ? 7.963 344.471 -34.525 1.00 86.19 416 ASN B C 1
ATOM 7985 O O . ASN B 1 398 ? 8.586 344.091 -33.531 1.00 94.18 416 ASN B O 1
ATOM 7990 N N . LEU B 1 399 ? 8.558 344.812 -35.666 1.00 86.20 417 LEU B N 1
ATOM 7991 C CA . LEU B 1 399 ? 9.986 344.622 -35.879 1.00 88.77 417 LEU B CA 1
ATOM 7992 C C . LEU B 1 399 ? 10.624 345.938 -36.296 1.00 94.68 417 LEU B C 1
ATOM 7993 O O . LEU B 1 399 ? 10.139 346.601 -37.218 1.00 96.18 417 LEU B O 1
ATOM 7998 N N . TYR B 1 400 ? 11.716 346.303 -35.624 1.00 92.13 418 TYR B N 1
ATOM 7999 C CA . TYR B 1 400 ? 12.445 347.538 -35.875 1.00 84.88 418 TYR B CA 1
ATOM 8000 C C . TYR B 1 400 ? 13.857 347.218 -36.344 1.00 79.62 418 TYR B C 1
ATOM 8001 O O . TYR B 1 400 ? 14.446 346.207 -35.951 1.00 78.78 418 TYR B O 1
ATOM 8010 N N . TRP B 1 401 ? 14.401 348.090 -37.188 1.00 80.33 419 TRP B N 1
ATOM 8011 C CA . TRP B 1 401 ? 15.788 347.957 -37.608 1.00 91.06 419 TRP B CA 1
ATOM 8012 C C . TRP B 1 401 ? 16.291 349.309 -38.094 1.00 81.97 419 TRP B C 1
ATOM 8013 O O . TRP B 1 401 ? 15.508 350.199 -38.436 1.00 82.33 419 TRP B O 1
ATOM 8024 N N . THR B 1 402 ? 17.614 349.449 -38.112 1.00 81.73 420 THR B N 1
ATOM 8025 C CA . THR B 1 402 ? 18.272 350.673 -38.547 1.00 83.11 420 THR B CA 1
ATOM 8026 C C . THR B 1 402 ? 19.218 350.349 -39.690 1.00 84.01 420 THR B C 1
ATOM 8027 O O . THR B 1 402 ? 20.005 349.401 -39.602 1.00 82.52 420 THR B O 1
ATOM 8031 N N . ASP B 1 403 ? 19.155 351.150 -40.748 1.00 87.34 421 ASP B N 1
ATOM 8032 C CA . ASP B 1 403 ? 19.952 350.935 -41.950 1.00 88.33 421 ASP B CA 1
ATOM 8033 C C . ASP B 1 403 ? 20.655 352.236 -42.301 1.00 97.21 421 ASP B C 1
ATOM 8034 O O . ASP B 1 403 ? 20.011 353.182 -42.766 1.00 99.39 421 ASP B O 1
ATOM 8039 N N . THR B 1 404 ? 21.970 352.286 -42.078 1.00 102.49 422 THR B N 1
ATOM 8040 C CA . THR B 1 404 ? 22.736 353.471 -42.443 1.00 106.36 422 THR B CA 1
ATOM 8041 C C . THR B 1 404 ? 23.064 353.530 -43.928 1.00 104.53 422 THR B C 1
ATOM 8042 O O . THR B 1 404 ? 23.555 354.565 -44.395 1.00 92.31 422 THR B O 1
ATOM 8046 N N . GLY B 1 405 ? 22.833 352.445 -44.668 1.00 89.49 423 GLY B N 1
ATOM 8047 C CA . GLY B 1 405 ? 22.926 352.525 -46.115 1.00 108.03 423 GLY B CA 1
ATOM 8048 C C . GLY B 1 405 ? 21.889 353.467 -46.694 1.00 112.35 423 GLY B C 1
ATOM 8049 O O . GLY B 1 405 ? 22.183 354.248 -47.603 1.00 123.07 423 GLY B O 1
ATOM 8050 N N . THR B 1 406 ? 20.659 353.396 -46.185 1.00 108.95 424 THR B N 1
ATOM 8051 C CA . THR B 1 406 ? 19.624 354.371 -46.498 1.00 110.55 424 THR B CA 1
ATOM 8052 C C . THR B 1 406 ? 19.496 355.457 -45.435 1.00 107.94 424 THR B C 1
ATOM 8053 O O . THR B 1 406 ? 18.733 356.408 -45.634 1.00 103.02 424 THR B O 1
ATOM 8057 N N . ASP B 1 407 ? 20.234 355.339 -44.330 1.00 102.57 425 ASP B N 1
ATOM 8058 C CA . ASP B 1 407 ? 20.208 356.305 -43.232 1.00 105.56 425 ASP B CA 1
ATOM 8059 C C . ASP B 1 407 ? 18.776 356.585 -42.774 1.00 104.99 425 ASP B C 1
ATOM 8060 O O . ASP B 1 407 ? 18.335 357.732 -42.680 1.00 114.13 425 ASP B O 1
ATOM 8065 N N . ARG B 1 408 ? 18.046 355.507 -42.488 1.00 100.83 426 ARG B N 1
ATOM 8066 C CA . ARG B 1 408 ? 16.664 355.599 -42.036 1.00 99.36 426 ARG B CA 1
ATOM 8067 C C . ARG B 1 408 ? 16.373 354.447 -41.081 1.00 91.53 426 ARG B C 1
ATOM 8068 O O . ARG B 1 408 ? 17.099 353.450 -41.043 1.00 100.43 426 ARG B O 1
ATOM 8076 N N . ILE B 1 409 ? 15.305 354.601 -40.301 1.00 87.22 427 ILE B N 1
ATOM 8077 C CA . ILE B 1 409 ? 14.831 353.573 -39.379 1.00 85.77 427 ILE B CA 1
ATOM 8078 C C . ILE B 1 409 ? 13.381 353.258 -39.714 1.00 89.32 427 ILE B C 1
ATOM 8079 O O . ILE B 1 409 ? 12.541 354.165 -39.751 1.00 90.21 427 ILE B O 1
ATOM 8084 N N . GLU B 1 410 ? 13.083 351.979 -39.938 1.00 91.61 428 GLU B N 1
ATOM 8085 C CA . GLU B 1 410 ? 11.755 351.537 -40.354 1.00 94.72 428 GLU B CA 1
ATOM 8086 C C . GLU B 1 410 ? 11.192 350.517 -39.362 1.00 93.58 428 GLU B C 1
ATOM 8087 O O . GLU B 1 410 ? 11.841 350.140 -38.383 1.00 82.42 428 GLU B O 1
ATOM 8093 N N . VAL B 1 411 ? 9.968 350.066 -39.634 1.00 89.47 429 VAL B N 1
ATOM 8094 C CA . VAL B 1 411 ? 9.255 349.159 -38.738 1.00 82.30 429 VAL B CA 1
ATOM 8095 C C . VAL B 1 411 ? 8.224 348.381 -39.547 1.00 82.32 429 VAL B C 1
ATOM 8096 O O . VAL B 1 411 ? 7.541 348.939 -40.410 1.00 98.11 429 VAL B O 1
ATOM 8100 N N . THR B 1 412 ? 8.131 347.081 -39.272 1.00 81.52 430 THR B N 1
ATOM 8101 C CA . THR B 1 412 ? 7.091 346.220 -39.820 1.00 87.88 430 THR B CA 1
ATOM 8102 C C . THR B 1 412 ? 6.529 345.347 -38.708 1.00 85.67 430 THR B C 1
ATOM 8103 O O . THR B 1 412 ? 7.065 345.294 -37.598 1.00 84.47 430 THR B O 1
ATOM 8107 N N . ARG B 1 413 ? 5.437 344.651 -39.019 1.00 81.60 431 ARG B N 1
ATOM 8108 C CA . ARG B 1 413 ? 5.030 343.536 -38.182 1.00 81.26 431 ARG B CA 1
ATOM 8109 C C . ARG B 1 413 ? 6.083 342.433 -38.281 1.00 84.83 431 ARG B C 1
ATOM 8110 O O . ARG B 1 413 ? 6.885 342.391 -39.218 1.00 96.14 431 ARG B O 1
ATOM 8118 N N . LEU B 1 414 ? 6.079 341.533 -37.293 1.00 83.30 432 LEU B N 1
ATOM 8119 C CA . LEU B 1 414 ? 7.173 340.577 -37.140 1.00 90.56 432 LEU B CA 1
ATOM 8120 C C . LEU B 1 414 ? 7.408 339.720 -38.379 1.00 91.28 432 LEU B C 1
ATOM 8121 O O . LEU B 1 414 ? 8.520 339.210 -38.558 1.00 91.09 432 LEU B O 1
ATOM 8126 N N . ASN B 1 415 ? 6.409 339.554 -39.246 1.00 84.07 433 ASN B N 1
ATOM 8127 C CA . ASN B 1 415 ? 6.578 338.733 -40.438 1.00 87.84 433 ASN B CA 1
ATOM 8128 C C . ASN B 1 415 ? 6.721 339.565 -41.711 1.00 99.22 433 ASN B C 1
ATOM 8129 O O . ASN B 1 415 ? 6.295 339.132 -42.788 1.00 105.34 433 ASN B O 1
ATOM 8134 N N . GLY B 1 416 ? 7.311 340.756 -41.607 1.00 105.78 434 GLY B N 1
ATOM 8135 C CA . GLY B 1 416 ? 7.693 341.540 -42.759 1.00 80.76 434 GLY B CA 1
ATOM 8136 C C . GLY B 1 416 ? 6.608 342.427 -43.331 1.00 81.94 434 GLY B C 1
ATOM 8137 O O . GLY B 1 416 ? 6.927 343.411 -44.005 1.00 90.87 434 GLY B O 1
ATOM 8138 N N . THR B 1 417 ? 5.340 342.119 -43.077 1.00 82.47 435 THR B N 1
ATOM 8139 C CA . THR B 1 417 ? 4.251 342.848 -43.705 1.00 84.95 435 THR B CA 1
ATOM 8140 C C . THR B 1 417 ? 4.087 344.236 -43.088 1.00 99.57 435 THR B C 1
ATOM 8141 O O . THR B 1 417 ? 4.491 344.494 -41.949 1.00 111.46 435 THR B O 1
ATOM 8145 N N . MET B 1 418 ? 3.488 345.140 -43.868 1.00 95.76 436 MET B N 1
ATOM 8146 C CA . MET B 1 418 ? 3.086 346.471 -43.406 1.00 96.03 436 MET B CA 1
ATOM 8147 C C . MET B 1 418 ? 4.305 347.282 -42.948 1.00 94.56 436 MET B C 1
ATOM 8148 O O . MET B 1 418 ? 4.527 347.537 -41.763 1.00 84.24 436 MET B O 1
ATOM 8153 N N . ARG B 1 419 ? 5.086 347.686 -43.948 1.00 99.68 437 ARG B N 1
ATOM 8154 C CA . ARG B 1 419 ? 6.297 348.470 -43.739 1.00 84.91 437 ARG B CA 1
ATOM 8155 C C . ARG B 1 419 ? 5.974 349.949 -43.561 1.00 88.53 437 ARG B C 1
ATOM 8156 O O . ARG B 1 419 ? 5.128 350.505 -44.266 1.00 92.72 437 ARG B O 1
ATOM 8164 N N . LYS B 1 420 ? 6.663 350.586 -42.617 1.00 85.45 438 LYS B N 1
ATOM 8165 C CA . LYS B 1 420 ? 6.467 351.999 -42.317 1.00 86.32 438 LYS B CA 1
ATOM 8166 C C . LYS B 1 420 ? 7.801 352.635 -41.964 1.00 86.28 438 LYS B C 1
ATOM 8167 O O . LYS B 1 420 ? 8.523 352.131 -41.099 1.00 86.57 438 LYS B O 1
ATOM 8173 N N . ILE B 1 421 ? 8.124 353.731 -42.640 1.00 88.27 439 ILE B N 1
ATOM 8174 C CA . ILE B 1 421 ? 9.366 354.460 -42.410 1.00 91.21 439 ILE B CA 1
ATOM 8175 C C . ILE B 1 421 ? 9.142 355.462 -41.280 1.00 105.38 439 ILE B C 1
ATOM 8176 O O . ILE B 1 421 ? 8.271 356.334 -41.375 1.00 112.52 439 ILE B O 1
ATOM 8181 N N . LEU B 1 422 ? 9.923 355.332 -40.208 1.00 103.47 440 LEU B N 1
ATOM 8182 C CA . LEU B 1 422 ? 9.799 356.172 -39.019 1.00 99.37 440 LEU B CA 1
ATOM 8183 C C . LEU B 1 422 ? 10.706 357.398 -39.088 1.00 106.17 440 LEU B C 1
ATOM 8184 O O . LEU B 1 422 ? 10.241 358.529 -38.916 1.00 117.82 440 LEU B O 1
ATOM 8189 N N . ILE B 1 423 ? 11.997 357.184 -39.317 1.00 104.47 441 ILE B N 1
ATOM 8190 C CA . ILE B 1 423 ? 13.003 358.241 -39.344 1.00 111.35 441 ILE B CA 1
ATOM 8191 C C . ILE B 1 423 ? 13.460 358.397 -40.787 1.00 117.88 441 ILE B C 1
ATOM 8192 O O . ILE B 1 423 ? 13.997 357.454 -41.379 1.00 123.19 441 ILE B O 1
ATOM 8197 N N . SER B 1 424 ? 13.254 359.585 -41.355 1.00 114.98 442 SER B N 1
ATOM 8198 C CA . SER B 1 424 ? 13.502 359.802 -42.774 1.00 118.73 442 SER B CA 1
ATOM 8199 C C . SER B 1 424 ? 14.865 360.418 -43.058 1.00 121.63 442 SER B C 1
ATOM 8200 O O . SER B 1 424 ? 15.544 359.990 -43.996 1.00 124.73 442 SER B O 1
ATOM 8203 N N . GLU B 1 425 ? 15.288 361.406 -42.277 1.00 124.94 443 GLU B N 1
ATOM 8204 C CA . GLU B 1 425 ? 16.554 362.094 -42.519 1.00 131.13 443 GLU B CA 1
ATOM 8205 C C . GLU B 1 425 ? 17.095 362.587 -41.179 1.00 128.66 443 GLU B C 1
ATOM 8206 O O . GLU B 1 425 ? 16.607 362.198 -40.113 1.00 122.72 443 GLU B O 1
ATOM 8212 N N . ASP B 1 426 ? 18.123 363.437 -41.243 1.00 125.86 444 ASP B N 1
ATOM 8213 C CA . ASP B 1 426 ? 18.802 363.965 -40.059 1.00 116.53 444 ASP B CA 1
ATOM 8214 C C . ASP B 1 426 ? 19.348 362.822 -39.207 1.00 108.15 444 ASP B C 1
ATOM 8215 O O . ASP B 1 426 ? 19.133 362.750 -37.994 1.00 103.03 444 ASP B O 1
ATOM 8220 N N . LEU B 1 427 ? 20.058 361.914 -39.874 1.00 111.83 445 LEU B N 1
ATOM 8221 C CA . LEU B 1 427 ? 20.642 360.741 -39.241 1.00 114.22 445 LEU B CA 1
ATOM 8222 C C . LEU B 1 427 ? 21.950 360.421 -39.943 1.00 118.70 445 LEU B C 1
ATOM 8223 O O . LEU B 1 427 ? 22.002 360.402 -41.177 1.00 117.69 445 LEU B O 1
ATOM 8228 N N . GLU B 1 428 ? 22.999 360.163 -39.164 1.00 125.66 446 GLU B N 1
ATOM 8229 C CA . GLU B 1 428 ? 24.351 359.991 -39.695 1.00 131.63 446 GLU B CA 1
ATOM 8230 C C . GLU B 1 428 ? 24.906 358.669 -39.177 1.00 123.56 446 GLU B C 1
ATOM 8231 O O . GLU B 1 428 ? 25.364 358.584 -38.033 1.00 120.59 446 GLU B O 1
ATOM 8237 N N . GLU B 1 429 ? 24.863 357.647 -40.027 1.00 119.28 447 GLU B N 1
ATOM 8238 C CA . GLU B 1 429 ? 25.391 356.323 -39.719 1.00 112.65 447 GLU B CA 1
ATOM 8239 C C . GLU B 1 429 ? 24.839 355.733 -38.414 1.00 110.83 447 GLU B C 1
ATOM 8240 O O . GLU B 1 429 ? 25.596 355.454 -37.485 1.00 105.20 447 GLU B O 1
ATOM 8246 N N . PRO B 1 430 ? 23.525 355.520 -38.325 1.00 108.54 448 PRO B N 1
ATOM 8247 C CA . PRO B 1 430 ? 22.961 354.927 -37.110 1.00 99.60 448 PRO B CA 1
ATOM 8248 C C . PRO B 1 430 ? 23.032 353.409 -37.140 1.00 94.94 448 PRO B C 1
ATOM 8249 O O . PRO B 1 430 ? 22.972 352.781 -38.200 1.00 102.64 448 PRO B O 1
ATOM 8253 N N . ARG B 1 431 ? 23.168 352.816 -35.952 1.00 93.05 449 ARG B N 1
ATOM 8254 C CA . ARG B 1 431 ? 23.228 351.359 -35.878 1.00 102.74 449 ARG B CA 1
ATOM 8255 C C . ARG B 1 431 ? 22.373 350.758 -34.762 1.00 97.75 449 ARG B C 1
ATOM 8256 O O . ARG B 1 431 ? 21.269 350.274 -35.028 1.00 109.22 449 ARG B O 1
ATOM 8264 N N . ALA B 1 432 ? 22.865 350.764 -33.524 1.00 84.08 450 ALA B N 1
ATOM 8265 C CA . ALA B 1 432 ? 22.245 349.973 -32.466 1.00 84.23 450 ALA B CA 1
ATOM 8266 C C . ALA B 1 432 ? 20.882 350.536 -32.076 1.00 83.28 450 ALA B C 1
ATOM 8267 O O . ALA B 1 432 ? 20.623 351.734 -32.201 1.00 84.51 450 ALA B O 1
ATOM 8269 N N . ILE B 1 433 ? 20.003 349.652 -31.595 1.00 82.25 451 ILE B N 1
ATOM 8270 C CA . ILE B 1 433 ? 18.643 350.039 -31.230 1.00 97.10 451 ILE B CA 1
ATOM 8271 C C . ILE B 1 433 ? 18.039 349.035 -30.253 1.00 97.97 451 ILE B C 1
ATOM 8272 O O . ILE B 1 433 ? 18.062 347.823 -30.497 1.00 90.29 451 ILE B O 1
ATOM 8277 N N . VAL B 1 434 ? 17.503 349.534 -29.134 1.00 104.36 452 VAL B N 1
ATOM 8278 C CA . VAL B 1 434 ? 16.776 348.726 -28.162 1.00 93.89 452 VAL B CA 1
ATOM 8279 C C . VAL B 1 434 ? 15.447 349.417 -27.878 1.00 85.39 452 VAL B C 1
ATOM 8280 O O . VAL B 1 434 ? 15.260 350.601 -28.166 1.00 83.90 452 VAL B O 1
ATOM 8284 N N . LEU B 1 435 ? 14.516 348.659 -27.301 1.00 82.67 453 LEU B N 1
ATOM 8285 C CA . LEU B 1 435 ? 13.146 349.112 -27.133 1.00 83.30 453 LEU B CA 1
ATOM 8286 C C . LEU B 1 435 ? 12.675 348.894 -25.700 1.00 92.92 453 LEU B C 1
ATOM 8287 O O . LEU B 1 435 ? 13.223 348.077 -24.953 1.00 99.32 453 LEU B O 1
ATOM 8292 N N . ASP B 1 436 ? 11.632 349.640 -25.336 1.00 86.68 454 ASP B N 1
ATOM 8293 C CA . ASP B 1 436 ? 10.948 349.486 -24.053 1.00 88.87 454 ASP B CA 1
ATOM 8294 C C . ASP B 1 436 ? 9.463 349.663 -24.328 1.00 88.14 454 ASP B C 1
ATOM 8295 O O . ASP B 1 436 ? 8.924 350.772 -24.224 1.00 87.48 454 ASP B O 1
ATOM 8300 N N . PRO B 1 437 ? 8.764 348.581 -24.683 1.00 89.66 455 PRO B N 1
ATOM 8301 C CA . PRO B 1 437 ? 7.353 348.721 -25.078 1.00 91.25 455 PRO B CA 1
ATOM 8302 C C . PRO B 1 437 ? 6.429 349.003 -23.913 1.00 100.65 455 PRO B C 1
ATOM 8303 O O . PRO B 1 437 ? 5.346 349.558 -24.129 1.00 112.33 455 PRO B O 1
ATOM 8307 N N . MET B 1 438 ? 6.821 348.641 -22.688 1.00 91.59 456 MET B N 1
ATOM 8308 C CA . MET B 1 438 ? 5.988 348.932 -21.527 1.00 92.95 456 MET B CA 1
ATOM 8309 C C . MET B 1 438 ? 5.814 350.435 -21.346 1.00 97.34 456 MET B C 1
ATOM 8310 O O . MET B 1 438 ? 4.715 350.908 -21.031 1.00 98.10 456 MET B O 1
ATOM 8315 N N . VAL B 1 439 ? 6.887 351.200 -21.540 1.00 99.39 457 VAL B N 1
ATOM 8316 C CA . VAL B 1 439 ? 6.814 352.654 -21.440 1.00 101.06 457 VAL B CA 1
ATOM 8317 C C . VAL B 1 439 ? 6.544 353.303 -22.799 1.00 105.68 457 VAL B C 1
ATOM 8318 O O . VAL B 1 439 ? 5.951 354.385 -22.863 1.00 92.43 457 VAL B O 1
ATOM 8322 N N . GLY B 1 440 ? 6.942 352.654 -23.892 1.00 108.95 458 GLY B N 1
ATOM 8323 C CA . GLY B 1 440 ? 6.673 353.158 -25.226 1.00 106.92 458 GLY B CA 1
ATOM 8324 C C . GLY B 1 440 ? 7.731 354.097 -25.772 1.00 108.22 458 GLY B C 1
ATOM 8325 O O . GLY B 1 440 ? 7.407 355.084 -26.440 1.00 109.18 458 GLY B O 1
ATOM 8326 N N . TYR B 1 441 ? 8.999 353.798 -25.503 1.00 101.50 459 TYR B N 1
ATOM 8327 C CA . TYR B 1 441 ? 10.125 354.561 -26.024 1.00 99.14 459 TYR B CA 1
ATOM 8328 C C . TYR B 1 441 ? 11.043 353.649 -26.823 1.00 99.50 459 TYR B C 1
ATOM 8329 O O . TYR B 1 441 ? 11.215 352.474 -26.486 1.00 101.54 459 TYR B O 1
ATOM 8338 N N . MET B 1 442 ? 11.622 354.192 -27.889 1.00 99.29 460 MET B N 1
ATOM 8339 C CA . MET B 1 442 ? 12.688 353.528 -28.621 1.00 94.52 460 MET B CA 1
ATOM 8340 C C . MET B 1 442 ? 14.000 354.270 -28.392 1.00 96.83 460 MET B C 1
ATOM 8341 O O . MET B 1 442 ? 14.017 355.487 -28.184 1.00 97.75 460 MET B O 1
ATOM 8346 N N . TYR B 1 443 ? 15.102 353.523 -28.418 1.00 100.09 461 TYR B N 1
ATOM 8347 C CA . TYR B 1 443 ? 16.433 354.078 -28.215 1.00 98.49 461 TYR B CA 1
ATOM 8348 C C . TYR B 1 443 ? 17.346 353.608 -29.337 1.00 98.30 461 TYR B C 1
ATOM 8349 O O . TYR B 1 443 ? 17.216 352.485 -29.828 1.00 91.20 461 TYR B O 1
ATOM 8358 N N . TRP B 1 444 ? 18.268 354.479 -29.745 1.00 101.91 462 TRP B N 1
ATOM 8359 C CA . TRP B 1 444 ? 19.195 354.132 -30.815 1.00 87.18 462 TRP B CA 1
ATOM 8360 C C . TRP B 1 444 ? 20.416 355.040 -30.755 1.00 88.71 462 TRP B C 1
ATOM 8361 O O . TRP B 1 444 ? 20.408 356.080 -30.094 1.00 96.02 462 TRP B O 1
ATOM 8372 N N . THR B 1 445 ? 21.468 354.629 -31.466 1.00 88.42 463 THR B N 1
ATOM 8373 C CA . THR B 1 445 ? 22.721 355.369 -31.539 1.00 89.92 463 THR B CA 1
ATOM 8374 C C . THR B 1 445 ? 23.108 355.594 -32.994 1.00 103.43 463 THR B C 1
ATOM 8375 O O . THR B 1 445 ? 22.636 354.902 -33.899 1.00 108.95 463 THR B O 1
ATOM 8379 N N . ASP B 1 446 ? 23.985 356.576 -33.211 1.00 99.67 464 ASP B N 1
ATOM 8380 C CA . ASP B 1 446 ? 24.650 356.715 -34.503 1.00 109.09 464 ASP B CA 1
ATOM 8381 C C . ASP B 1 446 ? 26.150 356.919 -34.301 1.00 116.77 464 ASP B C 1
ATOM 8382 O O . ASP B 1 446 ? 26.660 356.693 -33.200 1.00 121.25 464 ASP B O 1
ATOM 8387 N N . TRP B 1 447 ? 26.866 357.340 -35.342 1.00 121.81 465 TRP B N 1
ATOM 8388 C CA . TRP B 1 447 ? 28.319 357.292 -35.361 1.00 124.35 465 TRP B CA 1
ATOM 8389 C C . TRP B 1 447 ? 28.947 358.626 -34.964 1.00 137.31 465 TRP B C 1
ATOM 8390 O O . TRP B 1 447 ? 28.290 359.529 -34.441 1.00 144.09 465 TRP B O 1
ATOM 8401 N N . GLY B 1 448 ? 30.248 358.751 -35.243 1.00 139.99 466 GLY B N 1
ATOM 8402 C CA . GLY B 1 448 ? 31.104 359.747 -34.621 1.00 144.46 466 GLY B CA 1
ATOM 8403 C C . GLY B 1 448 ? 30.935 361.169 -35.125 1.00 146.25 466 GLY B C 1
ATOM 8404 O O . GLY B 1 448 ? 31.443 362.095 -34.483 1.00 153.54 466 GLY B O 1
ATOM 8405 N N . GLU B 1 449 ? 30.273 361.369 -36.273 1.00 139.97 467 GLU B N 1
ATOM 8406 C CA . GLU B 1 449 ? 30.132 362.723 -36.803 1.00 134.37 467 GLU B CA 1
ATOM 8407 C C . GLU B 1 449 ? 29.331 363.610 -35.856 1.00 128.96 467 GLU B C 1
ATOM 8408 O O . GLU B 1 449 ? 29.844 364.605 -35.329 1.00 124.10 467 GLU B O 1
ATOM 8414 N N . ILE B 1 450 ? 28.068 363.268 -35.629 1.00 131.50 468 ILE B N 1
ATOM 8415 C CA . ILE B 1 450 ? 27.281 363.910 -34.580 1.00 132.31 468 ILE B CA 1
ATOM 8416 C C . ILE B 1 450 ? 26.865 362.821 -33.599 1.00 130.88 468 ILE B C 1
ATOM 8417 O O . ILE B 1 450 ? 25.694 362.417 -33.578 1.00 135.21 468 ILE B O 1
ATOM 8422 N N . PRO B 1 451 ? 27.781 362.316 -32.772 1.00 121.58 469 PRO B N 1
ATOM 8423 C CA . PRO B 1 451 ? 27.457 361.140 -31.958 1.00 119.73 469 PRO B CA 1
ATOM 8424 C C . PRO B 1 451 ? 26.435 361.479 -30.890 1.00 127.64 469 PRO B C 1
ATOM 8425 O O . PRO B 1 451 ? 26.512 362.520 -30.233 1.00 136.41 469 PRO B O 1
ATOM 8429 N N . LYS B 1 452 ? 25.462 360.588 -30.734 1.00 122.95 470 LYS B N 1
ATOM 8430 C CA . LYS B 1 452 ? 24.351 360.809 -29.822 1.00 116.74 470 LYS B CA 1
ATOM 8431 C C . LYS B 1 452 ? 23.628 359.488 -29.610 1.00 107.14 470 LYS B C 1
ATOM 8432 O O . LYS B 1 452 ? 23.825 358.523 -30.355 1.00 102.64 470 LYS B O 1
ATOM 8438 N N . ILE B 1 453 ? 22.797 359.458 -28.578 1.00 103.39 471 ILE B N 1
ATOM 8439 C CA . ILE B 1 453 ? 21.880 358.349 -28.326 1.00 107.75 471 ILE B CA 1
ATOM 8440 C C . ILE B 1 453 ? 20.485 358.959 -28.279 1.00 111.71 471 ILE B C 1
ATOM 8441 O O . ILE B 1 453 ? 19.987 359.336 -27.216 1.00 117.44 471 ILE B O 1
ATOM 8446 N N . GLU B 1 454 ? 19.849 359.077 -29.441 1.00 112.69 472 GLU B N 1
ATOM 8447 C CA . GLU B 1 454 ? 18.540 359.703 -29.502 1.00 106.23 472 GLU B CA 1
ATOM 8448 C C . GLU B 1 454 ? 17.480 358.779 -28.909 1.00 103.23 472 GLU B C 1
ATOM 8449 O O . GLU B 1 454 ? 17.674 357.568 -28.765 1.00 91.72 472 GLU B O 1
ATOM 8455 N N . ARG B 1 455 ? 16.340 359.371 -28.563 1.00 99.79 473 ARG B N 1
ATOM 8456 C CA . ARG B 1 455 ? 15.210 358.630 -28.025 1.00 95.06 473 ARG B CA 1
ATOM 8457 C C . ARG B 1 455 ? 13.924 359.231 -28.568 1.00 104.99 473 ARG B C 1
ATOM 8458 O O . ARG B 1 455 ? 13.815 360.451 -28.726 1.00 112.42 473 ARG B O 1
ATOM 8466 N N . ALA B 1 456 ? 12.958 358.366 -28.863 1.00 105.19 474 ALA B N 1
ATOM 8467 C CA . ALA B 1 456 ? 11.656 358.795 -29.344 1.00 107.33 474 ALA B CA 1
ATOM 8468 C C . ALA B 1 456 ? 10.628 357.751 -28.930 1.00 103.50 474 ALA B C 1
ATOM 8469 O O . ALA B 1 456 ? 10.962 356.724 -28.331 1.00 107.21 474 ALA B O 1
ATOM 8471 N N . ALA B 1 457 ? 9.367 358.024 -29.246 1.00 96.12 475 ALA B N 1
ATOM 8472 C CA . ALA B 1 457 ? 8.318 357.048 -29.015 1.00 95.36 475 ALA B CA 1
ATOM 8473 C C . ALA B 1 457 ? 8.327 356.022 -30.143 1.00 103.40 475 ALA B C 1
ATOM 8474 O O . ALA B 1 457 ? 9.100 356.120 -31.099 1.00 109.68 475 ALA B O 1
ATOM 8476 N N . LEU B 1 458 ? 7.449 355.027 -30.047 1.00 102.85 476 LEU B N 1
ATOM 8477 C CA . LEU B 1 458 ? 7.419 353.959 -31.039 1.00 100.42 476 LEU B CA 1
ATOM 8478 C C . LEU B 1 458 ? 6.800 354.398 -32.360 1.00 106.57 476 LEU B C 1
ATOM 8479 O O . LEU B 1 458 ? 6.683 353.574 -33.274 1.00 103.65 476 LEU B O 1
ATOM 8484 N N . ASP B 1 459 ? 6.414 355.669 -32.484 1.00 123.37 477 ASP B N 1
ATOM 8485 C CA . ASP B 1 459 ? 5.880 356.216 -33.722 1.00 127.91 477 ASP B CA 1
ATOM 8486 C C . ASP B 1 459 ? 6.846 357.159 -34.423 1.00 133.71 477 ASP B C 1
ATOM 8487 O O . ASP B 1 459 ? 6.543 357.619 -35.528 1.00 141.51 477 ASP B O 1
ATOM 8492 N N . GLY B 1 460 ? 7.994 357.455 -33.819 1.00 121.32 478 GLY B N 1
ATOM 8493 C CA . GLY B 1 460 ? 8.914 358.425 -34.373 1.00 112.54 478 GLY B CA 1
ATOM 8494 C C . GLY B 1 460 ? 8.623 359.852 -33.979 1.00 109.00 478 GLY B C 1
ATOM 8495 O O . GLY B 1 460 ? 8.996 360.774 -34.713 1.00 123.26 478 GLY B O 1
ATOM 8496 N N . SER B 1 461 ? 7.978 360.069 -32.839 1.00 92.74 479 SER B N 1
ATOM 8497 C CA . SER B 1 461 ? 7.595 361.392 -32.372 1.00 101.33 479 SER B CA 1
ATOM 8498 C C . SER B 1 461 ? 8.454 361.789 -31.177 1.00 123.11 479 SER B C 1
ATOM 8499 O O . SER B 1 461 ? 9.197 360.977 -30.622 1.00 128.40 479 SER B O 1
ATOM 8502 N N . ASP B 1 462 ? 8.318 363.058 -30.785 1.00 140.65 480 ASP B N 1
ATOM 8503 C CA . ASP B 1 462 ? 9.077 363.690 -29.695 1.00 150.94 480 ASP B CA 1
ATOM 8504 C C . ASP B 1 462 ? 10.512 363.165 -29.611 1.00 140.24 480 ASP B C 1
ATOM 8505 O O . ASP B 1 462 ? 10.996 362.740 -28.559 1.00 143.18 480 ASP B O 1
ATOM 8510 N N . ARG B 1 463 ? 11.202 363.206 -30.751 1.00 130.56 481 ARG B N 1
ATOM 8511 C CA . ARG B 1 463 ? 12.599 362.798 -30.801 1.00 96.44 481 ARG B CA 1
ATOM 8512 C C . ARG B 1 463 ? 13.436 363.720 -29.924 1.00 113.66 481 ARG B C 1
ATOM 8513 O O . ARG B 1 463 ? 13.675 364.878 -30.280 1.00 129.68 481 ARG B O 1
ATOM 8521 N N . VAL B 1 464 ? 13.866 363.222 -28.769 1.00 101.69 482 VAL B N 1
ATOM 8522 C CA . VAL B 1 464 ? 14.658 363.992 -27.817 1.00 106.42 482 VAL B CA 1
ATOM 8523 C C . VAL B 1 464 ? 16.051 363.379 -27.755 1.00 109.21 482 VAL B C 1
ATOM 8524 O O . VAL B 1 464 ? 16.203 362.194 -27.432 1.00 114.86 482 VAL B O 1
ATOM 8528 N N . VAL B 1 465 ? 17.065 364.177 -28.085 1.00 106.25 483 VAL B N 1
ATOM 8529 C CA . VAL B 1 465 ? 18.444 363.713 -27.977 1.00 105.84 483 VAL B CA 1
ATOM 8530 C C . VAL B 1 465 ? 18.779 363.515 -26.504 1.00 111.00 483 VAL B C 1
ATOM 8531 O O . VAL B 1 465 ? 18.724 364.458 -25.705 1.00 126.42 483 VAL B O 1
ATOM 8535 N N . LEU B 1 466 ? 19.125 362.280 -26.133 1.00 102.77 484 LEU B N 1
ATOM 8536 C CA . LEU B 1 466 ? 19.356 361.970 -24.726 1.00 108.63 484 LEU B CA 1
ATOM 8537 C C . LEU B 1 466 ? 20.739 362.421 -24.276 1.00 123.13 484 LEU B C 1
ATOM 8538 O O . LEU B 1 466 ? 20.868 363.251 -23.371 1.00 141.09 484 LEU B O 1
ATOM 8543 N N . VAL B 1 467 ? 21.786 361.891 -24.899 1.00 121.99 485 VAL B N 1
ATOM 8544 C CA . VAL B 1 467 ? 23.155 362.162 -24.482 1.00 132.93 485 VAL B CA 1
ATOM 8545 C C . VAL B 1 467 ? 23.868 362.930 -25.586 1.00 138.61 485 VAL B C 1
ATOM 8546 O O . VAL B 1 467 ? 23.640 362.692 -26.779 1.00 129.87 485 VAL B O 1
ATOM 8550 N N . ASN B 1 468 ? 24.714 363.875 -25.177 1.00 144.87 486 ASN B N 1
ATOM 8551 C CA . ASN B 1 468 ? 25.489 364.689 -26.098 1.00 141.18 486 ASN B CA 1
ATOM 8552 C C . ASN B 1 468 ? 26.961 364.808 -25.708 1.00 145.93 486 ASN B C 1
ATOM 8553 O O . ASN B 1 468 ? 27.744 365.350 -26.495 1.00 150.88 486 ASN B O 1
ATOM 8558 N N . THR B 1 469 ? 27.369 364.297 -24.546 1.00 141.13 487 THR B N 1
ATOM 8559 C CA . THR B 1 469 ? 28.709 364.507 -24.009 1.00 138.23 487 THR B CA 1
ATOM 8560 C C . THR B 1 469 ? 29.527 363.218 -24.030 1.00 131.78 487 THR B C 1
ATOM 8561 O O . THR B 1 469 ? 28.989 362.126 -23.820 1.00 125.54 487 THR B O 1
ATOM 8565 N N . SER B 1 470 ? 30.833 363.364 -24.282 1.00 137.92 488 SER B N 1
ATOM 8566 C CA . SER B 1 470 ? 31.815 362.272 -24.217 1.00 142.49 488 SER B CA 1
ATOM 8567 C C . SER B 1 470 ? 31.391 361.069 -25.059 1.00 139.92 488 SER B C 1
ATOM 8568 O O . SER B 1 470 ? 31.371 359.925 -24.599 1.00 131.42 488 SER B O 1
ATOM 8571 N N . LEU B 1 471 ? 31.068 361.337 -26.320 1.00 146.86 489 LEU B N 1
ATOM 8572 C CA . LEU B 1 471 ? 30.570 360.328 -27.243 1.00 151.37 489 LEU B CA 1
ATOM 8573 C C . LEU B 1 471 ? 31.536 360.176 -28.408 1.00 153.83 489 LEU B C 1
ATOM 8574 O O . LEU B 1 471 ? 31.979 361.175 -28.983 1.00 161.37 489 LEU B O 1
ATOM 8579 N N . GLY B 1 472 ? 31.859 358.931 -28.756 1.00 145.08 490 GLY B N 1
ATOM 8580 C CA . GLY B 1 472 ? 32.706 358.671 -29.906 1.00 144.14 490 GLY B CA 1
ATOM 8581 C C . GLY B 1 472 ? 32.073 357.719 -30.901 1.00 136.59 490 GLY B C 1
ATOM 8582 O O . GLY B 1 472 ? 31.419 358.148 -31.856 1.00 133.57 490 GLY B O 1
ATOM 8583 N N . TRP B 1 473 ? 32.252 356.416 -30.680 1.00 131.65 491 TRP B N 1
ATOM 8584 C CA . TRP B 1 473 ? 31.673 355.369 -31.520 1.00 125.60 491 TRP B CA 1
ATOM 8585 C C . TRP B 1 473 ? 30.807 354.461 -30.651 1.00 131.57 491 TRP B C 1
ATOM 8586 O O . TRP B 1 473 ? 31.196 353.330 -30.331 1.00 138.18 491 TRP B O 1
ATOM 8597 N N . PRO B 1 474 ? 29.622 354.933 -30.250 1.00 117.94 492 PRO B N 1
ATOM 8598 C CA . PRO B 1 474 ? 28.730 354.104 -29.427 1.00 109.03 492 PRO B CA 1
ATOM 8599 C C . PRO B 1 474 ? 28.062 352.997 -30.228 1.00 104.41 492 PRO B C 1
ATOM 8600 O O . PRO B 1 474 ? 27.002 353.204 -30.829 1.00 89.50 492 PRO B O 1
ATOM 8604 N N . ASN B 1 475 ? 28.675 351.815 -30.236 1.00 100.54 493 ASN B N 1
ATOM 8605 C CA . ASN B 1 475 ? 28.222 350.713 -31.077 1.00 94.52 493 ASN B CA 1
ATOM 8606 C C . ASN B 1 475 ? 27.137 349.857 -30.434 1.00 96.48 493 ASN B C 1
ATOM 8607 O O . ASN B 1 475 ? 26.340 349.248 -31.156 1.00 107.06 493 ASN B O 1
ATOM 8612 N N . GLY B 1 476 ? 27.084 349.780 -29.105 1.00 92.58 494 GLY B N 1
ATOM 8613 C CA . GLY B 1 476 ? 26.121 348.911 -28.453 1.00 94.82 494 GLY B CA 1
ATOM 8614 C C . GLY B 1 476 ? 25.169 349.612 -27.503 1.00 102.95 494 GLY B C 1
ATOM 8615 O O . GLY B 1 476 ? 25.470 350.701 -27.007 1.00 102.38 494 GLY B O 1
ATOM 8616 N N . LEU B 1 477 ? 24.018 348.991 -27.238 1.00 102.63 495 LEU B N 1
ATOM 8617 C CA . LEU B 1 477 ? 22.997 349.567 -26.371 1.00 89.86 495 LEU B CA 1
ATOM 8618 C C . LEU B 1 477 ? 22.194 348.442 -25.728 1.00 87.18 495 LEU B C 1
ATOM 8619 O O . LEU B 1 477 ? 22.000 347.383 -26.330 1.00 89.15 495 LEU B O 1
ATOM 8624 N N . ALA B 1 478 ? 21.732 348.679 -24.498 1.00 91.05 496 ALA B N 1
ATOM 8625 C CA . ALA B 1 478 ? 20.920 347.705 -23.773 1.00 92.23 496 ALA B CA 1
ATOM 8626 C C . ALA B 1 478 ? 20.148 348.411 -22.664 1.00 95.44 496 ALA B C 1
ATOM 8627 O O . ALA B 1 478 ? 20.533 349.490 -22.206 1.00 104.62 496 ALA B O 1
ATOM 8629 N N . LEU B 1 479 ? 19.052 347.778 -22.232 1.00 94.05 497 LEU B N 1
ATOM 8630 C CA . LEU B 1 479 ? 18.171 348.324 -21.205 1.00 101.02 497 LEU B CA 1
ATOM 8631 C C . LEU B 1 479 ? 17.952 347.316 -20.086 1.00 99.41 497 LEU B C 1
ATOM 8632 O O . LEU B 1 479 ? 17.805 346.116 -20.336 1.00 97.49 497 LEU B O 1
ATOM 8637 N N . ASP B 1 480 ? 17.911 347.819 -18.853 1.00 99.52 498 ASP B N 1
ATOM 8638 C CA . ASP B 1 480 ? 17.570 347.032 -17.669 1.00 98.95 498 ASP B CA 1
ATOM 8639 C C . ASP B 1 480 ? 16.190 347.478 -17.201 1.00 99.77 498 ASP B C 1
ATOM 8640 O O . ASP B 1 480 ? 16.055 348.496 -16.515 1.00 98.25 498 ASP B O 1
ATOM 8645 N N . TYR B 1 481 ? 15.167 346.709 -17.579 1.00 101.92 499 TYR B N 1
ATOM 8646 C CA . TYR B 1 481 ? 13.791 347.144 -17.368 1.00 110.67 499 TYR B CA 1
ATOM 8647 C C . TYR B 1 481 ? 13.446 347.232 -15.885 1.00 126.67 499 TYR B C 1
ATOM 8648 O O . TYR B 1 481 ? 12.722 348.142 -15.466 1.00 135.88 499 TYR B O 1
ATOM 8657 N N . ASP B 1 482 ? 13.950 346.297 -15.074 1.00 133.13 500 ASP B N 1
ATOM 8658 C CA . ASP B 1 482 ? 13.586 346.275 -13.660 1.00 139.45 500 ASP B CA 1
ATOM 8659 C C . ASP B 1 482 ? 14.177 347.437 -12.871 1.00 141.80 500 ASP B C 1
ATOM 8660 O O . ASP B 1 482 ? 13.639 347.779 -11.812 1.00 150.55 500 ASP B O 1
ATOM 8665 N N . GLU B 1 483 ? 15.258 348.053 -13.352 1.00 138.22 501 GLU B N 1
ATOM 8666 C CA . GLU B 1 483 ? 15.894 349.153 -12.635 1.00 141.79 501 GLU B CA 1
ATOM 8667 C C . GLU B 1 483 ? 15.920 350.454 -13.429 1.00 140.70 501 GLU B C 1
ATOM 8668 O O . GLU B 1 483 ? 16.611 351.397 -13.025 1.00 142.66 501 GLU B O 1
ATOM 8674 N N . GLY B 1 484 ? 15.185 350.532 -14.536 1.00 135.69 502 GLY B N 1
ATOM 8675 C CA . GLY B 1 484 ? 15.027 351.766 -15.286 1.00 130.90 502 GLY B CA 1
ATOM 8676 C C . GLY B 1 484 ? 16.296 352.472 -15.720 1.00 115.69 502 GLY B C 1
ATOM 8677 O O . GLY B 1 484 ? 16.280 353.680 -15.971 1.00 107.81 502 GLY B O 1
ATOM 8678 N N . LYS B 1 485 ? 17.402 351.743 -15.808 1.00 116.68 503 LYS B N 1
ATOM 8679 C CA . LYS B 1 485 ? 18.662 352.300 -16.269 1.00 121.71 503 LYS B CA 1
ATOM 8680 C C . LYS B 1 485 ? 19.077 351.591 -17.553 1.00 129.55 503 LYS B C 1
ATOM 8681 O O . LYS B 1 485 ? 18.818 350.396 -17.727 1.00 137.52 503 LYS B O 1
ATOM 8687 N N . ILE B 1 486 ? 19.719 352.331 -18.456 1.00 128.10 504 ILE B N 1
ATOM 8688 C CA . ILE B 1 486 ? 20.167 351.776 -19.729 1.00 112.83 504 ILE B CA 1
ATOM 8689 C C . ILE B 1 486 ? 21.688 351.781 -19.771 1.00 107.61 504 ILE B C 1
ATOM 8690 O O . ILE B 1 486 ? 22.354 352.649 -19.193 1.00 115.51 504 ILE B O 1
ATOM 8695 N N . TYR B 1 487 ? 22.236 350.785 -20.459 1.00 98.71 505 TYR B N 1
ATOM 8696 C CA . TYR B 1 487 ? 23.672 350.580 -20.568 1.00 92.35 505 TYR B CA 1
ATOM 8697 C C . TYR B 1 487 ? 24.077 350.701 -22.027 1.00 91.27 505 TYR B C 1
ATOM 8698 O O . TYR B 1 487 ? 23.372 350.217 -22.919 1.00 94.08 505 TYR B O 1
ATOM 8707 N N . TRP B 1 488 ? 25.206 351.363 -22.268 1.00 96.43 506 TRP B N 1
ATOM 8708 C CA . TRP B 1 488 ? 25.747 351.504 -23.611 1.00 96.61 506 TRP B CA 1
ATOM 8709 C C . TRP B 1 488 ? 27.254 351.304 -23.560 1.00 96.31 506 TRP B C 1
ATOM 8710 O O . TRP B 1 488 ? 27.841 351.113 -22.492 1.00 104.58 506 TRP B O 1
ATOM 8721 N N . GLY B 1 489 ? 27.881 351.336 -24.733 1.00 94.09 507 GLY B N 1
ATOM 8722 C CA . GLY B 1 489 ? 29.301 351.074 -24.833 1.00 96.01 507 GLY B CA 1
ATOM 8723 C C . GLY B 1 489 ? 29.932 351.716 -26.049 1.00 95.01 507 GLY B C 1
ATOM 8724 O O . GLY B 1 489 ? 29.353 351.702 -27.138 1.00 97.61 507 GLY B O 1
ATOM 8725 N N . ASP B 1 490 ? 31.126 352.271 -25.880 1.00 93.01 508 ASP B N 1
ATOM 8726 C CA . ASP B 1 490 ? 31.786 353.041 -26.922 1.00 95.45 508 ASP B CA 1
ATOM 8727 C C . ASP B 1 490 ? 33.104 352.374 -27.283 1.00 102.33 508 ASP B C 1
ATOM 8728 O O . ASP B 1 490 ? 33.801 351.836 -26.417 1.00 108.97 508 ASP B O 1
ATOM 8733 N N . ALA B 1 491 ? 33.439 352.412 -28.569 1.00 105.19 509 ALA B N 1
ATOM 8734 C CA . ALA B 1 491 ? 34.675 351.828 -29.065 1.00 105.25 509 ALA B CA 1
ATOM 8735 C C . ALA B 1 491 ? 35.756 352.864 -29.323 1.00 108.92 509 ALA B C 1
ATOM 8736 O O . ALA B 1 491 ? 36.945 352.534 -29.249 1.00 101.29 509 ALA B O 1
ATOM 8738 N N . LYS B 1 492 ? 35.372 354.104 -29.634 1.00 115.73 510 LYS B N 1
ATOM 8739 C CA . LYS B 1 492 ? 36.355 355.175 -29.757 1.00 116.93 510 LYS B CA 1
ATOM 8740 C C . LYS B 1 492 ? 36.888 355.583 -28.388 1.00 122.95 510 LYS B C 1
ATOM 8741 O O . LYS B 1 492 ? 38.105 355.684 -28.192 1.00 130.75 510 LYS B O 1
ATOM 8747 N N . THR B 1 493 ? 35.991 355.827 -27.425 1.00 119.59 511 THR B N 1
ATOM 8748 C CA . THR B 1 493 ? 36.420 356.151 -26.067 1.00 120.37 511 THR B CA 1
ATOM 8749 C C . THR B 1 493 ? 37.008 354.955 -25.327 1.00 125.34 511 THR B C 1
ATOM 8750 O O . THR B 1 493 ? 37.553 355.144 -24.233 1.00 135.30 511 THR B O 1
ATOM 8754 N N . ASP B 1 494 ? 36.917 353.747 -25.889 1.00 125.83 512 ASP B N 1
ATOM 8755 C CA . ASP B 1 494 ? 37.428 352.528 -25.253 1.00 128.59 512 ASP B CA 1
ATOM 8756 C C . ASP B 1 494 ? 36.897 352.386 -23.826 1.00 128.90 512 ASP B C 1
ATOM 8757 O O . ASP B 1 494 ? 37.635 352.099 -22.880 1.00 130.29 512 ASP B O 1
ATOM 8762 N N . LYS B 1 495 ? 35.588 352.583 -23.683 1.00 124.63 513 LYS B N 1
ATOM 8763 C CA . LYS B 1 495 ? 34.970 352.713 -22.373 1.00 125.11 513 LYS B CA 1
ATOM 8764 C C . LYS B 1 495 ? 33.491 352.390 -22.506 1.00 124.47 513 LYS B C 1
ATOM 8765 O O . LYS B 1 495 ? 32.907 352.536 -23.582 1.00 129.83 513 LYS B O 1
ATOM 8771 N N . ILE B 1 496 ? 32.894 351.951 -21.403 1.00 126.09 514 ILE B N 1
ATOM 8772 C CA . ILE B 1 496 ? 31.497 351.532 -21.375 1.00 120.86 514 ILE B CA 1
ATOM 8773 C C . ILE B 1 496 ? 30.878 352.048 -20.085 1.00 126.93 514 ILE B C 1
ATOM 8774 O O . ILE B 1 496 ? 31.453 351.878 -19.003 1.00 138.44 514 ILE B O 1
ATOM 8779 N N . GLU B 1 497 ? 29.710 352.678 -20.199 1.00 116.66 515 GLU B N 1
ATOM 8780 C CA . GLU B 1 497 ? 29.124 353.422 -19.098 1.00 121.02 515 GLU B CA 1
ATOM 8781 C C . GLU B 1 497 ? 27.631 353.141 -19.005 1.00 119.00 515 GLU B C 1
ATOM 8782 O O . GLU B 1 497 ? 27.047 352.451 -19.845 1.00 120.13 515 GLU B O 1
ATOM 8788 N N . VAL B 1 498 ? 27.017 353.688 -17.952 1.00 124.23 516 VAL B N 1
ATOM 8789 C CA . VAL B 1 498 ? 25.619 353.455 -17.616 1.00 118.06 516 VAL B CA 1
ATOM 8790 C C . VAL B 1 498 ? 24.939 354.806 -17.432 1.00 116.65 516 VAL B C 1
ATOM 8791 O O . VAL B 1 498 ? 25.584 355.822 -17.165 1.00 102.40 516 VAL B O 1
ATOM 8795 N N . MET B 1 499 ? 23.615 354.807 -17.573 1.00 111.76 517 MET B N 1
ATOM 8796 C CA . MET B 1 499 ? 22.829 356.001 -17.307 1.00 123.02 517 MET B CA 1
ATOM 8797 C C . MET B 1 499 ? 21.444 355.585 -16.830 1.00 130.46 517 MET B C 1
ATOM 8798 O O . MET B 1 499 ? 21.008 354.451 -17.039 1.00 132.37 517 MET B O 1
ATOM 8803 N N . ASN B 1 500 ? 20.761 356.520 -16.175 1.00 139.96 518 ASN B N 1
ATOM 8804 C CA . ASN B 1 500 ? 19.380 356.338 -15.759 1.00 144.54 518 ASN B CA 1
ATOM 8805 C C . ASN B 1 500 ? 18.448 356.907 -16.825 1.00 153.73 518 ASN B C 1
ATOM 8806 O O . ASN B 1 500 ? 18.813 357.825 -17.566 1.00 163.93 518 ASN B O 1
ATOM 8811 N N . THR B 1 501 ? 17.234 356.350 -16.903 1.00 144.50 519 THR B N 1
ATOM 8812 C CA . THR B 1 501 ? 16.293 356.805 -17.921 1.00 135.61 519 THR B CA 1
ATOM 8813 C C . THR B 1 501 ? 15.885 358.261 -17.718 1.00 144.96 519 THR B C 1
ATOM 8814 O O . THR B 1 501 ? 15.476 358.917 -18.681 1.00 149.77 519 THR B O 1
ATOM 8818 N N . ASP B 1 502 ? 15.991 358.780 -16.493 1.00 145.76 520 ASP B N 1
ATOM 8819 C CA . ASP B 1 502 ? 15.796 360.202 -16.238 1.00 137.68 520 ASP B CA 1
ATOM 8820 C C . ASP B 1 502 ? 16.987 361.043 -16.673 1.00 135.42 520 ASP B C 1
ATOM 8821 O O . ASP B 1 502 ? 16.892 362.274 -16.665 1.00 136.57 520 ASP B O 1
ATOM 8826 N N . GLY B 1 503 ? 18.096 360.415 -17.050 1.00 133.99 521 GLY B N 1
ATOM 8827 C CA . GLY B 1 503 ? 19.346 361.133 -17.217 1.00 131.72 521 GLY B CA 1
ATOM 8828 C C . GLY B 1 503 ? 19.971 361.500 -15.888 1.00 127.80 521 GLY B C 1
ATOM 8829 O O . GLY B 1 503 ? 20.588 362.566 -15.769 1.00 128.01 521 GLY B O 1
ATOM 8830 N N . THR B 1 504 ? 19.831 360.632 -14.883 1.00 128.33 522 THR B N 1
ATOM 8831 C CA . THR B 1 504 ? 20.266 360.938 -13.526 1.00 132.57 522 THR B CA 1
ATOM 8832 C C . THR B 1 504 ? 21.750 360.646 -13.352 1.00 132.82 522 THR B C 1
ATOM 8833 O O . THR B 1 504 ? 22.575 361.568 -13.351 1.00 142.04 522 THR B O 1
ATOM 8837 N N . GLY B 1 505 ? 22.098 359.373 -13.207 1.00 120.59 523 GLY B N 1
ATOM 8838 C CA . GLY B 1 505 ? 23.482 358.983 -13.063 1.00 117.30 523 GLY B CA 1
ATOM 8839 C C . GLY B 1 505 ? 24.108 358.705 -14.417 1.00 121.48 523 GLY B C 1
ATOM 8840 O O . GLY B 1 505 ? 23.427 358.334 -15.366 1.00 134.52 523 GLY B O 1
ATOM 8841 N N . ARG B 1 506 ? 25.425 358.924 -14.509 1.00 116.03 524 ARG B N 1
ATOM 8842 C CA . ARG B 1 506 ? 26.151 358.634 -15.750 1.00 113.94 524 ARG B CA 1
ATOM 8843 C C . ARG B 1 506 ? 27.578 358.250 -15.345 1.00 115.59 524 ARG B C 1
ATOM 8844 O O . ARG B 1 506 ? 28.530 359.025 -15.466 1.00 120.11 524 ARG B O 1
ATOM 8852 N N . ARG B 1 507 ? 27.718 357.025 -14.845 1.00 111.99 525 ARG B N 1
ATOM 8853 C CA . ARG B 1 507 ? 28.978 356.519 -14.325 1.00 114.02 525 ARG B CA 1
ATOM 8854 C C . ARG B 1 507 ? 29.581 355.501 -15.284 1.00 106.89 525 ARG B C 1
ATOM 8855 O O . ARG B 1 507 ? 28.866 354.765 -15.969 1.00 104.35 525 ARG B O 1
ATOM 8863 N N . VAL B 1 508 ? 30.907 355.485 -15.346 1.00 107.78 526 VAL B N 1
ATOM 8864 C CA . VAL B 1 508 ? 31.621 354.484 -16.129 1.00 108.37 526 VAL B CA 1
ATOM 8865 C C . VAL B 1 508 ? 31.698 353.189 -15.333 1.00 112.80 526 VAL B C 1
ATOM 8866 O O . VAL B 1 508 ? 31.989 353.197 -14.131 1.00 123.42 526 VAL B O 1
ATOM 8870 N N . LEU B 1 509 ? 31.422 352.067 -15.998 1.00 103.28 527 LEU B N 1
ATOM 8871 C CA . LEU B 1 509 ? 31.487 350.756 -15.341 1.00 112.27 527 LEU B CA 1
ATOM 8872 C C . LEU B 1 509 ? 32.899 350.188 -15.435 1.00 128.33 527 LEU B C 1
ATOM 8873 O O . LEU B 1 509 ? 33.583 350.028 -14.419 1.00 144.55 527 LEU B O 1
ATOM 8878 N N . VAL B 1 510 ? 33.339 349.867 -16.650 1.00 125.47 528 VAL B N 1
ATOM 8879 C CA . VAL B 1 510 ? 34.700 349.406 -16.894 1.00 126.87 528 VAL B CA 1
ATOM 8880 C C . VAL B 1 510 ? 35.315 350.273 -17.981 1.00 126.19 528 VAL B C 1
ATOM 8881 O O . VAL B 1 510 ? 34.671 350.579 -18.990 1.00 119.99 528 VAL B O 1
ATOM 8885 N N . GLU B 1 511 ? 36.566 350.674 -17.764 1.00 129.95 529 GLU B N 1
ATOM 8886 C CA . GLU B 1 511 ? 37.289 351.554 -18.665 1.00 128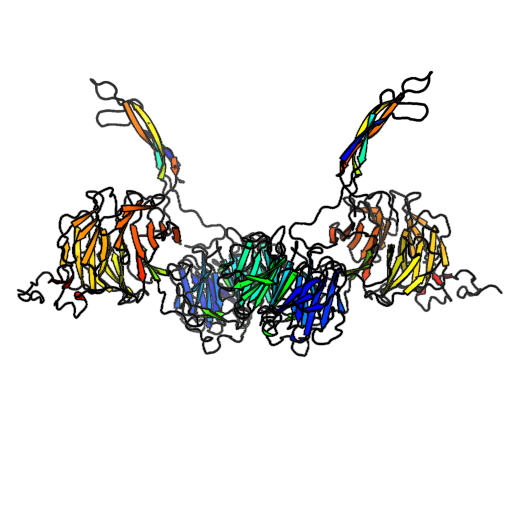.39 529 GLU B CA 1
ATOM 8887 C C . GLU B 1 511 ? 38.572 350.932 -19.199 1.00 131.06 529 GLU B C 1
ATOM 8888 O O . GLU B 1 511 ? 39.087 351.397 -20.221 1.00 119.82 529 GLU B O 1
ATOM 8894 N N . ASP B 1 512 ? 39.057 349.856 -18.577 1.00 152.65 530 ASP B N 1
ATOM 8895 C CA . ASP B 1 512 ? 40.414 349.350 -18.755 1.00 161.16 530 ASP B CA 1
ATOM 8896 C C . ASP B 1 512 ? 40.684 348.751 -20.134 1.00 158.36 530 ASP B C 1
ATOM 8897 O O . ASP B 1 512 ? 41.493 349.292 -20.896 1.00 169.09 530 ASP B O 1
ATOM 8902 N N . LYS B 1 513 ? 40.029 347.634 -20.470 1.00 139.48 531 LYS B N 1
ATOM 8903 C CA . LYS B 1 513 ? 40.388 346.837 -21.644 1.00 128.91 531 LYS B CA 1
ATOM 8904 C C . LYS B 1 513 ? 39.147 346.623 -22.513 1.00 129.53 531 LYS B C 1
ATOM 8905 O O . LYS B 1 513 ? 38.676 345.498 -22.695 1.00 127.25 531 LYS B O 1
ATOM 8911 N N . ILE B 1 514 ? 38.637 347.716 -23.074 1.00 139.09 532 ILE B N 1
ATOM 8912 C CA . ILE B 1 514 ? 37.499 347.674 -23.991 1.00 143.53 532 ILE B CA 1
ATOM 8913 C C . ILE B 1 514 ? 37.905 348.327 -25.309 1.00 144.52 532 ILE B C 1
ATOM 8914 O O . ILE B 1 514 ? 37.428 349.425 -25.627 1.00 146.25 532 ILE B O 1
ATOM 8919 N N . PRO B 1 515 ? 38.782 347.705 -26.103 1.00 133.86 533 PRO B N 1
ATOM 8920 C CA . PRO B 1 515 ? 39.277 348.393 -27.308 1.00 129.46 533 PRO B CA 1
ATOM 8921 C C . PRO B 1 515 ? 38.209 348.642 -28.360 1.00 114.65 533 PRO B C 1
ATOM 8922 O O . PRO B 1 515 ? 38.270 349.671 -29.046 1.00 101.18 533 PRO B O 1
ATOM 8926 N N . HIS B 1 516 ? 37.234 347.744 -28.513 1.00 114.47 534 HIS B N 1
ATOM 8927 C CA . HIS B 1 516 ? 36.303 347.856 -29.631 1.00 112.24 534 HIS B CA 1
ATOM 8928 C C . HIS B 1 516 ? 35.128 346.891 -29.517 1.00 105.70 534 HIS B C 1
ATOM 8929 O O . HIS B 1 516 ? 35.173 345.785 -30.066 1.00 85.35 534 HIS B O 1
ATOM 8936 N N . ILE B 1 517 ? 34.064 347.299 -28.834 1.00 103.97 535 ILE B N 1
ATOM 8937 C CA . ILE B 1 517 ? 32.889 346.456 -28.635 1.00 102.16 535 ILE B CA 1
ATOM 8938 C C . ILE B 1 517 ? 31.855 346.777 -29.704 1.00 104.55 535 ILE B C 1
ATOM 8939 O O . ILE B 1 517 ? 31.482 347.942 -29.889 1.00 106.34 535 ILE B O 1
ATOM 8944 N N . PHE B 1 518 ? 31.398 345.748 -30.413 1.00 104.90 536 PHE B N 1
ATOM 8945 C CA . PHE B 1 518 ? 30.254 345.860 -31.306 1.00 81.97 536 PHE B CA 1
ATOM 8946 C C . PHE B 1 518 ? 29.013 345.192 -30.734 1.00 107.02 536 PHE B C 1
ATOM 8947 O O . PHE B 1 518 ? 27.957 345.826 -30.642 1.00 97.86 536 PHE B O 1
ATOM 8955 N N . GLY B 1 519 ? 29.115 343.927 -30.329 1.00 111.10 537 GLY B N 1
ATOM 8956 C CA . GLY B 1 519 ? 27.986 343.257 -29.701 1.00 113.27 537 GLY B CA 1
ATOM 8957 C C . GLY B 1 519 ? 27.836 343.693 -28.251 1.00 116.04 537 GLY B C 1
ATOM 8958 O O . GLY B 1 519 ? 28.815 343.952 -27.551 1.00 122.41 537 GLY B O 1
ATOM 8959 N N . PHE B 1 520 ? 26.584 343.781 -27.805 1.00 113.15 538 PHE B N 1
ATOM 8960 C CA . PHE B 1 520 ? 26.292 344.358 -26.499 1.00 99.13 538 PHE B CA 1
ATOM 8961 C C . PHE B 1 520 ? 24.878 343.976 -26.092 1.00 95.52 538 PHE B C 1
ATOM 8962 O O . PHE B 1 520 ? 23.938 344.169 -26.868 1.00 99.89 538 PHE B O 1
ATOM 8970 N N . THR B 1 521 ? 24.729 343.447 -24.879 1.00 87.97 539 THR B N 1
ATOM 8971 C CA . THR B 1 521 ? 23.421 343.044 -24.378 1.00 85.07 539 THR B CA 1
ATOM 8972 C C . THR B 1 521 ? 23.477 342.945 -22.860 1.00 81.06 539 THR B C 1
ATOM 8973 O O . THR B 1 521 ? 24.547 343.004 -22.250 1.00 88.90 539 THR B O 1
ATOM 8977 N N . LEU B 1 522 ? 22.298 342.784 -22.259 1.00 81.20 540 LEU B N 1
ATOM 8978 C CA . LEU B 1 522 ? 22.149 342.664 -20.816 1.00 84.93 540 LEU B CA 1
ATOM 8979 C C . LEU B 1 522 ? 21.146 341.563 -20.507 1.00 96.84 540 LEU B C 1
ATOM 8980 O O . LEU B 1 522 ? 20.169 341.384 -21.239 1.00 104.20 540 LEU B O 1
ATOM 8985 N N . LEU B 1 523 ? 21.389 340.832 -19.418 1.00 100.99 541 LEU B N 1
ATOM 8986 C CA . LEU B 1 523 ? 20.447 339.809 -18.961 1.00 99.70 541 LEU B CA 1
ATOM 8987 C C . LEU B 1 523 ? 20.710 339.520 -17.490 1.00 103.51 541 LEU B C 1
ATOM 8988 O O . LEU B 1 523 ? 21.705 338.867 -17.160 1.00 107.04 541 LEU B O 1
ATOM 8993 N N . GLY B 1 524 ? 19.818 339.999 -16.622 1.00 103.82 542 GLY B N 1
ATOM 8994 C CA . GLY B 1 524 ? 19.821 339.661 -15.209 1.00 112.18 542 GLY B CA 1
ATOM 8995 C C . GLY B 1 524 ? 21.136 339.850 -14.478 1.00 110.69 542 GLY B C 1
ATOM 8996 O O . GLY B 1 524 ? 21.843 338.875 -14.204 1.00 109.28 542 GLY B O 1
ATOM 8997 N N . ASP B 1 525 ? 21.467 341.100 -14.150 1.00 113.99 543 ASP B N 1
ATOM 8998 C CA . ASP B 1 525 ? 22.654 341.449 -13.368 1.00 117.89 543 ASP B CA 1
ATOM 8999 C C . ASP B 1 525 ? 23.960 341.101 -14.083 1.00 117.38 543 ASP B C 1
ATOM 9000 O O . ASP B 1 525 ? 25.011 341.002 -13.441 1.00 122.87 543 ASP B O 1
ATOM 9005 N N . TYR B 1 526 ? 23.929 340.917 -15.403 1.00 113.23 544 TYR B N 1
ATOM 9006 C CA . TYR B 1 526 ? 25.143 340.685 -16.175 1.00 100.33 544 TYR B CA 1
ATOM 9007 C C . TYR B 1 526 ? 25.027 341.358 -17.535 1.00 94.75 544 TYR B C 1
ATOM 9008 O O . TYR B 1 526 ? 23.938 341.467 -18.105 1.00 84.35 544 TYR B O 1
ATOM 9017 N N . VAL B 1 527 ? 26.170 341.808 -18.049 1.00 98.43 545 VAL B N 1
ATOM 9018 C CA . VAL B 1 527 ? 26.253 342.516 -19.324 1.00 102.39 545 VAL B CA 1
ATOM 9019 C C . VAL B 1 527 ? 27.343 341.864 -20.168 1.00 96.63 545 VAL B C 1
ATOM 9020 O O . VAL B 1 527 ? 28.493 341.757 -19.724 1.00 97.25 545 VAL B O 1
ATOM 9024 N N . TYR B 1 528 ? 26.983 341.432 -21.376 1.00 91.17 546 TYR B N 1
ATOM 9025 C CA . TYR B 1 528 ? 27.887 340.734 -22.282 1.00 89.50 546 TYR B CA 1
ATOM 9026 C C . TYR B 1 528 ? 28.236 341.629 -23.466 1.00 86.39 546 TYR B C 1
ATOM 9027 O O . TYR B 1 528 ? 27.395 342.400 -23.939 1.00 80.44 546 TYR B O 1
ATOM 9036 N N . TRP B 1 529 ? 29.478 341.529 -23.943 1.00 80.26 547 TRP B N 1
ATOM 9037 C CA . TRP B 1 529 ? 29.924 342.361 -25.050 1.00 84.60 547 TRP B CA 1
ATOM 9038 C C . TRP B 1 529 ? 30.800 341.537 -25.980 1.00 89.85 547 TRP B C 1
ATOM 9039 O O . TRP B 1 529 ? 31.410 340.545 -25.576 1.00 97.94 547 TRP B O 1
ATOM 9050 N N . THR B 1 530 ? 30.867 341.976 -27.234 1.00 91.30 548 THR B N 1
ATOM 9051 C CA . THR B 1 530 ? 31.629 341.301 -28.282 1.00 88.19 548 THR B CA 1
ATOM 9052 C C . THR B 1 530 ? 32.719 342.269 -28.730 1.00 84.41 548 THR B C 1
ATOM 9053 O O . THR B 1 530 ? 32.445 343.233 -29.453 1.00 90.68 548 THR B O 1
ATOM 9057 N N . ASP B 1 531 ? 33.948 342.012 -28.300 1.00 80.53 549 ASP B N 1
ATOM 9058 C CA . ASP B 1 531 ? 35.068 342.902 -28.565 1.00 87.42 549 ASP B CA 1
ATOM 9059 C C . ASP B 1 531 ? 35.722 342.530 -29.894 1.00 104.97 549 ASP B C 1
ATOM 9060 O O . ASP B 1 531 ? 36.179 341.398 -30.071 1.00 111.14 549 ASP B O 1
ATOM 9065 N N . TRP B 1 532 ? 35.751 343.474 -30.830 1.00 114.97 550 TRP B N 1
ATOM 9066 C CA . TRP B 1 532 ? 36.637 343.370 -31.978 1.00 114.30 550 TRP B CA 1
ATOM 9067 C C . TRP B 1 532 ? 38.051 343.748 -31.555 1.00 128.19 550 TRP B C 1
ATOM 9068 O O . TRP B 1 532 ? 38.262 344.403 -30.529 1.00 138.63 550 TRP B O 1
ATOM 9079 N N . GLN B 1 533 ? 39.031 343.297 -32.348 1.00 124.79 551 GLN B N 1
ATOM 9080 C CA . GLN B 1 533 ? 40.460 343.523 -32.099 1.00 125.46 551 GLN B CA 1
ATOM 9081 C C . GLN B 1 533 ? 40.936 342.583 -30.998 1.00 125.98 551 GLN B C 1
ATOM 9082 O O . GLN B 1 533 ? 42.139 342.347 -30.842 1.00 139.98 551 GLN B O 1
ATOM 9088 N N . ARG B 1 534 ? 39.990 342.011 -30.247 1.00 106.94 552 ARG B N 1
ATOM 9089 C CA . ARG B 1 534 ? 40.300 341.002 -29.248 1.00 98.93 552 ARG B CA 1
ATOM 9090 C C . ARG B 1 534 ? 39.550 339.704 -29.484 1.00 105.50 552 ARG B C 1
ATOM 9091 O O . ARG B 1 534 ? 39.882 338.698 -28.851 1.00 118.33 552 ARG B O 1
ATOM 9099 N N . ARG B 1 535 ? 38.550 339.705 -30.369 1.00 103.32 553 ARG B N 1
ATOM 9100 C CA . ARG B 1 535 ? 37.841 338.497 -30.800 1.00 105.58 553 ARG B CA 1
ATOM 9101 C C . ARG B 1 535 ? 37.388 337.650 -29.616 1.00 107.22 553 ARG B C 1
ATOM 9102 O O . ARG B 1 535 ? 37.391 336.419 -29.668 1.00 107.25 553 ARG B O 1
ATOM 9110 N N . SER B 1 536 ? 36.982 338.316 -28.539 1.00 115.72 554 SER B N 1
ATOM 9111 C CA . SER B 1 536 ? 36.620 337.642 -27.304 1.00 114.60 554 SER B CA 1
ATOM 9112 C C . SER B 1 536 ? 35.264 338.141 -26.827 1.00 107.74 554 SER B C 1
ATOM 9113 O O . SER B 1 536 ? 34.754 339.166 -27.286 1.00 109.99 554 SER B O 1
ATOM 9116 N N . ILE B 1 537 ? 34.677 337.386 -25.904 1.00 101.31 555 ILE B N 1
ATOM 9117 C CA . ILE B 1 537 ? 33.420 337.749 -25.266 1.00 103.86 555 ILE B CA 1
ATOM 9118 C C . ILE B 1 537 ? 33.601 337.593 -23.767 1.00 107.77 555 ILE B C 1
ATOM 9119 O O . ILE B 1 537 ? 34.148 336.585 -23.305 1.00 116.94 555 ILE B O 1
ATOM 9124 N N . GLU B 1 538 ? 33.155 338.590 -23.009 1.00 101.69 556 GLU B N 1
ATOM 9125 C CA . GLU B 1 538 ? 33.205 338.526 -21.560 1.00 96.66 556 GLU B CA 1
ATOM 9126 C C . GLU B 1 538 ? 31.882 339.017 -20.996 1.00 90.15 556 GLU B C 1
ATOM 9127 O O . GLU B 1 538 ? 31.010 339.508 -21.719 1.00 84.28 556 GLU B O 1
ATOM 9133 N N . ARG B 1 539 ? 31.744 338.868 -19.685 1.00 90.38 557 ARG B N 1
ATOM 9134 C CA . ARG B 1 539 ? 30.620 339.388 -18.929 1.00 90.75 557 ARG B CA 1
ATOM 9135 C C . ARG B 1 539 ? 31.155 340.305 -17.837 1.00 98.61 557 ARG B C 1
ATOM 9136 O O . ARG B 1 539 ? 32.315 340.203 -17.427 1.00 110.53 557 ARG B O 1
ATOM 9144 N N . VAL B 1 540 ? 30.310 341.223 -17.382 1.00 91.53 558 VAL B N 1
ATOM 9145 C CA . VAL B 1 540 ? 30.621 342.054 -16.228 1.00 93.14 558 VAL B CA 1
ATOM 9146 C C . VAL B 1 540 ? 29.445 341.977 -15.268 1.00 102.73 558 VAL B C 1
ATOM 9147 O O . VAL B 1 540 ? 28.283 341.969 -15.690 1.00 103.67 558 VAL B O 1
ATOM 9151 N N . HIS B 1 541 ? 29.747 341.881 -13.979 1.00 112.69 559 HIS B N 1
ATOM 9152 C CA . HIS B 1 541 ? 28.701 341.871 -12.975 1.00 115.26 559 HIS B CA 1
ATOM 9153 C C . HIS B 1 541 ? 28.150 343.278 -12.807 1.00 110.04 559 HIS B C 1
ATOM 9154 O O . HIS B 1 541 ? 28.901 344.257 -12.755 1.00 107.01 559 HIS B O 1
ATOM 9161 N N . LYS B 1 542 ? 26.825 343.372 -12.753 1.00 117.62 560 LYS B N 1
ATOM 9162 C CA . LYS B 1 542 ? 26.123 344.645 -12.667 1.00 121.11 560 LYS B CA 1
ATOM 9163 C C . LYS B 1 542 ? 26.489 345.376 -11.382 1.00 130.54 560 LYS B C 1
ATOM 9164 O O . LYS B 1 542 ? 27.124 346.437 -11.418 1.00 138.90 560 LYS B O 1
ATOM 9170 N N . ARG B 1 543 ? 26.076 344.812 -10.244 1.00 126.27 561 ARG B N 1
ATOM 9171 C CA . ARG B 1 543 ? 26.371 345.410 -8.945 1.00 124.47 561 ARG B CA 1
ATOM 9172 C C . ARG B 1 543 ? 27.875 345.521 -8.717 1.00 125.91 561 ARG B C 1
ATOM 9173 O O . ARG B 1 543 ? 28.375 346.562 -8.271 1.00 124.54 561 ARG B O 1
ATOM 9181 N N . SER B 1 544 ? 28.613 344.450 -9.006 1.00 123.55 562 SER B N 1
ATOM 9182 C CA . SER B 1 544 ? 30.070 344.472 -8.935 1.00 126.61 562 SER B CA 1
ATOM 9183 C C . SER B 1 544 ? 30.668 345.158 -10.158 1.00 129.75 562 SER B C 1
ATOM 9184 O O . SER B 1 544 ? 30.002 345.952 -10.829 1.00 146.59 562 SER B O 1
ATOM 9187 N N . ALA B 1 545 ? 31.938 344.868 -10.438 1.00 124.03 563 ALA B N 1
ATOM 9188 C CA . ALA B 1 545 ? 32.542 345.207 -11.719 1.00 119.09 563 ALA B CA 1
ATOM 9189 C C . ALA B 1 545 ? 33.395 344.054 -12.229 1.00 117.37 563 ALA B C 1
ATOM 9190 O O . ALA B 1 545 ? 34.111 344.224 -13.224 1.00 117.49 563 ALA B O 1
ATOM 9192 N N . GLU B 1 546 ? 33.330 342.895 -11.573 1.00 118.44 564 GLU B N 1
ATOM 9193 C CA . GLU B 1 546 ? 34.117 341.729 -11.936 1.00 120.59 564 GLU B CA 1
ATOM 9194 C C . GLU B 1 546 ? 33.814 341.292 -13.366 1.00 126.41 564 GLU B C 1
ATOM 9195 O O . GLU B 1 546 ? 32.748 341.573 -13.920 1.00 123.83 564 GLU B O 1
ATOM 9201 N N . ARG B 1 547 ? 34.774 340.591 -13.962 1.00 128.73 565 ARG B N 1
ATOM 9202 C CA . ARG B 1 547 ? 34.680 340.171 -15.350 1.00 119.98 565 ARG B CA 1
ATOM 9203 C C . ARG B 1 547 ? 34.987 338.687 -15.467 1.00 109.65 565 ARG B C 1
ATOM 9204 O O . ARG B 1 547 ? 35.720 338.119 -14.652 1.00 112.85 565 ARG B O 1
ATOM 9212 N N . GLU B 1 548 ? 34.401 338.062 -16.486 1.00 102.16 566 GLU B N 1
ATOM 9213 C CA . GLU B 1 548 ? 34.579 336.634 -16.723 1.00 106.23 566 GLU B CA 1
ATOM 9214 C C . GLU B 1 548 ? 34.550 336.387 -18.221 1.00 106.73 566 GLU B C 1
ATOM 9215 O O . GLU B 1 548 ? 33.526 336.624 -18.869 1.00 112.68 566 GLU B O 1
ATOM 9221 N N . VAL B 1 549 ? 35.671 335.921 -18.769 1.00 101.57 567 VAL B N 1
ATOM 9222 C CA . VAL B 1 549 ? 35.729 335.583 -20.184 1.00 100.00 567 VAL B CA 1
ATOM 9223 C C . VAL B 1 549 ? 34.941 334.303 -20.421 1.00 96.45 567 VAL B C 1
ATOM 9224 O O . VAL B 1 549 ? 35.173 333.283 -19.757 1.00 101.75 567 VAL B O 1
ATOM 9228 N N . ILE B 1 550 ? 33.997 334.352 -21.361 1.00 83.85 568 ILE B N 1
ATOM 9229 C CA . ILE B 1 550 ? 33.130 333.208 -21.614 1.00 84.17 568 ILE B CA 1
ATOM 9230 C C . ILE B 1 550 ? 33.591 332.479 -22.871 1.00 90.84 568 ILE B C 1
ATOM 9231 O O . ILE B 1 550 ? 33.419 331.260 -22.987 1.00 95.03 568 ILE B O 1
ATOM 9236 N N . ILE B 1 551 ? 34.163 333.214 -23.825 1.00 96.09 569 ILE B N 1
ATOM 9237 C CA . ILE B 1 551 ? 34.905 332.595 -24.920 1.00 102.76 569 ILE B CA 1
ATOM 9238 C C . ILE B 1 551 ? 35.859 333.613 -25.538 1.00 96.92 569 ILE B C 1
ATOM 9239 O O . ILE B 1 551 ? 35.453 334.711 -25.939 1.00 85.88 569 ILE B O 1
ATOM 9244 N N . ASP B 1 552 ? 37.141 333.264 -25.585 1.00 101.02 570 ASP B N 1
ATOM 9245 C CA . ASP B 1 552 ? 38.172 334.076 -26.213 1.00 100.83 570 ASP B CA 1
ATOM 9246 C C . ASP B 1 552 ? 38.605 333.431 -27.522 1.00 100.64 570 ASP B C 1
ATOM 9247 O O . ASP B 1 552 ? 38.342 332.250 -27.774 1.00 94.01 570 ASP B O 1
ATOM 9252 N N . GLN B 1 553 ? 39.272 334.227 -28.357 1.00 105.22 571 GLN B N 1
ATOM 9253 C CA . GLN B 1 553 ? 39.762 333.785 -29.662 1.00 109.91 571 GLN B CA 1
ATOM 9254 C C . GLN B 1 553 ? 38.622 333.193 -30.497 1.00 110.82 571 GLN B C 1
ATOM 9255 O O . GLN B 1 553 ? 38.493 331.981 -30.668 1.00 112.22 571 GLN B O 1
ATOM 9261 N N . LEU B 1 554 ? 37.787 334.093 -31.003 1.00 111.68 572 LEU B N 1
ATOM 9262 C CA . LEU B 1 554 ? 36.687 333.726 -31.896 1.00 101.57 572 LEU B CA 1
ATOM 9263 C C . LEU B 1 554 ? 36.661 334.693 -33.071 1.00 101.64 572 LEU B C 1
ATOM 9264 O O . LEU B 1 554 ? 36.311 335.877 -32.888 1.00 101.63 572 LEU B O 1
ATOM 9269 N N . PRO B 1 555 ? 37.023 334.253 -34.273 1.00 99.11 573 PRO B N 1
ATOM 9270 C CA . PRO B 1 555 ? 37.147 335.187 -35.393 1.00 101.31 573 PRO B CA 1
ATOM 9271 C C . PRO B 1 555 ? 35.788 335.626 -35.911 1.00 94.74 573 PRO B C 1
ATOM 9272 O O . PRO B 1 555 ? 34.752 335.019 -35.628 1.00 89.85 573 PRO B O 1
ATOM 9276 N N . ASP B 1 556 ? 35.815 336.711 -36.686 1.00 97.46 574 ASP B N 1
ATOM 9277 C CA . ASP B 1 556 ? 34.638 337.206 -37.399 1.00 102.74 574 ASP B CA 1
ATOM 9278 C C . ASP B 1 556 ? 33.473 337.460 -36.449 1.00 107.64 574 ASP B C 1
ATOM 9279 O O . ASP B 1 556 ? 32.308 337.244 -36.786 1.00 110.79 574 ASP B O 1
ATOM 9284 N N . LEU B 1 557 ? 33.791 337.924 -35.245 1.00 106.41 575 LEU B N 1
ATOM 9285 C CA . LEU B 1 557 ? 32.758 338.253 -34.275 1.00 98.01 575 LEU B CA 1
ATOM 9286 C C . LEU B 1 557 ? 31.976 339.485 -34.702 1.00 96.85 575 LEU B C 1
ATOM 9287 O O . LEU B 1 557 ? 32.539 340.451 -35.228 1.00 109.27 575 LEU B O 1
ATOM 9292 N N . MET B 1 558 ? 30.663 339.446 -34.475 1.00 85.41 576 MET B N 1
ATOM 9293 C CA . MET B 1 558 ? 29.841 340.619 -34.737 1.00 90.04 576 MET B CA 1
ATOM 9294 C C . MET B 1 558 ? 29.046 341.004 -33.496 1.00 93.82 576 MET B C 1
ATOM 9295 O O . MET B 1 558 ? 29.552 341.736 -32.636 1.00 108.65 576 MET B O 1
ATOM 9300 N N . GLY B 1 559 ? 27.818 340.505 -33.371 1.00 77.76 577 GLY B N 1
ATOM 9301 C CA . GLY B 1 559 ? 26.913 340.999 -32.355 1.00 79.60 577 GLY B CA 1
ATOM 9302 C C . GLY B 1 559 ? 26.132 339.869 -31.719 1.00 87.33 577 GLY B C 1
ATOM 9303 O O . GLY B 1 559 ? 25.978 338.789 -32.293 1.00 96.56 577 GLY B O 1
ATOM 9304 N N . LEU B 1 560 ? 25.656 340.133 -30.502 1.00 89.86 578 LEU B N 1
ATOM 9305 C CA . LEU B 1 560 ? 24.940 339.120 -29.742 1.00 85.47 578 LEU B CA 1
ATOM 9306 C C . LEU B 1 560 ? 23.857 339.775 -28.899 1.00 77.48 578 LEU B C 1
ATOM 9307 O O . LEU B 1 560 ? 23.914 340.970 -28.593 1.00 76.57 578 LEU B O 1
ATOM 9312 N N . LYS B 1 561 ? 22.865 338.967 -28.530 1.00 74.48 579 LYS B N 1
ATOM 9313 C CA . LYS B 1 561 ? 21.850 339.361 -27.565 1.00 79.05 579 LYS B CA 1
ATOM 9314 C C . LYS B 1 561 ? 21.514 338.174 -26.678 1.00 84.62 579 LYS B C 1
ATOM 9315 O O . LYS B 1 561 ? 21.185 337.096 -27.180 1.00 80.54 579 LYS B O 1
ATOM 9321 N N . ALA B 1 562 ? 21.595 338.380 -25.368 1.00 91.50 580 ALA B N 1
ATOM 9322 C CA . ALA B 1 562 ? 21.207 337.370 -24.397 1.00 91.35 580 ALA B CA 1
ATOM 9323 C C . ALA B 1 562 ? 19.761 337.594 -23.983 1.00 88.97 580 ALA B C 1
ATOM 9324 O O . ALA B 1 562 ? 19.290 338.732 -23.894 1.00 82.30 580 ALA B O 1
ATOM 9326 N N . THR B 1 563 ? 19.057 336.495 -23.731 1.00 94.88 581 THR B N 1
ATOM 9327 C CA . THR B 1 563 ? 17.630 336.566 -23.448 1.00 95.70 581 THR B CA 1
ATOM 9328 C C . THR B 1 563 ? 17.187 335.263 -22.799 1.00 96.22 581 THR B C 1
ATOM 9329 O O . THR B 1 563 ? 17.917 334.269 -22.780 1.00 92.27 581 THR B O 1
ATOM 9333 N N . ASN B 1 564 ? 15.970 335.286 -22.268 1.00 98.56 582 ASN B N 1
ATOM 9334 C CA . ASN B 1 564 ? 15.333 334.100 -21.726 1.00 99.64 582 ASN B CA 1
ATOM 9335 C C . ASN B 1 564 ? 14.517 333.429 -22.824 1.00 111.07 582 ASN B C 1
ATOM 9336 O O . ASN B 1 564 ? 14.110 334.061 -23.801 1.00 119.31 582 ASN B O 1
ATOM 9341 N N . VAL B 1 565 ? 14.288 332.132 -22.661 1.00 116.11 583 VAL B N 1
ATOM 9342 C CA . VAL B 1 565 ? 13.530 331.356 -23.631 1.00 121.52 583 VAL B CA 1
ATOM 9343 C C . VAL B 1 565 ? 12.109 331.186 -23.113 1.00 139.10 583 VAL B C 1
ATOM 9344 O O . VAL B 1 565 ? 11.899 330.713 -21.989 1.00 136.01 583 VAL B O 1
ATOM 9348 N N . HIS B 1 566 ? 11.139 331.594 -23.933 1.00 153.83 584 HIS B N 1
ATOM 9349 C CA . HIS B 1 566 ? 9.712 331.388 -23.683 1.00 160.91 584 HIS B CA 1
ATOM 9350 C C . HIS B 1 566 ? 9.214 332.115 -22.435 1.00 159.48 584 HIS B C 1
ATOM 9351 O O . HIS B 1 566 ? 8.142 331.789 -21.914 1.00 168.52 584 HIS B O 1
ATOM 9358 N N . ARG B 1 567 ? 9.963 333.101 -21.939 1.00 142.09 585 ARG B N 1
ATOM 9359 C CA . ARG B 1 567 ? 9.528 333.930 -20.820 1.00 119.11 585 ARG B CA 1
ATOM 9360 C C . ARG B 1 567 ? 9.638 335.395 -21.210 1.00 105.05 585 ARG B C 1
ATOM 9361 O O . ARG B 1 567 ? 10.714 335.852 -21.613 1.00 97.86 585 ARG B O 1
ATOM 9369 N N . VAL B 1 568 ? 8.528 336.129 -21.090 1.00 106.47 586 VAL B N 1
ATOM 9370 C CA . VAL B 1 568 ? 8.482 337.546 -21.431 1.00 111.86 586 VAL B CA 1
ATOM 9371 C C . VAL B 1 568 ? 7.710 338.311 -20.361 1.00 109.34 586 VAL B C 1
ATOM 9372 O O . VAL B 1 568 ? 6.882 337.753 -19.636 1.00 101.74 586 VAL B O 1
ATOM 9376 N N . ILE B 1 569 ? 8.012 339.610 -20.262 1.00 114.06 587 ILE B N 1
ATOM 9377 C CA . ILE B 1 569 ? 7.350 340.519 -19.334 1.00 115.99 587 ILE B CA 1
ATOM 9378 C C . ILE B 1 569 ? 7.014 341.810 -20.070 1.00 120.69 587 ILE B C 1
ATOM 9379 O O . ILE B 1 569 ? 7.645 342.165 -21.068 1.00 118.85 587 ILE B O 1
ATOM 9384 N N . GLY B 1 570 ? 6.001 342.513 -19.563 1.00 122.83 588 GLY B N 1
ATOM 9385 C CA . GLY B 1 570 ? 5.599 343.786 -20.136 1.00 112.96 588 GLY B CA 1
ATOM 9386 C C . GLY B 1 570 ? 4.390 343.708 -21.048 1.00 98.77 588 GLY B C 1
ATOM 9387 O O . GLY B 1 570 ? 4.262 342.776 -21.847 1.00 96.66 588 GLY B O 1
ATOM 9388 N N . SER B 1 571 ? 3.494 344.686 -20.939 1.00 92.14 589 SER B N 1
ATOM 9389 C CA . SER B 1 571 ? 2.318 344.751 -21.793 1.00 89.90 589 SER B CA 1
ATOM 9390 C C . SER B 1 571 ? 1.892 346.204 -21.934 1.00 107.04 589 SER B C 1
ATOM 9391 O O . SER B 1 571 ? 2.275 347.065 -21.136 1.00 111.73 589 SER B O 1
ATOM 9394 N N . ASN B 1 572 ? 1.095 346.467 -22.964 1.00 99.76 590 ASN B N 1
ATOM 9395 C CA . ASN B 1 572 ? 0.557 347.796 -23.215 1.00 98.23 590 ASN B CA 1
ATOM 9396 C C . ASN B 1 572 ? -0.663 347.656 -24.114 1.00 96.12 590 ASN B C 1
ATOM 9397 O O . ASN B 1 572 ? -0.856 346.606 -24.739 1.00 90.49 590 ASN B O 1
ATOM 9402 N N . PRO B 1 573 ? -1.524 348.698 -24.182 1.00 98.43 591 PRO B N 1
ATOM 9403 C CA . PRO B 1 573 ? -2.765 348.613 -24.972 1.00 94.42 591 PRO B CA 1
ATOM 9404 C C . PRO B 1 573 ? -2.634 348.012 -26.366 1.00 96.04 591 PRO B C 1
ATOM 9405 O O . PRO B 1 573 ? -3.621 347.504 -26.909 1.00 95.23 591 PRO B O 1
ATOM 9409 N N . CYS B 1 574 ? -1.441 348.060 -26.963 1.00 102.43 592 CYS B N 1
ATOM 9410 C CA . CYS B 1 574 ? -1.279 347.548 -28.320 1.00 102.35 592 CYS B CA 1
ATOM 9411 C C . CYS B 1 574 ? -1.408 346.036 -28.391 1.00 102.29 592 CYS B C 1
ATOM 9412 O O . CYS B 1 574 ? -1.655 345.498 -29.476 1.00 99.85 592 CYS B O 1
ATOM 9415 N N . ALA B 1 575 ? -1.229 345.338 -27.270 1.00 103.06 593 ALA B N 1
ATOM 9416 C CA . ALA B 1 575 ? -1.351 343.886 -27.285 1.00 107.18 593 ALA B CA 1
ATOM 9417 C C . ALA B 1 575 ? -2.792 343.463 -27.531 1.00 112.86 593 ALA B C 1
ATOM 9418 O O . ALA B 1 575 ? -3.047 342.518 -28.288 1.00 107.05 593 ALA B O 1
ATOM 9420 N N . GLU B 1 576 ? -3.745 344.155 -26.909 1.00 128.61 594 GLU B N 1
ATOM 9421 C CA . GLU B 1 576 ? -5.158 343.803 -27.018 1.00 133.73 594 GLU B CA 1
ATOM 9422 C C . GLU B 1 576 ? -5.633 344.013 -28.451 1.00 127.37 594 GLU B C 1
ATOM 9423 O O . GLU B 1 576 ? -5.796 345.156 -28.891 1.00 126.55 594 GLU B O 1
ATOM 9429 N N . GLU B 1 577 ? -5.879 342.907 -29.160 1.00 118.43 595 GLU B N 1
ATOM 9430 C CA . GLU B 1 577 ? -6.353 342.883 -30.552 1.00 110.01 595 GLU B CA 1
ATOM 9431 C C . GLU B 1 577 ? -5.733 343.998 -31.396 1.00 110.10 595 GLU B C 1
ATOM 9432 O O . GLU B 1 577 ? -6.412 344.705 -32.145 1.00 111.55 595 GLU B O 1
ATOM 9438 N N . ASN B 1 578 ? -4.409 344.136 -31.272 1.00 104.60 596 ASN B N 1
ATOM 9439 C CA . ASN B 1 578 ? -3.627 345.140 -32.000 1.00 102.01 596 ASN B CA 1
ATOM 9440 C C . ASN B 1 578 ? -4.132 346.557 -31.732 1.00 100.65 596 ASN B C 1
ATOM 9441 O O . ASN B 1 578 ? -4.005 347.444 -32.579 1.00 94.92 596 ASN B O 1
ATOM 9446 N N . GLY B 1 579 ? -4.699 346.781 -30.548 1.00 109.27 597 GLY B N 1
ATOM 9447 C CA . GLY B 1 579 ? -5.252 348.082 -30.205 1.00 110.06 597 GLY B CA 1
ATOM 9448 C C . GLY B 1 579 ? -6.336 348.563 -31.143 1.00 108.31 597 GLY B C 1
ATOM 9449 O O . GLY B 1 579 ? -6.554 349.774 -31.260 1.00 104.97 597 GLY B O 1
ATOM 9450 N N . GLY B 1 580 ? -7.032 347.644 -31.812 1.00 114.75 598 GLY B N 1
ATOM 9451 C CA . GLY B 1 580 ? -8.015 348.013 -32.808 1.00 120.19 598 GLY B CA 1
ATOM 9452 C C . GLY B 1 580 ? -7.444 348.518 -34.114 1.00 121.51 598 GLY B C 1
ATOM 9453 O O . GLY B 1 580 ? -8.217 348.820 -35.033 1.00 122.76 598 GLY B O 1
ATOM 9454 N N . CYS B 1 581 ? -6.120 348.615 -34.232 1.00 121.13 599 CYS B N 1
ATOM 9455 C CA . CYS B 1 581 ? -5.506 349.099 -35.459 1.00 104.78 599 CYS B CA 1
ATOM 9456 C C . CYS B 1 581 ? -5.645 348.062 -36.566 1.00 97.82 599 CYS B C 1
ATOM 9457 O O . CYS B 1 581 ? -5.502 346.859 -36.334 1.00 103.22 599 CYS B O 1
ATOM 9460 N N . SER B 1 582 ? -5.923 348.539 -37.781 1.00 93.24 600 SER B N 1
ATOM 9461 C CA . SER B 1 582 ? -5.997 347.634 -38.922 1.00 91.30 600 SER B CA 1
ATOM 9462 C C . SER B 1 582 ? -4.624 347.108 -39.308 1.00 89.96 600 SER B C 1
ATOM 9463 O O . SER B 1 582 ? -4.514 345.998 -39.843 1.00 89.81 600 SER B O 1
ATOM 9466 N N . HIS B 1 583 ? -3.571 347.882 -39.051 1.00 98.43 601 HIS B N 1
ATOM 9467 C CA . HIS B 1 583 ? -2.230 347.471 -39.439 1.00 102.04 601 HIS B CA 1
ATOM 9468 C C . HIS B 1 583 ? -1.239 347.612 -38.291 1.00 108.10 601 HIS B C 1
ATOM 9469 O O . HIS B 1 583 ? -0.856 346.617 -37.668 1.00 118.45 601 HIS B O 1
ATOM 9476 N N . LEU B 1 584 ? -0.828 348.841 -37.998 1.00 98.96 602 LEU B N 1
ATOM 9477 C CA . LEU B 1 584 ? 0.262 349.109 -37.072 1.00 91.19 602 LEU B CA 1
ATOM 9478 C C . LEU B 1 584 ? -0.254 349.756 -35.794 1.00 95.01 602 LEU B C 1
ATOM 9479 O O . LEU B 1 584 ? -1.097 350.657 -35.839 1.00 108.36 602 LEU B O 1
ATOM 9484 N N . CYS B 1 585 ? 0.264 349.298 -34.657 1.00 86.32 603 CYS B N 1
ATOM 9485 C CA . CYS B 1 585 ? -0.060 349.858 -33.347 1.00 92.50 603 CYS B CA 1
ATOM 9486 C C . CYS B 1 585 ? 1.243 350.335 -32.715 1.00 87.86 603 CYS B C 1
ATOM 9487 O O . CYS B 1 585 ? 2.007 349.533 -32.170 1.00 96.55 603 CYS B O 1
ATOM 9490 N N . LEU B 1 586 ? 1.500 351.637 -32.793 1.00 86.99 604 LEU B N 1
ATOM 9491 C CA . LEU B 1 586 ? 2.730 352.230 -32.273 1.00 86.81 604 LEU B CA 1
ATOM 9492 C C . LEU B 1 586 ? 2.414 352.883 -30.932 1.00 92.24 604 LEU B C 1
ATOM 9493 O O . LEU B 1 586 ? 1.886 353.997 -30.880 1.00 99.00 604 LEU B O 1
ATOM 9498 N N . TYR B 1 587 ? 2.746 352.188 -29.845 1.00 87.94 605 TYR B N 1
ATOM 9499 C CA . TYR B 1 587 ? 2.415 352.676 -28.513 1.00 103.80 605 TYR B CA 1
ATOM 9500 C C . TYR B 1 587 ? 3.327 353.829 -28.104 1.00 107.40 605 TYR B C 1
ATOM 9501 O O . TYR B 1 587 ? 4.466 353.953 -28.568 1.00 102.17 605 TYR B O 1
ATOM 9510 N N . ARG B 1 588 ? 2.803 354.679 -27.226 1.00 110.40 606 ARG B N 1
ATOM 9511 C CA . ARG B 1 588 ? 3.526 355.814 -26.671 1.00 105.61 606 ARG B CA 1
ATOM 9512 C C . ARG B 1 588 ? 2.773 356.282 -25.437 1.00 98.07 606 ARG B C 1
ATOM 9513 O O . ARG B 1 588 ? 1.568 356.028 -25.314 1.00 102.16 606 ARG B O 1
ATOM 9521 N N . PRO B 1 589 ? 3.454 356.942 -24.495 1.00 94.06 607 PRO B N 1
ATOM 9522 C CA . PRO B 1 589 ? 2.799 357.290 -23.218 1.00 113.55 607 PRO B CA 1
ATOM 9523 C C . PRO B 1 589 ? 1.490 358.060 -23.355 1.00 109.73 607 PRO B C 1
ATOM 9524 O O . PRO B 1 589 ? 0.612 357.911 -22.495 1.00 110.28 607 PRO B O 1
ATOM 9528 N N . GLN B 1 590 ? 1.319 358.865 -24.407 1.00 105.41 608 GLN B N 1
ATOM 9529 C CA . GLN B 1 590 ? 0.047 359.552 -24.628 1.00 113.74 608 GLN B CA 1
ATOM 9530 C C . GLN B 1 590 ? -1.085 358.611 -25.024 1.00 122.02 608 GLN B C 1
ATOM 9531 O O . GLN B 1 590 ? -2.203 359.088 -25.258 1.00 127.03 608 GLN B O 1
ATOM 9537 N N . GLY B 1 591 ? -0.830 357.311 -25.098 1.00 124.52 609 GLY B N 1
ATOM 9538 C CA . GLY B 1 591 ? -1.750 356.350 -25.665 1.00 126.69 609 GLY B CA 1
ATOM 9539 C C . GLY B 1 591 ? -1.306 355.890 -27.046 1.00 128.08 609 GLY B C 1
ATOM 9540 O O . GLY B 1 591 ? -0.494 356.529 -27.721 1.00 133.16 609 GLY B O 1
ATOM 9541 N N . LEU B 1 592 ? -1.860 354.759 -27.477 1.00 124.73 610 LEU B N 1
ATOM 9542 C CA . LEU B 1 592 ? -1.469 354.167 -28.748 1.00 117.90 610 LEU B CA 1
ATOM 9543 C C . LEU B 1 592 ? -1.835 355.087 -29.916 1.00 124.78 610 LEU B C 1
ATOM 9544 O O . LEU B 1 592 ? -2.612 356.038 -29.785 1.00 131.19 610 LEU B O 1
ATOM 9549 N N . ARG B 1 593 ? -1.250 354.788 -31.075 1.00 128.79 611 ARG B N 1
ATOM 9550 C CA . ARG B 1 593 ? -1.504 355.550 -32.296 1.00 128.83 611 ARG B CA 1
ATOM 9551 C C . ARG B 1 593 ? -1.441 354.583 -33.469 1.00 120.93 611 ARG B C 1
ATOM 9552 O O . ARG B 1 593 ? -0.371 354.045 -33.771 1.00 124.90 611 ARG B O 1
ATOM 9560 N N . CYS B 1 594 ? -2.581 354.351 -34.116 1.00 111.54 612 CYS B N 1
ATOM 9561 C CA . CYS B 1 594 ? -2.609 353.479 -35.282 1.00 107.58 612 CYS B CA 1
ATOM 9562 C C . CYS B 1 594 ? -1.913 354.143 -36.463 1.00 103.57 612 CYS B C 1
ATOM 9563 O O . CYS B 1 594 ? -1.996 355.359 -36.653 1.00 107.34 612 CYS B O 1
ATOM 9566 N N . ALA B 1 595 ? -1.231 353.330 -37.265 1.00 95.72 613 ALA B N 1
ATOM 9567 C CA . ALA B 1 595 ? -0.411 353.828 -38.357 1.00 89.19 613 ALA B CA 1
ATOM 9568 C C . ALA B 1 595 ? -0.616 352.953 -39.583 1.00 94.71 613 ALA B C 1
ATOM 9569 O O . ALA B 1 595 ? -0.846 351.746 -39.477 1.00 88.56 613 ALA B O 1
ATOM 9571 N N . CYS B 1 596 ? -0.527 353.582 -40.749 1.00 94.39 614 CYS B N 1
ATOM 9572 C CA . CYS B 1 596 ? -0.665 352.917 -42.029 1.00 89.90 614 CYS B CA 1
ATOM 9573 C C . CYS B 1 596 ? 0.690 352.788 -42.710 1.00 102.88 614 CYS B C 1
ATOM 9574 O O . CYS B 1 596 ? 1.599 353.583 -42.453 1.00 105.62 614 CYS B O 1
ATOM 9577 N N . PRO B 1 597 ? 0.861 351.786 -43.576 1.00 103.43 615 PRO B N 1
ATOM 9578 C CA . PRO B 1 597 ? 2.094 351.699 -44.370 1.00 100.77 615 PRO B CA 1
ATOM 9579 C C . PRO B 1 597 ? 2.131 352.733 -45.484 1.00 97.06 615 PRO B C 1
ATOM 9580 O O . PRO B 1 597 ? 1.366 353.704 -45.474 1.00 102.88 615 PRO B O 1
ATOM 9584 N N . ILE B 1 598 ? 3.015 352.535 -46.451 1.00 92.01 616 ILE B N 1
ATOM 9585 C CA . ILE B 1 598 ? 3.062 353.403 -47.620 1.00 98.08 616 ILE B CA 1
ATOM 9586 C C . ILE B 1 598 ? 1.981 352.969 -48.602 1.00 98.99 616 ILE B C 1
ATOM 9587 O O . ILE B 1 598 ? 1.627 351.789 -48.690 1.00 108.62 616 ILE B O 1
ATOM 9592 N N . GLY B 1 599 ? 1.443 353.933 -49.349 1.00 94.42 617 GLY B N 1
ATOM 9593 C CA . GLY B 1 599 ? 0.330 353.671 -50.236 1.00 102.18 617 GLY B CA 1
ATOM 9594 C C . GLY B 1 599 ? -1.031 353.665 -49.578 1.00 104.49 617 GLY B C 1
ATOM 9595 O O . GLY B 1 599 ? -2.044 353.701 -50.290 1.00 103.52 617 GLY B O 1
ATOM 9596 N N . PHE B 1 600 ? -1.093 353.613 -48.250 1.00 107.53 618 PHE B N 1
ATOM 9597 C CA . PHE B 1 600 ? -2.333 353.719 -47.498 1.00 107.90 618 PHE B CA 1
ATOM 9598 C C . PHE B 1 600 ? -2.367 355.031 -46.724 1.00 108.91 618 PHE B C 1
ATOM 9599 O O . PHE B 1 600 ? -1.333 355.654 -46.464 1.00 104.01 618 PHE B O 1
ATOM 9607 N N . GLU B 1 601 ? -3.578 355.445 -46.354 1.00 117.52 619 GLU B N 1
ATOM 9608 C CA . GLU B 1 601 ? -3.782 356.635 -45.541 1.00 117.98 619 GLU B CA 1
ATOM 9609 C C . GLU B 1 601 ? -4.714 356.310 -44.380 1.00 117.34 619 GLU B C 1
ATOM 9610 O O . GLU B 1 601 ? -5.421 355.300 -44.387 1.00 120.62 619 GLU B O 1
ATOM 9616 N N . LEU B 1 602 ? -4.705 357.186 -43.377 1.00 126.25 620 LEU B N 1
ATOM 9617 C CA . LEU B 1 602 ? -5.475 356.988 -42.155 1.00 95.26 620 LEU B CA 1
ATOM 9618 C C . LEU B 1 602 ? -6.895 357.522 -42.314 1.00 104.16 620 LEU B C 1
ATOM 9619 O O . LEU B 1 602 ? -7.113 358.577 -42.915 1.00 119.04 620 LEU B O 1
ATOM 9624 N N . ILE B 1 603 ? -7.860 356.784 -41.764 1.00 96.77 621 ILE B N 1
ATOM 9625 C CA . ILE B 1 603 ? -9.277 357.068 -41.976 1.00 98.15 621 ILE B CA 1
ATOM 9626 C C . ILE B 1 603 ? -9.811 357.867 -40.791 1.00 112.32 621 ILE B C 1
ATOM 9627 O O . ILE B 1 603 ? -9.054 358.221 -39.881 1.00 123.19 621 ILE B O 1
ATOM 9632 N N . SER B 1 604 ? -11.116 358.167 -40.797 1.00 104.61 622 SER B N 1
ATOM 9633 C CA . SER B 1 604 ? -11.690 359.018 -39.756 1.00 106.12 622 SER B CA 1
ATOM 9634 C C . SER B 1 604 ? -11.633 358.356 -38.384 1.00 110.93 622 SER B C 1
ATOM 9635 O O . SER B 1 604 ? -11.365 359.025 -37.379 1.00 111.89 622 SER B O 1
ATOM 9638 N N . ASP B 1 605 ? -11.878 357.045 -38.320 1.00 112.76 623 ASP B N 1
ATOM 9639 C CA . ASP B 1 605 ? -11.873 356.352 -37.037 1.00 107.65 623 ASP B CA 1
ATOM 9640 C C . ASP B 1 605 ? -10.484 356.261 -36.422 1.00 101.86 623 ASP B C 1
ATOM 9641 O O . ASP B 1 605 ? -10.362 355.801 -35.281 1.00 109.99 623 ASP B O 1
ATOM 9646 N N . MET B 1 606 ? -9.446 356.674 -37.151 1.00 97.13 624 MET B N 1
ATOM 9647 C CA . MET B 1 606 ? -8.071 356.688 -36.653 1.00 103.10 624 MET B CA 1
ATOM 9648 C C . MET B 1 606 ? -7.589 355.290 -36.275 1.00 103.75 624 MET B C 1
ATOM 9649 O O . MET B 1 606 ? -6.756 355.130 -35.379 1.00 103.59 624 MET B O 1
ATOM 9654 N N . LYS B 1 607 ? -8.096 354.271 -36.969 1.00 94.91 625 LYS B N 1
ATOM 9655 C CA . LYS B 1 607 ? -7.731 352.890 -36.680 1.00 94.07 625 LYS B CA 1
ATOM 9656 C C . LYS B 1 607 ? -7.472 352.107 -37.962 1.00 94.21 625 LYS B C 1
ATOM 9657 O O . LYS B 1 607 ? -6.497 351.354 -38.050 1.00 97.82 625 LYS B O 1
ATOM 9663 N N . THR B 1 608 ? -8.340 352.273 -38.955 1.00 94.67 626 THR B N 1
ATOM 9664 C CA . THR B 1 608 ? -8.254 351.526 -40.200 1.00 110.97 626 THR B CA 1
ATOM 9665 C C . THR B 1 608 ? -7.405 352.271 -41.235 1.00 108.21 626 THR B C 1
ATOM 9666 O O . THR B 1 608 ? -7.041 353.437 -41.061 1.00 116.66 626 THR B O 1
ATOM 9670 N N . CYS B 1 609 ? -7.075 351.567 -42.321 1.00 95.04 627 CYS B N 1
ATOM 9671 C CA . CYS B 1 609 ? -6.224 352.088 -43.387 1.00 94.18 627 CYS B CA 1
ATOM 9672 C C . CYS B 1 609 ? -6.722 351.595 -44.738 1.00 95.19 627 CYS B C 1
ATOM 9673 O O . CYS B 1 609 ? -6.928 350.391 -44.912 1.00 95.15 627 CYS B O 1
ATOM 9676 N N . ILE B 1 610 ? -6.905 352.511 -45.696 1.00 96.23 628 ILE B N 1
ATOM 9677 C CA . ILE B 1 610 ? -7.193 352.150 -47.083 1.00 97.34 628 ILE B CA 1
ATOM 9678 C C . ILE B 1 610 ? -6.423 353.080 -48.015 1.00 133.46 628 ILE B C 1
ATOM 9679 O O . ILE B 1 610 ? -5.895 354.117 -47.607 1.00 97.40 628 ILE B O 1
ATOM 9684 N N . VAL B 1 611 ? -6.361 352.681 -49.284 1.00 131.58 629 VAL B N 1
ATOM 9685 C CA . VAL B 1 611 ? -5.748 353.454 -50.364 1.00 123.18 629 VAL B CA 1
ATOM 9686 C C . VAL B 1 611 ? -6.708 354.550 -50.820 1.00 127.62 629 VAL B C 1
ATOM 9687 O O . VAL B 1 611 ? -7.928 354.409 -50.647 1.00 134.44 629 VAL B O 1
ATOM 9691 N N . PRO B 1 612 ? -6.220 355.646 -51.406 1.00 128.40 630 PRO B N 1
ATOM 9692 C CA . PRO B 1 612 ? -7.137 356.686 -51.889 1.00 134.26 630 PRO B CA 1
ATOM 9693 C C . PRO B 1 612 ? -7.951 356.217 -53.087 1.00 144.47 630 PRO B C 1
ATOM 9694 O O . PRO B 1 612 ? -7.472 355.460 -53.937 1.00 144.76 630 PRO B O 1
ATOM 9698 N N . HIS B 1 613 ? -9.199 356.683 -53.141 1.00 152.90 631 HIS B N 1
ATOM 9699 C CA . HIS B 1 613 ? -10.129 356.372 -54.229 1.00 153.29 631 HIS B CA 1
ATOM 9700 C C . HIS B 1 613 ? -10.313 354.870 -54.419 1.00 156.84 631 HIS B C 1
ATOM 9701 O O . HIS B 1 613 ? -10.974 354.209 -53.617 1.00 159.50 631 HIS B O 1
ATOM 9708 N N . TYR C 2 59 ? 69.737 325.171 29.671 1.00 142.99 78 TYR C N 1
ATOM 9709 C CA . TYR C 2 59 ? 70.857 325.559 28.811 1.00 152.59 78 TYR C CA 1
ATOM 9710 C C . TYR C 2 59 ? 70.682 324.952 27.412 1.00 162.44 78 TYR C C 1
ATOM 9711 O O . TYR C 2 59 ? 69.942 323.979 27.242 1.00 169.24 78 TYR C O 1
ATOM 9720 N N . SER C 2 60 ? 71.369 325.502 26.407 1.00 158.73 79 SER C N 1
ATOM 9721 C CA . SER C 2 60 ? 71.185 325.060 25.024 1.00 153.52 79 SER C CA 1
ATOM 9722 C C . SER C 2 60 ? 72.517 324.889 24.286 1.00 154.07 79 SER C C 1
ATOM 9723 O O . SER C 2 60 ? 72.765 325.497 23.249 1.00 153.84 79 SER C O 1
ATOM 9726 N N . CYS C 2 61 ? 73.381 324.028 24.824 1.00 151.88 80 CYS C N 1
ATOM 9727 C CA . CYS C 2 61 ? 74.625 323.607 24.173 1.00 142.85 80 CYS C CA 1
ATOM 9728 C C . CYS C 2 61 ? 75.469 324.808 23.739 1.00 124.65 80 CYS C C 1
ATOM 9729 O O . CYS C 2 61 ? 75.703 325.051 22.553 1.00 122.68 80 CYS C O 1
ATOM 9732 N N . ARG C 2 62 ? 75.925 325.566 24.730 1.00 121.53 81 ARG C N 1
ATOM 9733 C CA . ARG C 2 62 ? 76.774 326.715 24.469 1.00 122.42 81 ARG C CA 1
ATOM 9734 C C . ARG C 2 62 ? 78.245 326.318 24.562 1.00 124.40 81 ARG C C 1
ATOM 9735 O O . ARG C 2 62 ? 78.592 325.191 24.920 1.00 129.25 81 ARG C O 1
ATOM 9743 N N . GLU C 2 63 ? 79.117 327.264 24.233 1.00 128.42 82 GLU C N 1
ATOM 9744 C CA . GLU C 2 63 ? 80.562 327.051 24.256 1.00 130.03 82 GLU C CA 1
ATOM 9745 C C . GLU C 2 63 ? 81.137 327.844 25.426 1.00 138.55 82 GLU C C 1
ATOM 9746 O O . GLU C 2 63 ? 81.334 329.059 25.331 1.00 143.23 82 GLU C O 1
ATOM 9752 N N . LEU C 2 64 ? 81.393 327.151 26.530 1.00 127.30 83 LEU C N 1
ATOM 9753 C CA . LEU C 2 64 ? 82.030 327.773 27.679 1.00 105.10 83 LEU C CA 1
ATOM 9754 C C . LEU C 2 64 ? 83.544 327.759 27.521 1.00 96.44 83 LEU C C 1
ATOM 9755 O O . LEU C 2 64 ? 84.126 326.828 26.959 1.00 104.54 83 LEU C O 1
ATOM 9760 N N . HIS C 2 65 ? 84.181 328.805 28.035 1.00 85.25 84 HIS C N 1
ATOM 9761 C CA . HIS C 2 65 ? 85.610 329.005 27.868 1.00 85.00 84 HIS C CA 1
ATOM 9762 C C . HIS C 2 65 ? 86.271 329.163 29.226 1.00 94.18 84 HIS C C 1
ATOM 9763 O O . HIS C 2 65 ? 85.683 329.708 30.163 1.00 101.51 84 HIS C O 1
ATOM 9770 N N . PHE C 2 66 ? 87.505 328.682 29.319 1.00 91.35 85 PHE C N 1
ATOM 9771 C CA . PHE C 2 66 ? 88.332 328.920 30.491 1.00 92.98 85 PHE C CA 1
ATOM 9772 C C . PHE C 2 66 ? 89.783 328.748 30.073 1.00 102.21 85 PHE C C 1
ATOM 9773 O O . PHE C 2 66 ? 90.103 327.871 29.265 1.00 107.60 85 PHE C O 1
ATOM 9781 N N . THR C 2 67 ? 90.649 329.601 30.607 1.00 99.93 86 THR C N 1
ATOM 9782 C CA . THR C 2 67 ? 92.061 329.546 30.266 1.00 91.99 86 THR C CA 1
ATOM 9783 C C . THR C 2 67 ? 92.767 328.501 31.115 1.00 95.48 86 THR C C 1
ATOM 9784 O O . THR C 2 67 ? 92.472 328.335 32.301 1.00 110.11 86 THR C O 1
ATOM 9788 N N . ARG C 2 68 ? 93.702 327.793 30.494 1.00 87.11 87 ARG C N 1
ATOM 9789 C CA . ARG C 2 68 ? 94.492 326.790 31.183 1.00 88.40 87 ARG C CA 1
ATOM 9790 C C . ARG C 2 68 ? 95.904 326.822 30.623 1.00 88.40 87 ARG C C 1
ATOM 9791 O O . ARG C 2 68 ? 96.153 327.349 29.536 1.00 87.64 87 ARG C O 1
ATOM 9799 N N . TYR C 2 69 ? 96.830 326.255 31.383 1.00 96.19 88 TYR C N 1
ATOM 9800 C CA . TYR C 2 69 ? 98.161 325.985 30.871 1.00 89.64 88 TYR C CA 1
ATOM 9801 C C . TYR C 2 69 ? 98.198 324.576 30.297 1.00 99.24 88 TYR C C 1
ATOM 9802 O O . TYR C 2 69 ? 97.391 323.714 30.653 1.00 105.08 88 TYR C O 1
ATOM 9811 N N . VAL C 2 70 ? 99.144 324.342 29.398 1.00 91.20 89 VAL C N 1
ATOM 9812 C CA . VAL C 2 70 ? 99.347 323.009 28.853 1.00 92.54 89 VAL C CA 1
ATOM 9813 C C . VAL C 2 70 ? 100.674 322.497 29.389 1.00 104.87 89 VAL C C 1
ATOM 9814 O O . VAL C 2 70 ? 101.606 323.269 29.649 1.00 95.07 89 VAL C O 1
ATOM 9818 N N . THR C 2 71 ? 100.746 321.183 29.587 1.00 107.00 90 THR C N 1
ATOM 9819 C CA . THR C 2 71 ? 101.840 320.582 30.331 1.00 102.56 90 THR C CA 1
ATOM 9820 C C . THR C 2 71 ? 102.281 319.284 29.676 1.00 115.15 90 THR C C 1
ATOM 9821 O O . THR C 2 71 ? 101.476 318.558 29.089 1.00 126.64 90 THR C O 1
ATOM 9825 N N . ASP C 2 72 ? 103.577 319.001 29.796 1.00 119.82 91 ASP C N 1
ATOM 9826 C CA . ASP C 2 72 ? 104.141 317.692 29.496 1.00 122.45 91 ASP C CA 1
ATOM 9827 C C . ASP C 2 72 ? 104.745 317.088 30.758 1.00 113.81 91 ASP C C 1
ATOM 9828 O O . ASP C 2 72 ? 105.681 316.288 30.695 1.00 115.50 91 ASP C O 1
ATOM 9833 N N . GLY C 2 73 ? 104.219 317.483 31.915 1.00 110.58 92 GLY C N 1
ATOM 9834 C CA . GLY C 2 73 ? 104.762 317.071 33.185 1.00 117.33 92 GLY C CA 1
ATOM 9835 C C . GLY C 2 73 ? 105.561 318.186 33.825 1.00 113.45 92 GLY C C 1
ATOM 9836 O O . GLY C 2 73 ? 105.008 319.156 34.351 1.00 99.38 92 GLY C O 1
ATOM 9837 N N . PRO C 2 74 ? 106.889 318.064 33.796 1.00 112.82 93 PRO C N 1
ATOM 9838 C CA . PRO C 2 74 ? 107.723 319.155 34.321 1.00 100.01 93 PRO C CA 1
ATOM 9839 C C . PRO C 2 74 ? 107.742 320.395 33.437 1.00 106.07 93 PRO C C 1
ATOM 9840 O O . PRO C 2 74 ? 107.965 321.492 33.962 1.00 100.04 93 PRO C O 1
ATOM 9844 N N . CYS C 2 75 ? 107.511 320.276 32.129 1.00 109.46 94 CYS C N 1
ATOM 9845 C CA . CYS C 2 75 ? 107.464 321.464 31.282 1.00 104.49 94 CYS C CA 1
ATOM 9846 C C . CYS C 2 75 ? 106.082 322.110 31.324 1.00 101.62 94 CYS C C 1
ATOM 9847 O O . CYS C 2 75 ? 105.069 321.450 31.568 1.00 96.00 94 CYS C O 1
ATOM 9850 N N . ARG C 2 76 ? 106.056 323.417 31.066 1.00 104.05 95 ARG C N 1
ATOM 9851 C CA . ARG C 2 76 ? 104.846 324.227 31.081 1.00 92.78 95 ARG C CA 1
ATOM 9852 C C . ARG C 2 76 ? 104.901 325.251 29.956 1.00 92.03 95 ARG C C 1
ATOM 9853 O O . ARG C 2 76 ? 105.955 325.836 29.694 1.00 106.43 95 ARG C O 1
ATOM 9861 N N . SER C 2 77 ? 103.764 325.465 29.294 1.00 90.79 96 SER C N 1
ATOM 9862 C CA . SER C 2 77 ? 103.691 326.459 28.230 1.00 94.03 96 SER C CA 1
ATOM 9863 C C . SER C 2 77 ? 103.906 327.864 28.783 1.00 88.19 96 SER C C 1
ATOM 9864 O O . SER C 2 77 ? 103.524 328.176 29.912 1.00 115.64 96 SER C O 1
ATOM 9867 N N . ALA C 2 78 ? 104.521 328.719 27.967 1.00 87.26 97 ALA C N 1
ATOM 9868 C CA . ALA C 2 78 ? 104.807 330.088 28.382 1.00 86.02 97 ALA C CA 1
ATOM 9869 C C . ALA C 2 78 ? 103.517 330.855 28.632 1.00 93.66 97 ALA C C 1
ATOM 9870 O O . ALA C 2 78 ? 103.203 331.199 29.776 1.00 113.61 97 ALA C O 1
ATOM 9872 N N . LYS C 2 79 ? 102.777 331.140 27.576 1.00 87.28 98 LYS C N 1
ATOM 9873 C CA . LYS C 2 79 ? 101.465 331.753 27.691 1.00 99.60 98 LYS C CA 1
ATOM 9874 C C . LYS C 2 79 ? 100.392 330.676 27.795 1.00 107.21 98 LYS C C 1
ATOM 9875 O O . LYS C 2 79 ? 100.624 329.517 27.436 1.00 110.65 98 LYS C O 1
ATOM 9881 N N . PRO C 2 80 ? 99.202 331.017 28.306 1.00 103.18 99 PRO C N 1
ATOM 9882 C CA . PRO C 2 80 ? 98.154 329.998 28.458 1.00 84.93 99 PRO C CA 1
ATOM 9883 C C . PRO C 2 80 ? 97.444 329.681 27.151 1.00 91.06 99 PRO C C 1
ATOM 9884 O O . PRO C 2 80 ? 97.963 329.949 26.062 1.00 84.51 99 PRO C O 1
ATOM 9888 N N . VAL C 2 81 ? 96.247 329.108 27.258 1.00 87.55 100 VAL C N 1
ATOM 9889 C CA . VAL C 2 81 ? 95.412 328.808 26.100 1.00 87.01 100 VAL C CA 1
ATOM 9890 C C . VAL C 2 81 ? 93.969 328.639 26.559 1.00 96.73 100 VAL C C 1
ATOM 9891 O O . VAL C 2 81 ? 93.692 327.925 27.529 1.00 111.05 100 VAL C O 1
ATOM 9895 N N . THR C 2 82 ? 93.040 329.307 25.878 1.00 88.98 101 THR C N 1
ATOM 9896 C CA . THR C 2 82 ? 91.626 329.231 26.238 1.00 88.80 101 THR C CA 1
ATOM 9897 C C . THR C 2 82 ? 91.042 327.962 25.641 1.00 100.39 101 THR C C 1
ATOM 9898 O O . THR C 2 82 ? 90.754 327.902 24.445 1.00 111.99 101 THR C O 1
ATOM 9902 N N . GLU C 2 83 ? 90.855 326.942 26.471 1.00 87.02 102 GLU C N 1
ATOM 9903 C CA . GLU C 2 83 ? 90.137 325.763 26.018 1.00 88.14 102 GLU C CA 1
ATOM 9904 C C . GLU C 2 83 ? 88.639 326.022 26.080 1.00 87.84 102 GLU C C 1
ATOM 9905 O O . GLU C 2 83 ? 88.162 326.853 26.858 1.00 87.10 102 GLU C O 1
ATOM 9911 N N . LEU C 2 84 ? 87.897 325.322 25.230 1.00 95.38 103 LEU C N 1
ATOM 9912 C CA . LEU C 2 84 ? 86.447 325.399 25.216 1.00 88.32 103 LEU C CA 1
ATOM 9913 C C . LEU C 2 84 ? 85.871 324.052 25.622 1.00 89.83 103 LEU C C 1
ATOM 9914 O O . LEU C 2 84 ? 86.421 323.001 25.276 1.00 90.89 103 LEU C O 1
ATOM 9919 N N . VAL C 2 85 ? 84.772 324.090 26.372 1.00 89.95 104 VAL C N 1
ATOM 9920 C CA . VAL C 2 85 ? 84.139 322.895 26.915 1.00 91.37 104 VAL C CA 1
ATOM 9921 C C . VAL C 2 85 ? 82.674 322.895 26.500 1.00 98.88 104 VAL C C 1
ATOM 9922 O O . VAL C 2 85 ? 81.929 323.826 26.831 1.00 90.44 104 VAL C O 1
ATOM 9926 N N . CYS C 2 86 ? 82.264 321.857 25.777 1.00 104.26 105 CYS C N 1
ATOM 9927 C CA . CYS C 2 86 ? 80.887 321.736 25.305 1.00 108.68 105 CYS C CA 1
ATOM 9928 C C . CYS C 2 86 ? 79.979 321.367 26.468 1.00 110.94 105 CYS C C 1
ATOM 9929 O O . CYS C 2 86 ? 79.831 320.193 26.808 1.00 117.97 105 CYS C O 1
ATOM 9932 N N . SER C 2 87 ? 79.365 322.371 27.082 1.00 106.33 106 SER C N 1
ATOM 9933 C CA . SER C 2 87 ? 78.339 322.166 28.090 1.00 123.39 106 SER C CA 1
ATOM 9934 C C . SER C 2 87 ? 76.983 322.566 27.513 1.00 133.26 106 SER C C 1
ATOM 9935 O O . SER C 2 87 ? 76.859 322.920 26.339 1.00 141.75 106 SER C O 1
ATOM 9938 N N . GLY C 2 88 ? 75.962 322.505 28.351 1.00 137.20 107 GLY C N 1
ATOM 9939 C CA . GLY C 2 88 ? 74.606 322.806 27.942 1.00 144.28 107 GLY C CA 1
ATOM 9940 C C . GLY C 2 88 ? 73.716 321.578 28.024 1.00 155.84 107 GLY C C 1
ATOM 9941 O O . GLY C 2 88 ? 74.089 320.531 28.561 1.00 163.17 107 GLY C O 1
ATOM 9942 N N . GLN C 2 89 ? 72.506 321.721 27.460 1.00 153.04 108 GLN C N 1
ATOM 9943 C CA . GLN C 2 89 ? 71.478 320.677 27.518 1.00 152.61 108 GLN C CA 1
ATOM 9944 C C . GLN C 2 89 ? 70.757 320.649 26.170 1.00 148.82 108 GLN C C 1
ATOM 9945 O O . GLN C 2 89 ? 69.684 321.234 25.997 1.00 150.73 108 GLN C O 1
ATOM 9951 N N . CYS C 2 90 ? 71.354 319.955 25.201 1.00 145.42 109 CYS C N 1
ATOM 9952 C CA . CYS C 2 90 ? 70.763 319.831 23.870 1.00 141.89 109 CYS C CA 1
ATOM 9953 C C . CYS C 2 90 ? 69.565 318.893 23.979 1.00 139.76 109 CYS C C 1
ATOM 9954 O O . CYS C 2 90 ? 69.632 317.698 23.684 1.00 134.08 109 CYS C O 1
ATOM 9957 N N . GLY C 2 91 ? 68.441 319.464 24.412 1.00 143.91 110 GLY C N 1
ATOM 9958 C CA . GLY C 2 91 ? 67.242 318.712 24.700 1.00 150.57 110 GLY C CA 1
ATOM 9959 C C . GLY C 2 91 ? 66.506 318.254 23.459 1.00 151.52 110 GLY C C 1
ATOM 9960 O O . GLY C 2 91 ? 66.726 318.758 22.351 1.00 146.01 110 GLY C O 1
ATOM 9961 N N . PRO C 2 92 ? 65.615 317.275 23.626 1.00 157.40 111 PRO C N 1
ATOM 9962 C CA . PRO C 2 92 ? 64.849 316.768 22.480 1.00 157.22 111 PRO C CA 1
ATOM 9963 C C . PRO C 2 92 ? 63.903 317.822 21.924 1.00 155.79 111 PRO C C 1
ATOM 9964 O O . PRO C 2 92 ? 63.345 318.638 22.664 1.00 160.26 111 PRO C O 1
ATOM 9968 N N . ALA C 2 93 ? 63.727 317.792 20.603 1.00 157.63 112 ALA C N 1
ATOM 9969 C CA . ALA C 2 93 ? 62.840 318.740 19.943 1.00 142.81 112 ALA C CA 1
ATOM 9970 C C . ALA C 2 93 ? 61.406 318.561 20.425 1.00 144.50 112 ALA C C 1
ATOM 9971 O O . ALA C 2 93 ? 60.953 317.442 20.685 1.00 153.74 112 ALA C O 1
ATOM 9973 N N . ARG C 2 94 ? 60.691 319.679 20.543 1.00 145.44 113 ARG C N 1
ATOM 9974 C CA . ARG C 2 94 ? 59.332 319.650 21.054 1.00 140.40 113 ARG C CA 1
ATOM 9975 C C . ARG C 2 94 ? 58.353 319.240 19.953 1.00 139.59 113 ARG C C 1
ATOM 9976 O O . ARG C 2 94 ? 58.721 319.035 18.793 1.00 146.25 113 ARG C O 1
ATOM 9984 N N . LEU C 2 95 ? 57.083 319.113 20.329 1.00 129.45 114 LEU C N 1
ATOM 9985 C CA . LEU C 2 95 ? 56.093 318.516 19.443 1.00 116.91 114 LEU C CA 1
ATOM 9986 C C . LEU C 2 95 ? 55.776 319.419 18.261 1.00 107.02 114 LEU C C 1
ATOM 9987 O O . LEU C 2 95 ? 55.674 320.641 18.397 1.00 100.50 114 LEU C O 1
ATOM 9992 N N . LEU C 2 96 ? 55.614 318.798 17.095 1.00 113.11 115 LEU C N 1
ATOM 9993 C CA . LEU C 2 96 ? 55.166 319.510 15.911 1.00 113.92 115 LEU C CA 1
ATOM 9994 C C . LEU C 2 96 ? 53.778 320.099 16.164 1.00 108.30 115 LEU C C 1
ATOM 9995 O O . LEU C 2 96 ? 52.961 319.497 16.867 1.00 113.14 115 LEU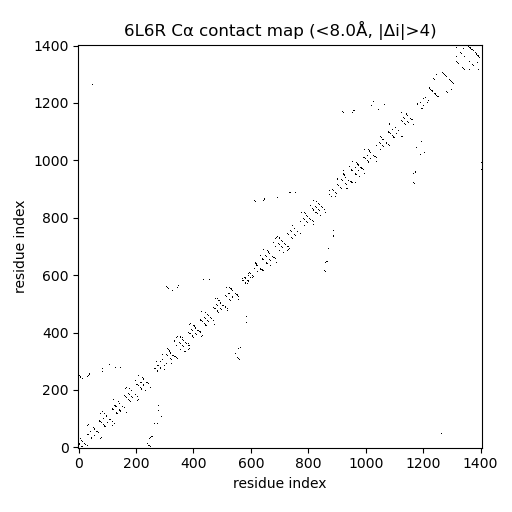 C O 1
ATOM 10000 N N . PRO C 2 97 ? 53.490 321.275 15.602 1.00 99.30 116 PRO C N 1
ATOM 10001 C CA . PRO C 2 97 ? 52.296 322.025 16.030 1.00 100.61 116 PRO C CA 1
ATOM 10002 C C . PRO C 2 97 ? 50.989 321.266 15.882 1.00 103.72 116 PRO C C 1
ATOM 10003 O O . PRO C 2 97 ? 50.041 321.543 16.628 1.00 106.01 116 PRO C O 1
ATOM 10007 N N . ASN C 2 98 ? 50.904 320.317 14.952 1.00 100.49 117 ASN C N 1
ATOM 10008 C CA . ASN C 2 98 ? 49.686 319.545 14.748 1.00 101.86 117 ASN C CA 1
ATOM 10009 C C . ASN C 2 98 ? 49.949 318.053 14.919 1.00 103.38 117 ASN C C 1
ATOM 10010 O O . ASN C 2 98 ? 49.340 317.220 14.245 1.00 105.42 117 ASN C O 1
ATOM 10015 N N . ALA C 2 99 ? 50.850 317.703 15.827 1.00 103.44 118 ALA C N 1
ATOM 10016 C CA . ALA C 2 99 ? 51.220 316.316 16.056 1.00 104.84 118 ALA C CA 1
ATOM 10017 C C . ALA C 2 99 ? 50.535 315.776 17.303 1.00 105.88 118 ALA C C 1
ATOM 10018 O O . ALA C 2 99 ? 50.203 316.522 18.226 1.00 137.30 118 ALA C O 1
ATOM 10020 N N . ILE C 2 100 ? 50.323 314.464 17.313 1.00 107.47 119 ILE C N 1
ATOM 10021 C CA . ILE C 2 100 ? 49.737 313.787 18.463 1.00 108.66 119 ILE C CA 1
ATOM 10022 C C . ILE C 2 100 ? 50.794 313.653 19.550 1.00 108.48 119 ILE C C 1
ATOM 10023 O O . ILE C 2 100 ? 51.930 313.248 19.281 1.00 117.73 119 ILE C O 1
ATOM 10028 N N . GLY C 2 101 ? 50.427 313.997 20.780 1.00 108.41 120 GLY C N 1
ATOM 10029 C CA . GLY C 2 101 ? 51.350 313.903 21.890 1.00 111.24 120 GLY C CA 1
ATOM 10030 C C . GLY C 2 101 ? 51.522 312.487 22.403 1.00 118.00 120 GLY C C 1
ATOM 10031 O O . GLY C 2 101 ? 50.966 311.523 21.878 1.00 119.04 120 GLY C O 1
ATOM 10032 N N . ARG C 2 102 ? 52.320 312.372 23.462 1.00 123.47 121 ARG C N 1
ATOM 10033 C CA . ARG C 2 102 ? 52.530 311.101 24.151 1.00 126.96 121 ARG C CA 1
ATOM 10034 C C . ARG C 2 102 ? 52.724 311.324 25.649 1.00 124.54 121 ARG C C 1
ATOM 10035 O O . ARG C 2 102 ? 52.118 310.639 26.475 1.00 112.66 121 ARG C O 1
ATOM 10043 N N . GLY C 2 110 ? 63.649 308.569 20.950 1.00 134.57 129 GLY C N 1
ATOM 10044 C CA . GLY C 2 110 ? 64.606 307.637 20.381 1.00 142.36 129 GLY C CA 1
ATOM 10045 C C . GLY C 2 110 ? 66.039 308.140 20.338 1.00 153.17 129 GLY C C 1
ATOM 10046 O O . GLY C 2 110 ? 66.866 307.726 21.152 1.00 157.89 129 GLY C O 1
ATOM 10047 N N . PRO C 2 111 ? 66.334 309.033 19.389 1.00 162.62 130 PRO C N 1
ATOM 10048 C CA . PRO C 2 111 ? 67.721 309.473 19.184 1.00 159.06 130 PRO C CA 1
ATOM 10049 C C . PRO C 2 111 ? 68.301 310.188 20.398 1.00 157.18 130 PRO C C 1
ATOM 10050 O O . PRO C 2 111 ? 67.586 310.721 21.251 1.00 158.18 130 PRO C O 1
ATOM 10054 N N . ASP C 2 112 ? 69.633 310.192 20.457 1.00 158.97 131 ASP C N 1
ATOM 10055 C CA . ASP C 2 112 ? 70.398 310.859 21.508 1.00 149.45 131 ASP C CA 1
ATOM 10056 C C . ASP C 2 112 ? 71.366 311.834 20.847 1.00 144.38 131 ASP C C 1
ATOM 10057 O O . ASP C 2 112 ? 72.311 311.416 20.168 1.00 140.88 131 ASP C O 1
ATOM 10062 N N . PHE C 2 113 ? 71.132 313.125 21.052 1.00 145.71 132 PHE C N 1
ATOM 10063 C CA . PHE C 2 113 ? 71.884 314.199 20.405 1.00 143.94 132 PHE C CA 1
ATOM 10064 C C . PHE C 2 113 ? 72.525 315.077 21.478 1.00 147.49 132 PHE C C 1
ATOM 10065 O O . PHE C 2 113 ? 72.134 316.233 21.666 1.00 149.36 132 PHE C O 1
ATOM 10073 N N . ARG C 2 114 ? 73.505 314.527 22.187 1.00 141.80 133 ARG C N 1
ATOM 10074 C CA . ARG C 2 114 ? 74.145 315.286 23.249 1.00 133.41 133 ARG C CA 1
ATOM 10075 C C . ARG C 2 114 ? 75.121 316.309 22.665 1.00 128.99 133 ARG C C 1
ATOM 10076 O O . ARG C 2 114 ? 75.597 316.183 21.533 1.00 118.01 133 ARG C O 1
ATOM 10084 N N . CYS C 2 115 ? 75.409 317.339 23.464 1.00 134.20 134 CYS C N 1
ATOM 10085 C CA . CYS C 2 115 ? 76.270 318.447 23.052 1.00 127.59 134 CYS C CA 1
ATOM 10086 C C . CYS C 2 115 ? 77.708 317.955 22.899 1.00 115.72 134 CYS C C 1
ATOM 10087 O O . CYS C 2 115 ? 78.389 317.687 23.893 1.00 112.83 134 CYS C O 1
ATOM 10090 N N . ILE C 2 116 ? 78.176 317.846 21.658 1.00 118.91 135 ILE C N 1
ATOM 10091 C CA . ILE C 2 116 ? 79.457 317.206 21.354 1.00 118.64 135 ILE C CA 1
ATOM 10092 C C . ILE C 2 116 ? 80.350 318.194 20.608 1.00 123.08 135 ILE C C 1
ATOM 10093 O O . ILE C 2 116 ? 79.838 319.062 19.885 1.00 130.23 135 ILE C O 1
ATOM 10098 N N . PRO C 2 117 ? 81.672 318.135 20.784 1.00 116.83 136 PRO C N 1
ATOM 10099 C CA . PRO C 2 117 ? 82.572 318.944 19.946 1.00 109.48 136 PRO C CA 1
ATOM 10100 C C . PRO C 2 117 ? 82.345 318.706 18.461 1.00 104.21 136 PRO C C 1
ATOM 10101 O O . PRO C 2 117 ? 82.467 317.583 17.964 1.00 100.07 136 PRO C O 1
ATOM 10105 N N . ASP C 2 118 ? 82.027 319.785 17.749 1.00 111.57 137 ASP C N 1
ATOM 10106 C CA . ASP C 2 118 ? 81.829 319.726 16.307 1.00 118.58 137 ASP C CA 1
ATOM 10107 C C . ASP C 2 118 ? 83.168 319.777 15.587 1.00 115.69 137 ASP C C 1
ATOM 10108 O O . ASP C 2 118 ? 83.669 318.754 15.110 1.00 113.19 137 ASP C O 1
ATOM 10113 N N . ARG C 2 119 ? 83.750 320.969 15.507 1.00 115.09 138 ARG C N 1
ATOM 10114 C CA . ARG C 2 119 ? 85.033 321.187 14.860 1.00 113.89 138 ARG C CA 1
ATOM 10115 C C . ARG C 2 119 ? 86.104 321.470 15.906 1.00 107.37 138 ARG C C 1
ATOM 10116 O O . ARG C 2 119 ? 85.821 321.993 16.989 1.00 104.98 138 ARG C O 1
ATOM 10124 N N . TYR C 2 120 ? 87.339 321.117 15.568 1.00 101.10 139 TYR C N 1
ATOM 10125 C CA . TYR C 2 120 ? 88.486 321.314 16.437 1.00 92.43 139 TYR C CA 1
ATOM 10126 C C . TYR C 2 120 ? 89.441 322.331 15.830 1.00 89.93 139 TYR C C 1
ATOM 10127 O O . TYR C 2 120 ? 89.536 322.472 14.607 1.00 96.87 139 TYR C O 1
ATOM 10136 N N . ARG C 2 121 ? 90.146 323.037 16.702 1.00 89.36 140 ARG C N 1
ATOM 10137 C CA . ARG C 2 121 ? 91.175 323.985 16.314 1.00 88.36 140 ARG C CA 1
ATOM 10138 C C . ARG C 2 121 ? 92.533 323.466 16.771 1.00 92.61 140 ARG C C 1
ATOM 10139 O O . ARG C 2 121 ? 92.622 322.564 17.606 1.00 103.27 140 ARG C O 1
ATOM 10147 N N . ALA C 2 122 ? 93.597 324.027 16.202 1.00 88.39 141 ALA C N 1
ATOM 10148 C CA . ALA C 2 122 ? 94.950 323.597 16.532 1.00 88.95 141 ALA C CA 1
ATOM 10149 C C . ALA C 2 122 ? 95.868 324.807 16.602 1.00 87.82 141 ALA C C 1
ATOM 10150 O O . ALA C 2 122 ? 95.926 325.596 15.656 1.00 86.90 141 ALA C O 1
ATOM 10152 N N . GLN C 2 123 ? 96.592 324.942 17.713 1.00 87.93 142 GLN C N 1
ATOM 10153 C CA . GLN C 2 123 ? 97.466 326.084 17.942 1.00 86.92 142 GLN C CA 1
ATOM 10154 C C . GLN C 2 123 ? 98.861 325.620 18.338 1.00 100.65 142 GLN C C 1
ATOM 10155 O O . GLN C 2 123 ? 99.052 324.521 18.869 1.00 89.32 142 GLN C O 1
ATOM 10161 N N . ARG C 2 124 ? 99.834 326.490 18.081 1.00 106.54 143 ARG C N 1
ATOM 10162 C CA . ARG C 2 124 ? 101.232 326.243 18.404 1.00 107.96 143 ARG C CA 1
ATOM 10163 C C . ARG C 2 124 ? 101.601 327.039 19.650 1.00 90.47 143 ARG C C 1
ATOM 10164 O O . ARG C 2 124 ? 101.501 328.269 19.655 1.00 88.87 143 ARG C O 1
ATOM 10172 N N . VAL C 2 125 ? 102.017 326.336 20.704 1.00 87.75 144 VAL C N 1
ATOM 10173 C CA . VAL C 2 125 ? 102.429 326.952 21.961 1.00 89.98 144 VAL C CA 1
ATOM 10174 C C . VAL C 2 125 ? 103.807 326.422 22.334 1.00 96.40 144 VAL C C 1
ATOM 10175 O O . VAL C 2 125 ? 104.016 325.205 22.391 1.00 94.23 144 VAL C O 1
ATOM 10179 N N . GLN C 2 126 ? 104.744 327.333 22.584 1.00 103.54 145 GLN C N 1
ATOM 10180 C CA . GLN C 2 126 ? 106.099 326.945 22.947 1.00 103.41 145 GLN C CA 1
ATOM 10181 C C . GLN C 2 126 ? 106.146 326.483 24.398 1.00 106.36 145 GLN C C 1
ATOM 10182 O O . GLN C 2 126 ? 105.617 327.150 25.293 1.00 96.81 145 GLN C O 1
ATOM 10188 N N . LEU C 2 127 ? 106.772 325.329 24.622 1.00 118.56 146 LEU C N 1
ATOM 10189 C CA . LEU C 2 127 ? 106.851 324.717 25.940 1.00 108.95 146 LEU C CA 1
ATOM 10190 C C . LEU C 2 127 ? 108.145 325.127 26.630 1.00 107.39 146 LEU C C 1
ATOM 10191 O O . LEU C 2 127 ? 109.198 325.235 25.994 1.00 115.92 146 LEU C O 1
ATOM 10196 N N . LEU C 2 128 ? 108.063 325.354 27.937 1.00 98.03 147 LEU C N 1
ATOM 10197 C CA . LEU C 2 128 ? 109.198 325.792 28.737 1.00 91.57 147 LEU C CA 1
ATOM 10198 C C . LEU C 2 128 ? 109.446 324.799 29.861 1.00 103.72 147 LEU C C 1
ATOM 10199 O O . LEU C 2 128 ? 108.508 324.391 30.551 1.00 107.39 147 LEU C O 1
ATOM 10204 N N . CYS C 2 129 ? 110.703 324.419 30.047 1.00 114.83 148 CYS C N 1
ATOM 10205 C CA . CYS C 2 129 ? 111.044 323.448 31.079 1.00 138.73 148 CYS C CA 1
ATOM 10206 C C . CYS C 2 129 ? 112.025 324.075 32.071 1.00 132.40 148 CYS C C 1
ATOM 10207 O O . CYS C 2 129 ? 112.567 325.151 31.788 1.00 130.40 148 CYS C O 1
ATOM 10210 N N . PRO C 2 130 ? 112.270 323.458 33.235 1.00 128.63 149 PRO C N 1
ATOM 10211 C CA . PRO C 2 130 ? 113.130 324.086 34.252 1.00 128.99 149 PRO C CA 1
ATOM 10212 C C . PRO C 2 130 ? 114.525 324.417 33.741 1.00 138.24 149 PRO C C 1
ATOM 10213 O O . PRO C 2 130 ? 114.951 324.011 32.656 1.00 140.94 149 PRO C O 1
ATOM 10217 N N . GLY C 2 131 ? 115.246 325.160 34.579 1.00 145.41 150 GLY C N 1
ATOM 10218 C CA . GLY C 2 131 ? 116.473 325.799 34.134 1.00 153.18 150 GLY C CA 1
ATOM 10219 C C . GLY C 2 131 ? 117.489 324.794 33.620 1.00 162.60 150 GLY C C 1
ATOM 10220 O O . GLY C 2 131 ? 117.663 323.709 34.180 1.00 165.93 150 GLY C O 1
ATOM 10221 N N . GLY C 2 132 ? 118.162 325.168 32.537 1.00 170.77 151 GLY C N 1
ATOM 10222 C CA . GLY C 2 132 ? 119.142 324.322 31.884 1.00 169.34 151 GLY C CA 1
ATOM 10223 C C . GLY C 2 132 ? 118.769 323.892 30.482 1.00 164.69 151 GLY C C 1
ATOM 10224 O O . GLY C 2 132 ? 119.624 323.336 29.776 1.00 166.66 151 GLY C O 1
ATOM 10225 N N . GLU C 2 133 ? 117.533 324.115 30.039 1.00 151.35 152 GLU C N 1
ATOM 10226 C CA . GLU C 2 133 ? 117.082 323.655 28.735 1.00 132.26 152 GLU C CA 1
ATOM 10227 C C . GLU C 2 133 ? 116.404 324.791 27.979 1.00 123.05 152 GLU C C 1
ATOM 10228 O O . GLU C 2 133 ? 115.763 325.663 28.574 1.00 119.42 152 GLU C O 1
ATOM 10234 N N . ALA C 2 134 ? 116.557 324.767 26.655 1.00 120.52 153 ALA C N 1
ATOM 10235 C CA . ALA C 2 134 ? 115.973 325.786 25.798 1.00 112.56 153 ALA C CA 1
ATOM 10236 C C . ALA C 2 134 ? 114.466 325.568 25.653 1.00 100.21 153 ALA C C 1
ATOM 10237 O O . ALA C 2 134 ? 113.967 324.460 25.868 1.00 93.60 153 ALA C O 1
ATOM 10239 N N . PRO C 2 135 ? 113.712 326.624 25.295 1.00 103.53 154 PRO C N 1
ATOM 10240 C CA . PRO C 2 135 ? 112.256 326.471 25.133 1.00 103.54 154 PRO C CA 1
ATOM 10241 C C . PRO C 2 135 ? 111.860 325.569 23.975 1.00 105.84 154 PRO C C 1
ATOM 10242 O O . PRO C 2 135 ? 111.901 325.983 22.813 1.00 110.59 154 PRO C O 1
ATOM 10246 N N . ARG C 2 136 ? 111.471 324.333 24.283 1.00 95.65 155 ARG C N 1
ATOM 10247 C CA . ARG C 2 136 ? 110.951 323.437 23.264 1.00 93.79 155 ARG C CA 1
ATOM 10248 C C . ARG C 2 136 ? 109.657 323.997 22.675 1.00 105.84 155 ARG C C 1
ATOM 10249 O O . ARG C 2 136 ? 108.977 324.830 23.277 1.00 110.50 155 ARG C O 1
ATOM 10257 N N . ALA C 2 137 ? 109.326 323.537 21.472 1.00 108.82 156 ALA C N 1
ATOM 10258 C CA . ALA C 2 137 ? 108.116 323.957 20.781 1.00 101.05 156 ALA C CA 1
ATOM 10259 C C . ALA C 2 137 ? 107.207 322.756 20.558 1.00 98.85 156 ALA C C 1
ATOM 10260 O O . ALA C 2 137 ? 107.675 321.636 20.336 1.00 111.85 156 ALA C O 1
ATOM 10262 N N . ARG C 2 138 ? 105.898 322.997 20.619 1.00 91.81 157 ARG C N 1
ATOM 10263 C CA . ARG C 2 138 ? 104.933 321.917 20.480 1.00 92.70 157 ARG C CA 1
ATOM 10264 C C . ARG C 2 138 ? 103.616 322.481 19.964 1.00 93.11 157 ARG C C 1
ATOM 10265 O O . ARG C 2 138 ? 103.327 323.673 20.102 1.00 90.53 157 ARG C O 1
ATOM 10273 N N . LYS C 2 139 ? 102.830 321.602 19.342 1.00 94.31 158 LYS C N 1
ATOM 10274 C CA . LYS C 2 139 ? 101.532 321.935 18.767 1.00 91.75 158 LYS C CA 1
ATOM 10275 C C . LYS C 2 139 ? 100.453 321.084 19.423 1.00 92.61 158 LYS C C 1
ATOM 10276 O O . LYS C 2 139 ? 100.619 319.869 19.566 1.00 93.93 158 LYS C O 1
ATOM 10282 N N . VAL C 2 140 ? 99.356 321.723 19.825 1.00 91.89 159 VAL C N 1
ATOM 10283 C CA . VAL C 2 140 ? 98.263 321.055 20.523 1.00 92.60 159 VAL C CA 1
ATOM 10284 C C . VAL C 2 140 ? 96.943 321.470 19.885 1.00 110.44 159 VAL C C 1
ATOM 10285 O O . VAL C 2 140 ? 96.790 322.614 19.444 1.00 116.98 159 VAL C O 1
ATOM 10289 N N . ARG C 2 141 ? 95.993 320.536 19.830 1.00 105.22 160 ARG C N 1
ATOM 10290 C CA . ARG C 2 141 ? 94.689 320.772 19.226 1.00 108.11 160 ARG C CA 1
ATOM 10291 C C . ARG C 2 141 ? 93.611 320.790 20.302 1.00 92.45 160 ARG C C 1
ATOM 10292 O O . ARG C 2 141 ? 93.662 320.014 21.261 1.00 93.47 160 ARG C O 1
ATOM 10300 N N . LEU C 2 142 ? 92.640 321.687 20.141 1.00 91.42 161 LEU C N 1
ATOM 10301 C CA . LEU C 2 142 ? 91.627 321.935 21.156 1.00 91.31 161 LEU C CA 1
ATOM 10302 C C . LEU C 2 142 ? 90.260 322.027 20.492 1.00 91.05 161 LEU C C 1
ATOM 10303 O O . LEU C 2 142 ? 90.122 321.889 19.272 1.00 90.97 161 LEU C O 1
ATOM 10308 N N . VAL C 2 143 ? 89.245 322.275 21.306 1.00 90.92 162 VAL C N 1
ATOM 10309 C CA . VAL C 2 143 ? 87.870 322.331 20.829 1.00 90.77 162 VAL C CA 1
ATOM 10310 C C . VAL C 2 143 ? 87.570 323.720 20.285 1.00 90.33 162 VAL C C 1
ATOM 10311 O O . VAL C 2 143 ? 88.094 324.730 20.770 1.00 91.42 162 VAL C O 1
ATOM 10315 N N . ALA C 2 144 ? 86.708 323.773 19.269 1.00 89.02 163 ALA C N 1
ATOM 10316 C CA . ALA C 2 144 ? 86.334 325.026 18.624 1.00 89.34 163 ALA C CA 1
ATOM 10317 C C . ALA C 2 144 ? 84.835 325.279 18.647 1.00 88.98 163 ALA C C 1
ATOM 10318 O O . ALA C 2 144 ? 84.402 326.356 19.073 1.00 86.43 163 ALA C O 1
ATOM 10320 N N . SER C 2 145 ? 84.024 324.324 18.195 1.00 88.40 164 SER C N 1
ATOM 10321 C CA . SER C 2 145 ? 82.579 324.495 18.140 1.00 108.05 164 SER C CA 1
ATOM 10322 C C . SER C 2 145 ? 81.885 323.295 18.771 1.00 113.19 164 SER C C 1
ATOM 10323 O O . SER C 2 145 ? 82.435 322.193 18.837 1.00 90.79 164 SER C O 1
ATOM 10326 N N . CYS C 2 146 ? 80.653 323.526 19.224 1.00 115.60 165 CYS C N 1
ATOM 10327 C CA . CYS C 2 146 ? 79.827 322.505 19.860 1.00 122.63 165 CYS C CA 1
ATOM 10328 C C . CYS C 2 146 ? 78.526 322.350 19.084 1.00 135.15 165 CYS C C 1
ATOM 10329 O O . CYS C 2 146 ? 77.800 323.332 18.884 1.00 143.51 165 CYS C O 1
ATOM 10332 N N . LYS C 2 147 ? 78.233 321.120 18.657 1.00 143.08 166 LYS C N 1
ATOM 10333 C CA . LYS C 2 147 ? 76.971 320.798 18.000 1.00 146.30 166 LYS C CA 1
ATOM 10334 C C . LYS C 2 147 ? 76.327 319.615 18.722 1.00 152.27 166 LYS C C 1
ATOM 10335 O O . LYS C 2 147 ? 76.787 319.227 19.800 1.00 161.19 166 LYS C O 1
ATOM 10341 N N . CYS C 2 148 ? 75.269 319.038 18.157 1.00 146.19 167 CYS C N 1
ATOM 10342 C CA . CYS C 2 148 ? 74.584 317.884 18.737 1.00 136.81 167 CYS C CA 1
ATOM 10343 C C . CYS C 2 148 ? 74.572 316.797 17.668 1.00 134.63 167 CYS C C 1
ATOM 10344 O O . CYS C 2 148 ? 73.717 316.805 16.777 1.00 139.74 167 CYS C O 1
ATOM 10347 N N . LYS C 2 149 ? 75.512 315.862 17.758 1.00 133.08 168 LYS C N 1
ATOM 10348 C CA . LYS C 2 149 ? 75.608 314.760 16.812 1.00 132.27 168 LYS C CA 1
ATOM 10349 C C . LYS C 2 149 ? 75.412 313.432 17.548 1.00 135.33 168 LYS C C 1
ATOM 10350 O O . LYS C 2 149 ? 74.975 313.391 18.701 1.00 139.29 168 LYS C O 1
ATOM 10356 N N . ARG C 2 150 ? 75.716 312.340 16.854 1.00 126.67 169 ARG C N 1
ATOM 10357 C CA . ARG C 2 150 ? 75.656 311.007 17.423 1.00 129.09 169 ARG C CA 1
ATOM 10358 C C . ARG C 2 150 ? 77.064 310.527 17.769 1.00 131.68 169 ARG C C 1
ATOM 10359 O O . ARG C 2 150 ? 78.016 311.311 17.816 1.00 133.38 169 ARG C O 1
ATOM 10367 N N . LEU C 2 151 ? 77.206 309.227 18.016 1.00 137.47 170 LEU C N 1
ATOM 10368 C CA . LEU C 2 151 ? 78.486 308.666 18.447 1.00 146.33 170 LEU C CA 1
ATOM 10369 C C . LEU C 2 151 ? 78.632 307.267 17.861 1.00 149.62 170 LEU C C 1
ATOM 10370 O O . LEU C 2 151 ? 77.866 306.365 18.211 1.00 155.35 170 LEU C O 1
ATOM 10375 N N . THR C 2 152 ? 79.615 307.087 16.975 1.00 143.23 171 THR C N 1
ATOM 10376 C CA . THR C 2 152 ? 79.851 305.784 16.352 1.00 141.29 171 THR C CA 1
ATOM 10377 C C . THR C 2 152 ? 81.344 305.662 16.050 1.00 137.12 171 THR C C 1
ATOM 10378 O O . THR C 2 152 ? 81.826 306.216 15.057 1.00 134.09 171 THR C O 1
ATOM 10382 N N . ARG C 2 153 ? 82.065 304.935 16.908 1.00 137.71 172 ARG C N 1
ATOM 10383 C CA . ARG C 2 153 ? 83.502 304.732 16.741 1.00 142.36 172 ARG C CA 1
ATOM 10384 C C . ARG C 2 153 ? 83.918 303.326 17.170 1.00 140.68 172 ARG C C 1
ATOM 10385 O O . ARG C 2 153 ? 84.098 302.436 16.330 1.00 137.91 172 ARG C O 1
ATOM 10393 N N . PHE C 2 154 ? 84.073 303.124 18.480 1.00 143.89 173 PHE C N 1
ATOM 10394 C CA . PHE C 2 154 ? 84.476 301.826 19.007 1.00 145.59 173 PHE C CA 1
ATOM 10395 C C . PHE C 2 154 ? 83.469 300.746 18.646 1.00 142.15 173 PHE C C 1
ATOM 10396 O O . PHE C 2 154 ? 82.250 300.952 18.695 1.00 142.92 173 PHE C O 1
ATOM 10404 N N . HIS C 2 155 ? 84.003 299.589 18.272 1.00 138.08 174 HIS C N 1
ATOM 10405 C CA . HIS C 2 155 ? 83.234 298.470 17.745 1.00 144.61 174 HIS C CA 1
ATOM 10406 C C . HIS C 2 155 ? 83.401 297.291 18.694 1.00 155.77 174 HIS C C 1
ATOM 10407 O O . HIS C 2 155 ? 84.450 296.640 18.722 1.00 153.96 174 HIS C O 1
ATOM 10414 N N . ASN C 2 156 ? 82.362 297.029 19.472 1.00 173.05 175 ASN C N 1
ATOM 10415 C CA . ASN C 2 156 ? 82.325 295.917 20.416 1.00 121.82 175 ASN C CA 1
ATOM 10416 C C . ASN C 2 156 ? 80.861 295.589 20.717 1.00 136.50 175 ASN C C 1
ATOM 10417 O O . ASN C 2 156 ? 79.946 296.157 20.112 1.00 121.69 175 ASN C O 1
ATOM 10422 N N . GLN C 2 157 ? 80.628 294.713 21.693 1.00 138.17 176 GLN C N 1
ATOM 10423 C CA . GLN C 2 157 ? 79.292 294.181 21.930 1.00 137.53 176 GLN C CA 1
ATOM 10424 C C . GLN C 2 157 ? 78.503 294.884 23.042 1.00 140.62 176 GLN C C 1
ATOM 10425 O O . GLN C 2 157 ? 77.303 295.134 22.874 1.00 140.19 176 GLN C O 1
ATOM 10431 N N . SER C 2 158 ? 79.121 295.209 24.170 1.00 147.07 177 SER C N 1
ATOM 10432 C CA . SER C 2 158 ? 78.356 295.653 25.329 1.00 137.32 177 SER C CA 1
ATOM 10433 C C . SER C 2 158 ? 78.406 297.151 25.631 1.00 128.81 177 SER C C 1
ATOM 10434 O O . SER C 2 158 ? 79.442 297.795 25.490 1.00 131.39 177 SER C O 1
ATOM 10437 N N . TYR D 2 59 ? 61.201 335.756 -49.888 1.00 128.47 78 TYR D N 1
ATOM 10438 C CA . TYR D 2 59 ? 61.496 336.666 -48.785 1.00 136.06 78 TYR D CA 1
ATOM 10439 C C . TYR D 2 59 ? 60.697 336.293 -47.541 1.00 148.60 78 TYR D C 1
ATOM 10440 O O . TYR D 2 59 ? 59.699 335.576 -47.627 1.00 155.78 78 TYR D O 1
ATOM 10449 N N . SER D 2 60 ? 61.139 336.787 -46.384 1.00 146.73 79 SER D N 1
ATOM 10450 C CA . SER D 2 60 ? 60.526 336.463 -45.099 1.00 141.35 79 SER D CA 1
ATOM 10451 C C . SER D 2 60 ? 60.357 337.745 -44.284 1.00 137.46 79 SER D C 1
ATOM 10452 O O . SER D 2 60 ? 60.885 337.887 -43.182 1.00 141.59 79 SER D O 1
ATOM 10455 N N . CYS D 2 61 ? 59.596 338.686 -44.844 1.00 136.18 80 CYS D N 1
ATOM 10456 C CA . CYS D 2 61 ? 59.259 339.948 -44.187 1.00 135.05 80 CYS D CA 1
ATOM 10457 C C . CYS D 2 61 ? 60.527 340.685 -43.748 1.00 128.59 80 CYS D C 1
ATOM 10458 O O . CYS D 2 61 ? 60.806 340.882 -42.565 1.00 131.54 80 CYS D O 1
ATOM 10461 N N . ARG D 2 62 ? 61.294 341.087 -44.758 1.00 122.56 81 ARG D N 1
ATOM 10462 C CA . ARG D 2 62 ? 62.532 341.817 -44.547 1.00 114.54 81 ARG D CA 1
ATOM 10463 C C . ARG D 2 62 ? 62.275 343.322 -44.583 1.00 111.72 81 ARG D C 1
ATOM 10464 O O . ARG D 2 62 ? 61.171 343.789 -44.872 1.00 116.07 81 ARG D O 1
ATOM 10472 N N . GLU D 2 63 ? 63.317 344.085 -44.283 1.00 99.52 82 GLU D N 1
ATOM 10473 C CA . GLU D 2 63 ? 63.251 345.542 -44.248 1.00 90.89 82 GLU D CA 1
ATOM 10474 C C . GLU D 2 63 ? 64.040 346.077 -45.439 1.00 106.63 82 GLU D C 1
ATOM 10475 O O . GLU D 2 63 ? 65.273 346.142 -45.401 1.00 116.30 82 GLU D O 1
ATOM 10481 N N . LEU D 2 64 ? 63.326 346.445 -46.499 1.00 107.84 83 LEU D N 1
ATOM 10482 C CA . LEU D 2 64 ? 63.957 347.061 -47.656 1.00 100.07 83 LEU D CA 1
ATOM 10483 C C . LEU D 2 64 ? 64.118 348.560 -47.446 1.00 91.05 83 LEU D C 1
ATOM 10484 O O . LEU D 2 64 ? 63.278 349.218 -46.828 1.00 91.67 83 LEU D O 1
ATOM 10489 N N . HIS D 2 65 ? 65.208 349.099 -47.979 1.00 85.67 84 HIS D N 1
ATOM 10490 C CA . HIS D 2 65 ? 65.566 350.491 -47.772 1.00 85.17 84 HIS D CA 1
ATOM 10491 C C . HIS D 2 65 ? 65.768 351.177 -49.112 1.00 85.58 84 HIS D C 1
ATOM 10492 O O . HIS D 2 65 ? 66.238 350.569 -50.077 1.00 85.59 84 HIS D O 1
ATOM 10499 N N . PHE D 2 66 ? 65.403 352.453 -49.163 1.00 85.93 85 PHE D N 1
ATOM 10500 C CA . PHE D 2 66 ? 65.700 353.288 -50.316 1.00 86.18 85 PHE D CA 1
ATOM 10501 C C . PHE D 2 66 ? 65.636 354.740 -49.873 1.00 94.78 85 PHE D C 1
ATOM 10502 O O . PHE D 2 66 ? 64.789 355.108 -49.055 1.00 102.27 85 PHE D O 1
ATOM 10510 N N . THR D 2 67 ? 66.550 355.549 -50.391 1.00 85.43 86 THR D N 1
ATOM 10511 C CA . THR D 2 67 ? 66.590 356.959 -50.044 1.00 85.28 86 THR D CA 1
ATOM 10512 C C . THR D 2 67 ? 65.642 357.749 -50.932 1.00 86.65 86 THR D C 1
ATOM 10513 O O . THR D 2 67 ? 65.511 357.470 -52.127 1.00 102.45 86 THR D O 1
ATOM 10517 N N . ARG D 2 68 ? 64.976 358.736 -50.341 1.00 87.08 87 ARG D N 1
ATOM 10518 C CA . ARG D 2 68 ? 64.059 359.595 -51.075 1.00 88.40 87 ARG D CA 1
ATOM 10519 C C . ARG D 2 68 ? 64.142 361.008 -50.519 1.00 88.17 87 ARG D C 1
ATOM 10520 O O . ARG D 2 68 ? 64.669 361.240 -49.428 1.00 87.15 87 ARG D O 1
ATOM 10528 N N . TYR D 2 69 ? 63.624 361.955 -51.292 1.00 89.15 88 TYR D N 1
ATOM 10529 C CA . TYR D 2 69 ? 63.395 363.306 -50.809 1.00 89.30 88 TYR D CA 1
ATOM 10530 C C . TYR D 2 69 ? 61.978 363.425 -50.257 1.00 93.58 88 TYR D C 1
ATOM 10531 O O . TYR D 2 69 ? 61.087 362.644 -50.597 1.00 105.97 88 TYR D O 1
ATOM 10540 N N . VAL D 2 70 ? 61.778 364.407 -49.387 1.00 90.35 89 VAL D N 1
ATOM 10541 C CA . VAL D 2 70 ? 60.452 364.706 -48.865 1.00 102.38 89 VAL D CA 1
ATOM 10542 C C . VAL D 2 70 ? 60.021 366.061 -49.408 1.00 114.06 89 VAL D C 1
ATOM 10543 O O . VAL D 2 70 ? 60.852 366.934 -49.688 1.00 121.89 89 VAL D O 1
ATOM 10547 N N . THR D 2 71 ? 58.712 366.224 -49.596 1.00 107.80 90 THR D N 1
ATOM 10548 C CA . THR D 2 71 ? 58.182 367.373 -50.313 1.00 105.61 90 THR D CA 1
ATOM 10549 C C . THR D 2 71 ? 56.916 367.885 -49.643 1.00 111.25 90 THR D C 1
ATOM 10550 O O . THR D 2 71 ? 56.139 367.117 -49.070 1.00 120.25 90 THR D O 1
ATOM 10554 N N . ASP D 2 72 ? 56.724 369.203 -49.724 1.00 113.51 91 ASP D N 1
ATOM 10555 C CA . ASP D 2 72 ? 55.463 369.859 -49.404 1.00 113.96 91 ASP D CA 1
ATOM 10556 C C . ASP D 2 72 ? 54.906 370.550 -50.645 1.00 110.38 91 ASP D C 1
ATOM 10557 O O . ASP D 2 72 ? 54.159 371.526 -50.550 1.00 113.10 91 ASP D O 1
ATOM 10562 N N . GLY D 2 73 ? 55.270 370.041 -51.818 1.00 106.79 92 GLY D N 1
ATOM 10563 C CA . GLY D 2 73 ? 54.906 370.649 -53.073 1.00 106.61 92 GLY D CA 1
ATOM 10564 C C . GLY D 2 73 ? 56.078 371.385 -53.687 1.00 99.77 92 GLY D C 1
ATOM 10565 O O . GLY D 2 73 ? 57.026 370.776 -54.191 1.00 99.70 92 GLY D O 1
ATOM 10566 N N . PRO D 2 74 ? 56.043 372.719 -53.648 1.00 108.42 93 PRO D N 1
ATOM 10567 C CA . PRO D 2 74 ? 57.191 373.482 -54.157 1.00 99.33 93 PRO D CA 1
ATOM 10568 C C . PRO D 2 74 ? 58.413 373.412 -53.256 1.00 110.50 93 PRO D C 1
ATOM 10569 O O . PRO D 2 74 ? 59.531 373.565 -53.760 1.00 107.50 93 PRO D O 1
ATOM 10573 N N . CYS D 2 75 ? 58.255 373.182 -51.952 1.00 112.11 94 CYS D N 1
ATOM 10574 C CA . CYS D 2 75 ? 59.430 373.027 -51.105 1.00 95.24 94 CYS D CA 1
ATOM 10575 C C . CYS D 2 75 ? 59.936 371.591 -51.171 1.00 94.41 94 CYS D C 1
ATOM 10576 O O . CYS D 2 75 ? 59.172 370.648 -51.397 1.00 95.11 94 CYS D O 1
ATOM 10579 N N . ARG D 2 76 ? 61.240 371.433 -50.956 1.00 92.94 95 ARG D N 1
ATOM 10580 C CA . ARG D 2 76 ? 61.899 370.136 -50.984 1.00 92.01 95 ARG D CA 1
ATOM 10581 C C . ARG D 2 76 ? 62.984 370.111 -49.916 1.00 90.39 95 ARG D C 1
ATOM 10582 O O . ARG D 2 76 ? 63.684 371.107 -49.715 1.00 94.65 95 ARG D O 1
ATOM 10590 N N . SER D 2 77 ? 63.122 368.973 -49.236 1.00 89.69 96 SER D N 1
ATOM 10591 C CA . SER D 2 77 ? 64.150 368.843 -48.212 1.00 88.17 96 SER D CA 1
ATOM 10592 C C . SER D 2 77 ? 65.539 368.950 -48.827 1.00 87.15 96 SER D C 1
ATOM 10593 O O . SER D 2 77 ? 65.777 368.520 -49.958 1.00 100.11 96 SER D O 1
ATOM 10596 N N . ALA D 2 78 ? 66.464 369.532 -48.065 1.00 86.02 97 ALA D N 1
ATOM 10597 C CA . ALA D 2 78 ? 67.829 369.711 -48.542 1.00 84.99 97 ALA D CA 1
ATOM 10598 C C . ALA D 2 78 ? 68.492 368.359 -48.760 1.00 90.83 97 ALA D C 1
ATOM 10599 O O . ALA D 2 78 ? 68.728 367.951 -49.902 1.00 94.73 97 ALA D O 1
ATOM 10601 N N . LYS D 2 79 ? 68.786 367.657 -47.680 1.00 88.32 98 LYS D N 1
ATOM 10602 C CA . LYS D 2 79 ? 69.297 366.304 -47.806 1.00 99.89 98 LYS D CA 1
ATOM 10603 C C . LYS D 2 79 ? 68.144 365.309 -47.818 1.00 100.61 98 LYS D C 1
ATOM 10604 O O . LYS D 2 79 ? 67.034 365.619 -47.372 1.00 95.02 98 LYS D O 1
ATOM 10610 N N . PRO D 2 80 ? 68.369 364.093 -48.337 1.00 97.12 99 PRO D N 1
ATOM 10611 C CA . PRO D 2 80 ? 67.270 363.123 -48.435 1.00 84.40 99 PRO D CA 1
ATOM 10612 C C . PRO D 2 80 ? 66.940 362.450 -47.113 1.00 106.35 99 PRO D C 1
ATOM 10613 O O . PRO D 2 80 ? 67.276 362.956 -46.037 1.00 105.90 99 PRO D O 1
ATOM 10617 N N . VAL D 2 81 ? 66.277 361.298 -47.196 1.00 101.68 100 VAL D N 1
ATOM 10618 C CA . VAL D 2 81 ? 65.931 360.501 -46.025 1.00 84.30 100 VAL D CA 1
ATOM 10619 C C . VAL D 2 81 ? 65.672 359.069 -46.477 1.00 96.94 100 VAL D C 1
ATOM 10620 O O . VAL D 2 81 ? 64.956 358.833 -47.457 1.00 110.83 100 VAL D O 1
ATOM 10624 N N . THR D 2 82 ? 66.267 358.106 -45.779 1.00 83.69 101 THR D N 1
ATOM 10625 C CA . THR D 2 82 ? 66.143 356.694 -46.133 1.00 83.90 101 THR D CA 1
ATOM 10626 C C . THR D 2 82 ? 64.820 356.166 -45.604 1.00 84.88 101 THR D C 1
ATOM 10627 O O . THR D 2 82 ? 64.675 355.919 -44.406 1.00 85.82 101 THR D O 1
ATOM 10631 N N . GLU D 2 83 ? 63.842 355.997 -46.486 1.00 86.22 102 GLU D N 1
ATOM 10632 C CA . GLU D 2 83 ? 62.622 355.320 -46.080 1.00 87.18 102 GLU D CA 1
ATOM 10633 C C . GLU D 2 83 ? 62.813 353.810 -46.125 1.00 96.69 102 GLU D C 1
ATOM 10634 O O . GLU D 2 83 ? 63.621 353.284 -46.896 1.00 86.58 102 GLU D O 1
ATOM 10640 N N . LEU D 2 84 ? 62.061 353.113 -45.278 1.00 105.66 103 LEU D N 1
ATOM 10641 C CA . LEU D 2 84 ? 62.035 351.660 -45.250 1.00 87.35 103 LEU D CA 1
ATOM 10642 C C . LEU D 2 84 ? 60.640 351.188 -45.632 1.00 96.79 103 LEU D C 1
ATOM 10643 O O . LEU D 2 84 ? 59.641 351.821 -45.272 1.00 97.49 103 LEU D O 1
ATOM 10648 N N . VAL D 2 85 ? 60.574 350.086 -46.375 1.00 95.11 104 VAL D N 1
ATOM 10649 C CA . VAL D 2 85 ? 59.314 349.542 -46.868 1.00 93.70 104 VAL D CA 1
ATOM 10650 C C . VAL D 2 85 ? 59.228 348.082 -46.447 1.00 95.46 104 VAL D C 1
ATOM 10651 O O . VAL D 2 85 ? 60.093 347.273 -46.809 1.00 91.82 104 VAL D O 1
ATOM 10655 N N . CYS D 2 86 ? 58.194 347.747 -45.677 1.00 91.51 105 CYS D N 1
ATOM 10656 C CA . CYS D 2 86 ? 58.011 346.377 -45.220 1.00 91.57 105 CYS D CA 1
ATOM 10657 C C . CYS D 2 86 ? 57.539 345.504 -46.371 1.00 108.04 105 CYS D C 1
ATOM 10658 O O . CYS D 2 86 ? 56.338 345.427 -46.649 1.00 110.45 105 CYS D O 1
ATOM 10661 N N . SER D 2 87 ? 58.473 344.849 -47.044 1.00 109.02 106 SER D N 1
ATOM 10662 C CA . SER D 2 87 ? 58.153 343.870 -48.066 1.00 127.06 106 SER D CA 1
ATOM 10663 C C . SER D 2 87 ? 58.472 342.479 -47.538 1.00 130.51 106 SER D C 1
ATOM 10664 O O . SER D 2 87 ? 58.870 342.298 -46.383 1.00 126.26 106 SER D O 1
ATOM 10667 N N . GLY D 2 88 ? 58.294 341.492 -48.393 1.00 138.11 107 GLY D N 1
ATOM 10668 C CA . GLY D 2 88 ? 58.491 340.111 -48.020 1.00 144.59 107 GLY D CA 1
ATOM 10669 C C . GLY D 2 88 ? 57.182 339.347 -48.061 1.00 153.29 107 GLY D C 1
ATOM 10670 O O . GLY D 2 88 ? 56.155 339.826 -48.552 1.00 161.39 107 GLY D O 1
ATOM 10671 N N . GLN D 2 89 ? 57.229 338.132 -47.515 1.00 151.89 108 GLN D N 1
ATOM 10672 C CA . GLN D 2 89 ? 56.088 337.221 -47.538 1.00 152.07 108 GLN D CA 1
ATOM 10673 C C . GLN D 2 89 ? 56.060 336.505 -46.186 1.00 150.34 108 GLN D C 1
ATOM 10674 O O . GLN D 2 89 ? 56.555 335.385 -46.035 1.00 153.38 108 GLN D O 1
ATOM 10680 N N . CYS D 2 90 ? 55.482 337.172 -45.185 1.00 145.42 109 CYS D N 1
ATOM 10681 C CA . CYS D 2 90 ? 55.376 336.605 -43.841 1.00 141.11 109 CYS D CA 1
ATOM 10682 C C . CYS D 2 90 ? 54.325 335.500 -43.872 1.00 144.48 109 CYS D C 1
ATOM 10683 O O . CYS D 2 90 ? 53.166 335.680 -43.492 1.00 140.30 109 CYS D O 1
ATOM 10686 N N . GLY D 2 91 ? 54.752 334.325 -44.329 1.00 151.01 110 GLY D N 1
ATOM 10687 C CA . GLY D 2 91 ? 53.862 333.207 -44.522 1.00 150.50 110 GLY D CA 1
ATOM 10688 C C . GLY D 2 91 ? 53.469 332.546 -43.218 1.00 149.12 110 GLY D C 1
ATOM 10689 O O . GLY D 2 91 ? 54.112 332.734 -42.180 1.00 146.80 110 GLY D O 1
ATOM 10690 N N . PRO D 2 92 ? 52.390 331.766 -43.249 1.00 154.69 111 PRO D N 1
ATOM 10691 C CA . PRO D 2 92 ? 51.949 331.063 -42.040 1.00 154.47 111 PRO D CA 1
ATOM 10692 C C . PRO D 2 92 ? 52.953 330.008 -41.599 1.00 155.09 111 PRO D C 1
ATOM 10693 O O . PRO D 2 92 ? 53.630 329.377 -42.416 1.00 156.96 111 PRO D O 1
ATOM 10697 N N . ALA D 2 93 ? 53.041 329.827 -40.280 1.00 153.55 112 ALA D N 1
ATOM 10698 C CA . ALA D 2 93 ? 53.952 328.844 -39.708 1.00 141.78 112 ALA D CA 1
ATOM 10699 C C . ALA D 2 93 ? 53.597 327.437 -40.181 1.00 143.04 112 ALA D C 1
ATOM 10700 O O . ALA D 2 93 ? 52.425 327.095 -40.371 1.00 147.58 112 ALA D O 1
ATOM 10702 N N . ARG D 2 94 ? 54.629 326.613 -40.362 1.00 144.51 113 ARG D N 1
ATOM 10703 C CA . ARG D 2 94 ? 54.474 325.278 -40.922 1.00 145.88 113 ARG D CA 1
ATOM 10704 C C . ARG D 2 94 ? 53.965 324.308 -39.853 1.00 142.44 113 ARG D C 1
ATOM 10705 O O . ARG D 2 94 ? 53.769 324.669 -38.689 1.00 152.90 113 ARG D O 1
ATOM 10713 N N . LEU D 2 95 ? 53.742 323.059 -40.257 1.00 135.61 114 LEU D N 1
ATOM 10714 C CA . LEU D 2 95 ? 53.055 322.102 -39.398 1.00 122.04 114 LEU D CA 1
ATOM 10715 C C . LEU D 2 95 ? 53.910 321.703 -38.203 1.00 110.65 114 LEU D C 1
ATOM 10716 O O . LEU D 2 95 ? 55.120 321.494 -38.320 1.00 106.91 114 LEU D O 1
ATOM 10721 N N . LEU D 2 96 ? 53.265 321.599 -37.045 1.00 112.16 115 LEU D N 1
ATOM 10722 C CA . LEU D 2 96 ? 53.933 321.075 -35.869 1.00 118.18 115 LEU D CA 1
ATOM 10723 C C . LEU D 2 96 ? 54.365 319.631 -36.128 1.00 106.33 115 LEU D C 1
ATOM 10724 O O . LEU D 2 96 ? 53.667 318.884 -36.823 1.00 114.54 115 LEU D O 1
ATOM 10729 N N . PRO D 2 97 ? 55.511 319.216 -35.581 1.00 96.19 116 PRO D N 1
ATOM 10730 C CA . PRO D 2 97 ? 56.115 317.942 -36.014 1.00 96.36 116 PRO D CA 1
ATOM 10731 C C . PRO D 2 97 ? 55.231 316.717 -35.838 1.00 118.12 116 PRO D C 1
ATOM 10732 O O . PRO D 2 97 ? 55.403 315.744 -36.582 1.00 125.62 116 PRO D O 1
ATOM 10736 N N . ASN D 2 98 ? 54.292 316.717 -34.891 1.00 98.12 117 ASN D N 1
ATOM 10737 C CA . ASN D 2 98 ? 53.432 315.557 -34.679 1.00 99.38 117 ASN D CA 1
ATOM 10738 C C . ASN D 2 98 ? 51.958 315.915 -34.834 1.00 100.72 117 ASN D C 1
ATOM 10739 O O . ASN D 2 98 ? 51.093 315.331 -34.180 1.00 125.12 117 ASN D O 1
ATOM 10744 N N . ALA D 2 99 ? 51.654 316.860 -35.713 1.00 101.03 118 ALA D N 1
ATOM 10745 C CA . ALA D 2 99 ? 50.286 317.306 -35.926 1.00 102.30 118 ALA D CA 1
ATOM 10746 C C . ALA D 2 99 ? 49.724 316.705 -37.206 1.00 103.80 118 ALA D C 1
ATOM 10747 O O . ALA D 2 99 ? 50.463 316.385 -38.141 1.00 113.09 118 ALA D O 1
ATOM 10749 N N . ILE D 2 100 ? 48.406 316.550 -37.239 1.00 105.23 119 ILE D N 1
ATOM 10750 C CA . ILE D 2 100 ? 47.729 316.045 -38.426 1.00 106.80 119 ILE D CA 1
ATOM 10751 C C . ILE D 2 100 ? 47.666 317.159 -39.462 1.00 113.75 119 ILE D C 1
ATOM 10752 O O . ILE D 2 100 ? 47.288 318.293 -39.148 1.00 119.90 119 ILE D O 1
ATOM 10757 N N . GLY D 2 101 ? 48.033 316.841 -40.700 1.00 107.35 120 GLY D N 1
ATOM 10758 C CA . GLY D 2 101 ? 47.998 317.814 -41.769 1.00 107.54 120 GLY D CA 1
ATOM 10759 C C . GLY D 2 101 ? 46.595 318.049 -42.294 1.00 122.75 120 GLY D C 1
ATOM 10760 O O . GLY D 2 101 ? 45.606 317.517 -41.791 1.00 110.25 120 GLY D O 1
ATOM 10761 N N . ARG D 2 102 ? 46.518 318.875 -43.335 1.00 126.34 121 ARG D N 1
ATOM 10762 C CA . ARG D 2 102 ? 45.257 319.145 -44.023 1.00 123.56 121 ARG D CA 1
ATOM 10763 C C . ARG D 2 102 ? 45.490 319.334 -45.520 1.00 111.74 121 ARG D C 1
ATOM 10764 O O . ARG D 2 102 ? 44.941 318.600 -46.342 1.00 113.15 121 ARG D O 1
ATOM 10772 N N . ASP D 2 112 ? 45.571 336.033 -40.668 1.00 131.77 131 ASP D N 1
ATOM 10773 C CA . ASP D 2 112 ? 46.344 336.785 -41.652 1.00 136.99 131 ASP D CA 1
ATOM 10774 C C . ASP D 2 112 ? 47.358 337.705 -40.976 1.00 137.14 131 ASP D C 1
ATOM 10775 O O . ASP D 2 112 ? 46.992 338.672 -40.306 1.00 133.63 131 ASP D O 1
ATOM 10780 N N . PHE D 2 113 ? 48.634 337.388 -41.165 1.00 137.40 132 PHE D N 1
ATOM 10781 C CA . PHE D 2 113 ? 49.748 338.071 -40.511 1.00 134.33 132 PHE D CA 1
ATOM 10782 C C . PHE D 2 113 ? 50.669 338.642 -41.588 1.00 131.98 132 PHE D C 1
ATOM 10783 O O . PHE D 2 113 ? 51.814 338.199 -41.729 1.00 131.76 132 PHE D O 1
ATOM 10791 N N . ARG D 2 114 ? 50.186 339.626 -42.341 1.00 127.97 133 ARG D N 1
ATOM 10792 C CA . ARG D 2 114 ? 51.031 340.164 -43.395 1.00 124.09 133 ARG D CA 1
ATOM 10793 C C . ARG D 2 114 ? 52.109 341.076 -42.814 1.00 131.59 133 ARG D C 1
ATOM 10794 O O . ARG D 2 114 ? 51.990 341.602 -41.704 1.00 130.68 133 ARG D O 1
ATOM 10802 N N . CYS D 2 115 ? 53.176 341.252 -43.593 1.00 131.00 134 CYS D N 1
ATOM 10803 C CA . CYS D 2 115 ? 54.338 342.032 -43.175 1.00 127.78 134 CYS D CA 1
ATOM 10804 C C . CYS D 2 115 ? 53.947 343.503 -43.067 1.00 117.77 134 CYS D C 1
ATOM 10805 O O . CYS D 2 115 ? 53.751 344.178 -44.083 1.00 120.35 134 CYS D O 1
ATOM 10808 N N . ILE D 2 116 ? 53.847 344.002 -41.838 1.00 117.45 135 ILE D N 1
ATOM 10809 C CA . ILE D 2 116 ? 53.274 345.317 -41.550 1.00 112.66 135 ILE D CA 1
ATOM 10810 C C . ILE D 2 116 ? 54.314 346.162 -40.821 1.00 118.70 135 ILE D C 1
ATOM 10811 O O . ILE D 2 116 ? 55.166 345.607 -40.111 1.00 130.85 135 ILE D O 1
ATOM 10816 N N . PRO D 2 117 ? 54.315 347.496 -40.990 1.00 111.86 136 PRO D N 1
ATOM 10817 C CA . PRO D 2 117 ? 55.189 348.341 -40.167 1.00 91.70 136 PRO D CA 1
ATOM 10818 C C . PRO D 2 117 ? 55.026 348.091 -38.678 1.00 103.90 136 PRO D C 1
ATOM 10819 O O . PRO D 2 117 ? 53.925 348.209 -38.129 1.00 91.93 136 PRO D O 1
ATOM 10823 N N . ASP D 2 118 ? 56.131 347.729 -38.025 1.00 102.58 137 ASP D N 1
ATOM 10824 C CA . ASP D 2 118 ? 56.148 347.458 -36.594 1.00 106.15 137 ASP D CA 1
ATOM 10825 C C . ASP D 2 118 ? 56.264 348.752 -35.793 1.00 102.47 137 ASP D C 1
ATOM 10826 O O . ASP D 2 118 ? 55.268 349.243 -35.252 1.00 101.65 137 ASP D O 1
ATOM 10831 N N . ARG D 2 119 ? 57.469 349.311 -35.713 1.00 97.45 138 ARG D N 1
ATOM 10832 C CA . ARG D 2 119 ? 57.715 350.554 -34.997 1.00 95.70 138 ARG D CA 1
ATOM 10833 C C . ARG D 2 119 ? 58.013 351.673 -35.988 1.00 92.46 138 ARG D C 1
ATOM 10834 O O . ARG D 2 119 ? 58.498 351.431 -37.097 1.00 93.31 138 ARG D O 1
ATOM 10842 N N . TYR D 2 120 ? 57.721 352.903 -35.577 1.00 93.52 139 TYR D N 1
ATOM 10843 C CA . TYR D 2 120 ? 57.962 354.078 -36.398 1.00 91.51 139 TYR D CA 1
ATOM 10844 C C . TYR D 2 120 ? 59.044 354.951 -35.777 1.00 94.90 139 TYR D C 1
ATOM 10845 O O . TYR D 2 120 ? 59.196 355.012 -34.553 1.00 102.21 139 TYR D O 1
ATOM 10854 N N . ARG D 2 121 ? 59.794 355.624 -36.640 1.00 85.46 140 ARG D N 1
ATOM 10855 C CA . ARG D 2 121 ? 60.816 356.578 -36.244 1.00 86.68 140 ARG D CA 1
ATOM 10856 C C . ARG D 2 121 ? 60.418 357.976 -36.703 1.00 85.01 140 ARG D C 1
ATOM 10857 O O . ARG D 2 121 ? 59.559 358.142 -37.570 1.00 86.21 140 ARG D O 1
ATOM 10865 N N . ALA D 2 122 ? 61.057 358.987 -36.119 1.00 84.22 141 ALA D N 1
ATOM 10866 C CA . ALA D 2 122 ? 60.733 360.375 -36.424 1.00 84.76 141 ALA D CA 1
ATOM 10867 C C . ALA D 2 122 ? 62.010 361.193 -36.511 1.00 83.71 141 ALA D C 1
ATOM 10868 O O . ALA D 2 122 ? 62.825 361.179 -35.585 1.00 82.57 141 ALA D O 1
ATOM 10870 N N . GLN D 2 123 ? 62.169 361.914 -37.618 1.00 84.12 142 GLN D N 1
ATOM 10871 C CA . GLN D 2 123 ? 63.374 362.676 -37.899 1.00 83.24 142 GLN D CA 1
ATOM 10872 C C . GLN D 2 123 ? 63.008 364.107 -38.268 1.00 85.41 142 GLN D C 1
ATOM 10873 O O . GLN D 2 123 ? 61.904 364.387 -38.743 1.00 85.17 142 GLN D O 1
ATOM 10879 N N . ARG D 2 124 ? 63.962 365.009 -38.058 1.00 89.19 143 ARG D N 1
ATOM 10880 C CA . ARG D 2 124 ? 63.806 366.419 -38.391 1.00 97.23 143 ARG D CA 1
ATOM 10881 C C . ARG D 2 124 ? 64.555 366.706 -39.684 1.00 87.91 143 ARG D C 1
ATOM 10882 O O . ARG D 2 124 ? 65.772 366.506 -39.758 1.00 82.41 143 ARG D O 1
ATOM 10890 N N . VAL D 2 125 ? 63.831 367.178 -40.695 1.00 96.65 144 VAL D N 1
ATOM 10891 C CA . VAL D 2 125 ? 64.412 367.528 -41.985 1.00 101.81 144 VAL D CA 1
ATOM 10892 C C . VAL D 2 125 ? 64.015 368.961 -42.308 1.00 109.32 144 VAL D C 1
ATOM 10893 O O . VAL D 2 125 ? 62.824 369.296 -42.305 1.00 116.24 144 VAL D O 1
ATOM 10897 N N . GLN D 2 126 ? 65.008 369.807 -42.563 1.00 103.43 145 GLN D N 1
ATOM 10898 C CA . GLN D 2 126 ? 64.742 371.196 -42.900 1.00 100.46 145 GLN D CA 1
ATOM 10899 C C . GLN D 2 126 ? 64.310 371.299 -44.356 1.00 100.03 145 GLN D C 1
ATOM 10900 O O . GLN D 2 126 ? 64.957 370.743 -45.249 1.00 95.64 145 GLN D O 1
ATOM 10906 N N . LEU D 2 127 ? 63.211 372.008 -44.587 1.00 109.74 146 LEU D N 1
ATOM 10907 C CA . LEU D 2 127 ? 62.620 372.132 -45.909 1.00 89.24 146 LEU D CA 1
ATOM 10908 C C . LEU D 2 127 ? 63.131 373.393 -46.595 1.00 89.38 146 LEU D C 1
ATOM 10909 O O . LEU D 2 127 ? 63.316 374.432 -45.955 1.00 89.75 146 LEU D O 1
ATOM 10914 N N . LEU D 2 128 ? 63.352 373.297 -47.904 1.00 110.23 147 LEU D N 1
ATOM 10915 C CA . LEU D 2 128 ? 63.859 374.401 -48.709 1.00 115.72 147 LEU D CA 1
ATOM 10916 C C . LEU D 2 128 ? 62.851 374.721 -49.802 1.00 115.33 147 LEU D C 1
ATOM 10917 O O . LEU D 2 128 ? 62.371 373.817 -50.492 1.00 112.27 147 LEU D O 1
ATOM 10922 N N . CYS D 2 129 ? 62.550 376.003 -49.970 1.00 123.04 148 CYS D N 1
ATOM 10923 C CA . CYS D 2 129 ? 61.552 376.424 -50.945 1.00 136.72 148 CYS D CA 1
ATOM 10924 C C . CYS D 2 129 ? 62.188 377.353 -51.980 1.00 137.04 148 CYS D C 1
ATOM 10925 O O . CYS D 2 129 ? 63.330 377.788 -51.779 1.00 145.65 148 CYS D O 1
ATOM 10928 N N . PRO D 2 130 ? 61.513 377.663 -53.096 1.00 124.64 149 PRO D N 1
ATOM 10929 C CA . PRO D 2 130 ? 62.144 378.470 -54.152 1.00 127.68 149 PRO D CA 1
ATOM 10930 C C . PRO D 2 130 ? 62.652 379.815 -53.652 1.00 136.04 149 PRO D C 1
ATOM 10931 O O . PRO D 2 130 ? 62.354 380.266 -52.541 1.00 130.69 149 PRO D O 1
ATOM 10935 N N . GLY D 2 131 ? 63.419 380.467 -54.524 1.00 157.92 150 GLY D N 1
ATOM 10936 C CA . GLY D 2 131 ? 64.203 381.614 -54.097 1.00 166.46 150 GLY D CA 1
ATOM 10937 C C . GLY D 2 131 ? 63.331 382.717 -53.525 1.00 172.76 150 GLY D C 1
ATOM 10938 O O . GLY D 2 131 ? 62.249 383.016 -54.038 1.00 180.62 150 GLY D O 1
ATOM 10939 N N . GLY D 2 132 ? 63.810 383.319 -52.439 1.00 170.48 151 GLY D N 1
ATOM 10940 C CA . GLY D 2 132 ? 63.086 384.365 -51.749 1.00 166.26 151 GLY D CA 1
ATOM 10941 C C . GLY D 2 132 ? 62.632 383.989 -50.358 1.00 161.48 151 GLY D C 1
ATOM 10942 O O . GLY D 2 132 ? 62.178 384.869 -49.614 1.00 164.43 151 GLY D O 1
ATOM 10943 N N . GLU D 2 133 ? 62.741 382.717 -49.977 1.00 151.07 152 GLU D N 1
ATOM 10944 C CA . GLU D 2 133 ? 62.229 382.245 -48.702 1.00 145.27 152 GLU D CA 1
ATOM 10945 C C . GLU D 2 133 ? 63.311 381.486 -47.946 1.00 137.24 152 GLU D C 1
ATOM 10946 O O . GLU D 2 133 ? 64.158 380.811 -48.540 1.00 129.18 152 GLU D O 1
ATOM 10952 N N . ALA D 2 134 ? 63.269 381.613 -46.619 1.00 136.69 153 ALA D N 1
ATOM 10953 C CA . ALA D 2 134 ? 64.230 381.002 -45.718 1.00 122.76 153 ALA D CA 1
ATOM 10954 C C . ALA D 2 134 ? 63.976 379.502 -45.586 1.00 120.64 153 ALA D C 1
ATOM 10955 O O . ALA D 2 134 ? 62.864 379.025 -45.833 1.00 123.60 153 ALA D O 1
ATOM 10957 N N . PRO D 2 135 ? 65.004 378.725 -45.191 1.00 108.94 154 PRO D N 1
ATOM 10958 C CA . PRO D 2 135 ? 64.817 377.274 -45.037 1.00 101.28 154 PRO D CA 1
ATOM 10959 C C . PRO D 2 135 ? 63.855 376.910 -43.916 1.00 103.85 154 PRO D C 1
ATOM 10960 O O . PRO D 2 135 ? 64.217 376.951 -42.735 1.00 104.52 154 PRO D O 1
ATOM 10964 N N . ARG D 2 136 ? 62.629 376.543 -44.285 1.00 112.19 155 ARG D N 1
ATOM 10965 C CA . ARG D 2 136 ? 61.655 376.062 -43.319 1.00 113.06 155 ARG D CA 1
ATOM 10966 C C . ARG D 2 136 ? 62.157 374.780 -42.657 1.00 111.91 155 ARG D C 1
ATOM 10967 O O . ARG D 2 136 ? 63.004 374.061 -43.192 1.00 120.59 155 ARG D O 1
ATOM 10975 N N . ALA D 2 137 ? 61.629 374.502 -41.470 1.00 102.36 156 ALA D N 1
ATOM 10976 C CA . ALA D 2 137 ? 61.965 373.295 -40.734 1.00 93.13 156 ALA D CA 1
ATOM 10977 C C . ALA D 2 137 ? 60.704 372.467 -40.532 1.00 96.21 156 ALA D C 1
ATOM 10978 O O . ALA D 2 137 ? 59.607 373.011 -40.377 1.00 111.77 156 ALA D O 1
ATOM 10980 N N . ARG D 2 138 ? 60.861 371.146 -40.550 1.00 88.16 157 ARG D N 1
ATOM 10981 C CA . ARG D 2 138 ? 59.716 370.257 -40.408 1.00 88.99 157 ARG D CA 1
ATOM 10982 C C . ARG D 2 138 ? 60.178 368.921 -39.846 1.00 89.58 157 ARG D C 1
ATOM 10983 O O . ARG D 2 138 ? 61.340 368.529 -39.990 1.00 86.92 157 ARG D O 1
ATOM 10991 N N . LYS D 2 139 ? 59.243 368.224 -39.202 1.00 88.47 158 LYS D N 1
ATOM 10992 C CA . LYS D 2 139 ? 59.483 366.916 -38.608 1.00 87.74 158 LYS D CA 1
ATOM 10993 C C . LYS D 2 139 ? 58.543 365.910 -39.256 1.00 88.77 158 LYS D C 1
ATOM 10994 O O . LYS D 2 139 ? 57.338 366.163 -39.365 1.00 110.95 158 LYS D O 1
ATOM 11000 N N . VAL D 2 140 ? 59.093 364.774 -39.681 1.00 88.29 159 VAL D N 1
ATOM 11001 C CA . VAL D 2 140 ? 58.338 363.750 -40.391 1.00 93.82 159 VAL D CA 1
ATOM 11002 C C . VAL D 2 140 ? 58.658 362.393 -39.782 1.00 88.46 159 VAL D C 1
ATOM 11003 O O . VAL D 2 140 ? 59.783 362.142 -39.339 1.00 94.80 159 VAL D O 1
ATOM 11007 N N . ARG D 2 141 ? 57.656 361.515 -39.753 1.00 91.71 160 ARG D N 1
ATOM 11008 C CA . ARG D 2 141 ? 57.787 360.187 -39.168 1.00 95.34 160 ARG D CA 1
ATOM 11009 C C . ARG D 2 141 ? 57.760 359.121 -40.256 1.00 89.26 160 ARG D C 1
ATOM 11010 O O . ARG D 2 141 ? 57.002 359.226 -41.225 1.00 90.48 160 ARG D O 1
ATOM 11018 N N . LEU D 2 142 ? 58.595 358.094 -40.088 1.00 88.31 161 LEU D N 1
ATOM 11019 C CA . LEU D 2 142 ? 58.806 357.073 -41.106 1.00 88.54 161 LEU D CA 1
ATOM 11020 C C . LEU D 2 142 ? 58.800 355.698 -40.452 1.00 105.89 161 LEU D C 1
ATOM 11021 O O . LEU D 2 142 ? 58.622 355.561 -39.237 1.00 111.63 161 LEU D O 1
ATOM 11026 N N . VAL D 2 143 ? 59.004 354.672 -41.272 1.00 88.36 162 VAL D N 1
ATOM 11027 C CA . VAL D 2 143 ? 58.982 353.292 -40.803 1.00 88.15 162 VAL D CA 1
ATOM 11028 C C . VAL D 2 143 ? 60.353 352.921 -40.257 1.00 105.59 162 VAL D C 1
ATOM 11029 O O . VAL D 2 143 ? 61.387 353.389 -40.747 1.00 111.98 162 VAL D O 1
ATOM 11033 N N . ALA D 2 144 ? 60.368 352.060 -39.239 1.00 86.11 163 ALA D N 1
ATOM 11034 C CA . ALA D 2 144 ? 61.613 351.647 -38.603 1.00 84.66 163 ALA D CA 1
ATOM 11035 C C . ALA D 2 144 ? 61.821 350.141 -38.620 1.00 84.53 163 ALA D C 1
ATOM 11036 O O . ALA D 2 144 ? 62.876 349.674 -39.065 1.00 83.78 163 ALA D O 1
ATOM 11038 N N . SER D 2 145 ? 60.851 349.360 -38.146 1.00 92.49 164 SER D N 1
ATOM 11039 C CA . SER D 2 145 ? 60.974 347.909 -38.087 1.00 103.64 164 SER D CA 1
ATOM 11040 C C . SER D 2 145 ? 59.738 347.262 -38.696 1.00 100.20 164 SER D C 1
ATOM 11041 O O . SER D 2 145 ? 58.667 347.868 -38.771 1.00 88.57 164 SER D O 1
ATOM 11044 N N . CYS D 2 146 ? 59.902 346.014 -39.131 1.00 109.59 165 CYS D N 1
ATOM 11045 C CA . CYS D 2 146 ? 58.825 345.243 -39.740 1.00 118.22 165 CYS D CA 1
ATOM 11046 C C . CYS D 2 146 ? 58.593 343.974 -38.932 1.00 130.03 165 CYS D C 1
ATOM 11047 O O . CYS D 2 146 ? 59.523 343.185 -38.730 1.00 138.12 165 CYS D O 1
ATOM 11050 N N . LYS D 2 147 ? 57.354 343.782 -38.477 1.00 140.04 166 LYS D N 1
ATOM 11051 C CA . LYS D 2 147 ? 56.948 342.552 -37.807 1.00 138.35 166 LYS D CA 1
ATOM 11052 C C . LYS D 2 147 ? 55.706 342.021 -38.519 1.00 142.25 166 LYS D C 1
ATOM 11053 O O . LYS D 2 147 ? 55.339 342.536 -39.581 1.00 146.80 166 LYS D O 1
ATOM 11059 N N . CYS D 2 148 ? 55.050 341.002 -37.965 1.00 142.40 167 CYS D N 1
ATOM 11060 C CA . CYS D 2 148 ? 53.850 340.418 -38.565 1.00 140.44 167 CYS D CA 1
ATOM 11061 C C . CYS D 2 148 ? 52.728 340.417 -37.531 1.00 141.97 167 CYS D C 1
ATOM 11062 O O . CYS D 2 148 ? 52.663 339.526 -36.678 1.00 137.53 167 CYS D O 1
ATOM 11065 N N . LYS D 2 149 ? 51.853 341.414 -37.605 1.00 151.76 168 LYS D N 1
ATOM 11066 C CA . LYS D 2 149 ? 50.686 341.515 -36.739 1.00 155.20 168 LYS D CA 1
ATOM 11067 C C . LYS D 2 149 ? 49.417 341.495 -37.597 1.00 159.41 168 LYS D C 1
ATOM 11068 O O . LYS D 2 149 ? 49.454 341.189 -38.793 1.00 159.64 168 LYS D O 1
ATOM 11074 N N . ARG D 2 150 ? 48.287 341.823 -36.976 1.00 159.37 169 ARG D N 1
ATOM 11075 C CA . ARG D 2 150 ? 47.006 341.896 -37.659 1.00 157.13 169 ARG D CA 1
ATOM 11076 C C . ARG D 2 150 ? 46.676 343.358 -37.969 1.00 152.37 169 ARG D C 1
ATOM 11077 O O . ARG D 2 150 ? 47.547 344.234 -37.908 1.00 155.10 169 ARG D O 1
ATOM 11085 N N . LEU D 2 151 ? 45.416 343.631 -38.301 1.00 150.48 170 LEU D N 1
ATOM 11086 C CA . LEU D 2 151 ? 44.987 344.972 -38.690 1.00 148.71 170 LEU D CA 1
ATOM 11087 C C . LEU D 2 151 ? 43.579 345.195 -38.159 1.00 154.59 170 LEU D C 1
ATOM 11088 O O . LEU D 2 151 ? 42.633 344.532 -38.597 1.00 163.89 170 LEU D O 1
ATOM 11093 N N . THR D 2 152 ? 43.444 346.132 -37.217 1.00 148.93 171 THR D N 1
ATOM 11094 C CA . THR D 2 152 ? 42.149 346.459 -36.617 1.00 150.90 171 THR D CA 1
ATOM 11095 C C . THR D 2 152 ? 42.183 347.943 -36.256 1.00 139.84 171 THR D C 1
ATOM 11096 O O . THR D 2 152 ? 42.757 348.321 -35.231 1.00 131.94 171 THR D O 1
ATOM 11100 N N . ARG D 2 153 ? 41.573 348.773 -37.104 1.00 144.87 172 ARG D N 1
ATOM 11101 C CA . ARG D 2 153 ? 41.530 350.213 -36.870 1.00 152.71 172 ARG D CA 1
ATOM 11102 C C . ARG D 2 153 ? 40.194 350.800 -37.310 1.00 152.73 172 ARG D C 1
ATOM 11103 O O . ARG D 2 153 ? 39.323 351.059 -36.471 1.00 149.09 172 ARG D O 1
ATOM 11111 N N . PHE D 2 154 ? 40.028 351.038 -38.612 1.00 152.29 173 PHE D N 1
ATOM 11112 C CA . PHE D 2 154 ? 38.772 351.594 -39.097 1.00 142.71 173 PHE D CA 1
ATOM 11113 C C . PHE D 2 154 ? 37.626 350.643 -38.786 1.00 133.91 173 PHE D C 1
ATOM 11114 O O . PHE D 2 154 ? 37.743 349.419 -38.927 1.00 138.77 173 PHE D O 1
ATOM 11122 N N . HIS D 2 155 ? 36.509 351.219 -38.369 1.00 129.28 174 HIS D N 1
ATOM 11123 C CA . HIS D 2 155 ? 35.384 350.465 -37.843 1.00 132.46 174 HIS D CA 1
ATOM 11124 C C . HIS D 2 155 ? 34.214 350.623 -38.800 1.00 128.46 174 HIS D C 1
ATOM 11125 O O . HIS D 2 155 ? 33.738 351.740 -39.018 1.00 120.15 174 HIS D O 1
ATOM 11132 N N . ASN D 2 156 ? 33.783 349.516 -39.389 1.00 131.19 175 ASN D N 1
ATOM 11133 C CA . ASN D 2 156 ? 32.693 349.482 -40.340 1.00 126.34 175 ASN D CA 1
ATOM 11134 C C . ASN D 2 156 ? 32.030 348.117 -40.226 1.00 122.03 175 ASN D C 1
ATOM 11135 O O . ASN D 2 156 ? 32.306 347.351 -39.302 1.00 126.76 175 ASN D O 1
ATOM 11140 N N . GLN D 2 157 ? 31.130 347.812 -41.149 1.00 120.88 176 GLN D N 1
ATOM 11141 C CA . GLN D 2 157 ? 30.406 346.552 -41.062 1.00 123.99 176 GLN D CA 1
ATOM 11142 C C . GLN D 2 157 ? 31.112 345.465 -41.859 1.00 130.18 176 GLN D C 1
ATOM 11143 O O . GLN D 2 157 ? 31.304 344.352 -41.363 1.00 118.95 176 GLN D O 1
ATOM 11149 N N . SER D 2 158 ? 31.505 345.778 -43.089 1.00 146.88 177 SER D N 1
ATOM 11150 C CA . SER D 2 158 ? 32.150 344.821 -43.975 1.00 144.48 177 SER D CA 1
ATOM 11151 C C . SER D 2 158 ? 33.625 345.199 -44.170 1.00 131.37 177 SER D C 1
ATOM 11152 O O . SER D 2 158 ? 34.495 344.332 -44.227 1.00 117.02 177 SER D O 1
#

Secondary structure (DSSP, 8-state):
---EEEEE-BS-EEEEES----PEEEE---S-EEEEEEETTTTEEEEEETTTTEEEEEETTSTT---EEEEES-S----EEEETTTTEEEEEETTTTEEEEEETTS-S-EEEE-SS-SSEEEEEEETTTTEEEEEE-SSS-EEEEEETTS---EEEE-SS-S-EEEEEEETTTTEEEEEETTTTEEEEEETTS-S-EEEE-S--S-EEEEEEETTEEEEEETTTTEEEEEESSSS---EEEE---SS---EEEESGGGS-----TTTTTGGG-SSEEEE-SSTTSEEEE--TTPPB-TTSS-B-SS-SEEEEEEESS-EEEEESSSTT--EEEE--S--SSEEEEEEETTTTEEEEEETTTTEEEEEESSS-S-EEEE-SS-S-EEEEEEETTTTEEEEEETTTTEEEEEETTS-S-EEEE-SS-SS---EEEETTTTEEEE---SSS--EEEEETTS-S-EEEE-SS-S-EEEEEEEGGGTEEEEEETTTTEEEEEETTS----EEE-SS-S-EEEEEE-SSEEEEEETTTTEEEEEESSS--EEEEE---SSEEEEEEEESS------TTSGGGGG-SSEEE--TT--EEE--TT-EE-TTSS-EE--/--EEEEE-BS-EEEEES----PEEEE---S-EEEEEEETTTTEEEEEETTTTEEEEEESSSSS---EEEEES-S----EEEETTTTEEEEEETTTTEEEEEETTS-S-EEEE-SS-SEEEEEEEETTTTEEEEEEESSS-EEEEEETTS---EEEE-SS-S-EEEEEEETTTTEEEEEETTTTEEEEEETTS-S-EEEE-S--S-EEEEEEETTEEEEEETTTTEEEEEETTT----EEEE-S-SS---EEEESGGGS-----TTTTTGGG-SSEEEE-SSTTSEEEE--TTPPB-TTSS-B-SS-SEEEEEEESS-EEEEESSSTT--EEEE--S--S-EEEEEEETTTTEEEEEETTTT-EEEE-SSS-S-EEEE-SS-S-EEEEEEETTTTEEEEEETTTTEEEEEETTS-S-EEEE-SS-SS---EEEETTTTEEEE---SSS--EEEEETTS-S-EEEE-SS-S-EEEEEEEGGGTEEEEEETTTTEEEEEETTS----EEE-SS-S-EEEEEE-SSEEEEEETTTTEEEEEESSS--EEEEE---TTEEEEEEEESS------TTSGGGGG-SSEEE--TT--EEE--TT-EE-TTSS-EE---/----EEEEEE--BSSS-EESS-EEEEEE-S--PPP---TT---------EEE-SEEEEEEEEE-STTS---EEEEEEE--EEE----------/--S-EEEEEE--BSSS-EESS-EEEEEE-S--PPP---TTS------EEE--EEEEEEEEE-STTS--EEEEEEEE--EEE-----S----

Solvent-accessible surface area: 63161 Å² total; per-residue (Å²): 119,78,6,59,0,0,2,0,4,41,147,15,0,61,21,3,30,16,71,114,110,124,35,80,88,38,22,43,84,17,96,9,0,2,2,0,12,4,2,63,82,96,4,12,0,0,2,0,1,1,31,94,51,6,0,32,55,1,57,55,112,119,130,166,36,108,91,52,117,20,6,56,39,12,74,8,0,7,2,3,2,1,0,43,24,5,90,11,0,0,3,0,4,5,90,52,49,47,0,3,0,0,37,14,99,12,44,44,55,57,5,13,7,87,67,129,7,49,37,0,2,22,9,12,5,4,6,48,30,0,25,0,0,0,0,0,23,19,156,95,20,15,0,0,17,0,0,0,23,28,28,6,54,20,85,16,13,107,76,118,13,110,27,0,1,1,13,7,4,5,52,150,87,94,25,0,2,0,1,0,5,117,70,51,14,0,16,25,0,45,28,22,19,81,94,64,77,45,6,5,152,39,78,3,70,24,1,8,7,6,0,5,21,112,66,50,0,13,0,0,0,42,82,50,78,1,0,15,0,2,36,1,99,60,34,130,44,71,115,105,28,18,58,136,12,109,20,0,0,20,0,32,0,21,28,69,149,24,7,66,156,40,128,43,47,6,47,182,103,54,4,40,11,53,70,0,2,0,2,1,24,71,112,80,36,29,71,7,7,4,32,20,2,24,107,51,86,169,100,28,76,51,12,63,123,38,14,50,74,8,0,4,2,0,25,65,82,18,2,41,61,1,10,23,27,23,105,23,23,5,17,32,49,8,132,41,141,67,18,122,12,0,1,12,13,7,3,0,10,81,82,4,29,1,0,0,0,0,11,88,20,144,2,0,9,29,1,76,34,101,10,58,34,45,88,95,19,10,91,66,144,11,30,52,0,7,4,10,3,5,2,36,14,5,56,0,0,0,1,0,3,7,44,65,43,74,0,6,0,0,39,9,90,17,67,55,55,69,80,24,10,60,148,96,9,77,60,0,1,11,10,20,6,18,5,108,74,0,38,0,6,0,0,2,34,25,149,93,23,22,0,0,47,0,0,2,9,30,34,68,75,58,63,40,8,102,89,79,21,6,59,0,5,5,8,5,17,16,74,134,97,33,58,2,10,0,0,0,3,125,49,65,57,2,6,10,12,24,56,110,44,107,30,80,138,75,31,12,111,110,123,2,30,18,2,17,2,16,3,15,39,48,64,71,0,4,2,0,0,33,95,83,55,3,0,6,33,1,28,24,185,44,53,131,70,89,68,12,28,84,134,22,68,62,6,2,7,7,42,2,15,33,22,128,165,67,103,29,75,11,73,2,50,125,159,42,18,42,10,45,30,0,0,1,33,42,74,123,27,57,94,5,7,8,16,164,49,76,114,68,56,110,71,125,108,58,11,108,91,143,132,18,65,0,0,1,0,3,43,124,9,0,36,26,4,45,11,89,108,145,134,20,84,92,36,10,36,81,16,103,8,0,2,2,0,13,3,2,60,82,94,5,16,0,0,0,0,2,1,32,94,54,6,0,24,46,2,98,52,107,136,130,150,40,109,70,62,110,20,6,62,39,9,70,16,0,6,2,3,2,1,0,38,20,6,84,14,0,0,5,0,5,11,106,50,48,46,0,4,0,0,35,15,91,12,43,45,56,56,5,15,7,82,72,137,8,49,39,0,2,20,9,12,4,1,6,41,31,0,26,0,0,0,0,0,14,28,154,91,23,10,0,1,18,0,0,0,24,28,33,10,52,20,91,15,11,115,76,112,13,103,26,0,2,1,12,7,4,5,46,165,95,89,29,0,1,0,1,0,6,111,70,54,14,0,16,26,0,40,29,22,21,81,99,67,76,44,5,7,151,40,82,2,70,23,1,8,7,6,0,5,22,124,64,45,0,10,0,0,0,42,83,57,81,1,0,13,0,0,35,4,100,85,13,134,39,70,100,107,51,35,66,142,10,114,21,0,1,18,0,33,1,19,27,76,149,25,8,54,158,39,126,42,47,7,43,180,105,58,3,36,10,50,71,0,2,0,2,2,22,65,111,75,42,30,75,7,6,1,30,20,2,26,126,52,89,169,102,26,78,57,12,85,142,38,18,57,67,10,0,3,1,0,28,87,58,22,3,41,62,0,15,24,29,22,102,19,28,4,14,36,44,7,139,38,140,69,17,117,4,0,0,13,13,11,3,0,8,85,88,2,18,2,0,1,0,2,10,73,26,136,4,0,14,29,1,80,38,96,9,62,36,45,78,107,16,9,99,65,142,11,28,58,0,4,3,10,3,8,1,39,13,5,56,0,0,0,2,0,3,8,41,61,46,80,0,6,0,0,43,6,83,15,68,70,49,61,67,22,7,81,137,105,18,68,43,0,0,13,10,22,6,20,5,103,63,0,42,0,5,1,0,1,28,25,137,87,27,42,0,6,43,0,0,0,8,26,38,69,96,58,72,41,7,113,85,73,25,5,48,0,3,2,8,5,16,17,65,128,115,32,59,3,9,0,0,0,5,130,47,61,51,1,4,4,12,24,57,112,42,101,28,86,134,73,32,10,108,109,112,2,36,18,2,15,2,16,4,20,31,49,69,66,0,3,3,0,1,41,86,90,69,4,0,4,36,0,29,21,197,43,48,135,71,93,67,11,28,84,138,15,71,60,7,12,5,8,41,2,16,33,29,130,163,63,101,33,71,8,65,2,46,120,157,39,17,40,9,45,26,0,0,2,31,45,72,132,26,61,100,6,7,9,14,145,47,78,113,78,54,110,70,122,104,57,11,106,76,85,227,136,93,21,127,69,64,122,100,90,85,89,10,80,89,59,108,14,135,1,54,165,60,11,61,39,33,66,26,36,26,129,45,51,132,104,222,118,100,111,0,22,18,11,148,114,98,102,82,200,23,70,30,55,152,108,60,65,78,181,23,101,7,79,28,89,86,91,81,74,79,152,68,100,150,22,149,6,20,20,18,20,119,32,89,103,145,74,211,199,6,81,14,118,194,96,18,142,76,70,125,96,89,88,88,7,78,72,59,106,4,134,1,54,167,57,12,60,42,33,65,22,32,23,131,40,50,133,105,226,120,101,112,0,24,17,9,159,160,106,198,22,65,37,53,152,109,61,65,70,172,20,97,2,82,31,85,86,86,112,67,83,125,66,91,153,23,151,8,20,20,16,20,118,32,81,114,134,72,221,175,1,79,13,107

Sequence (1404 aa):
ADPLLLYANRRDLRLVDATNENATIVVGGLEDAAAVDFVFSHGLIYWSDVSEEAIKRTEFNKTESVQNVVVSGLLSPDGLACDWLGEKLYWTDSETNRIEVSNLDGSLRKVLFWQELDQPRAIALDPSSGFMYWTDWGEVPKIERAGMDGSSRFIIINSEIYWPNGLTLDYEEQKLYWADAKLNFIHKSNLDGTNRQAVVKGSLPHPFALTLFEDILYWTDWSTHSILACNKYTGEGLREIHSDIFSPMDIHAFSQQRQPNATNPCGIDNGGCSHLCLMSPVKPFYQCACPTGVKLLENGKTCKDGATELLLLARRTDLRRISLDTPDFTDIVLQLEDIRHAIAIDYDPVEGYIYWTDDEVRAIRRSFIDGSGSQFVVTAQIAHPDGIAVDWVARNLYWTDTGTDRIEVTRLNGTMRKILISEDLEEPRAIVLDPMVGYMYWTDWGEIPKIERAALDGSDRVVLVNTSLGWPNGLALDYDEGKIYWGDAKTDKIEVMNTDGTGRRVLVEDKIPHIFGFTLLGDYVYWTDWQRRSIERVHKRSAEREVIIDQLPDLMGLKATNVHRVIGSNPCAEENGGCSHLCLYRPQGLRCACPIGFELISDMKTCIVPDPLLLYANRRDLRLVDATNENATIVVGGLEDAAAVDFVFSHGLIYWSDVSEEAIKRTEFNKTESVQNVVVSGLLSPDGLACDWLGEKLYWTDSETNRIEVSNLDGSLRKVLFWQELDQPRAIALDPSSGFMYWTDWGEVPKIERAGMDGSSRFIIINSEIYWPNGLTLDYEEQKLYWADAKLNFIHKSNLDGTNRQAVVKGSLPHPFALTLFEDILYWTDWSTHSILACNKYTGEGLREIHSDIFSPMDIHAFSQQRQPNATNPCGIDNGGCSHLCLMSPVKPFYQCACPTGVKLLENGKTCKDGATELLLLARRTDLRRISLDTPDFTDIVLQLEDIRHAIAIDYDPVEGYIYWTDDEVRAIRRSFIDGSGSQFVVTAQIAHPDGIAVDWVARNLYWTDTGTDRIEVTRLNGTMRKILISEDLEEPRAIVLDPMVGYMYWTDWGEIPKIERAALDGSDRVVLVNTSLGWPNGLALDYDEGKIYWGDAKTDKIEVMNTDGTGRRVLVEDKIPHIFGFTLLGDYVYWTDWQRRSIERVHKRSAEREVIIDQLPDLMGLKATNVHRVIGSNPCAEENGGCSHLCLYRPQGLRCACPIGFELISDMKTCIVPHYSCRELHFTRYVTDGPCRSAKPVTELVCSGQCGPARLLPNAIGRGPDFRCIPDRYRAQRVQLLCPGGEAPRARKVRLVASCKCKRLTRFHNQSYSCRELHFTRYVTDGPCRSAKPVTELVCSGQCGPARLLPNAIGRDFRCIPDRYRAQRVQLLCPGGEAPRARKVRLVASCKCKRLTRFHNQS

B-factor: mean 100.51, std 23.91, range [61.89, 189.44]

Nearest PDB structures (foldseek):
  6l6r-assembly2_B  TM=9.999E-01  e=0.000E+00  Homo sapiens
  8ffe-assembly1_A  TM=9.756E-01  e=1.910E-103  Homo sapiens
  4dg6-assembly1_A  TM=9.769E-01  e=5.497E-92  Homo sapiens
  8ctg-assembly1_C  TM=9.490E-01  e=2.812E-86  Homo sapiens
  8s9p-assembly1_B  TM=9.519E-01  e=1.600E-72  Homo sapiens